Protein AF-A0ABD3MF37-F1 (afdb_monomer_lite)

InterPro domains:
  IPR027417 P-loop containing nucleoside triphosphate hydrolase [G3DSA:3.40.50.300] (199-392)

Sequence (802 aa):
MTTIVPPADPLAPPHRRRGDCADDDGMEHRRRSLGVLLLLLVAVVLVVVAAIAPPAATTAAVVDEGRDGDGGDESLRDDDEVGLVSKTMPHDTDRLHHLMEEEGGKEEEGGSTTTTPEFDLAMPTDGRGRLAPSVVGGRRGLELSSQDPPPIPIPIPIRCPEGFRVISPDEHEKGRRPPGGEGGDDGGASDSGGRFFLRQSTYAASFPGSGDKMITKYLVEGITGLRVGEASSSGGGEGGKDAVVARRGDVVAVRTHWPHSSGKLASWDDDISRAFVVLRNPLVAIPRYFDQQYELRNHLPTGSASLPRYTDDSRNAWSKWRDNQIRSQIMLYRRFVSFWMERYKDEGSRLYFSYEDLVDPISGPVEAARLANFFAAGLKNNALEWAMESVEGGGGGGDSAQEAIDRALDEATRTMAKFEDVPCIWREVVYSTIMSSPSSSSSSSQKLEGDKRRSLVADDEAVGKPPHDGGEGGGGGLADVDIARGGEVWNPAERPYTPENLAEISQMLLELMNRWNRHQRLLTILAVYHREVNRAYLDITGELDEAIVERDRMSDQPYLPRQPPPGTTGHISLPHGKFHIIQASHPSANVASIVASNWLMGLFEPEKDIAFMNFNWPEEPIRQSGKDAVINSNLVTKTNKVDLMSLYKLIRPHYDEVFFVVSNRGSDPHLRISDELCGYKNVLCIEYKDLRYDNVDELRAMVGSLNMKLRRRFEYFFGANPDWLTPESESNAVDRLDATARAVAAMKDQPPNKVDLKFGVRGGDTFSLDDSPPAMIMPSDRRDRLLRSVSKLYPDSYRLWS

Radius of gyration: 37.94 Å; chains: 1; bounding box: 102×113×122 Å

Structure (mmCIF, N/CA/C/O backbone):
data_AF-A0ABD3MF37-F1
#
_entry.id   AF-A0ABD3MF37-F1
#
loop_
_atom_site.group_PDB
_atom_site.id
_atom_site.type_symbol
_atom_site.label_atom_id
_atom_site.label_alt_id
_atom_site.label_comp_id
_atom_site.label_asym_id
_atom_site.label_entity_id
_atom_site.label_seq_id
_atom_site.pdbx_PDB_ins_code
_atom_site.Cartn_x
_atom_site.Cartn_y
_atom_site.Cartn_z
_atom_site.occupancy
_atom_site.B_iso_or_equiv
_atom_site.auth_seq_id
_atom_site.auth_comp_id
_atom_site.auth_asym_id
_atom_site.auth_atom_id
_atom_site.pdbx_PDB_model_num
ATOM 1 N N . MET A 1 1 ? -39.335 10.832 -63.673 1.00 34.56 1 MET A N 1
ATOM 2 C CA . MET A 1 1 ? -39.040 11.342 -65.029 1.00 34.56 1 MET A CA 1
ATOM 3 C C . MET A 1 1 ? -38.193 12.595 -64.881 1.00 34.56 1 MET A C 1
ATOM 5 O O . MET A 1 1 ? -38.533 13.424 -64.050 1.00 34.56 1 MET A O 1
ATOM 9 N N . THR A 1 2 ? -37.107 12.658 -65.659 1.00 34.72 2 THR A N 1
ATOM 10 C CA . THR A 1 2 ? -36.182 13.790 -65.892 1.00 34.72 2 THR A CA 1
ATOM 11 C C . THR A 1 2 ? -35.375 14.340 -64.711 1.00 34.72 2 THR A C 1
ATOM 13 O O . THR A 1 2 ? -35.793 15.267 -64.026 1.00 34.72 2 THR A O 1
ATOM 16 N N . THR A 1 3 ? -34.147 13.828 -64.589 1.00 27.88 3 THR A N 1
ATOM 17 C CA . THR A 1 3 ? -32.992 14.509 -63.986 1.00 27.88 3 THR A CA 1
ATOM 18 C C . THR A 1 3 ? -32.108 15.056 -65.112 1.00 27.88 3 THR A C 1
ATOM 20 O O . THR A 1 3 ? -31.880 14.374 -66.111 1.00 27.88 3 THR A O 1
ATOM 23 N N . ILE A 1 4 ? -31.653 16.299 -64.954 1.00 37.47 4 ILE A N 1
ATOM 24 C CA . ILE A 1 4 ? -30.818 17.065 -65.889 1.00 37.47 4 ILE A CA 1
ATOM 25 C C . ILE A 1 4 ? -29.334 16.861 -65.530 1.00 37.47 4 ILE A C 1
ATOM 27 O O . ILE A 1 4 ? -28.975 16.889 -64.357 1.00 37.47 4 ILE A O 1
ATOM 31 N N . VAL A 1 5 ? -28.494 16.674 -66.551 1.00 46.03 5 VAL A N 1
ATOM 32 C CA . VAL A 1 5 ? -27.011 16.646 -66.537 1.00 46.03 5 VAL A CA 1
ATOM 33 C C . VAL A 1 5 ? -26.519 17.996 -67.091 1.00 46.03 5 VAL A C 1
ATOM 35 O O . VAL A 1 5 ? -27.181 18.483 -68.015 1.00 46.03 5 VAL A O 1
ATOM 38 N N . PRO A 1 6 ? -25.462 18.660 -66.553 1.00 49.94 6 PRO A N 1
ATOM 39 C CA . PRO A 1 6 ? -24.084 18.576 -67.125 1.00 49.94 6 PRO A CA 1
ATOM 40 C C . PRO A 1 6 ? -22.933 18.961 -66.135 1.00 49.94 6 PRO A C 1
ATOM 42 O O . PRO A 1 6 ? -23.218 19.226 -64.971 1.00 49.94 6 PRO A O 1
ATOM 45 N N . PRO A 1 7 ? -21.658 19.151 -66.561 1.00 51.78 7 PRO A N 1
ATOM 46 C CA . PRO A 1 7 ? -20.755 18.284 -67.341 1.00 51.78 7 PRO A CA 1
ATOM 47 C C . PRO A 1 7 ? -19.366 18.050 -66.662 1.00 51.78 7 PRO A C 1
ATOM 49 O O . PRO A 1 7 ? -19.007 18.719 -65.696 1.00 51.78 7 PRO A O 1
ATOM 52 N N . ALA A 1 8 ? -18.579 17.111 -67.212 1.00 40.81 8 ALA A N 1
ATOM 53 C CA . ALA A 1 8 ? -17.157 16.833 -66.913 1.00 40.81 8 ALA A CA 1
ATOM 54 C C . ALA A 1 8 ? -16.212 17.924 -67.482 1.00 40.81 8 ALA A C 1
ATOM 56 O O . ALA A 1 8 ? -16.606 18.613 -68.423 1.00 40.81 8 ALA A O 1
ATOM 57 N N . ASP A 1 9 ? -15.035 18.214 -66.898 1.00 35.22 9 ASP A N 1
ATOM 58 C CA . ASP A 1 9 ? -13.689 17.620 -67.156 1.00 35.22 9 ASP A CA 1
ATOM 59 C C . ASP A 1 9 ? -12.602 18.511 -66.448 1.00 35.22 9 ASP A C 1
ATOM 61 O O . ASP A 1 9 ? -12.963 19.617 -66.038 1.00 35.22 9 ASP A O 1
ATOM 65 N N . PRO A 1 10 ? -11.265 18.238 -66.426 1.00 53.22 10 PRO A N 1
ATOM 66 C CA . PRO A 1 10 ? -10.511 16.970 -66.425 1.00 53.22 10 PRO A CA 1
ATOM 67 C C . PRO A 1 10 ? -9.186 16.979 -65.566 1.00 53.22 10 PRO A C 1
ATOM 69 O O . PRO A 1 10 ? -8.785 17.989 -64.997 1.00 53.22 10 PRO A O 1
ATOM 72 N N . LEU A 1 11 ? -8.451 15.849 -65.600 1.00 36.44 11 LEU A N 1
ATOM 73 C CA . LEU A 1 11 ? -6.990 15.645 -65.380 1.00 36.44 11 LEU A CA 1
ATOM 74 C C . LEU A 1 11 ? -6.386 15.592 -63.949 1.00 36.44 11 LEU A C 1
ATOM 76 O O . LEU A 1 11 ? -5.990 16.605 -63.381 1.00 36.44 11 LEU A O 1
ATOM 80 N N . ALA A 1 12 ? -6.081 14.367 -63.484 1.00 33.66 12 ALA A N 1
ATOM 81 C CA . ALA A 1 12 ? -4.890 14.051 -62.671 1.00 33.66 12 ALA A CA 1
ATOM 82 C C . ALA A 1 12 ? -4.422 12.581 -62.904 1.00 33.66 12 ALA A C 1
ATOM 84 O O . ALA A 1 12 ? -5.271 11.729 -63.176 1.00 33.66 12 ALA A O 1
ATOM 85 N N . PRO A 1 13 ? -3.105 12.262 -62.851 1.00 43.38 13 PRO A N 1
ATOM 86 C CA . PRO A 1 13 ? -2.517 11.003 -63.348 1.00 43.38 13 PRO A CA 1
ATOM 87 C C . PRO A 1 13 ? -2.174 10.008 -62.191 1.00 43.38 13 PRO A C 1
ATOM 89 O O . PRO A 1 13 ? -2.634 10.212 -61.072 1.00 43.38 13 PRO A O 1
ATOM 92 N N . PRO A 1 14 ? -1.448 8.884 -62.400 1.00 49.84 14 PRO A N 1
ATOM 93 C CA . PRO A 1 14 ? -2.025 7.549 -62.530 1.00 49.84 14 PRO A CA 1
ATOM 94 C C . PRO A 1 14 ? -1.706 6.569 -61.375 1.00 49.84 14 PRO A C 1
ATOM 96 O O . PRO A 1 14 ? -0.678 6.632 -60.709 1.00 49.84 14 PRO A O 1
ATOM 99 N N . HIS A 1 15 ? -2.609 5.595 -61.235 1.00 31.36 15 HIS A N 1
ATOM 100 C CA . HIS A 1 15 ? -2.485 4.232 -60.698 1.00 31.36 15 HIS A CA 1
ATOM 101 C C . HIS A 1 15 ? -1.174 3.768 -60.015 1.00 31.36 15 HIS A C 1
ATOM 103 O O . HIS A 1 15 ? -0.163 3.504 -60.667 1.00 31.36 15 HIS A O 1
ATOM 109 N N . ARG A 1 16 ? -1.301 3.376 -58.736 1.00 32.91 16 ARG A N 1
ATOM 110 C CA . ARG A 1 16 ? -0.629 2.190 -58.167 1.00 32.91 16 ARG A CA 1
ATOM 111 C C . ARG A 1 16 ? -1.684 1.165 -57.731 1.00 32.91 16 ARG A C 1
ATOM 113 O O . ARG A 1 16 ? -2.752 1.520 -57.247 1.00 32.91 16 ARG A O 1
ATOM 120 N N . ARG A 1 17 ? -1.383 -0.100 -58.020 1.00 33.78 17 ARG A N 1
ATOM 121 C CA . ARG A 1 17 ? -2.272 -1.271 -58.037 1.00 33.78 17 ARG A CA 1
ATOM 122 C C . ARG A 1 17 ? -2.896 -1.584 -56.668 1.00 33.78 17 ARG A C 1
ATOM 124 O O . ARG A 1 17 ? -2.170 -1.696 -55.687 1.00 33.78 17 ARG A O 1
ATOM 131 N N . ARG A 1 18 ? -4.216 -1.814 -56.653 1.00 31.97 18 ARG A N 1
ATOM 132 C CA . ARG A 1 18 ? -4.914 -2.623 -55.640 1.00 31.97 18 ARG A CA 1
ATOM 133 C C . ARG A 1 18 ? -4.604 -4.099 -55.894 1.00 31.97 18 ARG A C 1
ATOM 135 O O . ARG A 1 18 ? -4.713 -4.550 -57.032 1.00 31.97 18 ARG A O 1
ATOM 142 N N . GLY A 1 19 ? -4.221 -4.805 -54.837 1.00 31.94 19 GLY A N 1
ATOM 143 C CA . GLY A 1 19 ? -4.442 -6.238 -54.697 1.00 31.94 19 GLY A CA 1
ATOM 144 C C . GLY A 1 19 ? -5.697 -6.434 -53.852 1.00 31.94 19 GLY A C 1
ATOM 145 O O . GLY A 1 19 ? -5.858 -5.762 -52.833 1.00 31.94 19 GLY A O 1
ATOM 146 N N . ASP A 1 20 ? -6.582 -7.297 -54.331 1.00 36.06 20 ASP A N 1
ATOM 147 C CA . ASP A 1 20 ? -7.776 -7.771 -53.643 1.00 36.06 20 ASP A CA 1
ATOM 148 C C . ASP A 1 20 ? -7.402 -8.657 -52.446 1.00 36.06 20 ASP A C 1
ATOM 150 O O . ASP A 1 20 ? -6.563 -9.544 -52.590 1.00 36.06 20 ASP A O 1
ATOM 154 N N . CYS A 1 21 ? -8.068 -8.461 -51.304 1.00 35.47 21 CYS A N 1
ATOM 155 C CA . CYS A 1 21 ? -8.282 -9.489 -50.282 1.00 35.47 21 CYS A CA 1
ATOM 156 C C . CYS A 1 21 ? -9.670 -9.286 -49.653 1.00 35.47 21 CYS A C 1
ATOM 158 O O . CYS A 1 21 ? -10.125 -8.157 -49.482 1.00 35.47 21 CYS A O 1
ATOM 160 N N . ALA A 1 22 ? -10.318 -10.415 -49.385 1.00 36.91 22 ALA A N 1
ATOM 161 C CA . ALA A 1 22 ? -11.745 -10.621 -49.184 1.00 36.91 22 ALA A CA 1
ATOM 162 C C . ALA A 1 22 ? -12.302 -10.197 -47.810 1.00 36.91 22 ALA A C 1
ATOM 164 O O . ALA A 1 22 ? -11.603 -10.256 -46.803 1.00 36.91 22 ALA A O 1
ATOM 165 N N . ASP A 1 23 ? -13.584 -9.819 -47.841 1.00 41.50 23 ASP A N 1
ATOM 166 C CA . ASP A 1 23 ? -14.696 -10.113 -46.921 1.00 41.50 23 ASP A CA 1
ATOM 167 C C . ASP A 1 23 ? -14.392 -10.450 -45.444 1.00 41.50 23 ASP A C 1
ATOM 169 O O . ASP A 1 23 ? -13.926 -11.542 -45.120 1.00 41.50 23 ASP A O 1
ATOM 173 N N . ASP A 1 24 ? -14.822 -9.562 -44.535 1.00 45.25 24 ASP A N 1
ATOM 174 C CA . ASP A 1 24 ? -14.989 -9.831 -43.096 1.00 45.25 24 ASP A CA 1
ATOM 175 C C . ASP A 1 24 ? -16.343 -9.290 -42.580 1.00 45.25 24 ASP A C 1
ATOM 177 O O . ASP A 1 24 ? -16.416 -8.328 -41.818 1.00 45.25 24 ASP A O 1
ATOM 181 N N . ASP A 1 25 ? -17.442 -9.922 -43.009 1.00 42.50 25 ASP A N 1
ATOM 182 C CA . ASP A 1 25 ? -18.814 -9.673 -42.511 1.00 42.50 25 ASP A CA 1
ATOM 183 C C . ASP A 1 25 ? -19.189 -10.576 -41.305 1.00 42.50 25 ASP A C 1
ATOM 185 O O . ASP A 1 25 ? -20.344 -10.664 -40.879 1.00 42.50 25 ASP A O 1
ATOM 189 N N . GLY A 1 26 ? -18.220 -11.276 -40.701 1.00 43.72 26 GLY A N 1
ATOM 190 C CA . GLY A 1 26 ? -18.477 -12.279 -39.658 1.00 43.72 26 GLY A CA 1
ATOM 191 C C . GLY A 1 26 ? -18.686 -11.725 -38.241 1.00 43.72 26 GLY A C 1
ATOM 192 O O . GLY A 1 26 ? -19.204 -12.430 -37.365 1.00 43.72 26 GLY A O 1
ATOM 193 N N . MET A 1 27 ? -18.283 -10.478 -37.976 1.00 41.44 27 MET A N 1
ATOM 194 C CA . MET A 1 27 ? -18.171 -9.970 -36.601 1.00 41.44 27 MET A CA 1
ATOM 195 C C . MET A 1 27 ? -19.429 -9.240 -36.094 1.00 41.44 27 MET A C 1
ATOM 197 O O . MET A 1 27 ? -19.671 -9.191 -34.882 1.00 41.44 27 MET A O 1
ATOM 201 N N . GLU A 1 28 ? -20.290 -8.744 -36.985 1.00 46.84 28 GLU A N 1
ATOM 202 C CA . GLU A 1 28 ? -21.488 -7.993 -36.583 1.00 46.84 28 GLU A CA 1
ATOM 203 C C . GLU A 1 28 ? -22.611 -8.905 -36.056 1.00 46.84 28 GLU A C 1
ATOM 205 O O . GLU A 1 28 ? -23.336 -8.551 -35.119 1.00 46.84 28 GLU A O 1
ATOM 210 N N . HIS A 1 29 ? -22.693 -10.141 -36.559 1.00 48.09 29 HIS A N 1
ATOM 211 C CA . HIS A 1 29 ? -23.728 -11.091 -36.147 1.00 48.09 29 HIS A CA 1
ATOM 212 C C . HIS A 1 29 ? -23.518 -11.623 -34.715 1.00 48.09 29 HIS A C 1
ATOM 214 O O . HIS A 1 29 ? -24.489 -11.897 -34.003 1.00 48.09 29 HIS A O 1
ATOM 220 N N . ARG A 1 30 ? -22.260 -11.701 -34.245 1.00 48.62 30 ARG A N 1
ATOM 221 C CA . ARG A 1 30 ? -21.929 -12.133 -32.871 1.00 48.62 30 ARG A CA 1
ATOM 222 C C . ARG A 1 30 ? -22.205 -11.056 -31.822 1.00 48.62 30 ARG A C 1
ATOM 224 O O . ARG A 1 30 ? -22.617 -11.394 -30.713 1.00 48.62 30 ARG A O 1
ATOM 231 N N . ARG A 1 31 ? -22.046 -9.770 -32.160 1.00 56.28 31 ARG A N 1
ATOM 232 C CA . ARG A 1 31 ? -22.350 -8.662 -31.232 1.00 56.28 31 ARG A CA 1
ATOM 233 C C . ARG A 1 31 ? -23.848 -8.526 -30.967 1.00 56.28 31 ARG A C 1
ATOM 235 O O . ARG A 1 31 ? -24.242 -8.309 -29.825 1.00 56.28 31 ARG A O 1
ATOM 242 N N . ARG A 1 32 ? -24.686 -8.754 -31.984 1.00 59.56 32 ARG A N 1
ATOM 243 C CA . ARG A 1 32 ? -26.150 -8.749 -31.819 1.00 59.56 32 ARG A CA 1
ATOM 244 C C . ARG A 1 32 ? -26.639 -9.925 -30.967 1.00 59.56 32 ARG A C 1
ATOM 246 O O . ARG A 1 32 ? -27.524 -9.746 -30.139 1.00 59.56 32 ARG A O 1
ATOM 253 N N . SER A 1 33 ? -26.005 -11.094 -31.082 1.00 60.44 33 SER A N 1
ATOM 254 C CA . SER A 1 33 ? -26.401 -12.283 -30.313 1.00 60.44 33 SER A CA 1
ATOM 255 C C . SER A 1 33 ? -26.075 -12.186 -28.813 1.00 60.44 33 SER A C 1
ATOM 257 O O . SER A 1 33 ? -26.823 -12.713 -27.992 1.00 60.44 33 SER A O 1
ATOM 259 N N . LEU A 1 34 ? -24.993 -11.490 -28.437 1.00 65.25 34 LEU A N 1
ATOM 260 C CA . LEU A 1 34 ? -24.621 -11.301 -27.027 1.00 65.25 34 LEU A CA 1
ATOM 261 C C . LEU A 1 34 ? -25.517 -10.281 -26.305 1.00 65.25 34 LEU A C 1
ATOM 263 O O . LEU A 1 34 ? -25.835 -10.471 -25.133 1.00 65.25 34 LEU A O 1
ATOM 267 N N . GLY A 1 35 ? -25.953 -9.226 -27.003 1.00 72.81 35 GLY A N 1
ATOM 268 C CA . GLY A 1 35 ? -26.863 -8.222 -26.439 1.00 72.81 35 GLY A CA 1
ATOM 269 C C . GLY A 1 35 ? -28.226 -8.808 -26.060 1.00 72.81 35 GLY A C 1
ATOM 270 O O . GLY A 1 35 ? -28.762 -8.499 -24.997 1.00 72.81 35 GLY A O 1
ATOM 271 N N . VAL A 1 36 ? -28.744 -9.728 -26.880 1.00 75.19 36 VAL A N 1
ATOM 272 C CA . VAL A 1 36 ? -30.022 -10.417 -26.625 1.00 75.19 36 VAL A CA 1
ATOM 273 C C . VAL A 1 36 ? -29.929 -11.348 -25.410 1.00 75.19 36 VAL A C 1
ATOM 275 O O . VAL A 1 36 ? -30.849 -11.389 -24.595 1.00 75.19 36 VAL A O 1
ATOM 278 N N . LEU A 1 37 ? -28.801 -12.045 -25.233 1.00 77.19 37 LEU A N 1
ATOM 279 C CA . LEU A 1 37 ? -28.585 -12.928 -24.081 1.00 77.19 37 LEU A CA 1
ATOM 280 C C . LEU A 1 37 ? -28.530 -12.146 -22.756 1.00 77.19 37 LEU A C 1
ATOM 282 O O . LEU A 1 37 ? -29.066 -12.596 -21.743 1.00 77.19 37 LEU A O 1
ATOM 286 N N . LEU A 1 38 ? -27.910 -10.961 -22.766 1.00 74.62 38 LEU A N 1
ATOM 287 C CA . LEU A 1 38 ? -27.797 -10.110 -21.582 1.00 74.62 38 LEU A CA 1
ATOM 288 C C . LEU A 1 38 ? -29.161 -9.538 -21.161 1.00 74.62 38 LEU A C 1
ATOM 290 O O . LEU A 1 38 ? -29.487 -9.535 -19.976 1.00 74.62 38 LEU A O 1
ATOM 294 N N . LEU A 1 39 ? -29.984 -9.120 -22.127 1.00 79.06 39 LEU A N 1
ATOM 295 C CA . LEU A 1 39 ? -31.342 -8.626 -21.874 1.00 79.06 39 LEU A CA 1
ATOM 296 C C . LEU A 1 39 ? -32.266 -9.716 -21.310 1.00 79.06 39 LEU A C 1
ATOM 298 O O . LEU A 1 39 ? -33.033 -9.448 -20.385 1.00 79.06 39 LEU A O 1
ATOM 302 N N . LEU A 1 40 ? -32.147 -10.955 -21.799 1.00 81.12 40 LEU A N 1
ATOM 303 C CA . LEU A 1 40 ? -32.900 -12.096 -21.267 1.00 81.12 40 LEU A CA 1
ATOM 304 C C . LEU A 1 40 ? -32.533 -12.408 -19.811 1.00 81.12 40 LEU A C 1
ATOM 306 O O . LEU A 1 40 ? -33.418 -12.665 -18.998 1.00 81.12 40 LEU A O 1
ATOM 310 N N . LEU A 1 41 ? -31.247 -12.333 -19.457 1.00 78.31 41 LEU A N 1
ATOM 311 C CA . LEU A 1 41 ? -30.800 -12.532 -18.075 1.00 78.31 41 LEU A CA 1
ATOM 312 C C . LEU A 1 41 ? -31.349 -11.458 -17.127 1.00 78.31 41 LEU A C 1
ATOM 314 O O . LEU A 1 41 ? -31.805 -11.790 -16.034 1.00 78.31 41 LEU A O 1
ATOM 318 N N . VAL A 1 42 ? -31.365 -10.191 -17.549 1.00 82.12 42 VAL A N 1
ATOM 319 C CA . VAL A 1 42 ? -31.922 -9.089 -16.744 1.00 82.12 42 VAL A CA 1
ATOM 320 C C . VAL A 1 42 ? -33.431 -9.258 -16.537 1.00 82.12 42 VAL A C 1
ATOM 322 O O . VAL A 1 42 ? -33.918 -9.084 -15.420 1.00 82.12 42 VAL A O 1
ATOM 325 N N . ALA A 1 43 ? -34.167 -9.667 -17.573 1.00 78.50 43 ALA A N 1
ATOM 326 C CA . ALA A 1 43 ? -35.605 -9.908 -17.472 1.00 78.50 43 ALA A CA 1
ATOM 327 C C . ALA A 1 43 ? -35.941 -11.051 -16.495 1.00 78.50 43 ALA A C 1
ATOM 329 O O . ALA A 1 43 ? -36.850 -10.913 -15.676 1.00 78.50 43 ALA A O 1
ATOM 330 N N . VAL A 1 44 ? -35.178 -12.151 -16.518 1.00 83.19 44 VAL A N 1
ATOM 331 C CA . VAL A 1 44 ? -35.363 -13.273 -15.580 1.00 83.19 44 VAL A CA 1
ATOM 332 C C . VAL A 1 44 ? -35.117 -12.832 -14.136 1.00 83.19 44 VAL A C 1
ATOM 334 O O . VAL A 1 44 ? -35.898 -13.178 -13.250 1.00 83.19 44 VAL A O 1
ATOM 337 N N . VAL A 1 45 ? -34.082 -12.025 -13.892 1.00 78.31 45 VAL A N 1
ATOM 338 C CA . VAL A 1 45 ? -33.792 -11.498 -12.549 1.00 78.31 45 VAL A CA 1
ATOM 339 C C . VAL A 1 45 ? -34.930 -10.606 -12.048 1.00 78.31 45 VAL A C 1
ATOM 341 O O . VAL A 1 45 ? -35.351 -10.756 -10.904 1.00 78.31 45 VAL A O 1
ATOM 344 N N . LEU A 1 46 ? -35.488 -9.736 -12.894 1.00 74.19 46 LEU A N 1
ATOM 345 C CA . LEU A 1 46 ? -36.601 -8.861 -12.506 1.00 74.19 46 LEU A CA 1
ATOM 346 C C . LEU A 1 46 ? -37.885 -9.636 -12.179 1.00 74.19 46 LEU A C 1
ATOM 348 O O . LEU A 1 46 ? -38.566 -9.298 -11.213 1.00 74.19 46 LEU A O 1
ATOM 352 N N . VAL A 1 47 ? -38.191 -10.706 -12.921 1.00 78.19 47 VAL A N 1
ATOM 353 C CA . VAL A 1 47 ? -39.348 -11.574 -12.631 1.00 78.19 47 VAL A CA 1
ATOM 354 C C . VAL A 1 47 ? -39.170 -12.306 -11.301 1.00 78.19 47 VAL A C 1
ATOM 356 O O . VAL A 1 47 ? -40.110 -12.386 -10.511 1.00 78.19 47 VAL A O 1
ATOM 359 N N . VAL A 1 48 ? -37.961 -12.797 -11.014 1.00 75.38 48 VAL A N 1
ATOM 360 C CA . VAL A 1 48 ? -37.657 -13.451 -9.733 1.00 75.38 48 VAL A CA 1
ATOM 361 C C . VAL A 1 48 ? -37.763 -12.457 -8.573 1.00 75.38 48 VAL A C 1
ATOM 363 O O . VAL A 1 48 ? -38.344 -12.790 -7.546 1.00 75.38 48 VAL A O 1
ATOM 366 N N . VAL A 1 49 ? -37.286 -11.221 -8.740 1.00 73.25 49 VAL A N 1
ATOM 367 C CA . VAL A 1 49 ? -37.401 -10.173 -7.710 1.00 73.25 49 VAL A CA 1
ATOM 368 C C . VAL A 1 49 ? -38.863 -9.784 -7.464 1.00 73.25 49 VAL A C 1
ATOM 370 O O . VAL A 1 49 ? -39.272 -9.658 -6.311 1.00 73.25 49 VAL A O 1
ATOM 373 N N . ALA A 1 50 ? -39.676 -9.670 -8.517 1.00 65.88 50 ALA A N 1
ATOM 374 C CA . ALA A 1 50 ? -41.102 -9.370 -8.388 1.00 65.88 50 ALA A CA 1
ATOM 375 C C . ALA A 1 50 ? -41.894 -10.509 -7.717 1.00 65.88 50 ALA A C 1
ATOM 377 O O . ALA A 1 50 ? -42.834 -10.245 -6.972 1.00 65.88 50 ALA A O 1
ATOM 378 N N . ALA A 1 51 ? -41.498 -11.768 -7.930 1.00 67.31 51 ALA A N 1
ATOM 379 C CA . ALA A 1 51 ? -42.154 -12.932 -7.330 1.00 67.31 51 ALA A CA 1
ATOM 380 C C . ALA A 1 51 ? -41.864 -13.107 -5.826 1.00 67.31 51 ALA A C 1
ATOM 382 O O . ALA A 1 51 ? -42.586 -13.835 -5.147 1.00 67.31 51 ALA A O 1
ATOM 383 N N . ILE A 1 52 ? -40.816 -12.463 -5.303 1.00 71.50 52 ILE A N 1
ATOM 384 C CA . ILE A 1 52 ? -40.384 -12.602 -3.901 1.00 71.50 52 ILE A CA 1
ATOM 385 C C . ILE A 1 52 ? -40.894 -11.434 -3.029 1.00 71.50 52 ILE A C 1
ATOM 387 O O . ILE A 1 52 ? -40.814 -11.495 -1.803 1.00 71.50 52 ILE A O 1
ATOM 391 N N . ALA A 1 53 ? -41.473 -10.385 -3.623 1.00 56.97 53 ALA A N 1
ATOM 392 C CA . ALA A 1 53 ? -41.981 -9.236 -2.876 1.00 56.97 53 ALA A CA 1
ATOM 393 C C . ALA A 1 53 ? -43.315 -9.558 -2.151 1.00 56.97 53 ALA A C 1
ATOM 395 O O . ALA A 1 53 ? -44.291 -9.935 -2.804 1.00 56.97 53 ALA A O 1
ATOM 396 N N . PRO A 1 54 ? -43.403 -9.403 -0.815 1.00 54.78 54 PRO A N 1
ATOM 397 C CA . PRO A 1 54 ? -44.646 -9.615 -0.073 1.00 54.78 54 PRO A CA 1
ATOM 398 C C . PRO A 1 54 ? -45.657 -8.471 -0.306 1.00 54.78 54 PRO A C 1
ATOM 400 O O . PRO A 1 54 ? -45.249 -7.323 -0.502 1.00 54.78 54 PRO A O 1
ATOM 403 N N . PRO A 1 55 ? -46.977 -8.742 -0.256 1.00 45.50 55 PRO A N 1
ATOM 404 C CA . PRO A 1 55 ? -47.996 -7.716 -0.455 1.00 45.50 55 PRO A CA 1
ATOM 405 C C . PRO A 1 55 ? -48.003 -6.715 0.708 1.00 45.50 55 PRO A C 1
ATOM 407 O O . PRO A 1 55 ? -48.103 -7.093 1.877 1.00 45.50 55 PRO A O 1
ATOM 410 N N . ALA A 1 56 ? -47.908 -5.427 0.374 1.00 39.62 56 ALA A N 1
ATOM 411 C CA . ALA A 1 56 ? -47.960 -4.328 1.328 1.00 39.62 56 ALA A CA 1
ATOM 412 C C . ALA A 1 56 ? -49.340 -4.249 2.002 1.00 39.62 56 ALA A C 1
ATOM 414 O O . ALA A 1 56 ? -50.374 -4.165 1.336 1.00 39.62 56 ALA A O 1
ATOM 415 N N . ALA A 1 57 ? -49.347 -4.263 3.334 1.00 37.38 57 ALA A N 1
ATOM 416 C CA . ALA A 1 57 ? -50.537 -4.051 4.141 1.00 37.38 57 ALA A CA 1
ATOM 417 C C . ALA A 1 57 ? -50.944 -2.568 4.105 1.00 37.38 57 ALA A C 1
ATOM 419 O O . ALA A 1 57 ? -50.198 -1.693 4.538 1.00 37.38 57 ALA A O 1
ATOM 420 N N . THR A 1 58 ? -52.148 -2.298 3.611 1.00 39.31 58 THR A N 1
ATOM 421 C CA . THR A 1 58 ? -52.857 -1.022 3.760 1.00 39.31 58 THR A CA 1
ATOM 422 C C . THR A 1 58 ? -53.178 -0.762 5.231 1.00 39.31 58 THR A C 1
ATOM 424 O O . THR A 1 58 ? -54.007 -1.460 5.817 1.00 39.31 58 THR A O 1
ATOM 427 N N . THR A 1 59 ? -52.557 0.254 5.827 1.00 37.91 59 THR A N 1
ATOM 428 C CA . THR A 1 59 ? -52.932 0.795 7.136 1.00 37.91 59 THR A CA 1
ATOM 429 C C . THR A 1 59 ? -54.027 1.847 6.971 1.00 37.91 59 THR A C 1
ATOM 431 O O . THR A 1 59 ? -53.848 2.878 6.326 1.00 37.91 59 THR A O 1
ATOM 434 N N . ALA A 1 60 ? -55.193 1.563 7.551 1.00 34.75 60 ALA A N 1
ATOM 435 C CA . ALA A 1 60 ? -56.279 2.516 7.719 1.00 34.75 60 ALA A CA 1
ATOM 436 C C . ALA A 1 60 ? -55.961 3.450 8.898 1.00 34.75 60 ALA A C 1
ATOM 438 O O . ALA A 1 60 ? -55.666 2.984 9.999 1.00 34.75 60 ALA A O 1
ATOM 439 N N . ALA A 1 61 ? -56.021 4.759 8.662 1.00 33.22 61 ALA A N 1
ATOM 440 C CA . ALA A 1 61 ? -55.921 5.778 9.696 1.00 33.22 61 ALA A CA 1
ATOM 441 C C . ALA A 1 61 ? -57.262 5.904 10.437 1.00 33.22 61 ALA A C 1
ATOM 443 O O . ALA A 1 61 ? -58.299 6.141 9.816 1.00 33.22 61 ALA A O 1
ATOM 444 N N . VAL A 1 62 ? -57.229 5.749 11.761 1.00 35.25 62 VAL A N 1
ATOM 445 C CA . VAL A 1 62 ? -58.326 6.102 12.668 1.00 35.25 62 VAL A CA 1
ATOM 446 C C . VAL A 1 62 ? -57.987 7.454 13.286 1.00 35.25 62 VAL A C 1
ATOM 448 O O . VAL A 1 62 ? -56.921 7.633 13.869 1.00 35.25 62 VAL A O 1
ATOM 451 N N . VAL A 1 63 ? -58.903 8.396 13.087 1.00 41.09 63 VAL A N 1
ATOM 452 C CA . VAL A 1 63 ? -58.969 9.719 13.710 1.00 41.09 63 VAL A CA 1
ATOM 453 C C . VAL A 1 63 ? -59.416 9.543 15.159 1.00 41.09 63 VAL A C 1
ATOM 455 O O . VAL A 1 63 ? -60.407 8.852 15.389 1.00 41.09 63 VAL A O 1
ATOM 458 N N . ASP A 1 64 ? -58.734 10.188 16.106 1.00 35.50 64 ASP A N 1
ATOM 459 C CA . ASP A 1 64 ? -59.285 10.428 17.442 1.00 35.50 64 ASP A CA 1
ATOM 460 C C . ASP A 1 64 ? -59.024 11.881 17.863 1.00 35.50 64 ASP A C 1
ATOM 462 O O . ASP A 1 64 ? -57.908 12.394 17.747 1.00 35.50 64 ASP A O 1
ATOM 466 N N . GLU A 1 65 ? -60.103 12.548 18.264 1.00 44.22 65 GLU A N 1
ATOM 467 C CA . GLU A 1 65 ? -60.177 13.947 18.677 1.00 44.22 65 GLU A CA 1
ATOM 468 C C . GLU A 1 65 ? -60.121 14.066 20.205 1.00 44.22 65 GLU A C 1
ATOM 470 O O . GLU A 1 65 ? -60.816 13.355 20.926 1.00 44.22 65 GLU A O 1
ATOM 475 N N . GLY A 1 66 ? -59.431 15.112 20.669 1.00 34.56 66 GLY A N 1
ATOM 476 C CA . GLY A 1 66 ? -59.782 15.840 21.890 1.00 34.56 66 GLY A CA 1
ATOM 477 C C . GLY A 1 66 ? -58.996 15.463 23.148 1.00 34.56 66 GLY A C 1
ATOM 478 O O . GLY A 1 66 ? -59.022 14.326 23.603 1.00 34.56 66 GLY A O 1
ATOM 479 N N . ARG A 1 67 ? -58.415 16.457 23.832 1.00 34.00 67 ARG A N 1
ATOM 480 C CA . ARG A 1 67 ? -59.126 17.245 24.859 1.00 34.00 67 ARG A CA 1
ATOM 481 C C . ARG A 1 67 ? -58.177 18.220 25.574 1.00 34.00 67 ARG A C 1
ATOM 483 O O . ARG A 1 67 ? -56.975 18.003 25.653 1.00 34.00 67 ARG A O 1
ATOM 490 N N . ASP A 1 68 ? -58.798 19.283 26.066 1.00 39.22 68 ASP A N 1
ATOM 491 C CA . ASP A 1 68 ? -58.290 20.521 26.655 1.00 39.22 68 ASP A CA 1
ATOM 492 C C . ASP A 1 68 ? -57.609 20.417 28.037 1.00 39.22 68 ASP A C 1
ATOM 494 O O . ASP A 1 68 ? -57.825 19.464 28.788 1.00 39.22 68 ASP A O 1
ATOM 498 N N . GLY A 1 69 ? -56.907 21.501 28.400 1.00 35.50 69 GLY A N 1
ATOM 499 C CA . GLY A 1 69 ? -56.491 21.889 29.760 1.00 35.50 69 GLY A CA 1
ATOM 500 C C . GLY A 1 69 ? -55.153 22.636 29.709 1.00 35.50 69 GLY A C 1
ATOM 501 O O . GLY A 1 69 ? -54.119 21.999 29.555 1.00 35.50 69 GLY A O 1
ATOM 502 N N . ASP A 1 70 ? -55.092 23.960 29.557 1.00 35.94 70 ASP A N 1
ATOM 503 C CA . ASP A 1 70 ? -55.443 25.047 30.496 1.00 35.94 70 ASP A CA 1
ATOM 504 C C . ASP A 1 70 ? -54.595 25.080 31.785 1.00 35.94 70 ASP A C 1
ATOM 506 O O . ASP A 1 70 ? -54.600 24.126 32.562 1.00 35.94 70 ASP A O 1
ATOM 510 N N . GLY A 1 71 ? -53.935 26.225 32.017 1.00 33.78 71 GLY A N 1
ATOM 511 C CA . GLY A 1 71 ? -53.633 26.731 33.362 1.00 33.78 71 GLY A CA 1
ATOM 512 C C . GLY A 1 71 ? -52.170 27.014 33.751 1.00 33.78 71 GLY A C 1
ATOM 513 O O . GLY A 1 71 ? -51.444 26.090 34.101 1.00 33.78 71 GLY A O 1
ATOM 514 N N . GLY A 1 72 ? -51.835 28.313 33.865 1.00 32.28 72 GLY A N 1
ATOM 515 C CA . GLY A 1 72 ? -50.920 28.896 34.878 1.00 32.28 72 GLY A CA 1
ATOM 516 C C . GLY A 1 72 ? -49.438 28.983 34.483 1.00 32.28 72 GLY A C 1
ATOM 517 O O . GLY A 1 72 ? -48.776 27.956 34.437 1.00 32.28 72 GLY A O 1
ATOM 518 N N . ASP A 1 73 ? -48.845 30.108 34.073 1.00 33.84 73 ASP A N 1
ATOM 519 C CA . ASP A 1 73 ? -48.745 31.472 34.637 1.00 33.84 73 ASP A CA 1
ATOM 520 C C . ASP A 1 73 ? -47.685 31.635 35.752 1.00 33.84 73 ASP A C 1
ATOM 522 O O . ASP A 1 73 ? -47.496 30.753 36.585 1.00 33.84 73 ASP A O 1
ATOM 526 N N . GLU A 1 74 ? -47.042 32.811 35.722 1.00 35.62 74 GLU A N 1
ATOM 527 C CA . GLU A 1 74 ? -45.999 33.379 36.601 1.00 35.62 74 GLU A CA 1
ATOM 528 C C . GLU A 1 74 ? -44.539 32.884 36.442 1.00 35.62 74 GLU A C 1
ATOM 530 O O . GLU A 1 74 ? -44.254 31.697 36.425 1.00 35.62 74 GLU A O 1
ATOM 535 N N . SER A 1 75 ? -43.488 33.713 36.452 1.00 33.38 75 SER A N 1
ATOM 536 C CA . SER A 1 75 ? -43.312 35.171 36.404 1.00 33.38 75 SER A CA 1
ATOM 537 C C . SER A 1 75 ? -41.793 35.488 36.417 1.00 33.38 75 SER A C 1
ATOM 539 O O . SER A 1 75 ? -41.004 34.724 36.969 1.00 33.38 75 SER A O 1
ATOM 541 N N . LEU A 1 76 ? -41.428 36.662 35.878 1.00 35.22 76 LEU A N 1
ATOM 542 C CA . LEU A 1 76 ? -40.334 37.559 36.314 1.00 35.22 76 LEU A CA 1
ATOM 543 C C . LEU A 1 76 ? -38.851 37.181 36.078 1.00 35.22 76 LEU A C 1
ATOM 545 O O . LEU A 1 76 ? -38.244 36.462 36.872 1.00 35.22 76 LEU A O 1
ATOM 549 N N . ARG A 1 77 ? -38.213 37.871 35.112 1.00 35.78 77 ARG A N 1
ATOM 550 C CA . ARG A 1 77 ? -37.280 39.012 35.345 1.00 35.78 77 ARG A CA 1
ATOM 551 C C . ARG A 1 77 ? -36.610 39.496 34.037 1.00 35.78 77 ARG A C 1
ATOM 553 O O . ARG A 1 77 ? -35.847 38.742 33.441 1.00 35.78 77 ARG A O 1
ATOM 560 N N . ASP A 1 78 ? -36.960 40.713 33.598 1.00 36.41 78 ASP A N 1
ATOM 561 C CA . ASP A 1 78 ? -36.119 41.934 33.466 1.00 36.41 78 ASP A CA 1
ATOM 562 C C . ASP A 1 78 ? -34.591 41.731 33.555 1.00 36.41 78 ASP A C 1
ATOM 564 O O . ASP A 1 78 ? -34.129 40.959 34.393 1.00 36.41 78 ASP A O 1
ATOM 568 N N . ASP A 1 79 ? -33.681 42.422 32.873 1.00 37.25 79 ASP A N 1
ATOM 569 C CA . ASP A 1 79 ? -33.582 43.482 31.853 1.00 37.25 79 ASP A CA 1
ATOM 570 C C . ASP A 1 79 ? -32.109 43.331 31.354 1.00 37.25 79 ASP A C 1
ATOM 572 O O . ASP A 1 79 ? -31.273 42.762 32.057 1.00 37.25 79 ASP A O 1
ATOM 576 N N . ASP A 1 80 ? -31.726 43.640 30.116 1.00 38.78 80 ASP A N 1
ATOM 577 C CA . ASP A 1 80 ? -31.085 44.925 29.816 1.00 38.78 80 ASP A CA 1
ATOM 578 C C . ASP A 1 80 ? -30.931 45.117 28.294 1.00 38.78 80 ASP A C 1
ATOM 580 O O . ASP A 1 80 ? -30.397 44.273 27.565 1.00 38.78 80 ASP A O 1
ATOM 584 N N . GLU A 1 81 ? -31.379 46.290 27.842 1.00 37.88 81 GLU A N 1
ATOM 585 C CA . GLU A 1 81 ? -31.045 46.946 26.578 1.00 37.88 81 GLU A CA 1
ATOM 586 C C . GLU A 1 81 ? -29.532 47.172 26.425 1.00 37.88 81 GLU A C 1
ATOM 588 O O . GLU A 1 81 ? -28.902 47.561 27.397 1.00 37.88 81 GLU A O 1
ATOM 593 N N . VAL A 1 82 ? -28.998 47.139 25.188 1.00 36.25 82 VAL A N 1
ATOM 594 C CA . VAL A 1 82 ? -28.275 48.289 24.584 1.00 36.25 82 VAL A CA 1
ATOM 595 C C . VAL A 1 82 ? -28.316 48.214 23.041 1.00 36.25 82 VAL A C 1
ATOM 597 O O . VAL A 1 82 ? -27.685 47.364 22.422 1.00 36.25 82 VAL A O 1
ATOM 600 N N . GLY A 1 83 ? -29.018 49.171 22.424 1.00 31.86 83 GLY A N 1
ATOM 601 C CA . GLY A 1 83 ? -28.481 50.088 21.400 1.00 31.86 83 GLY A CA 1
ATOM 602 C C . GLY A 1 83 ? -27.916 49.577 20.060 1.00 31.86 83 GLY A C 1
ATOM 603 O O . GLY A 1 83 ? -26.722 49.336 19.921 1.00 31.86 83 GLY A O 1
ATOM 604 N N . LEU A 1 84 ? -28.782 49.617 19.040 1.00 34.09 84 LEU A N 1
ATOM 605 C CA . LEU A 1 84 ? -28.588 50.108 17.656 1.00 34.09 84 LEU A CA 1
ATOM 606 C C . LEU A 1 84 ? -27.193 50.638 17.246 1.00 34.09 84 LEU A C 1
ATOM 608 O O . LEU A 1 84 ? -26.751 51.617 17.830 1.00 34.09 84 LEU A O 1
ATOM 612 N N . VAL A 1 85 ? -26.669 50.191 16.089 1.00 30.00 85 VAL A N 1
ATOM 613 C CA . VAL A 1 85 ? -26.318 51.058 14.930 1.00 30.00 85 VAL A CA 1
ATOM 614 C C . VAL A 1 85 ? -26.338 50.232 13.631 1.00 30.00 85 VAL A C 1
ATOM 616 O O . VAL A 1 85 ? -25.553 49.308 13.442 1.00 30.00 85 VAL A O 1
ATOM 619 N N . SER A 1 86 ? -27.212 50.625 12.699 1.00 30.34 86 SER A N 1
ATOM 620 C CA . SER A 1 86 ? -27.187 50.223 11.287 1.00 30.34 86 SER A CA 1
ATOM 621 C C . SER A 1 86 ? -26.039 50.896 10.533 1.00 30.34 86 SER A C 1
ATOM 623 O O . SER A 1 86 ? -25.864 52.112 10.634 1.00 30.34 86 SER A O 1
ATOM 625 N N . LYS A 1 87 ? -25.333 50.145 9.679 1.00 29.08 87 LYS A N 1
ATOM 626 C CA . LYS A 1 87 ? -24.606 50.721 8.540 1.00 29.08 87 LYS A CA 1
ATOM 627 C C . LYS A 1 87 ? -24.592 49.753 7.356 1.00 29.08 87 LYS A C 1
ATOM 629 O O . LYS A 1 87 ? -23.881 48.759 7.338 1.00 29.08 87 LYS A O 1
ATOM 634 N N . THR A 1 88 ? -25.433 50.073 6.382 1.00 31.00 88 THR A N 1
ATOM 635 C CA . THR A 1 88 ? -25.507 49.514 5.028 1.00 31.00 88 THR A CA 1
ATOM 636 C C . THR A 1 88 ? -24.403 50.065 4.124 1.00 31.00 88 THR A C 1
ATOM 638 O O . THR A 1 88 ? -24.152 51.269 4.193 1.00 31.00 88 THR A O 1
ATOM 641 N N . MET A 1 89 ? -23.851 49.213 3.242 1.00 28.66 89 MET A N 1
ATOM 642 C CA . MET A 1 89 ? -23.407 49.440 1.837 1.00 28.66 89 MET A CA 1
ATOM 643 C C . MET A 1 89 ? -22.194 48.547 1.471 1.00 28.66 89 MET A C 1
ATOM 645 O O . MET A 1 89 ? -21.389 48.271 2.356 1.00 28.66 89 MET A O 1
ATOM 649 N N . PRO A 1 90 ? -21.938 48.239 0.182 1.00 45.12 90 PRO A N 1
ATOM 650 C CA . PRO A 1 90 ? -22.868 47.787 -0.853 1.00 45.12 90 PRO A CA 1
ATOM 651 C C . PRO A 1 90 ? -22.352 46.534 -1.608 1.00 45.12 90 PRO A C 1
ATOM 653 O O . PRO A 1 90 ? -21.238 46.058 -1.405 1.00 45.12 90 PRO A O 1
ATOM 656 N N . HIS A 1 91 ? -23.214 46.021 -2.485 1.00 31.97 91 HIS A N 1
ATOM 657 C CA . HIS A 1 91 ? -22.956 44.980 -3.478 1.00 31.97 91 HIS A CA 1
ATOM 658 C C . HIS A 1 91 ? -21.798 45.309 -4.430 1.00 31.97 91 HIS A C 1
ATOM 660 O O . HIS A 1 91 ? -21.744 46.417 -4.955 1.00 31.97 91 HIS A O 1
ATOM 666 N N . ASP A 1 92 ? -20.996 44.290 -4.743 1.00 28.81 92 ASP A N 1
ATOM 667 C CA . ASP A 1 92 ? -20.282 44.157 -6.016 1.00 28.81 92 ASP A CA 1
ATOM 668 C C . ASP A 1 92 ? -20.168 42.656 -6.348 1.00 28.81 92 ASP A C 1
ATOM 670 O O . ASP A 1 92 ? -19.295 41.940 -5.857 1.00 28.81 92 ASP A O 1
ATOM 674 N N . THR A 1 93 ? -21.116 42.142 -7.132 1.00 29.06 93 THR A N 1
ATOM 675 C CA . THR A 1 93 ? -21.072 40.782 -7.686 1.00 29.06 93 THR A CA 1
ATOM 676 C C . THR A 1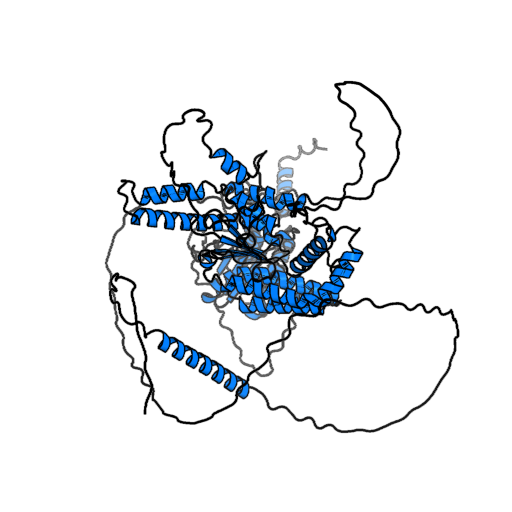 93 ? -21.566 40.833 -9.119 1.00 29.06 93 THR A C 1
ATOM 678 O O . THR A 1 93 ? -22.739 40.591 -9.377 1.00 29.06 93 THR A O 1
ATOM 681 N N . ASP A 1 94 ? -20.653 41.139 -10.035 1.00 30.17 94 ASP A N 1
ATOM 682 C CA . ASP A 1 94 ? -20.827 40.942 -11.470 1.00 30.17 94 ASP A CA 1
ATOM 683 C C . ASP A 1 94 ? -19.524 40.374 -12.042 1.00 30.17 94 ASP A C 1
ATOM 685 O O . ASP A 1 94 ? -18.569 41.109 -12.294 1.00 30.17 94 ASP A O 1
ATOM 689 N N . ARG A 1 95 ? -19.479 39.044 -12.210 1.00 31.28 95 ARG A N 1
ATOM 690 C CA . ARG A 1 95 ? -18.859 38.307 -13.334 1.00 31.28 95 ARG A CA 1
ATOM 691 C C . ARG A 1 95 ? -18.662 36.829 -12.988 1.00 31.28 95 ARG A C 1
ATOM 693 O O . ARG A 1 95 ? -18.157 36.500 -11.923 1.00 31.28 95 ARG A O 1
ATOM 700 N N . LEU A 1 96 ? -18.957 35.988 -13.985 1.00 29.42 96 LEU A N 1
ATOM 701 C CA . LEU A 1 96 ? -18.774 34.528 -14.078 1.00 29.42 96 LEU A CA 1
ATOM 702 C C . LEU A 1 96 ? -19.923 33.645 -13.562 1.00 29.42 96 LEU A C 1
ATOM 704 O O . LEU A 1 96 ? -19.761 32.845 -12.650 1.00 29.42 96 LEU A O 1
ATOM 708 N N . HIS A 1 97 ? -21.047 33.689 -14.281 1.00 28.64 97 HIS A N 1
ATOM 709 C CA . HIS A 1 97 ? -21.880 32.508 -14.522 1.00 28.64 97 HIS A CA 1
ATOM 710 C C . HIS A 1 97 ? -22.002 32.308 -16.035 1.00 28.64 97 HIS A C 1
ATOM 712 O O . HIS A 1 97 ? -22.796 32.967 -16.696 1.00 28.64 97 HIS A O 1
ATOM 718 N N . HIS A 1 98 ? -21.173 31.431 -16.597 1.00 29.98 98 HIS A N 1
ATOM 719 C CA . HIS A 1 98 ? -21.505 30.721 -17.828 1.00 29.98 98 HIS A CA 1
ATOM 720 C C . HIS A 1 98 ? -20.581 29.516 -17.960 1.00 29.98 98 HIS A C 1
ATOM 722 O O . HIS A 1 98 ? -19.380 29.682 -18.157 1.00 29.98 98 HIS A O 1
ATOM 728 N N . LEU A 1 99 ? -21.171 28.333 -17.804 1.00 30.28 99 LEU A N 1
ATOM 729 C CA . LEU A 1 99 ? -20.909 27.060 -18.485 1.00 30.28 99 LEU A CA 1
ATOM 730 C C . LEU A 1 99 ? -21.360 25.932 -17.548 1.00 30.28 99 LEU A C 1
ATOM 732 O O . LEU A 1 99 ? -20.998 25.932 -16.376 1.00 30.28 99 LEU A O 1
ATOM 736 N N . MET A 1 100 ? -22.087 24.970 -18.121 1.00 30.06 100 MET A N 1
ATOM 737 C CA . MET A 1 100 ? -22.616 23.729 -17.531 1.00 30.06 100 MET A CA 1
ATOM 738 C C . MET A 1 100 ? -24.093 23.729 -17.105 1.00 30.06 100 MET A C 1
ATOM 740 O O . MET A 1 100 ? -24.405 23.414 -15.966 1.00 30.06 100 MET A O 1
ATOM 744 N N . GLU A 1 101 ? -24.996 23.950 -18.063 1.00 29.89 101 GLU A N 1
ATOM 745 C CA . GLU A 1 101 ? -26.294 23.260 -18.110 1.00 29.89 101 GLU A CA 1
ATOM 746 C C . GLU A 1 101 ? -26.621 22.958 -19.578 1.00 29.89 101 GLU A C 1
ATOM 748 O O . GLU A 1 101 ? -26.861 23.884 -20.341 1.00 29.89 101 GLU A O 1
ATOM 753 N N . GLU A 1 102 ? -26.543 21.688 -19.981 1.00 29.75 102 GLU A N 1
ATOM 754 C CA . GLU A 1 102 ? -27.349 21.060 -21.042 1.00 29.75 102 GLU A CA 1
ATOM 755 C C . GLU A 1 102 ? -26.902 19.595 -21.182 1.00 29.75 102 GLU A C 1
ATOM 757 O O . GLU A 1 102 ? -25.773 19.313 -21.569 1.00 29.75 102 GLU A O 1
ATOM 762 N N . GLU A 1 103 ? -27.751 18.663 -20.748 1.00 29.28 103 GLU A N 1
ATOM 763 C CA . GLU A 1 103 ? -28.306 17.588 -21.585 1.00 29.28 103 GLU A CA 1
ATOM 764 C C . GLU A 1 103 ? -29.075 16.605 -20.692 1.00 29.28 103 GLU A C 1
ATOM 766 O O . GLU A 1 103 ? -28.515 15.781 -19.968 1.00 29.28 103 GLU A O 1
ATOM 771 N N . GLY A 1 104 ? -30.401 16.724 -20.746 1.00 26.19 104 GLY A N 1
ATOM 772 C CA . GLY A 1 104 ? -31.343 15.753 -20.220 1.00 26.19 104 GLY A CA 1
ATOM 773 C C . GLY A 1 104 ? -32.214 15.202 -21.346 1.00 26.19 104 GLY A C 1
ATOM 774 O O . GLY A 1 104 ? -32.697 15.958 -22.183 1.00 26.19 104 GLY A O 1
ATOM 775 N N . GLY A 1 105 ? -32.455 13.891 -21.285 1.00 27.92 105 GLY A N 1
ATOM 776 C CA . GLY A 1 105 ? -33.719 13.265 -21.675 1.00 27.92 105 GLY A CA 1
ATOM 777 C C . GLY A 1 105 ? -33.894 12.850 -23.137 1.00 27.92 105 GLY A C 1
ATOM 778 O O . GLY A 1 105 ? -33.975 13.686 -24.030 1.00 27.92 105 GLY A O 1
ATOM 779 N N . LYS A 1 106 ? -34.114 11.543 -23.338 1.00 28.70 106 LYS A N 1
ATOM 780 C CA . LYS A 1 106 ? -35.143 11.005 -24.245 1.00 28.70 106 LYS A CA 1
ATOM 781 C C . LYS A 1 106 ? -35.422 9.537 -23.908 1.00 28.70 106 LYS A C 1
ATOM 783 O O . LYS A 1 106 ? -34.634 8.654 -24.233 1.00 28.70 106 LYS A O 1
ATOM 788 N N . GLU A 1 107 ? -36.539 9.314 -23.224 1.00 29.86 107 GLU A N 1
ATOM 789 C CA . GLU A 1 107 ? -37.238 8.030 -23.152 1.00 29.86 107 GLU A CA 1
ATOM 790 C C . GLU A 1 107 ? -38.194 7.948 -24.350 1.00 29.86 107 GLU A C 1
ATOM 792 O O . GLU A 1 107 ? -38.897 8.917 -24.640 1.00 29.86 107 GLU A O 1
ATOM 797 N N . GLU A 1 108 ? -38.224 6.809 -25.043 1.00 31.77 108 GLU A N 1
ATOM 798 C CA . GLU A 1 108 ? -39.278 6.478 -26.006 1.00 31.77 108 GLU A CA 1
ATOM 799 C C . GLU A 1 108 ? -39.958 5.164 -25.612 1.00 31.77 108 GLU A C 1
ATOM 801 O O . GLU A 1 108 ? -39.316 4.153 -25.316 1.00 31.77 108 GLU A O 1
ATOM 806 N N . GLU A 1 109 ? -41.286 5.233 -25.605 1.00 30.38 109 GLU A N 1
ATOM 807 C CA . GLU A 1 109 ? -42.242 4.154 -25.411 1.00 30.38 109 GLU A CA 1
ATOM 808 C C . GLU A 1 109 ? -42.334 3.227 -26.638 1.00 30.38 109 GLU A C 1
ATOM 810 O O . GLU A 1 109 ? -42.230 3.670 -27.780 1.00 30.38 109 GLU A O 1
ATOM 815 N N . GLY A 1 110 ? -42.727 1.968 -26.401 1.00 29.23 110 GLY A N 1
ATOM 816 C CA . GLY A 1 110 ? -43.704 1.302 -27.270 1.00 29.23 110 GLY A CA 1
ATOM 817 C C . GLY A 1 110 ? -43.363 -0.100 -27.790 1.00 29.23 110 GLY A C 1
ATOM 818 O O . GLY A 1 110 ? -42.326 -0.327 -28.402 1.00 29.23 110 GLY A O 1
ATOM 819 N N . GLY A 1 111 ? -44.338 -1.014 -27.662 1.00 29.66 111 GLY A N 1
ATOM 820 C CA . GLY A 1 111 ? -44.618 -2.005 -28.713 1.00 29.66 111 GLY A CA 1
ATOM 821 C C . GLY A 1 111 ? -44.542 -3.489 -28.340 1.00 29.66 111 GLY A C 1
ATOM 822 O O . GLY A 1 111 ? -43.573 -4.167 -28.654 1.00 29.66 111 GLY A O 1
ATOM 823 N N . SER A 1 112 ? -45.623 -4.020 -27.765 1.00 26.69 112 SER A N 1
ATOM 824 C CA . SER A 1 112 ? -45.901 -5.458 -27.627 1.00 26.69 112 SER A CA 1
ATOM 825 C C . SER A 1 112 ? -46.342 -6.079 -28.960 1.00 26.69 112 SER A C 1
ATOM 827 O O . SER A 1 112 ? -47.267 -5.559 -29.577 1.00 26.69 112 SER A O 1
ATOM 829 N N . THR A 1 113 ? -45.758 -7.216 -29.366 1.00 28.50 113 THR A N 1
ATOM 830 C CA . THR A 1 113 ? -46.448 -8.252 -30.163 1.00 28.50 113 THR A CA 1
ATOM 831 C C . THR A 1 113 ? -45.894 -9.649 -29.853 1.00 28.50 113 THR A C 1
ATOM 833 O O . THR A 1 113 ? -44.690 -9.879 -29.781 1.00 28.50 113 THR A O 1
ATOM 836 N N . THR A 1 114 ? -46.819 -10.573 -29.617 1.00 27.81 114 THR A N 1
ATOM 837 C CA . THR A 1 114 ? -46.666 -11.970 -29.200 1.00 27.81 114 THR A CA 1
ATOM 838 C C . THR A 1 114 ? -46.548 -12.911 -30.397 1.00 27.81 114 THR A C 1
ATOM 840 O O . THR A 1 114 ? -47.462 -12.948 -31.212 1.00 27.81 114 THR A O 1
ATOM 843 N N . THR A 1 115 ? -45.526 -13.772 -30.430 1.00 27.69 115 THR A N 1
ATOM 844 C CA . THR A 1 115 ? -45.551 -15.056 -31.167 1.00 27.69 115 THR A CA 1
ATOM 845 C C . THR A 1 115 ? -44.566 -16.049 -30.540 1.00 27.69 115 THR A C 1
ATOM 847 O O . THR A 1 115 ? -43.368 -15.779 -30.483 1.00 27.69 115 THR A O 1
ATOM 850 N N . THR A 1 116 ? -45.070 -17.191 -30.071 1.00 32.34 116 THR A N 1
ATOM 851 C CA . THR A 1 116 ? -44.319 -18.366 -29.588 1.00 32.34 116 THR A CA 1
ATOM 852 C C . THR A 1 116 ? -43.928 -19.292 -30.746 1.00 32.34 116 THR A C 1
ATOM 854 O O . THR A 1 116 ? -44.677 -19.405 -31.717 1.00 32.34 116 THR A O 1
ATOM 857 N N . PRO A 1 117 ? -42.789 -20.001 -30.633 1.00 30.95 117 PRO A N 1
ATOM 858 C CA . PRO A 1 117 ? -42.856 -21.446 -30.865 1.00 30.95 117 PRO A CA 1
ATOM 859 C C . PRO A 1 117 ? -42.030 -22.289 -29.874 1.00 30.95 117 PRO A C 1
ATOM 861 O O . PRO A 1 117 ? -40.941 -21.909 -29.444 1.00 30.95 117 PRO A O 1
ATOM 864 N N . GLU A 1 118 ? -42.595 -23.453 -29.545 1.00 28.02 118 GLU A N 1
ATOM 865 C CA . GLU A 1 118 ? -41.970 -24.616 -28.901 1.00 28.02 118 GLU A CA 1
ATOM 866 C C . GLU A 1 118 ? -40.703 -25.074 -29.634 1.00 28.02 118 GLU A C 1
ATOM 868 O O . GLU A 1 118 ? -40.710 -25.115 -30.862 1.00 28.02 118 GLU A O 1
ATOM 873 N N . PHE A 1 119 ? -39.677 -25.525 -28.900 1.00 28.19 119 PHE A N 1
ATOM 874 C CA . PHE A 1 119 ? -38.789 -26.593 -29.375 1.00 28.19 119 PHE A CA 1
ATOM 875 C C . PHE A 1 119 ? -38.203 -27.421 -28.223 1.00 28.19 119 PHE A C 1
ATOM 877 O O . PHE A 1 119 ? -37.692 -26.895 -27.233 1.00 28.19 119 PHE A O 1
ATOM 884 N N . ASP A 1 120 ? -38.311 -28.732 -28.420 1.00 25.91 120 ASP A N 1
ATOM 885 C CA . ASP A 1 120 ? -37.976 -29.836 -27.533 1.00 25.91 120 ASP A CA 1
ATOM 886 C C . ASP A 1 120 ? -36.474 -30.076 -27.316 1.00 25.91 120 ASP A C 1
ATOM 888 O O . ASP A 1 120 ? -35.619 -29.848 -28.173 1.00 25.91 120 ASP A O 1
ATOM 892 N N . LEU A 1 121 ? -36.204 -30.637 -26.137 1.00 28.17 121 LEU A N 1
ATOM 893 C CA . LEU A 1 121 ? -34.947 -31.205 -25.662 1.00 28.17 121 LEU A CA 1
ATOM 894 C C . LEU A 1 121 ? -34.586 -32.508 -26.394 1.00 28.17 121 LEU A C 1
ATOM 896 O O . LEU A 1 121 ? -35.386 -33.439 -26.437 1.00 28.17 121 LEU A O 1
ATOM 900 N N . ALA A 1 122 ? -33.323 -32.649 -26.804 1.00 28.67 122 ALA A N 1
ATOM 901 C CA . ALA A 1 122 ? -32.691 -33.959 -26.963 1.00 28.67 122 ALA A CA 1
ATOM 902 C C . ALA A 1 122 ? -31.172 -33.881 -26.720 1.00 28.67 122 ALA A C 1
ATOM 904 O O . ALA A 1 122 ? -30.426 -33.276 -27.486 1.00 28.67 122 ALA A O 1
ATOM 905 N N . MET A 1 123 ? -30.725 -34.526 -25.642 1.00 32.69 123 MET A N 1
ATOM 906 C CA . MET A 1 123 ? -29.328 -34.879 -25.367 1.00 32.69 123 MET A CA 1
ATOM 907 C C . MET A 1 123 ? -29.052 -36.291 -25.900 1.00 32.69 123 MET A C 1
ATOM 909 O O . MET A 1 123 ? -29.918 -37.153 -25.733 1.00 32.69 123 MET A O 1
ATOM 913 N N . PRO A 1 124 ? -27.843 -36.593 -26.405 1.00 34.50 124 PRO A N 1
ATOM 914 C CA . PRO A 1 124 ? -27.363 -37.962 -26.459 1.00 34.50 124 PRO A CA 1
ATOM 915 C C . PRO A 1 124 ? -26.234 -38.213 -25.452 1.00 34.50 124 PRO A C 1
ATOM 917 O O . PRO A 1 124 ? -25.281 -37.446 -25.309 1.00 34.50 124 PRO A O 1
ATOM 920 N N . THR A 1 125 ? -26.391 -39.333 -24.758 1.00 32.88 125 THR A N 1
ATOM 921 C CA . THR A 1 125 ? -25.430 -40.021 -23.901 1.00 32.88 125 THR A CA 1
ATOM 922 C C . THR A 1 125 ? -24.473 -40.907 -24.708 1.00 32.88 125 THR A C 1
ATOM 924 O O . THR A 1 125 ? -24.707 -41.178 -25.881 1.00 32.88 125 THR A O 1
ATOM 927 N N . ASP A 1 126 ? -23.474 -41.428 -23.986 1.00 32.12 126 ASP A N 1
ATOM 928 C CA . ASP A 1 126 ? -22.502 -42.492 -24.303 1.00 32.12 126 ASP A CA 1
ATOM 929 C C . ASP A 1 126 ? -21.101 -42.010 -24.740 1.00 32.12 126 ASP A C 1
ATOM 931 O O . ASP A 1 126 ? -20.950 -41.074 -25.509 1.00 32.12 126 ASP A O 1
ATOM 935 N N . GLY A 1 127 ? -19.995 -42.589 -24.258 1.00 29.77 127 GLY A N 1
ATOM 936 C CA . GLY A 1 127 ? -19.870 -43.877 -23.587 1.00 29.77 127 GLY A CA 1
ATOM 937 C C . GLY A 1 127 ? -18.508 -44.135 -22.932 1.00 29.77 127 GLY A C 1
ATOM 938 O O . GLY A 1 127 ? -17.553 -43.368 -23.020 1.00 29.77 127 GLY A O 1
ATOM 939 N N . ARG A 1 128 ? -18.489 -45.265 -22.221 1.00 35.59 128 ARG A N 1
ATOM 940 C CA . ARG A 1 128 ? -17.399 -45.852 -21.434 1.00 35.59 128 ARG A CA 1
ATOM 941 C C . ARG A 1 128 ? -16.254 -46.373 -22.312 1.00 35.59 128 ARG A C 1
ATOM 943 O O . ARG A 1 128 ? -16.501 -46.973 -23.351 1.00 35.59 128 ARG A O 1
ATOM 950 N N . GLY A 1 129 ? -15.030 -46.329 -21.785 1.00 28.98 129 GLY A N 1
ATOM 951 C CA . GLY A 1 129 ? -13.882 -47.092 -22.285 1.00 28.98 129 GLY A CA 1
ATOM 952 C C . GLY A 1 129 ? -12.857 -47.326 -21.174 1.00 28.98 129 GLY A C 1
ATOM 953 O O . GLY A 1 129 ? -12.569 -46.427 -20.397 1.00 28.98 129 GLY A O 1
ATOM 954 N N . ARG A 1 130 ? -12.379 -48.562 -21.046 1.00 34.59 130 ARG A N 1
ATOM 955 C CA . ARG A 1 130 ? -11.716 -49.164 -19.878 1.00 34.59 130 ARG A CA 1
ATOM 956 C C . ARG A 1 130 ? -10.245 -49.501 -20.203 1.00 34.59 130 ARG A C 1
ATOM 958 O O . ARG A 1 130 ? -9.966 -49.876 -21.332 1.00 34.59 130 ARG A O 1
ATOM 965 N N . LEU A 1 131 ? -9.425 -49.560 -19.145 1.00 33.00 131 LEU A N 1
ATOM 966 C CA . LEU A 1 131 ? -8.222 -50.400 -18.928 1.00 33.00 131 LEU A CA 1
ATOM 967 C C . LEU A 1 131 ? -6.841 -49.968 -19.480 1.00 33.00 131 LEU A C 1
ATOM 969 O O . LEU A 1 131 ? -6.643 -49.728 -20.663 1.00 33.00 131 LEU A O 1
ATOM 973 N N . ALA A 1 132 ? -5.876 -49.989 -18.548 1.00 33.56 132 ALA A N 1
ATOM 974 C CA . ALA A 1 132 ? -4.417 -49.990 -18.719 1.00 33.56 132 ALA A CA 1
ATOM 975 C C . ALA A 1 132 ? -3.886 -51.388 -19.138 1.00 33.56 132 ALA A C 1
ATOM 977 O O . ALA A 1 132 ? -4.665 -52.347 -19.100 1.00 33.56 132 ALA A O 1
ATOM 978 N N . PRO A 1 133 ? -2.581 -51.551 -19.479 1.00 48.56 133 PRO A N 1
ATOM 979 C CA . PRO A 1 133 ? -1.579 -51.830 -18.427 1.00 48.56 133 PRO A CA 1
ATOM 980 C C . PRO A 1 133 ? -0.110 -51.360 -18.665 1.00 48.56 133 PRO A C 1
ATOM 982 O O . PRO A 1 133 ? 0.363 -51.226 -19.785 1.00 48.56 133 PRO A O 1
ATOM 985 N N . SER A 1 134 ? 0.592 -51.174 -17.535 1.00 32.09 134 SER A N 1
ATOM 986 C CA . SER A 1 134 ? 2.010 -51.436 -17.163 1.00 32.09 134 SER A CA 1
ATOM 987 C C . SER A 1 134 ? 3.133 -51.612 -18.216 1.00 32.09 134 SER A C 1
ATOM 989 O O . SER A 1 134 ? 3.094 -52.576 -18.973 1.00 32.09 134 SER A O 1
ATOM 991 N N . VAL A 1 135 ? 4.235 -50.834 -18.094 1.00 31.56 135 VAL A N 1
ATOM 992 C CA . VAL A 1 135 ? 5.621 -51.227 -18.481 1.00 31.56 135 VAL A CA 1
ATOM 993 C C . VAL A 1 135 ? 6.699 -50.586 -17.566 1.00 31.56 135 VAL A C 1
ATOM 995 O O . VAL A 1 135 ? 6.871 -49.375 -17.515 1.00 31.56 135 VAL A O 1
ATOM 998 N N . VAL A 1 136 ? 7.401 -51.462 -16.839 1.00 32.22 136 VAL A N 1
ATOM 999 C CA . VAL A 1 136 ? 8.851 -51.593 -16.534 1.00 32.22 136 VAL A CA 1
ATOM 1000 C C . VAL A 1 136 ? 9.839 -50.426 -16.806 1.00 32.22 136 VAL A C 1
ATOM 1002 O O . VAL A 1 136 ? 10.127 -50.105 -17.949 1.00 32.22 136 VAL A O 1
ATOM 1005 N N . GLY A 1 137 ? 10.536 -49.997 -15.736 1.00 30.05 137 GLY A N 1
ATOM 1006 C CA . GLY A 1 137 ? 12.012 -50.054 -15.604 1.00 30.05 137 GLY A CA 1
ATOM 1007 C C . GLY A 1 137 ? 12.892 -48.872 -16.058 1.00 30.05 137 GLY A C 1
ATOM 1008 O O . GLY A 1 137 ? 12.972 -48.560 -17.238 1.00 30.05 137 GLY A O 1
ATOM 1009 N N . GLY A 1 138 ? 13.705 -48.330 -15.134 1.00 28.97 138 GLY A N 1
ATOM 1010 C CA . GLY A 1 138 ? 14.894 -47.534 -15.485 1.00 28.97 138 GLY A CA 1
ATOM 1011 C C . GLY A 1 138 ? 15.467 -46.659 -14.364 1.00 28.97 138 GLY A C 1
ATOM 1012 O O . GLY A 1 138 ? 15.193 -45.468 -14.311 1.00 28.97 138 GLY A O 1
ATOM 1013 N N . ARG A 1 139 ? 16.306 -47.228 -13.484 1.00 36.34 139 ARG A N 1
ATOM 1014 C CA . ARG A 1 139 ? 17.177 -46.471 -12.562 1.00 36.34 139 ARG A CA 1
ATOM 1015 C C . ARG A 1 139 ? 18.341 -45.839 -13.341 1.00 36.34 139 ARG A C 1
ATOM 1017 O O . ARG A 1 139 ? 19.143 -46.574 -13.914 1.00 36.34 139 ARG A O 1
ATOM 1024 N N . ARG A 1 140 ? 18.507 -44.516 -13.269 1.00 32.50 140 ARG A N 1
ATOM 1025 C CA . ARG A 1 140 ? 19.808 -43.835 -13.411 1.00 32.50 140 ARG A CA 1
ATOM 1026 C C . ARG A 1 140 ? 19.938 -42.796 -12.303 1.00 32.50 140 ARG A C 1
ATOM 1028 O O . ARG A 1 140 ? 19.052 -41.968 -12.132 1.00 32.50 140 ARG A O 1
ATOM 1035 N N . GLY A 1 141 ? 21.018 -42.908 -11.534 1.00 34.84 141 GLY A N 1
ATOM 1036 C CA . GLY A 1 141 ? 21.412 -41.916 -10.544 1.00 34.84 141 GLY A CA 1
ATOM 1037 C C . GLY A 1 141 ? 21.933 -40.662 -11.236 1.00 34.84 141 GLY A C 1
ATOM 1038 O O . GLY A 1 141 ? 22.742 -40.757 -12.158 1.00 34.84 141 GLY A O 1
ATOM 1039 N N . LEU A 1 142 ? 21.445 -39.513 -10.784 1.00 32.44 142 LEU A N 1
ATOM 1040 C CA . LEU A 1 142 ? 22.010 -38.198 -11.046 1.00 32.44 142 LEU A CA 1
ATOM 1041 C C . LEU A 1 142 ? 22.452 -37.645 -9.689 1.00 32.44 142 LEU A C 1
ATOM 1043 O O . LEU A 1 142 ? 21.622 -37.419 -8.810 1.00 32.44 142 LEU A O 1
ATOM 1047 N N . GLU A 1 143 ? 23.764 -37.495 -9.517 1.00 32.44 143 GLU A N 1
ATOM 1048 C CA . GLU A 1 143 ? 24.359 -36.657 -8.479 1.00 32.44 143 GLU A CA 1
ATOM 1049 C C . GLU A 1 143 ? 23.948 -35.206 -8.753 1.00 32.44 143 GLU A C 1
ATOM 1051 O O . GLU A 1 143 ? 24.392 -34.594 -9.723 1.00 32.44 143 GLU A O 1
ATOM 1056 N N . LEU A 1 144 ? 23.063 -34.668 -7.914 1.00 30.91 144 LEU A N 1
ATOM 1057 C CA . LEU A 1 144 ? 22.758 -33.243 -7.868 1.00 30.91 144 LEU A CA 1
ATOM 1058 C C . LEU A 1 144 ? 23.629 -32.609 -6.784 1.00 30.91 144 LEU A C 1
ATOM 1060 O O . LEU A 1 144 ? 23.475 -32.883 -5.595 1.00 30.91 144 LEU A O 1
ATOM 1064 N N . SER A 1 145 ? 24.566 -31.783 -7.243 1.00 28.70 145 SER A N 1
ATOM 1065 C CA . SER A 1 145 ? 25.357 -30.859 -6.440 1.00 28.70 145 SER A CA 1
ATOM 1066 C C . SER A 1 145 ? 24.423 -29.949 -5.638 1.00 28.70 145 SER A C 1
ATOM 1068 O O . SER A 1 145 ? 23.581 -29.250 -6.202 1.00 28.70 145 SER A O 1
ATOM 1070 N N . SER A 1 146 ? 24.547 -30.000 -4.313 1.00 29.28 146 SER A N 1
ATOM 1071 C CA . SER A 1 146 ? 23.830 -29.147 -3.373 1.00 29.28 146 SER A CA 1
ATOM 1072 C C . SER A 1 146 ? 24.376 -27.721 -3.448 1.00 29.28 146 SER A C 1
ATOM 1074 O O . SER A 1 146 ? 25.427 -27.426 -2.878 1.00 29.28 146 SER A O 1
ATOM 1076 N N . GLN A 1 147 ? 23.671 -26.836 -4.146 1.00 34.28 147 GLN A N 1
ATOM 1077 C CA . GLN A 1 147 ? 23.746 -25.407 -3.862 1.00 34.28 147 GLN A CA 1
ATOM 1078 C C . GLN A 1 147 ? 22.694 -25.090 -2.799 1.00 34.28 147 GLN A C 1
ATOM 1080 O O . GLN A 1 147 ? 21.508 -25.369 -2.981 1.00 34.28 147 GLN A O 1
ATOM 1085 N N . ASP A 1 148 ? 23.165 -24.578 -1.664 1.00 34.94 148 ASP A N 1
ATOM 1086 C CA . ASP A 1 148 ? 22.338 -24.168 -0.536 1.00 34.94 148 ASP A CA 1
ATOM 1087 C C . ASP A 1 148 ? 21.332 -23.077 -0.953 1.00 34.94 148 ASP A C 1
ATOM 1089 O O . ASP A 1 148 ? 21.691 -22.162 -1.701 1.00 34.94 148 ASP A O 1
ATOM 1093 N N . PRO A 1 149 ? 20.079 -23.118 -0.466 1.00 34.12 149 PRO A N 1
ATOM 1094 C CA . PRO A 1 149 ? 19.150 -22.010 -0.641 1.00 34.12 149 PRO A CA 1
ATOM 1095 C C . PRO A 1 149 ? 19.613 -20.793 0.186 1.00 34.12 149 PRO A C 1
ATOM 1097 O O . PRO A 1 149 ? 20.031 -20.958 1.337 1.00 34.12 149 PRO A O 1
ATOM 1100 N N . PRO A 1 150 ? 19.533 -19.563 -0.355 1.00 29.81 150 PRO A N 1
ATOM 1101 C CA . PRO A 1 150 ? 19.966 -18.371 0.361 1.00 29.81 150 PRO A CA 1
ATOM 1102 C C . PRO A 1 150 ? 19.056 -18.066 1.573 1.00 29.81 150 PRO A C 1
ATOM 1104 O O . PRO A 1 150 ? 17.863 -18.380 1.559 1.00 29.81 150 PRO A O 1
ATOM 1107 N N . PRO A 1 151 ? 19.605 -17.457 2.640 1.00 35.28 151 PRO A N 1
ATOM 1108 C CA . PRO A 1 151 ? 18.894 -17.159 3.885 1.00 35.28 151 PRO A CA 1
ATOM 1109 C C . PRO A 1 151 ? 17.769 -16.121 3.716 1.00 35.28 151 PRO A C 1
ATOM 1111 O O . PRO A 1 151 ? 17.862 -15.207 2.901 1.00 35.28 151 PRO A O 1
ATOM 1114 N N . ILE A 1 152 ? 16.729 -16.223 4.552 1.00 37.59 152 ILE A N 1
ATOM 1115 C CA . ILE A 1 152 ? 15.639 -15.235 4.656 1.00 37.59 152 ILE A CA 1
ATOM 1116 C C . ILE A 1 152 ? 16.103 -14.074 5.564 1.00 37.59 152 ILE A C 1
ATOM 1118 O O . ILE A 1 152 ? 16.491 -14.341 6.706 1.00 37.59 152 ILE A O 1
ATOM 1122 N N . PRO A 1 153 ? 16.072 -12.805 5.112 1.00 31.75 153 PRO A N 1
ATOM 1123 C CA . PRO A 1 153 ? 16.614 -11.681 5.870 1.00 31.75 153 PRO A CA 1
ATOM 1124 C C . PRO A 1 153 ? 15.667 -11.201 6.985 1.00 31.75 153 PRO A C 1
ATOM 1126 O O . PRO A 1 153 ? 14.475 -10.983 6.778 1.00 31.75 153 PRO A O 1
ATOM 1129 N N . ILE A 1 154 ? 16.235 -11.000 8.176 1.00 37.31 154 ILE A N 1
ATOM 1130 C CA . ILE A 1 154 ? 15.694 -10.153 9.257 1.00 37.31 154 ILE A CA 1
ATOM 1131 C C . ILE A 1 154 ? 15.659 -8.695 8.735 1.00 37.31 154 ILE A C 1
ATOM 1133 O O . ILE A 1 154 ? 16.507 -8.374 7.899 1.00 37.31 154 ILE A O 1
ATOM 1137 N N . PRO A 1 155 ? 14.766 -7.788 9.197 1.00 40.56 155 PRO A N 1
ATOM 1138 C CA . PRO A 1 155 ? 14.859 -6.363 8.871 1.00 40.56 155 PRO A CA 1
ATOM 1139 C C . PRO A 1 155 ? 16.129 -5.784 9.506 1.00 40.56 155 PRO A C 1
ATOM 1141 O O . PRO A 1 155 ? 16.144 -5.308 10.639 1.00 40.56 155 PRO A O 1
ATOM 1144 N N . ILE A 1 156 ? 17.246 -5.915 8.801 1.00 49.62 156 ILE A N 1
ATOM 1145 C CA . ILE A 1 156 ? 18.503 -5.274 9.152 1.00 49.62 156 ILE A CA 1
ATOM 1146 C C . ILE A 1 156 ? 18.290 -3.784 8.859 1.00 49.62 156 ILE A C 1
ATOM 1148 O O . ILE A 1 156 ? 17.823 -3.464 7.762 1.00 49.62 156 ILE A O 1
ATOM 1152 N N . PRO A 1 157 ? 18.604 -2.863 9.791 1.00 61.81 157 PRO A N 1
ATOM 1153 C CA . PRO A 1 157 ? 18.581 -1.438 9.486 1.00 61.81 157 PRO A CA 1
ATOM 1154 C C . PRO A 1 157 ? 19.381 -1.203 8.207 1.00 61.81 157 PRO A C 1
ATOM 1156 O O . PRO A 1 157 ? 20.526 -1.648 8.114 1.00 61.81 157 PRO A O 1
ATOM 1159 N N . ILE A 1 158 ? 18.759 -0.561 7.215 1.00 72.62 158 ILE A N 1
ATOM 1160 C CA . ILE A 1 158 ? 19.328 -0.395 5.875 1.00 72.62 158 ILE A CA 1
ATOM 1161 C C . ILE A 1 158 ? 20.665 0.334 6.012 1.00 72.62 158 ILE A C 1
ATOM 1163 O O . ILE A 1 158 ? 20.717 1.547 6.252 1.00 72.62 158 ILE A O 1
ATOM 1167 N N . ARG A 1 159 ? 21.759 -0.422 5.902 1.00 82.62 159 ARG A N 1
ATOM 1168 C CA . ARG A 1 159 ? 23.116 0.114 5.908 1.00 82.62 159 ARG A CA 1
ATOM 1169 C C . ARG A 1 159 ? 23.446 0.543 4.495 1.00 82.62 159 ARG A C 1
ATOM 1171 O O . ARG A 1 159 ? 23.899 -0.261 3.689 1.00 82.62 159 ARG A O 1
ATOM 1178 N N . CYS A 1 160 ? 23.202 1.814 4.217 1.00 90.06 160 CYS A N 1
ATOM 1179 C CA . CYS A 1 160 ? 23.690 2.425 2.996 1.00 90.06 1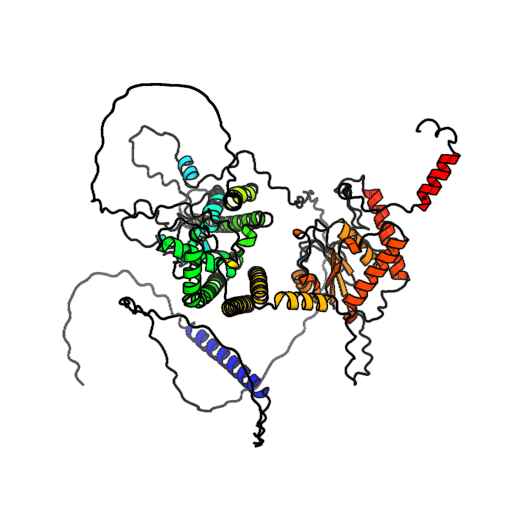60 CYS A CA 1
ATOM 1180 C C . CYS A 1 160 ? 25.188 2.695 3.126 1.00 90.06 160 CYS A C 1
ATOM 1182 O O . CYS A 1 160 ? 25.623 3.099 4.210 1.00 90.06 160 CYS A O 1
ATOM 1184 N N . PRO A 1 161 ? 25.978 2.467 2.063 1.00 87.75 161 PRO A N 1
ATOM 1185 C CA . PRO A 1 161 ? 27.375 2.875 2.037 1.00 87.75 161 PRO A CA 1
ATOM 1186 C C . PRO A 1 161 ? 27.512 4.351 2.431 1.00 87.75 161 PRO A C 1
ATOM 1188 O O . PRO A 1 161 ? 26.699 5.184 2.023 1.00 87.75 161 PRO A O 1
ATOM 1191 N N . GLU A 1 162 ? 28.528 4.687 3.227 1.00 85.44 162 GLU A N 1
ATOM 1192 C CA . GLU A 1 162 ? 28.827 6.089 3.528 1.00 85.44 162 GLU A CA 1
ATOM 1193 C C . GLU A 1 162 ? 29.101 6.846 2.220 1.00 85.44 162 GLU A C 1
ATOM 1195 O O . GLU A 1 162 ? 29.884 6.399 1.383 1.00 85.44 162 GLU A O 1
ATOM 1200 N N . GLY A 1 163 ? 28.420 7.979 2.026 1.00 84.56 163 GLY A N 1
ATOM 1201 C CA . GLY A 1 163 ? 28.506 8.759 0.790 1.00 84.56 163 GLY A CA 1
ATOM 1202 C C . GLY A 1 163 ? 27.636 8.249 -0.364 1.00 84.56 163 GLY A C 1
ATOM 1203 O O . GLY A 1 163 ? 27.822 8.710 -1.490 1.00 84.56 163 GLY A O 1
ATOM 1204 N N . PHE A 1 164 ? 26.690 7.331 -0.120 1.00 86.50 164 PHE A N 1
ATOM 1205 C CA . PHE A 1 164 ? 25.689 6.963 -1.123 1.00 86.50 164 PHE A CA 1
ATOM 1206 C C . PHE A 1 164 ? 24.941 8.214 -1.609 1.00 86.50 164 PHE A C 1
ATOM 1208 O O . PHE A 1 164 ? 24.314 8.913 -0.815 1.00 86.50 164 PHE A O 1
ATOM 1215 N N . ARG A 1 165 ? 25.010 8.495 -2.913 1.00 88.31 165 ARG A N 1
ATOM 1216 C CA . ARG A 1 165 ? 24.326 9.620 -3.557 1.00 88.31 165 ARG A CA 1
ATOM 1217 C C . ARG A 1 165 ? 23.574 9.112 -4.777 1.00 88.31 165 ARG A C 1
ATOM 1219 O O . ARG A 1 165 ? 24.139 8.397 -5.602 1.00 88.31 165 ARG A O 1
ATOM 1226 N N . VAL A 1 166 ? 22.312 9.511 -4.899 1.00 86.94 166 VAL A N 1
ATOM 1227 C CA . VAL A 1 166 ? 21.508 9.238 -6.094 1.00 86.94 166 VAL A CA 1
ATOM 1228 C C . VAL A 1 166 ? 22.071 10.068 -7.249 1.00 86.94 166 VAL A C 1
ATOM 1230 O O . VAL A 1 166 ? 22.114 11.296 -7.171 1.00 86.94 166 VAL A O 1
ATOM 1233 N N . ILE A 1 167 ? 22.542 9.391 -8.296 1.00 83.50 167 ILE A N 1
ATOM 1234 C CA . ILE A 1 167 ? 23.066 10.031 -9.508 1.00 83.50 167 ILE A CA 1
ATOM 1235 C C . ILE A 1 167 ? 21.875 10.555 -10.307 1.00 83.50 167 ILE A C 1
ATOM 1237 O O . ILE A 1 167 ? 20.945 9.801 -10.597 1.00 83.50 167 ILE A O 1
ATOM 1241 N N . SER A 1 168 ? 21.885 11.839 -10.667 1.00 84.62 168 SER A N 1
ATOM 1242 C CA . SER A 1 168 ? 20.795 12.387 -11.477 1.00 84.62 168 SER A CA 1
ATOM 1243 C C . SER A 1 168 ? 20.884 11.888 -12.929 1.00 84.62 168 SER A C 1
ATOM 1245 O O . SER A 1 168 ? 21.990 11.662 -13.436 1.00 84.62 168 SER A O 1
ATOM 1247 N N . PRO A 1 169 ? 19.755 11.766 -13.654 1.00 80.12 169 PRO A N 1
ATOM 1248 C CA . PRO A 1 169 ? 19.781 11.402 -15.073 1.00 80.12 169 PRO A CA 1
ATOM 1249 C C . PRO A 1 169 ? 20.691 12.315 -15.919 1.00 80.12 169 PRO A C 1
ATOM 1251 O O . PRO A 1 169 ? 21.351 11.850 -16.848 1.00 80.12 169 PRO A O 1
ATOM 1254 N N . ASP A 1 170 ? 20.794 13.602 -15.567 1.00 81.38 170 ASP A N 1
ATOM 1255 C CA . ASP A 1 170 ? 21.671 14.567 -16.246 1.00 81.38 170 ASP A CA 1
ATOM 1256 C C . ASP A 1 170 ? 23.165 14.295 -16.008 1.00 81.38 170 ASP A C 1
ATOM 1258 O O . ASP A 1 170 ? 23.987 14.475 -16.912 1.00 81.38 170 ASP A O 1
ATOM 1262 N N . GLU A 1 171 ? 23.542 13.859 -14.803 1.00 82.94 171 GLU A N 1
ATOM 1263 C CA . GLU A 1 171 ? 24.915 13.439 -14.497 1.00 82.94 171 GLU A CA 1
ATOM 1264 C C . GLU A 1 171 ? 25.274 12.164 -15.279 1.00 82.94 171 GLU A C 1
ATOM 1266 O O . GLU A 1 171 ? 26.367 12.075 -15.849 1.00 82.94 171 GLU A O 1
ATOM 1271 N N . HIS A 1 172 ? 24.327 11.225 -15.404 1.00 78.56 172 HIS A N 1
ATOM 1272 C CA . HIS A 1 172 ? 24.511 10.010 -16.198 1.00 78.56 172 HIS A CA 1
ATOM 1273 C C . HIS A 1 172 ? 24.682 10.317 -17.699 1.00 78.56 172 HIS A C 1
ATOM 1275 O O . HIS A 1 172 ? 25.464 9.652 -18.387 1.00 78.56 172 HIS A O 1
ATOM 1281 N N . GLU A 1 173 ? 23.985 11.325 -18.230 1.00 77.38 173 GLU A N 1
ATOM 1282 C CA . GLU A 1 173 ? 24.111 11.722 -19.637 1.00 77.38 173 GLU A CA 1
ATOM 1283 C C . GLU A 1 173 ? 25.445 12.430 -19.926 1.00 77.38 173 GLU A C 1
ATOM 1285 O O . GLU A 1 173 ? 26.075 12.168 -20.956 1.00 77.38 173 GLU A O 1
ATOM 1290 N N . LYS A 1 174 ? 25.937 13.262 -18.998 1.00 80.56 174 LYS A N 1
ATOM 1291 C CA . LYS A 1 174 ? 27.251 13.921 -19.119 1.00 80.56 174 LYS A CA 1
ATOM 1292 C C . LYS A 1 174 ? 28.409 12.920 -19.119 1.00 80.56 174 LYS A C 1
ATOM 1294 O O . LYS A 1 174 ? 29.341 13.093 -19.900 1.00 80.56 174 LYS A O 1
ATOM 1299 N N . GLY A 1 175 ? 28.329 11.861 -18.312 1.00 72.94 175 GLY A N 1
ATOM 1300 C CA . GLY A 1 175 ? 29.352 10.809 -18.256 1.00 72.94 175 GLY A CA 1
ATOM 1301 C C . GLY A 1 175 ? 29.439 9.923 -19.507 1.00 72.94 175 GLY A C 1
ATOM 1302 O O . GLY A 1 175 ? 30.457 9.272 -19.717 1.00 72.94 175 GLY A O 1
ATOM 1303 N N . ARG A 1 176 ? 28.401 9.901 -20.360 1.00 67.38 176 ARG A N 1
ATOM 1304 C CA . ARG A 1 176 ? 28.391 9.116 -21.611 1.00 67.38 176 ARG A CA 1
ATOM 1305 C C . ARG A 1 176 ? 29.070 9.811 -22.791 1.00 67.38 176 ARG A C 1
ATOM 1307 O O . ARG A 1 176 ? 29.293 9.158 -23.807 1.00 67.38 176 ARG A O 1
ATOM 1314 N N . ARG A 1 177 ? 29.379 11.111 -22.708 1.00 66.06 177 ARG A N 1
ATOM 1315 C CA . ARG A 1 177 ? 30.116 11.785 -23.787 1.00 66.06 177 ARG A CA 1
ATOM 1316 C C . ARG A 1 177 ? 31.592 11.371 -23.708 1.00 66.06 177 ARG A C 1
ATOM 1318 O O . ARG A 1 177 ? 32.197 11.592 -22.659 1.00 66.06 177 ARG A O 1
ATOM 1325 N N . PRO A 1 178 ? 32.177 10.776 -24.765 1.00 58.41 178 PRO A N 1
ATOM 1326 C CA . PRO A 1 178 ? 33.582 10.392 -24.747 1.00 58.41 178 PRO A CA 1
ATOM 1327 C C . PRO A 1 178 ? 34.453 11.630 -24.461 1.00 58.41 178 PRO A C 1
ATOM 1329 O O . PRO A 1 178 ? 34.225 12.686 -25.062 1.00 58.41 178 PRO A O 1
ATOM 1332 N N . PRO A 1 179 ? 35.410 11.548 -23.520 1.00 55.78 179 PRO A N 1
ATOM 1333 C CA . PRO A 1 179 ? 36.224 12.691 -23.139 1.00 55.78 179 PRO A CA 1
ATOM 1334 C C . PRO A 1 179 ? 37.157 13.085 -24.292 1.00 55.78 179 PRO A C 1
ATOM 1336 O O . PRO A 1 179 ? 38.058 12.335 -24.647 1.00 55.78 179 PRO A O 1
ATOM 1339 N N . GLY A 1 180 ? 36.946 14.280 -24.848 1.00 53.47 180 GLY A N 1
ATOM 1340 C CA . GLY A 1 180 ? 37.990 15.061 -25.517 1.00 53.47 180 GLY A CA 1
ATOM 1341 C C . GLY A 1 180 ? 38.613 14.452 -26.774 1.00 53.47 180 GLY A C 1
ATOM 1342 O O . GLY A 1 180 ? 39.819 14.240 -26.817 1.00 53.47 180 GLY A O 1
ATOM 1343 N N . GLY A 1 181 ? 37.820 14.271 -27.830 1.00 50.09 181 GLY A N 1
ATOM 1344 C CA . GLY A 1 181 ? 38.327 14.364 -29.202 1.00 50.09 181 GLY A CA 1
ATOM 1345 C C . GLY A 1 181 ? 38.300 15.820 -29.674 1.00 50.09 181 GLY A C 1
ATOM 1346 O O . GLY A 1 181 ? 37.522 16.160 -30.559 1.00 50.09 181 GLY A O 1
ATOM 1347 N N . GLU A 1 182 ? 39.071 16.709 -29.042 1.00 60.16 182 GLU A N 1
ATOM 1348 C CA . GLU A 1 182 ? 39.299 18.054 -29.583 1.00 60.16 182 GLU A CA 1
ATOM 1349 C C . GLU A 1 182 ? 40.336 17.955 -30.709 1.00 60.16 182 GLU A C 1
ATOM 1351 O O . GLU A 1 182 ? 41.530 17.816 -30.455 1.00 60.16 182 GLU A O 1
ATOM 1356 N N . GLY A 1 183 ? 39.876 18.021 -31.960 1.00 58.38 183 GLY A N 1
ATOM 1357 C CA . GLY A 1 183 ? 40.737 18.268 -33.118 1.00 58.38 183 GLY A CA 1
ATOM 1358 C C . GLY A 1 183 ? 40.584 17.249 -34.241 1.00 58.38 183 GLY A C 1
ATOM 1359 O O . GLY A 1 183 ? 41.257 16.224 -34.254 1.00 58.38 183 GLY A O 1
ATOM 1360 N N . GLY A 1 184 ? 39.741 17.574 -35.219 1.00 52.62 184 GLY A N 1
ATOM 1361 C CA . GLY A 1 184 ? 39.639 16.845 -36.482 1.00 52.62 184 GLY A CA 1
ATOM 1362 C C . GLY A 1 184 ? 38.335 17.170 -37.196 1.00 52.62 184 GLY A C 1
ATOM 1363 O O . GLY A 1 184 ? 37.334 16.496 -36.983 1.00 52.62 184 GLY A O 1
ATOM 1364 N N . ASP A 1 185 ? 38.345 18.215 -38.020 1.00 59.12 185 ASP A N 1
ATOM 1365 C CA . ASP A 1 185 ? 37.226 18.674 -38.860 1.00 59.12 185 ASP A CA 1
ATOM 1366 C C . ASP A 1 185 ? 37.053 17.778 -40.111 1.00 59.12 185 ASP A C 1
ATOM 1368 O O . ASP A 1 185 ? 36.858 18.252 -41.229 1.00 59.12 185 ASP A O 1
ATOM 1372 N N . ASP A 1 186 ? 37.167 16.456 -39.933 1.00 49.69 186 ASP A N 1
ATOM 1373 C CA . ASP A 1 186 ? 37.229 15.483 -41.023 1.00 49.69 186 ASP A CA 1
ATOM 1374 C C . ASP A 1 186 ? 35.955 14.618 -41.068 1.00 49.69 186 ASP A C 1
ATOM 1376 O O . ASP A 1 186 ? 35.838 13.575 -40.433 1.00 49.69 186 ASP A O 1
ATOM 1380 N N . GLY A 1 187 ? 34.988 15.060 -41.877 1.00 51.72 187 GLY A N 1
ATOM 1381 C CA . GLY A 1 187 ? 34.171 14.184 -42.725 1.00 51.72 187 GLY A CA 1
ATOM 1382 C C . GLY A 1 187 ? 33.209 13.180 -42.070 1.00 51.72 187 GLY A C 1
ATOM 1383 O O . GLY A 1 187 ? 33.448 11.980 -42.090 1.00 51.72 187 GLY A O 1
ATOM 1384 N N . GLY A 1 188 ? 32.018 13.650 -41.684 1.00 49.97 188 GLY A N 1
ATOM 1385 C CA . GLY A 1 188 ? 30.743 13.100 -42.184 1.00 49.97 188 GLY A CA 1
ATOM 1386 C C . GLY A 1 188 ? 30.394 11.614 -41.990 1.00 49.97 188 GLY A C 1
ATOM 1387 O O . GLY A 1 188 ? 29.514 11.130 -42.701 1.00 49.97 188 GLY A O 1
ATOM 1388 N N . ALA A 1 189 ? 31.005 10.879 -41.062 1.00 51.06 189 ALA A N 1
ATOM 1389 C CA . ALA A 1 189 ? 30.479 9.584 -40.640 1.00 51.06 189 ALA A CA 1
ATOM 1390 C C . ALA A 1 189 ? 29.402 9.823 -39.574 1.00 51.06 189 ALA A C 1
ATOM 1392 O O . ALA A 1 189 ? 29.703 10.175 -38.437 1.00 51.06 189 ALA A O 1
ATOM 1393 N N . SER A 1 190 ? 28.132 9.680 -39.965 1.00 52.56 190 SER A N 1
ATOM 1394 C CA . SER A 1 190 ? 26.999 9.627 -39.040 1.00 52.56 190 SER A CA 1
ATOM 1395 C C . SER A 1 190 ? 27.219 8.454 -38.086 1.00 52.56 190 SER A C 1
ATOM 1397 O O . SER A 1 190 ? 26.873 7.316 -38.406 1.00 52.56 190 SER A O 1
ATOM 1399 N N . ASP A 1 191 ? 27.830 8.739 -36.934 1.00 47.00 191 ASP A N 1
ATOM 1400 C CA . ASP A 1 191 ? 27.911 7.834 -35.794 1.00 47.00 191 ASP A CA 1
ATOM 1401 C C . ASP A 1 191 ? 26.487 7.628 -35.275 1.00 47.00 191 ASP A C 1
ATOM 1403 O O . ASP A 1 191 ? 25.975 8.314 -34.394 1.00 47.00 191 ASP A O 1
ATOM 1407 N N . SER A 1 192 ? 25.800 6.716 -35.950 1.00 51.00 192 SER A N 1
ATOM 1408 C CA . SER A 1 192 ? 24.492 6.179 -35.611 1.00 51.00 192 SER A CA 1
ATOM 1409 C C . SER A 1 192 ? 24.635 5.092 -34.550 1.00 51.00 192 SER A C 1
ATOM 1411 O O . SER A 1 192 ? 23.821 4.172 -34.521 1.00 51.00 192 SER A O 1
ATOM 1413 N N . GLY A 1 193 ? 25.663 5.196 -33.687 1.00 55.44 193 GLY A N 1
ATOM 1414 C CA . GLY A 1 193 ? 25.836 4.384 -32.492 1.00 55.44 193 GLY A CA 1
ATOM 1415 C C . GLY A 1 193 ? 24.490 4.256 -31.798 1.00 55.44 193 GLY A C 1
ATOM 1416 O O . GLY A 1 193 ? 23.962 5.233 -31.263 1.00 55.44 193 GLY A O 1
ATOM 1417 N N . GLY A 1 194 ? 23.893 3.072 -31.956 1.00 60.56 194 GLY A N 1
ATOM 1418 C CA . GLY A 1 194 ? 22.471 2.830 -31.770 1.00 60.56 194 GLY A CA 1
ATOM 1419 C C . GLY A 1 194 ? 22.087 3.041 -30.323 1.00 60.56 194 GLY A C 1
ATOM 1420 O O . GLY A 1 194 ? 22.137 2.113 -29.529 1.00 60.56 194 GLY A O 1
ATOM 1421 N N . ARG A 1 195 ? 21.735 4.278 -29.973 1.00 68.81 195 ARG A N 1
ATOM 1422 C CA . ARG A 1 195 ? 21.236 4.619 -28.648 1.00 68.81 195 ARG A CA 1
ATOM 1423 C C . ARG A 1 195 ? 19.973 3.787 -28.429 1.00 68.81 195 ARG A C 1
ATOM 1425 O O . ARG A 1 195 ? 19.049 3.868 -29.235 1.00 68.81 195 ARG A O 1
ATOM 1432 N N . PHE A 1 196 ? 19.939 2.987 -27.366 1.00 72.44 196 PHE A N 1
ATOM 1433 C CA . PHE A 1 196 ? 18.734 2.262 -26.979 1.00 72.44 196 PHE A CA 1
ATOM 1434 C C . PHE A 1 196 ? 17.559 3.238 -26.807 1.00 72.44 196 PHE A C 1
ATOM 1436 O O . PHE A 1 196 ? 17.581 4.100 -25.925 1.00 72.44 196 PHE A O 1
ATOM 1443 N N . PHE A 1 197 ? 16.550 3.123 -27.673 1.00 78.75 197 PHE A N 1
ATOM 1444 C CA . PHE A 1 197 ? 15.311 3.896 -27.601 1.00 78.75 197 PHE A CA 1
ATOM 1445 C C . PHE A 1 197 ? 14.237 3.055 -26.922 1.00 78.75 197 PHE A C 1
ATOM 1447 O O . PHE A 1 197 ? 13.978 1.918 -27.321 1.00 78.75 197 PHE A O 1
ATOM 1454 N N . LEU A 1 198 ? 13.576 3.619 -25.911 1.00 84.12 198 LEU A N 1
ATOM 1455 C CA . LEU A 1 198 ? 12.488 2.923 -25.236 1.00 84.12 198 LEU A CA 1
ATOM 1456 C C . LEU A 1 198 ? 11.291 2.793 -26.188 1.00 84.12 198 LEU A C 1
ATOM 1458 O O . LEU A 1 198 ? 10.728 3.781 -26.646 1.00 84.12 198 LEU A O 1
ATOM 1462 N N . ARG A 1 199 ? 10.870 1.567 -26.492 1.00 85.38 199 ARG A N 1
ATOM 1463 C CA . ARG A 1 199 ? 9.669 1.329 -27.311 1.00 85.38 199 ARG A CA 1
ATOM 1464 C C . ARG A 1 199 ? 8.394 1.728 -26.575 1.00 85.38 199 ARG A C 1
ATOM 1466 O O . ARG A 1 199 ? 7.540 2.406 -27.150 1.00 85.38 199 ARG A O 1
ATOM 1473 N N . GLN A 1 200 ? 8.304 1.332 -25.306 1.00 90.38 200 GLN A N 1
ATOM 1474 C CA . GLN A 1 200 ? 7.138 1.547 -24.458 1.00 90.38 200 GLN A CA 1
ATOM 1475 C C . GLN A 1 200 ? 7.549 2.282 -23.181 1.00 90.38 200 GLN A C 1
ATOM 1477 O O . GLN A 1 200 ? 8.466 1.867 -22.464 1.00 90.38 200 GLN A O 1
ATOM 1482 N N . SER A 1 201 ? 6.851 3.374 -22.883 1.00 95.25 201 SER A N 1
ATOM 1483 C CA . SER A 1 201 ? 6.920 4.032 -21.576 1.00 95.25 201 SER A CA 1
ATOM 1484 C C . SER A 1 201 ? 5.931 3.374 -20.608 1.00 95.25 201 SER A C 1
ATOM 1486 O O . SER A 1 201 ? 5.080 2.582 -21.003 1.00 95.25 201 SER A O 1
ATOM 1488 N N . THR A 1 202 ? 6.029 3.706 -19.324 1.00 97.00 202 THR A N 1
ATOM 1489 C CA . THR A 1 202 ? 5.072 3.289 -18.285 1.00 97.00 202 THR A CA 1
ATOM 1490 C C . THR A 1 202 ? 4.331 4.505 -17.731 1.00 97.00 202 THR A C 1
ATOM 1492 O O . THR A 1 202 ? 4.957 5.517 -17.434 1.00 97.00 202 THR A O 1
ATOM 1495 N N . TYR A 1 203 ? 3.017 4.452 -17.526 1.00 97.56 203 TYR A N 1
ATOM 1496 C CA . TYR A 1 203 ? 2.345 5.524 -16.787 1.00 97.56 203 TYR A CA 1
ATOM 1497 C C . TYR A 1 203 ? 2.688 5.481 -15.299 1.00 97.56 203 TYR A C 1
ATOM 1499 O O . TYR A 1 203 ? 2.596 4.440 -14.654 1.00 97.56 203 TYR A O 1
ATOM 1507 N N . ALA A 1 204 ? 3.026 6.643 -14.754 1.00 97.31 204 ALA A N 1
ATOM 1508 C CA . ALA A 1 204 ? 3.157 6.894 -13.329 1.00 97.31 204 ALA A CA 1
ATOM 1509 C C . ALA A 1 204 ? 1.933 7.698 -12.870 1.00 97.31 204 ALA A C 1
ATOM 1511 O O . ALA A 1 204 ? 1.929 8.932 -12.901 1.00 97.31 204 ALA A O 1
ATOM 1512 N N . ALA A 1 205 ? 0.853 6.996 -12.535 1.00 97.38 205 ALA A N 1
ATOM 1513 C CA . ALA A 1 205 ? -0.441 7.605 -12.263 1.00 97.38 205 ALA A CA 1
ATOM 1514 C C . ALA A 1 205 ? -0.636 7.884 -10.769 1.00 97.38 205 ALA A C 1
ATOM 1516 O O . ALA A 1 205 ? -0.367 7.031 -9.925 1.00 97.38 205 ALA A O 1
ATOM 1517 N N . SER A 1 206 ? -1.164 9.057 -10.427 1.00 97.62 206 SER A N 1
ATOM 1518 C CA . SER A 1 206 ? -1.574 9.368 -9.050 1.00 97.62 206 SER A CA 1
ATOM 1519 C C . SER A 1 206 ? -2.746 10.344 -9.029 1.00 97.62 206 SER A C 1
ATOM 1521 O O . SER A 1 206 ? -2.857 11.199 -9.908 1.00 97.62 206 SER A O 1
ATOM 1523 N N . PHE A 1 207 ? -3.632 10.246 -8.036 1.00 97.38 207 PHE A N 1
ATOM 1524 C CA . PHE A 1 207 ? -4.644 11.284 -7.826 1.00 97.38 207 PHE A CA 1
ATOM 1525 C C . PHE A 1 207 ? -3.956 12.558 -7.293 1.00 97.38 207 PHE A C 1
ATOM 1527 O O . PHE A 1 207 ? -3.028 12.431 -6.482 1.00 97.38 207 PHE A O 1
ATOM 1534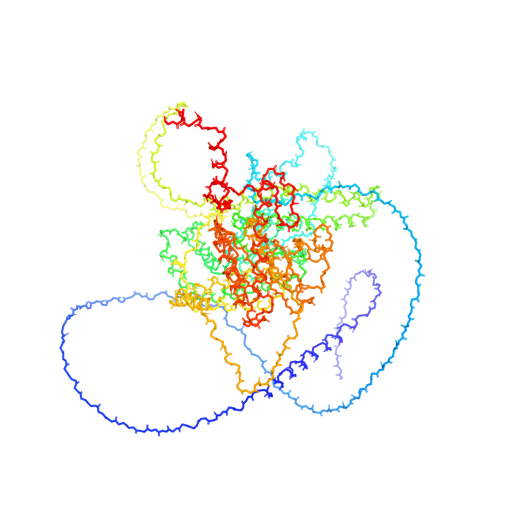 N N . PRO A 1 208 ? -4.360 13.777 -7.701 1.00 95.81 208 PRO A N 1
ATOM 1535 C CA . PRO A 1 208 ? -3.782 15.010 -7.161 1.00 95.81 208 PRO A CA 1
ATOM 1536 C C . PRO A 1 208 ? -3.758 15.028 -5.623 1.00 95.81 208 PRO A C 1
ATOM 1538 O O . PRO A 1 208 ? -4.674 14.532 -4.977 1.00 95.81 208 PRO A O 1
ATOM 1541 N N . GLY A 1 209 ? -2.685 15.548 -5.021 1.00 92.56 209 GLY A N 1
ATOM 1542 C CA . GLY A 1 209 ? -2.488 15.501 -3.562 1.00 92.56 209 GLY A CA 1
ATOM 1543 C C . GLY A 1 209 ? -1.903 14.185 -3.016 1.00 92.56 209 GLY A C 1
ATOM 1544 O O . GLY A 1 209 ? -1.580 14.098 -1.829 1.00 92.56 209 GLY A O 1
ATOM 1545 N N . SER A 1 210 ? -1.657 13.179 -3.864 1.00 93.25 210 SER A N 1
ATOM 1546 C CA . SER A 1 210 ? -1.066 11.886 -3.459 1.00 93.25 210 SER A CA 1
ATOM 1547 C C . SER A 1 210 ? 0.475 11.868 -3.406 1.00 93.25 210 SER A C 1
ATOM 1549 O O . SER A 1 210 ? 1.079 10.814 -3.561 1.00 93.25 210 SER A O 1
ATOM 1551 N N . GLY A 1 211 ? 1.131 13.025 -3.217 1.00 68.75 211 GLY A N 1
ATOM 1552 C CA . GLY A 1 211 ? 2.599 13.116 -3.076 1.00 68.75 211 GLY A CA 1
ATOM 1553 C C . GLY A 1 211 ? 3.393 12.790 -4.350 1.00 68.75 211 GLY A C 1
ATOM 1554 O O . GLY A 1 211 ? 4.516 12.294 -4.294 1.00 68.75 211 GLY A O 1
ATOM 1555 N N . ASP A 1 212 ? 2.773 13.097 -5.486 1.00 72.19 212 ASP A N 1
ATOM 1556 C CA . ASP A 1 212 ? 3.142 12.756 -6.855 1.00 72.19 212 ASP A CA 1
ATOM 1557 C C . ASP A 1 212 ? 4.658 12.818 -7.155 1.00 72.19 212 ASP A C 1
ATOM 1559 O O . ASP A 1 212 ? 5.279 11.765 -7.268 1.00 72.19 212 ASP A O 1
ATOM 1563 N N . LYS A 1 213 ? 5.297 14.000 -7.217 1.00 89.81 213 LYS A N 1
ATOM 1564 C CA . LYS A 1 213 ? 6.668 14.135 -7.774 1.00 89.81 213 LYS A CA 1
ATOM 1565 C C . LYS A 1 213 ? 7.727 13.271 -7.081 1.00 89.81 213 LYS A C 1
ATOM 1567 O O . LYS A 1 213 ? 8.604 12.728 -7.748 1.00 89.81 213 LYS A O 1
ATOM 1572 N N . MET A 1 214 ? 7.653 13.139 -5.758 1.00 91.38 214 MET A N 1
ATOM 1573 C CA . MET A 1 214 ? 8.626 12.367 -4.980 1.00 91.38 214 MET A CA 1
ATOM 1574 C C . MET A 1 214 ? 8.688 10.911 -5.446 1.00 91.38 214 MET A C 1
ATOM 1576 O O . MET A 1 214 ? 9.765 10.382 -5.709 1.00 91.38 214 MET A O 1
ATOM 1580 N N . ILE A 1 215 ? 7.524 10.284 -5.594 1.00 91.88 215 ILE A N 1
ATOM 1581 C CA . ILE A 1 215 ? 7.417 8.864 -5.924 1.00 91.88 215 ILE A CA 1
ATOM 1582 C C . ILE A 1 215 ? 7.432 8.657 -7.430 1.00 91.88 215 ILE A C 1
ATOM 1584 O O . ILE A 1 215 ? 8.167 7.822 -7.943 1.00 91.88 215 ILE A O 1
ATOM 1588 N N . THR A 1 216 ? 6.603 9.397 -8.155 1.00 92.94 216 THR A N 1
ATOM 1589 C CA . THR A 1 216 ? 6.349 9.126 -9.568 1.00 92.94 216 THR A CA 1
ATOM 1590 C C . THR A 1 216 ? 7.457 9.659 -10.474 1.00 92.94 216 THR A C 1
ATOM 1592 O O . THR A 1 216 ? 7.572 9.184 -11.601 1.00 92.94 216 THR A O 1
ATOM 1595 N N . LYS A 1 217 ? 8.263 10.625 -10.000 1.00 95.00 217 LYS A N 1
ATOM 1596 C CA . LYS A 1 217 ? 9.425 11.176 -10.710 1.00 95.00 217 LYS A CA 1
ATOM 1597 C C . LYS A 1 217 ? 10.728 10.792 -10.023 1.00 95.00 217 LYS A C 1
ATOM 1599 O O . LYS A 1 217 ? 11.437 9.945 -10.546 1.00 95.00 217 LYS A O 1
ATOM 1604 N N . TYR A 1 218 ? 11.040 11.370 -8.864 1.00 95.50 218 TYR A N 1
ATOM 1605 C CA . TYR A 1 218 ? 12.398 11.281 -8.313 1.00 95.50 218 TYR A CA 1
ATOM 1606 C C . TYR A 1 218 ? 12.796 9.855 -7.924 1.00 95.50 218 TYR A C 1
ATOM 1608 O O . TYR A 1 218 ? 13.918 9.438 -8.203 1.00 95.50 218 TYR A O 1
ATOM 1616 N N . LEU A 1 219 ? 11.882 9.076 -7.334 1.00 96.44 219 LEU A N 1
ATOM 1617 C CA . LEU A 1 219 ? 12.170 7.682 -6.993 1.00 96.44 219 LEU A CA 1
ATOM 1618 C C . LEU A 1 219 ? 12.354 6.831 -8.257 1.00 96.44 219 LEU A C 1
ATOM 1620 O O . LEU A 1 219 ? 13.271 6.017 -8.317 1.00 96.44 219 LEU A O 1
ATOM 1624 N N . VAL A 1 220 ? 11.522 7.039 -9.281 1.00 96.94 220 VAL A N 1
ATOM 1625 C CA . VAL A 1 220 ? 11.649 6.338 -10.568 1.00 96.94 220 VAL A CA 1
ATOM 1626 C C . VAL A 1 220 ? 12.965 6.691 -11.258 1.00 96.94 220 VAL A C 1
ATOM 1628 O O . VAL A 1 220 ? 13.669 5.788 -11.704 1.00 96.94 220 VAL A O 1
ATOM 1631 N N . GLU A 1 221 ? 13.326 7.972 -11.317 1.00 96.19 221 GLU A N 1
ATOM 1632 C CA . GLU A 1 221 ? 14.594 8.438 -11.891 1.00 96.19 221 GLU A CA 1
ATOM 1633 C C . GLU A 1 221 ? 15.787 7.851 -11.129 1.00 96.19 221 GLU A C 1
ATOM 1635 O O . GLU A 1 221 ? 16.716 7.344 -11.752 1.00 96.19 221 GLU A O 1
ATOM 1640 N N . GLY A 1 222 ? 15.728 7.823 -9.794 1.00 96.25 222 GLY A N 1
ATOM 1641 C CA . GLY A 1 222 ? 16.768 7.218 -8.965 1.00 96.25 222 GLY A CA 1
ATOM 1642 C C . GLY A 1 222 ? 16.910 5.708 -9.171 1.00 96.25 222 GLY A C 1
ATOM 1643 O O . GLY A 1 222 ? 18.026 5.204 -9.242 1.00 96.25 222 GLY A O 1
ATOM 1644 N N . ILE A 1 223 ? 15.797 4.978 -9.301 1.00 97.19 223 ILE A N 1
ATOM 1645 C CA . ILE A 1 223 ? 15.800 3.520 -9.510 1.00 97.19 223 ILE A CA 1
ATOM 1646 C C . ILE A 1 223 ? 16.264 3.151 -10.924 1.00 97.19 223 ILE A C 1
ATOM 1648 O O . ILE A 1 223 ? 16.954 2.151 -11.108 1.00 97.19 223 ILE A O 1
ATOM 1652 N N . THR A 1 224 ? 15.841 3.906 -11.936 1.00 96.12 224 THR A N 1
ATOM 1653 C CA . THR A 1 224 ? 16.010 3.518 -13.347 1.00 96.12 224 THR A CA 1
ATOM 1654 C C . THR A 1 224 ? 17.182 4.2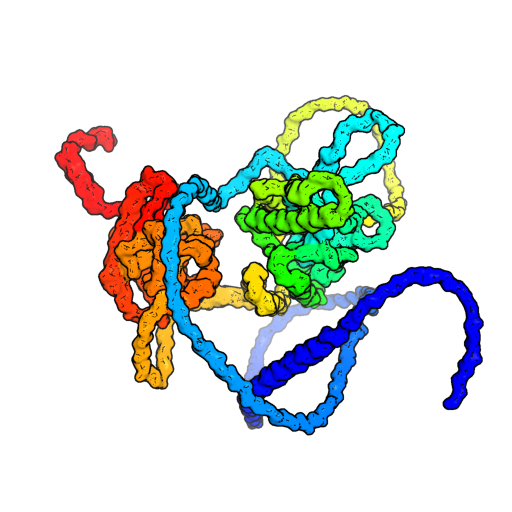01 -14.042 1.00 96.12 224 THR A C 1
ATOM 1656 O O . THR A 1 224 ? 17.575 3.745 -15.116 1.00 96.12 224 THR A O 1
ATOM 1659 N N . GLY A 1 225 ? 17.687 5.309 -13.487 1.00 94.31 225 GLY A N 1
ATOM 1660 C CA . GLY A 1 225 ? 18.659 6.193 -14.135 1.00 94.31 225 GLY A CA 1
ATOM 1661 C C . GLY A 1 225 ? 18.108 6.931 -15.364 1.00 94.31 225 GLY A C 1
ATOM 1662 O O . GLY A 1 225 ? 18.866 7.587 -16.078 1.00 94.31 225 GLY A O 1
ATOM 1663 N N . LEU A 1 226 ? 16.806 6.810 -15.642 1.00 93.38 226 LEU A N 1
ATOM 1664 C CA . LEU A 1 226 ? 16.141 7.313 -16.843 1.00 93.38 226 LEU A CA 1
ATOM 1665 C C . LEU A 1 226 ? 15.135 8.405 -16.476 1.00 93.38 226 LEU A C 1
ATOM 1667 O O . LEU A 1 226 ? 14.537 8.378 -15.404 1.00 93.38 226 LEU A O 1
ATOM 1671 N N . ARG A 1 227 ? 14.926 9.362 -17.385 1.00 93.69 227 ARG A N 1
ATOM 1672 C CA . ARG A 1 227 ? 14.050 10.521 -17.154 1.00 93.69 227 ARG A CA 1
ATOM 1673 C C . ARG A 1 227 ? 12.575 10.120 -17.089 1.00 93.69 227 ARG A C 1
ATOM 1675 O O . ARG A 1 227 ? 12.119 9.259 -17.850 1.00 93.69 227 ARG A O 1
ATOM 1682 N N . VAL A 1 22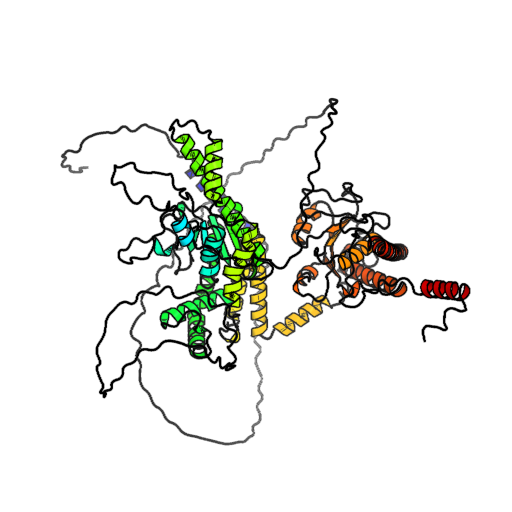8 ? 11.814 10.820 -16.250 1.00 94.69 228 VAL A N 1
ATOM 1683 C CA . VAL A 1 228 ? 10.347 10.742 -16.218 1.00 94.69 228 VAL A CA 1
ATOM 1684 C C . VAL A 1 228 ? 9.738 11.997 -16.841 1.00 94.69 228 VAL A C 1
ATOM 1686 O O . VAL A 1 228 ? 10.028 13.119 -16.426 1.00 94.69 228 VAL A O 1
ATOM 1689 N N . GLY A 1 229 ? 8.866 11.806 -17.831 1.00 93.19 229 GLY A N 1
ATOM 1690 C CA . GLY A 1 229 ? 8.123 12.882 -18.489 1.00 93.19 229 GLY A CA 1
ATOM 1691 C C . GLY A 1 229 ? 6.822 13.241 -17.769 1.00 93.19 229 GLY A C 1
ATOM 1692 O O . GLY A 1 229 ? 6.313 12.474 -16.953 1.00 93.19 229 GLY A O 1
ATOM 1693 N N . GLU A 1 230 ? 6.236 14.387 -18.111 1.00 92.12 230 GLU A N 1
ATOM 1694 C CA . GLU A 1 230 ? 4.884 14.779 -17.688 1.00 92.12 230 GLU A CA 1
ATOM 1695 C C . GLU A 1 230 ? 3.936 14.762 -18.894 1.00 92.12 230 GLU A C 1
ATOM 1697 O O . GLU A 1 230 ? 4.240 15.344 -19.936 1.00 92.12 230 GLU A O 1
ATOM 1702 N N . ALA A 1 231 ? 2.771 14.117 -18.766 1.00 88.38 231 ALA A N 1
ATOM 1703 C CA . ALA A 1 231 ? 1.799 14.024 -19.860 1.00 88.38 231 ALA A CA 1
ATOM 1704 C C . ALA A 1 231 ? 1.226 15.390 -20.280 1.00 88.38 231 ALA A C 1
ATOM 1706 O O . ALA A 1 231 ? 0.799 15.569 -21.415 1.00 88.38 231 ALA A O 1
ATOM 1707 N N . SER A 1 232 ? 1.223 16.378 -19.383 1.00 81.62 232 SER A N 1
ATOM 1708 C CA . SER A 1 232 ? 0.787 17.748 -19.678 1.00 81.62 232 SER A CA 1
ATOM 1709 C C . SER A 1 232 ? 1.683 18.468 -20.688 1.00 81.62 232 SER A C 1
ATOM 1711 O O . SER A 1 232 ? 1.206 19.382 -21.360 1.00 81.62 232 SER A O 1
ATOM 1713 N N . SER A 1 233 ? 2.943 18.046 -20.826 1.00 74.44 233 SER A N 1
ATOM 1714 C CA . SER A 1 233 ? 3.959 18.712 -21.649 1.00 74.44 233 SER A CA 1
ATOM 1715 C C . SER A 1 233 ? 3.991 18.238 -23.108 1.00 74.44 233 SER A C 1
ATOM 1717 O O . SER A 1 233 ? 4.807 18.721 -23.887 1.00 74.44 233 SER A O 1
ATOM 1719 N N . SER A 1 234 ? 3.118 17.306 -23.512 1.00 59.38 234 SER A N 1
ATOM 1720 C CA . SER A 1 234 ? 3.114 16.737 -24.871 1.00 59.38 234 SER A CA 1
ATOM 1721 C C . SER A 1 234 ? 2.341 17.567 -25.910 1.00 59.38 234 SER A C 1
ATOM 1723 O O . SER A 1 234 ? 2.248 17.166 -27.069 1.00 59.38 234 SER A O 1
ATOM 1725 N N . GLY A 1 235 ? 1.762 18.709 -25.521 1.00 55.25 235 GLY A N 1
ATOM 1726 C CA . GLY A 1 235 ? 1.029 19.599 -26.424 1.00 55.25 235 GLY A CA 1
ATOM 1727 C C . GLY A 1 235 ? 1.954 20.613 -27.092 1.00 55.25 235 GLY A C 1
ATOM 1728 O O . GLY A 1 235 ? 2.403 21.548 -26.438 1.00 55.25 235 GLY A O 1
ATOM 1729 N N . GLY A 1 236 ? 2.222 20.435 -28.388 1.00 50.16 236 GLY A N 1
ATOM 1730 C CA . GLY A 1 236 ? 3.030 21.348 -29.197 1.00 50.16 236 GLY A CA 1
ATOM 1731 C C . GLY A 1 236 ? 2.469 22.772 -29.203 1.00 50.16 236 GLY A C 1
ATOM 1732 O O . GLY A 1 236 ? 1.459 23.045 -29.844 1.00 50.16 236 GLY A O 1
ATOM 1733 N N . GLY A 1 237 ? 3.139 23.670 -28.487 1.00 47.78 237 GLY A N 1
ATOM 1734 C CA . GLY A 1 237 ? 2.867 25.102 -28.456 1.00 47.78 237 GLY A CA 1
ATOM 1735 C C . GLY A 1 237 ? 4.154 25.841 -28.110 1.00 47.78 237 GLY A C 1
ATOM 1736 O O . GLY A 1 237 ? 4.771 25.585 -27.081 1.00 47.78 237 GLY A O 1
ATOM 1737 N N . GLU A 1 238 ? 4.591 26.685 -29.034 1.00 47.28 238 GLU A N 1
ATOM 1738 C CA . GLU A 1 238 ? 5.867 27.396 -29.076 1.00 47.28 238 GLU A CA 1
ATOM 1739 C C . GLU A 1 238 ? 6.167 28.212 -27.799 1.00 47.28 238 GLU A C 1
ATOM 1741 O O . GLU A 1 238 ? 5.319 28.959 -27.320 1.00 47.28 238 GLU A O 1
ATOM 1746 N N . GLY A 1 239 ? 7.407 28.150 -27.289 1.00 45.78 239 GLY A N 1
ATOM 1747 C CA . GLY A 1 239 ? 8.012 29.316 -26.618 1.00 45.78 239 GLY A CA 1
ATOM 1748 C C . GLY A 1 239 ? 8.765 29.114 -25.298 1.00 45.78 239 GLY A C 1
ATOM 1749 O O . GLY A 1 239 ? 9.561 29.981 -24.944 1.00 45.78 239 GLY A O 1
ATOM 1750 N N . GLY A 1 240 ? 8.596 28.004 -24.575 1.00 53.03 240 GLY A N 1
ATOM 1751 C CA . GLY A 1 240 ? 9.343 27.754 -23.331 1.00 53.03 240 GLY A CA 1
ATOM 1752 C C . GLY A 1 240 ? 10.654 27.009 -23.588 1.00 53.03 240 GLY A C 1
ATOM 1753 O O . GLY A 1 240 ? 10.617 25.806 -23.822 1.00 53.03 240 GLY A O 1
ATOM 1754 N N . LYS A 1 241 ? 11.807 27.693 -23.546 1.00 56.03 241 LYS A N 1
ATOM 1755 C CA . LYS A 1 241 ? 13.130 27.126 -23.899 1.00 56.03 241 LYS A CA 1
ATOM 1756 C C . LYS A 1 241 ? 13.587 25.913 -23.066 1.00 56.03 241 LYS A C 1
ATOM 1758 O O . LYS A 1 241 ? 14.481 25.213 -23.527 1.00 56.03 241 LYS A O 1
ATOM 1763 N N . ASP A 1 242 ? 12.945 25.622 -21.933 1.00 54.41 242 ASP A N 1
ATOM 1764 C CA . ASP A 1 242 ? 13.384 24.569 -21.003 1.00 54.41 242 ASP A CA 1
ATOM 1765 C C . ASP A 1 242 ? 12.384 23.407 -20.830 1.00 54.41 242 ASP A C 1
ATOM 1767 O O . ASP A 1 242 ? 12.674 22.434 -20.132 1.00 54.41 242 ASP A O 1
ATOM 1771 N N . ALA A 1 243 ? 11.218 23.447 -21.489 1.00 56.91 243 ALA A N 1
ATOM 1772 C CA . ALA A 1 243 ? 10.277 22.330 -21.449 1.00 56.91 243 ALA A CA 1
ATOM 1773 C C . ALA A 1 243 ? 10.741 21.235 -22.419 1.00 56.91 243 ALA A C 1
ATOM 1775 O O . ALA A 1 243 ? 10.428 21.259 -23.610 1.00 56.91 243 ALA A O 1
ATOM 1776 N N . VAL A 1 244 ? 11.506 20.267 -21.908 1.00 59.44 244 VAL A N 1
ATOM 1777 C CA . VAL A 1 244 ? 11.838 19.041 -22.643 1.00 59.44 244 VAL A CA 1
ATOM 1778 C C . VAL A 1 244 ? 10.527 18.323 -22.960 1.00 59.44 244 VAL A C 1
ATOM 1780 O O . VAL A 1 244 ? 9.943 17.653 -22.108 1.00 59.44 244 VAL A O 1
ATOM 1783 N N . VAL A 1 245 ? 10.036 18.499 -24.188 1.00 65.38 245 VAL A N 1
ATOM 1784 C CA . VAL A 1 245 ? 8.906 17.737 -24.718 1.00 65.38 245 VAL A CA 1
ATOM 1785 C C . VAL A 1 245 ? 9.347 16.284 -24.716 1.00 65.38 245 VAL A C 1
ATOM 1787 O O . VAL A 1 245 ? 10.182 15.894 -25.531 1.00 65.38 245 VAL A O 1
ATOM 1790 N N . ALA A 1 246 ? 8.827 15.502 -23.770 1.00 68.56 246 ALA A N 1
ATOM 1791 C CA . ALA A 1 246 ? 9.054 14.069 -23.739 1.00 68.56 246 ALA A CA 1
ATOM 1792 C C . ALA A 1 246 ? 8.621 13.517 -25.099 1.00 68.56 246 ALA A C 1
ATOM 1794 O O . ALA A 1 246 ? 7.453 13.628 -25.468 1.00 68.56 246 ALA A O 1
ATOM 1795 N N . ARG A 1 247 ? 9.564 13.001 -25.887 1.00 75.12 247 ARG A N 1
ATOM 1796 C CA . ARG A 1 247 ? 9.225 12.267 -27.101 1.00 75.12 247 ARG A CA 1
ATOM 1797 C C . ARG A 1 247 ? 9.042 10.808 -26.730 1.00 75.12 247 ARG A C 1
ATOM 1799 O O . ARG A 1 247 ? 9.619 10.318 -25.753 1.00 75.12 247 ARG A O 1
ATOM 1806 N N . ARG A 1 248 ? 8.238 10.111 -27.530 1.00 83.50 248 ARG A N 1
ATOM 1807 C CA . ARG A 1 248 ? 8.149 8.655 -27.473 1.00 83.50 248 ARG A CA 1
ATOM 1808 C C . ARG A 1 248 ? 9.571 8.082 -27.510 1.00 83.50 248 ARG A C 1
ATOM 1810 O O . ARG A 1 248 ? 10.320 8.346 -28.445 1.00 83.50 248 ARG A O 1
ATOM 1817 N N . GLY A 1 249 ? 9.916 7.340 -26.464 1.00 84.06 249 GLY A N 1
ATOM 1818 C CA . GLY A 1 249 ? 11.193 6.651 -26.308 1.00 84.06 249 GLY A CA 1
ATOM 1819 C C . GLY A 1 249 ? 12.307 7.367 -25.554 1.00 84.06 249 GLY A C 1
ATOM 1820 O O . GLY A 1 249 ? 13.309 6.722 -25.249 1.00 84.06 249 GLY A O 1
ATOM 1821 N N . ASP A 1 250 ? 12.103 8.625 -25.156 1.00 87.25 250 ASP A N 1
ATOM 1822 C CA . ASP A 1 250 ? 13.077 9.374 -24.345 1.00 87.25 250 ASP A CA 1
ATOM 1823 C C . ASP A 1 250 ? 12.849 9.216 -22.831 1.00 87.25 250 ASP A C 1
ATOM 1825 O O . ASP A 1 250 ? 13.729 9.527 -22.027 1.00 87.25 250 ASP A O 1
ATOM 1829 N N . VAL A 1 251 ? 11.660 8.755 -22.423 1.00 93.06 251 VAL A N 1
ATOM 1830 C CA . VAL A 1 251 ? 11.247 8.682 -21.013 1.00 93.06 251 VAL A CA 1
ATOM 1831 C C . VAL A 1 251 ? 10.808 7.276 -20.616 1.00 93.06 251 VAL A C 1
ATOM 1833 O O . VAL A 1 251 ? 10.039 6.618 -21.324 1.00 93.06 251 VAL A O 1
ATOM 1836 N N . VAL A 1 252 ? 11.265 6.825 -19.444 1.00 95.50 252 VAL A N 1
ATOM 1837 C CA . VAL A 1 252 ? 10.904 5.505 -18.890 1.00 95.50 252 VAL A CA 1
ATOM 1838 C C . VAL A 1 252 ? 9.480 5.487 -18.360 1.00 95.50 252 VAL A C 1
ATOM 1840 O O . VAL A 1 252 ? 8.766 4.489 -18.486 1.00 95.50 252 VAL A O 1
ATOM 1843 N N . ALA A 1 253 ? 9.040 6.618 -17.812 1.00 96.25 253 ALA A N 1
ATOM 1844 C CA . ALA A 1 253 ? 7.689 6.784 -17.330 1.00 96.25 253 ALA A CA 1
ATOM 1845 C C . ALA A 1 253 ? 7.106 8.145 -17.705 1.00 96.25 253 ALA A C 1
ATOM 1847 O O . ALA A 1 253 ? 7.834 9.118 -17.908 1.00 96.25 253 ALA A O 1
ATOM 1848 N N . VAL A 1 254 ? 5.779 8.201 -17.781 1.00 95.94 254 VAL A N 1
ATOM 1849 C CA . VAL A 1 254 ? 5.009 9.421 -18.018 1.00 95.94 254 VAL A CA 1
ATOM 1850 C C . VAL A 1 254 ? 4.071 9.643 -16.841 1.00 95.94 254 VAL A C 1
ATOM 1852 O O . VAL A 1 254 ? 3.186 8.830 -16.574 1.00 95.94 254 VAL A O 1
ATOM 1855 N N . ARG A 1 255 ? 4.246 10.754 -16.132 1.00 96.06 255 ARG A N 1
ATOM 1856 C CA . ARG A 1 255 ? 3.376 11.151 -15.026 1.00 96.06 255 ARG A CA 1
ATOM 1857 C C . ARG A 1 255 ? 2.038 11.665 -15.510 1.00 96.06 255 ARG A C 1
ATOM 1859 O O . ARG A 1 255 ? 1.968 12.431 -16.473 1.00 96.06 255 ARG A O 1
ATOM 1866 N N . THR A 1 256 ? 0.981 11.280 -14.803 1.00 96.38 256 THR A N 1
ATOM 1867 C CA . THR A 1 256 ? -0.368 11.760 -15.093 1.00 96.38 256 THR A CA 1
ATOM 1868 C C . THR A 1 256 ? -1.295 11.708 -13.877 1.00 96.38 256 THR A C 1
ATOM 1870 O O . THR A 1 256 ? -1.184 10.838 -13.013 1.00 96.38 256 THR A O 1
ATOM 1873 N N . HIS A 1 257 ? -2.251 12.637 -13.858 1.00 96.69 257 HIS A N 1
ATOM 1874 C CA . HIS A 1 257 ? -3.399 12.647 -12.949 1.00 96.69 257 HIS A CA 1
ATOM 1875 C C . HIS A 1 257 ? -4.705 12.224 -13.628 1.00 96.69 257 HIS A C 1
ATOM 1877 O O . HIS A 1 257 ? -5.771 12.287 -13.018 1.00 96.69 257 HIS A O 1
ATOM 1883 N N . TRP A 1 258 ? -4.655 11.832 -14.903 1.00 96.56 258 TRP A N 1
ATOM 1884 C CA . TRP A 1 258 ? -5.843 11.451 -15.658 1.00 96.56 258 TRP A CA 1
ATOM 1885 C C . TRP A 1 258 ? -6.610 10.324 -14.939 1.00 96.56 258 TRP A C 1
ATOM 1887 O O . TRP A 1 258 ? -5.974 9.421 -14.389 1.00 96.56 258 TRP A O 1
ATOM 1897 N N . PRO A 1 259 ? -7.957 10.351 -14.896 1.00 97.12 259 PRO A N 1
ATOM 1898 C CA . PRO A 1 259 ? -8.894 11.240 -15.587 1.00 97.12 259 PRO A CA 1
ATOM 1899 C C . PRO A 1 259 ? -9.295 12.490 -14.790 1.00 97.12 259 PRO A C 1
ATOM 1901 O O . PRO A 1 259 ? -10.339 13.079 -15.067 1.00 97.12 259 PRO A O 1
ATOM 1904 N N . HIS A 1 260 ? -8.513 12.896 -13.785 1.00 95.50 260 HIS A N 1
ATOM 1905 C CA . HIS A 1 260 ? -8.730 14.183 -13.130 1.00 95.50 260 HIS A CA 1
ATOM 1906 C C . HIS A 1 260 ? -8.511 15.331 -14.131 1.00 95.50 260 HIS A C 1
ATOM 1908 O O . HIS A 1 260 ? -7.638 15.243 -14.994 1.00 95.50 260 HIS A O 1
ATOM 1914 N N . SER A 1 261 ? -9.266 16.425 -14.000 1.00 92.38 261 SER A N 1
ATOM 1915 C CA . SER A 1 261 ? -9.239 17.568 -14.932 1.00 92.38 261 SER A CA 1
ATOM 1916 C C . SER A 1 261 ? -7.891 18.296 -15.002 1.00 92.38 261 SER A C 1
ATOM 1918 O O . SER A 1 261 ? -7.592 18.951 -15.996 1.00 92.38 261 SER A O 1
ATOM 1920 N N . SER A 1 262 ? -7.060 18.166 -13.967 1.00 90.19 262 SER A N 1
ATOM 1921 C CA . SER A 1 262 ? -5.676 18.665 -13.951 1.00 90.19 262 SER A CA 1
ATOM 1922 C C . SER A 1 262 ? -4.680 17.758 -14.685 1.00 90.19 262 SER A C 1
ATOM 1924 O O . SER A 1 262 ? -3.529 18.146 -14.871 1.00 90.19 262 SER A O 1
ATOM 1926 N N . GLY A 1 263 ? -5.085 16.546 -15.072 1.00 92.00 263 GLY A N 1
ATOM 1927 C CA . GLY A 1 263 ? -4.254 15.574 -15.773 1.00 92.00 263 GLY A CA 1
ATOM 1928 C C . GLY A 1 263 ? -4.583 15.477 -17.260 1.00 92.00 263 GLY A C 1
ATOM 1929 O O . GLY A 1 263 ? -5.671 15.831 -17.705 1.00 92.00 263 GLY A O 1
ATOM 1930 N N . LYS A 1 264 ? -3.635 14.943 -18.032 1.00 95.00 264 LYS A N 1
ATOM 1931 C CA . LYS A 1 264 ? -3.812 14.569 -19.443 1.00 95.00 264 LYS A CA 1
ATOM 1932 C C . LYS A 1 264 ? -3.199 13.195 -19.689 1.00 95.00 264 LYS A C 1
ATOM 1934 O O . LYS A 1 264 ? -2.337 12.761 -18.923 1.00 95.00 264 LYS A O 1
ATOM 1939 N N . LEU A 1 265 ? -3.639 12.517 -20.740 1.00 94.62 265 LEU A N 1
ATOM 1940 C CA . LEU A 1 265 ? -2.900 11.388 -21.297 1.00 94.62 265 LEU A CA 1
ATOM 1941 C C . LEU A 1 265 ? -1.806 11.910 -22.235 1.00 94.62 265 LEU A C 1
ATOM 1943 O O . LEU A 1 265 ? -1.886 13.036 -22.729 1.00 94.62 265 LEU A O 1
ATOM 1947 N N . ALA A 1 266 ? -0.766 11.103 -22.430 1.00 92.56 266 ALA A N 1
ATOM 1948 C CA . ALA A 1 266 ? 0.271 11.407 -23.416 1.00 92.56 266 ALA A CA 1
ATOM 1949 C C . ALA A 1 266 ? -0.338 11.378 -24.826 1.00 92.56 266 ALA A C 1
ATOM 1951 O O . ALA A 1 266 ? -1.303 10.658 -25.055 1.00 92.56 266 ALA A O 1
ATOM 1952 N N . SER A 1 267 ? 0.242 12.095 -25.789 1.00 91.88 267 SER A N 1
ATOM 1953 C CA . SER A 1 267 ? -0.226 12.032 -27.186 1.00 91.88 267 SER A CA 1
ATOM 1954 C C . SER A 1 267 ? 0.044 10.686 -27.878 1.00 91.88 267 SER A C 1
ATOM 1956 O O . SER A 1 267 ? -0.423 10.478 -28.991 1.00 91.88 267 SER A O 1
ATOM 1958 N N . TRP A 1 268 ? 0.789 9.789 -27.226 1.00 93.06 268 TRP A N 1
ATOM 1959 C CA . TRP A 1 268 ? 1.067 8.410 -27.641 1.00 93.06 268 TRP A CA 1
ATOM 1960 C C . TRP A 1 268 ? 0.555 7.402 -26.593 1.00 93.06 268 TRP A C 1
ATOM 1962 O O . TRP A 1 268 ? 1.223 6.423 -26.270 1.00 93.06 268 TRP A O 1
ATOM 1972 N N . ASP A 1 269 ? -0.599 7.668 -25.979 1.00 94.31 269 ASP A N 1
ATOM 1973 C CA . ASP A 1 269 ? -1.164 6.821 -24.920 1.00 94.31 269 ASP A CA 1
ATOM 1974 C C . ASP A 1 269 ? -1.456 5.383 -25.364 1.00 94.31 269 ASP A C 1
ATOM 1976 O O . ASP A 1 269 ? -1.314 4.459 -24.561 1.00 94.31 269 ASP A O 1
ATOM 1980 N N . ASP A 1 270 ? -1.802 5.181 -26.634 1.00 94.19 270 ASP A N 1
ATOM 1981 C CA . ASP A 1 270 ? -1.980 3.857 -27.236 1.00 94.19 270 ASP A CA 1
ATOM 1982 C C . ASP A 1 270 ? -0.694 3.011 -27.221 1.00 94.19 270 ASP A C 1
ATOM 1984 O O . ASP A 1 270 ? -0.766 1.784 -27.159 1.00 94.19 270 ASP A O 1
ATOM 1988 N N . ASP A 1 271 ? 0.480 3.651 -27.198 1.00 92.44 271 ASP A N 1
ATOM 1989 C CA . ASP A 1 271 ? 1.784 2.980 -27.150 1.00 92.44 271 ASP A CA 1
ATOM 1990 C C . ASP A 1 271 ? 2.250 2.663 -25.717 1.00 92.44 271 ASP A C 1
ATOM 1992 O O . ASP A 1 271 ? 3.287 2.024 -25.515 1.00 92.44 271 ASP A O 1
ATOM 1996 N N . ILE A 1 272 ? 1.523 3.133 -24.700 1.00 95.19 272 ILE A N 1
ATOM 1997 C CA . ILE A 1 272 ? 1.855 2.900 -23.295 1.00 95.19 272 ILE A CA 1
ATOM 1998 C C . ILE A 1 272 ? 1.043 1.705 -22.799 1.00 95.19 272 ILE A C 1
ATOM 2000 O O . ILE A 1 272 ? -0.162 1.778 -22.571 1.00 95.19 272 ILE A O 1
ATOM 2004 N N . SER A 1 273 ? 1.727 0.578 -22.620 1.00 95.00 273 SER A N 1
ATOM 2005 C CA . SER A 1 273 ? 1.123 -0.714 -22.271 1.00 95.00 273 SER A CA 1
ATOM 2006 C C . SER A 1 273 ? 1.125 -1.011 -20.767 1.00 95.00 273 SER A C 1
ATOM 2008 O O . SER A 1 273 ? 0.544 -2.007 -20.338 1.00 95.00 273 SER A O 1
ATOM 2010 N N . ARG A 1 274 ? 1.778 -0.170 -19.953 1.00 97.44 274 ARG A N 1
ATOM 2011 C CA . ARG A 1 274 ? 1.993 -0.409 -18.519 1.00 97.44 274 ARG A CA 1
ATOM 2012 C C . ARG A 1 274 ? 1.654 0.812 -17.682 1.00 97.44 274 ARG A C 1
ATOM 2014 O O . ARG A 1 274 ? 1.876 1.945 -18.107 1.00 97.44 274 ARG A O 1
ATOM 2021 N N . ALA A 1 275 ? 1.218 0.584 -16.448 1.00 97.69 275 ALA A N 1
ATOM 2022 C CA . ALA A 1 275 ? 1.022 1.645 -15.468 1.00 97.69 275 ALA A CA 1
ATOM 2023 C C . ALA A 1 275 ? 1.375 1.187 -14.052 1.00 97.69 275 ALA A C 1
ATOM 2025 O O . ALA A 1 275 ? 1.044 0.076 -13.649 1.00 97.69 275 ALA A O 1
ATOM 2026 N N . PHE A 1 276 ? 1.968 2.063 -13.251 1.00 97.69 276 PHE A N 1
ATOM 2027 C CA . PHE A 1 276 ? 1.865 1.948 -11.804 1.00 97.69 276 PHE A CA 1
ATOM 2028 C C . PHE A 1 276 ? 1.038 3.109 -11.257 1.00 97.69 276 PHE A C 1
ATOM 2030 O O . PHE A 1 276 ? 1.088 4.227 -11.769 1.00 97.69 276 PHE A O 1
ATOM 2037 N N . VAL A 1 277 ? 0.237 2.817 -10.240 1.00 97.69 277 VAL A N 1
ATOM 2038 C CA . VAL A 1 277 ? -0.769 3.717 -9.694 1.00 97.69 277 VAL A CA 1
ATOM 2039 C C . VAL A 1 277 ? -0.520 3.878 -8.203 1.00 97.69 277 VAL A C 1
ATOM 2041 O O . VAL A 1 277 ? -0.556 2.905 -7.446 1.00 97.69 277 VAL A O 1
ATOM 2044 N N . VAL A 1 278 ? -0.276 5.115 -7.787 1.00 97.62 278 VAL A N 1
ATOM 2045 C CA . VAL A 1 278 ? -0.127 5.489 -6.381 1.00 97.62 278 VAL A CA 1
ATOM 2046 C C . VAL A 1 278 ? -1.478 5.973 -5.873 1.00 97.62 278 VAL A C 1
ATOM 2048 O O . VAL A 1 278 ? -2.036 6.947 -6.386 1.00 97.62 278 VAL A O 1
ATOM 2051 N N . LEU A 1 279 ? -2.008 5.276 -4.874 1.00 97.62 279 LEU A N 1
ATOM 2052 C CA . LEU A 1 279 ? -3.209 5.662 -4.147 1.00 97.62 279 LEU A CA 1
ATOM 2053 C C . LEU A 1 279 ? -2.795 6.256 -2.811 1.00 97.62 279 LEU A C 1
ATOM 2055 O O . LEU A 1 279 ? -1.877 5.756 -2.183 1.00 97.62 279 LEU A O 1
ATOM 2059 N N . ARG A 1 280 ? -3.469 7.314 -2.382 1.00 97.25 280 ARG A N 1
ATOM 2060 C CA . ARG A 1 280 ? -3.346 7.878 -1.035 1.00 97.25 280 ARG A CA 1
ATOM 2061 C C . ARG A 1 280 ? -4.730 7.922 -0.419 1.00 97.25 280 ARG A C 1
ATOM 2063 O O . ARG A 1 280 ? -5.701 8.068 -1.176 1.00 97.25 280 ARG A O 1
ATOM 2070 N N . ASN A 1 281 ? -4.835 7.826 0.905 1.00 97.56 281 ASN A N 1
ATOM 2071 C CA . ASN A 1 281 ? -6.133 7.893 1.571 1.00 97.56 281 ASN A CA 1
ATOM 2072 C C . ASN A 1 281 ? -6.898 9.156 1.105 1.00 97.56 281 ASN A C 1
ATOM 2074 O O . ASN A 1 281 ? -6.331 10.253 1.174 1.00 97.56 281 ASN A O 1
ATOM 2078 N N . PRO A 1 282 ? -8.153 9.052 0.611 1.00 97.88 282 PRO A N 1
ATOM 2079 C CA . PRO A 1 282 ? -8.931 10.210 0.162 1.00 97.88 282 PRO A CA 1
ATOM 2080 C C . PRO A 1 282 ? -9.124 11.289 1.240 1.00 97.88 282 PRO A C 1
ATOM 2082 O O . PRO A 1 282 ? -9.228 12.460 0.875 1.00 97.88 282 PRO A O 1
ATOM 2085 N N . LEU A 1 283 ? -9.086 10.930 2.533 1.00 96.19 283 LEU A N 1
ATOM 2086 C CA . LEU A 1 283 ? -9.068 11.888 3.651 1.00 96.19 283 LEU A CA 1
ATOM 2087 C C . LEU A 1 283 ? -7.872 12.836 3.605 1.00 96.19 283 LEU A C 1
ATOM 2089 O O . LEU A 1 283 ? -7.938 13.939 4.127 1.00 96.19 283 LEU A O 1
ATOM 2093 N N . VAL A 1 284 ? -6.768 12.402 2.999 1.00 95.06 284 VAL A N 1
ATOM 2094 C CA . VAL A 1 284 ? -5.524 13.168 2.931 1.00 95.06 284 VAL A CA 1
ATOM 2095 C C . VAL A 1 284 ? -5.296 13.709 1.525 1.00 95.06 284 VAL A C 1
ATOM 2097 O O . VAL A 1 284 ? -4.874 14.851 1.362 1.00 95.06 284 VAL A O 1
ATOM 2100 N N . ALA A 1 285 ? -5.591 12.924 0.489 1.00 96.25 285 ALA A N 1
ATOM 2101 C CA . ALA A 1 285 ? -5.358 13.317 -0.896 1.00 96.25 285 ALA A CA 1
ATOM 2102 C C . ALA A 1 285 ? -6.206 14.534 -1.308 1.00 96.25 285 ALA A C 1
ATOM 2104 O O . ALA A 1 285 ? -5.680 15.472 -1.905 1.00 96.25 285 ALA A O 1
ATOM 2105 N N . ILE A 1 286 ? -7.498 14.551 -0.958 1.00 96.62 286 ILE A N 1
ATOM 2106 C CA . ILE A 1 286 ? -8.418 15.616 -1.384 1.00 96.62 286 ILE A CA 1
ATOM 2107 C C . ILE A 1 286 ? -8.090 16.965 -0.714 1.00 96.62 286 ILE A C 1
ATOM 2109 O O . ILE A 1 286 ? -7.988 17.960 -1.438 1.00 96.62 286 ILE A O 1
ATOM 2113 N N . PRO A 1 287 ? -7.850 17.053 0.611 1.00 94.88 287 PRO A N 1
ATOM 2114 C CA . PRO A 1 287 ? -7.470 18.317 1.233 1.00 94.88 287 PRO A CA 1
ATOM 2115 C C . PRO A 1 287 ? -6.101 18.796 0.763 1.00 94.88 287 PRO A C 1
ATOM 2117 O O . PRO A 1 287 ? -5.932 19.980 0.495 1.00 94.88 287 PRO A O 1
ATOM 2120 N N . ARG A 1 288 ? -5.145 17.880 0.550 1.00 92.62 288 ARG A N 1
ATOM 2121 C CA . ARG A 1 288 ? -3.835 18.236 -0.015 1.00 92.62 288 ARG A CA 1
ATOM 2122 C C . ARG A 1 288 ? -3.941 18.786 -1.435 1.00 92.62 288 ARG A C 1
ATOM 2124 O O . ARG A 1 288 ? -3.186 19.687 -1.793 1.00 92.62 288 ARG A O 1
ATOM 2131 N N . TYR A 1 289 ? -4.871 18.279 -2.244 1.00 94.94 289 TYR A N 1
ATOM 2132 C CA . TYR A 1 289 ? -5.157 18.872 -3.548 1.00 94.94 289 TYR A CA 1
ATOM 2133 C C . TYR A 1 289 ? -5.723 20.292 -3.413 1.00 94.94 289 TYR A C 1
ATOM 2135 O O . TYR A 1 289 ? -5.281 21.191 -4.130 1.00 94.94 289 TYR A O 1
ATOM 2143 N N . PHE A 1 290 ? -6.649 20.521 -2.476 1.00 95.00 290 PHE A N 1
ATOM 2144 C CA . PHE A 1 290 ? -7.129 21.872 -2.184 1.00 95.00 290 PHE A CA 1
ATOM 2145 C C . PHE A 1 290 ? -5.992 22.805 -1.760 1.00 95.00 290 PHE A C 1
ATOM 2147 O O . PHE A 1 290 ? -5.890 23.894 -2.320 1.00 95.00 290 PHE A O 1
ATOM 2154 N N . ASP A 1 291 ? -5.133 22.385 -0.828 1.00 92.75 291 ASP A N 1
ATOM 2155 C CA . ASP A 1 291 ? -4.018 23.205 -0.341 1.00 92.75 291 ASP A CA 1
ATOM 2156 C C . ASP A 1 291 ? -3.127 23.643 -1.508 1.00 92.75 291 ASP A C 1
ATOM 2158 O O . ASP A 1 291 ? -2.842 24.828 -1.663 1.00 92.75 291 ASP A O 1
ATOM 2162 N N . GLN A 1 292 ? -2.800 22.715 -2.413 1.00 91.94 292 GLN A N 1
ATOM 2163 C CA . GLN A 1 292 ? -2.042 23.023 -3.624 1.00 91.94 292 GLN A CA 1
ATOM 2164 C C . GLN A 1 292 ? -2.754 24.059 -4.511 1.00 91.94 292 GLN A C 1
ATOM 2166 O O . GLN A 1 292 ? -2.125 24.979 -5.032 1.00 91.94 292 GLN A O 1
ATOM 2171 N N . GLN A 1 293 ? -4.070 23.929 -4.710 1.00 93.12 293 GLN A N 1
ATOM 2172 C CA . GLN A 1 293 ? -4.846 24.900 -5.490 1.00 93.12 293 GLN A CA 1
ATOM 2173 C C . GLN A 1 293 ? -4.907 26.270 -4.810 1.00 93.12 293 GLN A C 1
ATOM 2175 O O . GLN A 1 293 ? -4.843 27.296 -5.488 1.00 93.12 293 GLN A O 1
ATOM 2180 N N . TYR A 1 294 ? -5.038 26.291 -3.487 1.00 93.06 294 TYR A N 1
ATOM 2181 C CA . TYR A 1 294 ? -5.067 27.509 -2.693 1.00 93.06 294 TYR A CA 1
ATOM 2182 C C . TYR A 1 294 ? -3.728 28.245 -2.771 1.00 93.06 294 TYR A C 1
ATOM 2184 O O . TYR A 1 294 ? -3.707 29.443 -3.044 1.00 93.06 294 TYR A O 1
ATOM 2192 N N . GLU A 1 295 ? -2.615 27.531 -2.610 1.00 92.94 295 GLU A N 1
ATOM 2193 C CA . GLU A 1 295 ? -1.265 28.089 -2.715 1.00 92.94 295 GLU A CA 1
ATOM 2194 C C . GLU A 1 295 ? -1.016 28.692 -4.098 1.00 92.94 295 GLU A C 1
ATOM 2196 O O . GLU A 1 295 ? -0.618 29.852 -4.205 1.00 92.94 295 GLU A O 1
ATOM 2201 N N . LEU A 1 296 ? -1.355 27.952 -5.161 1.00 91.44 296 LEU A N 1
ATOM 2202 C CA . LEU A 1 296 ? -1.212 28.419 -6.541 1.00 91.44 296 LEU A CA 1
ATOM 2203 C C . LEU A 1 296 ? -2.031 29.686 -6.823 1.00 91.44 296 LEU A C 1
ATOM 2205 O O . LEU A 1 296 ? -1.528 30.607 -7.464 1.00 91.44 296 LEU A O 1
ATOM 2209 N N . ARG A 1 297 ? -3.281 29.755 -6.349 1.00 94.00 297 ARG A N 1
ATOM 2210 C CA . ARG A 1 297 ? -4.171 30.909 -6.584 1.00 94.00 297 ARG A CA 1
ATOM 2211 C C . ARG A 1 297 ? -3.768 32.156 -5.807 1.00 94.00 297 ARG A C 1
ATOM 2213 O O . ARG A 1 297 ? -4.051 33.256 -6.265 1.00 94.00 297 ARG A O 1
ATOM 2220 N N . ASN A 1 298 ? -3.135 31.983 -4.652 1.00 93.44 298 ASN A N 1
ATOM 2221 C CA . ASN A 1 298 ? -2.735 33.082 -3.776 1.00 93.44 298 ASN A CA 1
ATOM 2222 C C . ASN A 1 298 ? -1.237 33.416 -3.878 1.00 93.44 298 ASN A C 1
ATOM 2224 O O . ASN A 1 298 ? -0.737 34.204 -3.080 1.00 93.44 298 ASN A O 1
ATOM 2228 N N . HIS A 1 299 ? -0.519 32.824 -4.842 1.00 94.12 299 HIS A N 1
ATOM 2229 C CA . HIS A 1 299 ? 0.929 32.985 -5.020 1.00 94.12 299 HIS A CA 1
ATOM 2230 C C . HIS A 1 299 ? 1.739 32.670 -3.751 1.00 94.12 299 HIS A C 1
ATOM 2232 O O . HIS A 1 299 ? 2.753 33.311 -3.468 1.00 94.12 299 HIS A O 1
ATOM 2238 N N . LEU A 1 300 ? 1.282 31.688 -2.972 1.00 91.25 300 LEU A N 1
ATOM 2239 C CA . LEU A 1 300 ? 1.960 31.266 -1.754 1.00 91.25 300 LEU A CA 1
ATOM 2240 C C . LEU A 1 300 ? 2.998 30.173 -2.065 1.00 91.25 300 LEU A C 1
ATOM 2242 O O . LEU A 1 300 ? 2.797 29.386 -2.994 1.00 91.25 300 LEU A O 1
ATOM 2246 N N . PRO A 1 301 ? 4.101 30.084 -1.298 1.00 88.25 301 PRO A N 1
ATOM 2247 C CA . PRO A 1 301 ? 5.054 28.985 -1.431 1.00 88.25 301 PRO A CA 1
ATOM 2248 C C . PRO A 1 301 ? 4.389 27.619 -1.216 1.00 88.25 301 PRO A C 1
ATOM 2250 O O . PRO A 1 301 ? 3.502 27.484 -0.373 1.00 88.25 301 PRO A O 1
ATOM 2253 N N . THR A 1 302 ? 4.853 26.591 -1.923 1.00 83.75 302 THR A N 1
ATOM 2254 C CA . THR A 1 302 ? 4.350 25.219 -1.755 1.00 83.75 302 THR A CA 1
ATOM 2255 C C . THR A 1 302 ? 4.477 24.747 -0.304 1.00 83.75 302 THR A C 1
ATOM 2257 O O . THR A 1 302 ? 5.544 24.870 0.300 1.00 83.75 302 THR A O 1
ATOM 2260 N N . GLY A 1 303 ? 3.404 24.179 0.248 1.00 83.44 303 GLY A N 1
ATOM 2261 C CA . GLY A 1 303 ? 3.329 23.703 1.633 1.00 83.44 303 GLY A CA 1
ATOM 2262 C C . GLY A 1 303 ? 3.102 24.802 2.677 1.00 83.44 303 GLY A C 1
ATOM 2263 O O . GLY A 1 303 ? 3.095 24.515 3.872 1.00 83.44 303 GLY A O 1
ATOM 2264 N N . SER A 1 304 ? 2.920 26.059 2.267 1.00 85.50 304 SER A N 1
ATOM 2265 C CA . SER A 1 304 ? 2.668 27.161 3.198 1.00 85.50 304 SER A CA 1
ATOM 2266 C C . SER A 1 304 ? 1.220 27.246 3.689 1.00 85.50 304 SER A C 1
ATOM 2268 O O . SER A 1 304 ? 0.981 27.911 4.697 1.00 85.50 304 SER A O 1
ATOM 2270 N N . ALA A 1 305 ? 0.261 26.561 3.052 1.00 82.00 305 ALA A N 1
ATOM 2271 C CA . ALA A 1 305 ? -1.145 26.556 3.474 1.00 82.00 305 ALA A CA 1
ATOM 2272 C C . ALA A 1 305 ? -1.360 25.962 4.879 1.00 82.00 305 ALA A C 1
ATOM 2274 O O . ALA A 1 305 ? -2.380 26.244 5.511 1.00 82.00 305 ALA A O 1
ATOM 2275 N N . SER A 1 306 ? -0.404 25.167 5.363 1.00 78.31 306 SER A N 1
ATOM 2276 C CA . SER A 1 306 ? -0.389 24.590 6.712 1.00 78.31 306 SER A CA 1
ATOM 2277 C C . SER A 1 306 ? 0.333 25.475 7.743 1.00 78.31 306 SER A C 1
ATOM 2279 O O . SER A 1 306 ? 0.256 25.221 8.941 1.00 78.31 306 SER A O 1
ATOM 2281 N N . LEU A 1 307 ? 1.008 26.557 7.327 1.00 80.19 307 LEU A N 1
ATOM 2282 C CA . LEU A 1 307 ? 1.718 27.430 8.267 1.00 80.19 307 LEU A CA 1
ATOM 2283 C C . LEU A 1 307 ? 0.735 28.255 9.115 1.00 80.19 307 LEU A C 1
ATOM 2285 O O . LEU A 1 307 ? -0.172 28.866 8.544 1.00 80.19 307 LEU A O 1
ATOM 2289 N N . PRO A 1 308 ? 0.979 28.435 10.433 1.00 81.31 308 PRO A N 1
ATOM 2290 C CA . PRO A 1 308 ? 0.083 29.160 11.348 1.00 81.31 308 PRO A CA 1
ATOM 2291 C C . PRO A 1 308 ? -0.306 30.585 10.927 1.00 81.31 308 PRO A C 1
ATOM 2293 O O . PRO A 1 308 ? -1.282 31.137 11.417 1.00 81.31 308 PRO A O 1
ATOM 2296 N N . ARG A 1 309 ? 0.470 31.220 10.038 1.00 77.94 309 ARG A N 1
ATOM 2297 C CA . ARG A 1 309 ? 0.155 32.558 9.511 1.00 77.94 309 ARG A CA 1
ATOM 2298 C C . ARG A 1 309 ? -0.978 32.557 8.484 1.00 77.94 309 ARG A C 1
ATOM 2300 O O . ARG A 1 309 ? -1.580 33.601 8.278 1.00 77.94 309 ARG A O 1
ATOM 2307 N N . TYR A 1 310 ? -1.233 31.422 7.839 1.00 79.50 310 TYR A N 1
ATOM 2308 C CA . TYR A 1 310 ? -2.227 31.265 6.776 1.00 79.50 310 TYR A CA 1
ATOM 2309 C C . TYR A 1 310 ? -3.324 30.264 7.153 1.00 79.50 310 TYR A C 1
ATOM 2311 O O . TYR A 1 310 ? -4.233 30.026 6.358 1.00 79.50 310 TYR A O 1
ATOM 2319 N N . THR A 1 311 ? -3.254 29.659 8.343 1.00 80.31 311 THR A N 1
ATOM 2320 C CA . THR A 1 311 ? -4.163 28.588 8.768 1.00 80.31 311 THR A CA 1
ATOM 2321 C C . THR A 1 311 ? -5.614 29.035 8.802 1.00 80.31 311 THR A C 1
ATOM 2323 O O . THR A 1 311 ? -6.463 28.285 8.340 1.00 80.31 311 THR A O 1
ATOM 2326 N N . ASP A 1 312 ? -5.921 30.237 9.293 1.00 87.88 312 ASP A N 1
ATOM 2327 C CA . ASP A 1 312 ? -7.317 30.672 9.433 1.00 87.88 312 ASP A CA 1
ATOM 2328 C C . ASP A 1 312 ? -7.950 31.023 8.079 1.00 87.88 312 ASP A C 1
ATOM 2330 O O . ASP A 1 312 ? -9.026 30.515 7.754 1.00 87.88 312 ASP A O 1
ATOM 2334 N N . ASP A 1 313 ? -7.256 31.795 7.238 1.00 90.31 313 ASP A N 1
ATOM 2335 C CA . ASP A 1 313 ? -7.731 32.128 5.889 1.00 90.31 313 ASP A CA 1
ATOM 2336 C C . ASP A 1 313 ? -7.847 30.878 5.006 1.00 90.31 313 ASP A C 1
ATOM 2338 O O . ASP A 1 313 ? -8.869 30.670 4.347 1.00 90.31 313 ASP A O 1
ATOM 2342 N N . SER A 1 314 ? -6.840 29.997 5.041 1.00 92.06 314 SER A N 1
ATOM 2343 C CA . SER A 1 314 ? -6.873 28.733 4.295 1.00 92.06 314 SER A CA 1
ATOM 2344 C C . SER A 1 314 ? -7.951 27.779 4.814 1.00 92.06 314 SER A C 1
ATOM 2346 O O . SER A 1 314 ? -8.591 27.110 4.006 1.00 92.06 314 SER A O 1
ATOM 2348 N N . ARG A 1 315 ? -8.225 27.742 6.127 1.00 90.31 315 ARG A N 1
ATOM 2349 C CA . ARG A 1 315 ? -9.308 26.939 6.728 1.00 90.31 315 ARG A CA 1
ATOM 2350 C C . ARG A 1 315 ? -10.689 27.460 6.331 1.00 90.31 315 ARG A C 1
ATOM 2352 O O . ARG A 1 315 ? -11.584 26.669 6.021 1.00 90.31 315 ARG A O 1
ATOM 2359 N N . ASN A 1 316 ? -10.873 28.777 6.293 1.00 93.12 316 ASN A N 1
ATOM 2360 C CA . ASN A 1 316 ? -12.119 29.390 5.831 1.00 93.12 316 ASN A CA 1
ATOM 2361 C C . ASN A 1 316 ? -12.335 29.134 4.333 1.00 93.12 316 ASN A C 1
ATOM 2363 O O . ASN A 1 316 ? -13.423 28.730 3.912 1.00 93.12 316 ASN A O 1
ATOM 2367 N N . ALA A 1 317 ? -11.279 29.289 3.529 1.00 94.50 317 ALA A N 1
ATOM 2368 C CA . ALA A 1 317 ? -11.301 28.961 2.109 1.00 94.50 317 ALA A CA 1
ATOM 2369 C C . ALA A 1 317 ? -11.555 27.465 1.866 1.00 94.50 317 ALA A C 1
ATOM 2371 O O . ALA A 1 317 ? -12.316 27.126 0.958 1.00 94.50 317 ALA A O 1
ATOM 2372 N N . TRP A 1 318 ? -10.981 26.586 2.695 1.00 94.56 318 TRP A N 1
ATOM 2373 C CA . TRP A 1 318 ? -11.239 25.146 2.675 1.00 94.56 318 TRP A CA 1
ATOM 2374 C C . TRP A 1 318 ? -12.711 24.866 2.908 1.00 94.56 318 TRP A C 1
ATOM 2376 O O . TRP A 1 318 ? -13.312 24.172 2.103 1.00 94.56 318 TRP A O 1
ATOM 2386 N N . SER A 1 319 ? -13.304 25.434 3.958 1.00 94.00 319 SER A N 1
ATOM 2387 C CA . SER A 1 319 ? -14.710 25.190 4.299 1.00 94.00 319 SER A CA 1
ATOM 2388 C C . SER A 1 319 ? -15.623 25.573 3.131 1.00 94.00 319 SER A C 1
ATOM 2390 O O . SER A 1 319 ? -16.400 24.750 2.653 1.00 94.00 319 SER A O 1
ATOM 2392 N N . LYS A 1 320 ? -15.421 26.768 2.557 1.00 96.31 320 LYS A N 1
ATOM 2393 C CA . LYS A 1 320 ? -16.164 27.211 1.369 1.00 96.31 320 LYS A CA 1
ATOM 2394 C C . LYS A 1 320 ? -15.925 26.306 0.158 1.00 96.31 320 LYS A C 1
ATOM 2396 O O . LYS A 1 320 ? -16.855 26.031 -0.595 1.00 96.31 320 LYS A O 1
ATOM 2401 N N . TRP A 1 321 ? -14.690 25.878 -0.090 1.00 96.75 321 TRP A N 1
ATOM 2402 C CA . TRP A 1 321 ? -14.386 25.003 -1.222 1.00 96.75 321 TRP A CA 1
ATOM 2403 C C . TRP A 1 321 ? -14.982 23.607 -1.038 1.00 96.75 321 TRP A C 1
ATOM 2405 O O . TRP A 1 321 ? -15.611 23.100 -1.962 1.00 96.75 321 TRP A O 1
ATOM 2415 N N . ARG A 1 322 ? -14.838 23.020 0.153 1.00 95.62 322 ARG A N 1
ATOM 2416 C CA . ARG A 1 322 ? -15.370 21.712 0.544 1.00 95.62 322 ARG A CA 1
ATOM 2417 C C . ARG A 1 322 ? -16.867 21.675 0.284 1.00 95.62 322 ARG A C 1
ATOM 2419 O O . ARG A 1 322 ? -17.316 20.831 -0.480 1.00 95.62 322 ARG A O 1
ATOM 2426 N N . ASP A 1 323 ? -17.604 22.649 0.806 1.00 93.75 323 ASP A N 1
ATOM 2427 C CA . ASP A 1 323 ? -19.065 22.689 0.692 1.00 93.75 323 ASP A CA 1
ATOM 2428 C C . ASP A 1 323 ? -19.545 22.782 -0.769 1.00 93.75 323 ASP A C 1
ATOM 2430 O O . ASP A 1 323 ? -20.622 22.300 -1.103 1.00 93.75 323 ASP A O 1
ATOM 2434 N N . ASN A 1 324 ? -18.722 23.338 -1.666 1.00 96.25 324 ASN A N 1
ATOM 2435 C CA . ASN A 1 324 ? -19.064 23.505 -3.081 1.00 96.25 324 ASN A CA 1
ATOM 2436 C C . ASN A 1 324 ? -18.507 22.411 -4.008 1.00 96.25 324 ASN A C 1
ATOM 2438 O O . ASN A 1 324 ? -19.043 22.202 -5.094 1.00 96.25 324 ASN A O 1
ATOM 2442 N N . GLN A 1 325 ? -17.390 21.771 -3.656 1.00 95.25 325 GLN A N 1
ATOM 2443 C CA . GLN A 1 325 ? -16.596 20.955 -4.586 1.00 95.25 325 GLN A CA 1
ATOM 2444 C C . GLN A 1 325 ? -16.269 19.557 -4.061 1.00 95.25 325 GLN A C 1
ATOM 2446 O O . GLN A 1 325 ? -15.854 18.710 -4.848 1.00 95.25 325 GLN A O 1
ATOM 2451 N N . ILE A 1 326 ? -16.455 19.257 -2.772 1.00 96.06 326 ILE A N 1
ATOM 2452 C CA . ILE A 1 326 ? -15.978 17.981 -2.219 1.00 96.06 326 ILE A CA 1
ATOM 2453 C C . ILE A 1 326 ? -16.610 16.772 -2.913 1.00 96.06 326 ILE A C 1
ATOM 2455 O O . ILE A 1 326 ? -15.906 15.834 -3.280 1.00 96.06 326 ILE A O 1
ATOM 2459 N N . ARG A 1 327 ? -17.911 16.834 -3.208 1.00 96.94 327 ARG A N 1
ATOM 2460 C CA . ARG A 1 327 ? -18.638 15.754 -3.881 1.00 96.94 327 ARG A CA 1
ATOM 2461 C C . ARG A 1 327 ? -18.102 15.476 -5.287 1.00 96.94 327 ARG A C 1
ATOM 2463 O O . ARG A 1 327 ? -17.970 14.316 -5.682 1.00 96.94 327 ARG A O 1
ATOM 2470 N N . SER A 1 328 ? -17.736 16.520 -6.038 1.00 97.06 328 SER A N 1
ATOM 2471 C CA . SER A 1 328 ? -17.132 16.352 -7.367 1.00 97.06 328 SER A CA 1
ATOM 2472 C C . SER A 1 328 ? -15.755 15.689 -7.260 1.00 97.06 328 SER A C 1
ATOM 2474 O O . SER A 1 328 ? -15.434 14.801 -8.050 1.00 97.06 328 SER A O 1
ATOM 2476 N N . GLN A 1 329 ? -14.980 16.031 -6.230 1.00 97.62 329 GLN A N 1
ATOM 2477 C CA . GLN A 1 329 ? -13.663 15.450 -5.970 1.00 97.62 329 GLN A CA 1
ATOM 2478 C C . GLN A 1 329 ? -13.733 13.988 -5.518 1.00 97.62 329 GLN A C 1
ATOM 2480 O O . GLN A 1 329 ? -12.952 13.170 -6.003 1.00 97.62 329 GLN A O 1
ATOM 2485 N N . ILE A 1 330 ? -14.711 13.621 -4.684 1.00 98.12 330 ILE A N 1
ATOM 2486 C CA . ILE A 1 330 ? -14.985 12.222 -4.309 1.00 98.12 330 ILE A CA 1
ATOM 2487 C C . ILE A 1 330 ? -15.299 11.392 -5.563 1.00 98.12 330 ILE A C 1
ATOM 2489 O O . ILE A 1 330 ? -14.733 10.314 -5.770 1.00 98.12 330 ILE A O 1
ATOM 2493 N N . MET A 1 331 ? -16.140 11.920 -6.457 1.00 97.62 331 MET A N 1
ATOM 2494 C CA . MET A 1 331 ? -16.467 11.257 -7.722 1.00 97.62 331 MET A CA 1
ATOM 2495 C C . MET A 1 331 ? -15.267 11.153 -8.670 1.00 97.62 331 MET A C 1
ATOM 2497 O O . MET A 1 331 ? -15.090 10.122 -9.326 1.00 97.62 331 MET A O 1
ATOM 2501 N N . LEU A 1 332 ? -14.410 12.175 -8.732 1.00 97.56 332 LEU A N 1
ATOM 2502 C CA . LEU A 1 332 ? -13.179 12.130 -9.523 1.00 97.56 332 LEU A CA 1
ATOM 2503 C C . LEU A 1 332 ? -12.177 11.115 -8.966 1.00 97.56 332 LEU A C 1
ATOM 2505 O O . LEU A 1 332 ? -11.560 10.401 -9.755 1.00 97.56 332 LEU A O 1
ATOM 2509 N N . TYR A 1 333 ? -12.059 10.981 -7.642 1.00 98.44 333 TYR A N 1
ATOM 2510 C CA . TYR A 1 333 ? -11.232 9.947 -7.014 1.00 98.44 333 TYR A CA 1
ATOM 2511 C C . TYR A 1 333 ? -11.731 8.543 -7.384 1.00 98.44 333 TYR A C 1
ATOM 2513 O O . TYR A 1 333 ? -10.965 7.700 -7.860 1.00 98.44 333 TYR A O 1
ATOM 2521 N N . ARG A 1 334 ? -13.045 8.304 -7.279 1.00 98.31 334 ARG A N 1
ATOM 2522 C CA . ARG A 1 334 ? -13.678 7.047 -7.716 1.00 98.31 334 ARG A CA 1
ATOM 2523 C C . ARG A 1 334 ? -13.397 6.736 -9.187 1.00 98.31 334 ARG A C 1
ATOM 2525 O O . ARG A 1 334 ? -13.069 5.595 -9.541 1.00 98.31 334 ARG A O 1
ATOM 2532 N N . ARG A 1 335 ? -13.549 7.744 -10.053 1.00 98.00 335 ARG A N 1
ATOM 2533 C CA . ARG A 1 335 ? -13.299 7.627 -11.495 1.00 98.00 335 ARG A CA 1
ATOM 2534 C C . ARG A 1 335 ? -11.828 7.345 -11.777 1.00 98.00 335 ARG A C 1
ATOM 2536 O O . ARG A 1 335 ? -11.543 6.532 -12.647 1.00 98.00 335 ARG A O 1
ATOM 2543 N N . PHE A 1 336 ? -10.918 7.960 -11.025 1.00 98.12 336 PHE A N 1
ATOM 2544 C CA . PHE A 1 336 ? -9.485 7.716 -11.123 1.00 98.12 336 PHE A CA 1
ATOM 2545 C C . PHE A 1 336 ? -9.140 6.255 -10.850 1.00 98.12 336 PHE A C 1
ATOM 2547 O O . PHE A 1 336 ? -8.559 5.604 -11.718 1.00 98.12 336 PHE A O 1
ATOM 2554 N N . VAL A 1 337 ? -9.572 5.703 -9.711 1.00 98.06 337 VAL A N 1
ATOM 2555 C CA . VAL A 1 337 ? -9.315 4.290 -9.391 1.00 98.06 337 VAL A CA 1
ATOM 2556 C C . VAL A 1 337 ? -9.910 3.379 -10.467 1.00 98.06 337 VAL A C 1
ATOM 2558 O O . VAL A 1 337 ? -9.216 2.508 -10.985 1.00 98.06 337 VAL A O 1
ATOM 2561 N N . SER A 1 338 ? -11.166 3.614 -10.860 1.00 97.81 338 SER A N 1
ATOM 2562 C CA . SER A 1 338 ? -11.850 2.779 -11.859 1.00 97.81 338 SER A CA 1
ATOM 2563 C C . SER A 1 338 ? -11.181 2.831 -13.237 1.00 97.81 338 SER A C 1
ATOM 2565 O O . SER A 1 338 ? -11.000 1.789 -13.857 1.00 97.81 338 SER A O 1
ATOM 2567 N N . PHE A 1 339 ? -10.754 4.009 -13.699 1.00 97.94 339 PHE A N 1
ATOM 2568 C CA . PHE A 1 339 ? -10.119 4.170 -15.008 1.00 97.94 339 PHE A CA 1
ATOM 2569 C C . PHE A 1 339 ? -8.840 3.336 -15.129 1.00 97.94 339 PHE A C 1
ATOM 2571 O O . PHE A 1 339 ? -8.696 2.558 -16.071 1.00 97.94 339 PHE A O 1
ATOM 2578 N N . TRP A 1 340 ? -7.927 3.447 -14.159 1.00 97.19 340 TRP A N 1
ATOM 2579 C CA . TRP A 1 340 ? -6.669 2.694 -14.202 1.00 97.19 340 TRP A CA 1
ATOM 2580 C C . TRP A 1 340 ? -6.878 1.190 -14.013 1.00 97.19 340 TRP A C 1
ATOM 2582 O O . TRP A 1 340 ? -6.110 0.392 -14.553 1.00 97.19 340 TRP A O 1
ATOM 2592 N N . MET A 1 341 ? -7.949 0.802 -13.313 1.00 96.12 341 MET A N 1
ATOM 2593 C CA . MET A 1 341 ? -8.344 -0.598 -13.192 1.00 96.12 341 MET A CA 1
ATOM 2594 C C . MET A 1 341 ? -8.856 -1.181 -14.513 1.00 96.12 341 MET A C 1
ATOM 2596 O O . MET A 1 341 ? -8.573 -2.331 -14.842 1.00 96.12 341 MET A O 1
ATOM 2600 N N . GLU A 1 342 ? -9.617 -0.395 -15.269 1.00 96.56 342 GLU A N 1
ATOM 2601 C CA . GLU A 1 342 ? -10.242 -0.819 -16.523 1.00 96.56 342 GLU A CA 1
ATOM 2602 C C . GLU A 1 342 ? -9.267 -0.793 -17.705 1.00 96.56 342 GLU A C 1
ATOM 2604 O O . GLU A 1 342 ? -9.332 -1.672 -18.568 1.00 96.56 342 GLU A O 1
ATOM 2609 N N . ARG A 1 343 ? -8.362 0.196 -17.739 1.00 96.25 343 ARG A N 1
ATOM 2610 C CA . ARG A 1 343 ? -7.424 0.416 -18.851 1.00 96.25 343 ARG A CA 1
ATOM 2611 C C . ARG A 1 343 ? -6.402 -0.712 -18.995 1.00 96.25 343 ARG A C 1
ATOM 2613 O O . ARG A 1 343 ? -6.092 -1.090 -20.122 1.00 96.25 343 ARG A O 1
ATOM 2620 N N . TYR A 1 344 ? -5.905 -1.241 -17.877 1.00 94.44 344 TYR A N 1
ATOM 2621 C CA . TYR A 1 344 ? -4.887 -2.294 -17.832 1.00 94.44 344 TYR A CA 1
ATOM 2622 C C . TYR A 1 344 ? -5.450 -3.514 -17.109 1.00 94.44 344 TYR A C 1
ATOM 2624 O O . TYR A 1 344 ? -5.461 -3.566 -15.876 1.00 94.44 344 TYR A O 1
ATOM 2632 N N . LYS A 1 345 ? -5.976 -4.467 -17.885 1.00 90.56 345 LYS A N 1
ATOM 2633 C CA . LYS A 1 345 ? -6.646 -5.671 -17.364 1.00 90.56 345 LYS A CA 1
ATOM 2634 C C . LYS A 1 345 ? -5.660 -6.733 -16.885 1.00 90.56 345 LYS A C 1
ATOM 2636 O O . LYS A 1 345 ? -5.978 -7.470 -15.955 1.00 90.56 345 LYS A O 1
ATOM 2641 N N . ASP A 1 346 ? -4.480 -6.786 -17.496 1.00 91.00 346 ASP A N 1
ATOM 2642 C CA . ASP A 1 346 ? -3.472 -7.791 -17.184 1.00 91.00 346 ASP A CA 1
ATOM 2643 C C . ASP A 1 346 ? -2.725 -7.407 -15.907 1.00 91.00 346 ASP A C 1
ATOM 2645 O O . ASP A 1 346 ? -2.132 -6.329 -15.823 1.00 91.00 346 ASP A O 1
ATOM 2649 N N . GLU A 1 347 ? -2.701 -8.297 -14.916 1.00 85.44 347 GLU A N 1
ATOM 2650 C CA . GLU A 1 347 ? -2.067 -8.019 -13.620 1.00 85.44 347 GLU A CA 1
ATOM 2651 C C . GLU A 1 347 ? -0.564 -7.721 -13.744 1.00 85.44 347 GLU A C 1
ATOM 2653 O O . GLU A 1 347 ? -0.030 -6.932 -12.974 1.00 85.44 347 GLU A O 1
ATOM 2658 N N . GLY A 1 348 ? 0.115 -8.278 -14.753 1.00 90.31 348 GLY A N 1
ATOM 2659 C CA . GLY A 1 348 ? 1.530 -7.995 -15.024 1.00 90.31 348 GLY A CA 1
ATOM 2660 C C . GLY A 1 348 ? 1.799 -6.617 -15.642 1.00 90.31 348 GLY A C 1
ATOM 2661 O O . GLY A 1 348 ? 2.930 -6.132 -15.594 1.00 90.31 348 GLY A O 1
ATOM 2662 N N . SER A 1 349 ? 0.775 -5.972 -16.207 1.00 94.81 349 SER A N 1
ATOM 2663 C CA . SER A 1 349 ? 0.878 -4.649 -16.841 1.00 94.81 349 SER A CA 1
ATOM 2664 C C . SER A 1 349 ? 0.615 -3.498 -15.869 1.00 94.81 349 SER A C 1
ATOM 2666 O O . SER A 1 349 ? 0.843 -2.334 -16.202 1.00 94.81 349 SER A O 1
ATOM 2668 N N . ARG A 1 350 ? 0.155 -3.807 -14.650 1.00 95.81 350 ARG A N 1
ATOM 2669 C CA . ARG A 1 350 ? -0.330 -2.807 -13.706 1.00 95.81 350 ARG A CA 1
ATOM 2670 C C . ARG A 1 350 ? 0.141 -3.064 -12.286 1.00 95.81 350 ARG A C 1
ATOM 2672 O O . ARG A 1 350 ? 0.021 -4.172 -11.778 1.00 95.81 350 ARG A O 1
ATOM 2679 N N . LEU A 1 351 ? 0.569 -2.013 -11.598 1.00 96.62 351 LEU A N 1
ATOM 2680 C CA . LEU A 1 351 ? 1.013 -2.113 -10.211 1.00 96.62 351 LEU A CA 1
ATOM 2681 C C . LEU A 1 351 ? 0.379 -1.037 -9.328 1.00 96.62 351 LEU A C 1
ATOM 2683 O O . LEU A 1 351 ? 0.492 0.141 -9.627 1.00 96.62 351 LEU A O 1
ATOM 2687 N N . TYR A 1 352 ? -0.272 -1.427 -8.231 1.00 95.69 352 TYR A N 1
ATOM 2688 C CA . TYR A 1 352 ? -0.826 -0.483 -7.250 1.00 95.69 352 TYR A CA 1
ATOM 2689 C C . TYR A 1 352 ? 0.048 -0.392 -6.016 1.00 95.69 352 TYR A C 1
ATOM 2691 O O . TYR A 1 352 ? 0.521 -1.422 -5.543 1.00 95.69 352 TYR A O 1
ATOM 2699 N N . PHE A 1 353 ? 0.164 0.807 -5.458 1.00 94.62 353 PHE A N 1
ATOM 2700 C CA . PHE A 1 353 ? 0.770 1.049 -4.154 1.00 94.62 353 PHE A CA 1
ATOM 2701 C C . PHE A 1 353 ? -0.098 1.994 -3.334 1.00 94.62 353 PHE A C 1
ATOM 2703 O O . PHE A 1 353 ? -0.716 2.905 -3.887 1.00 94.62 353 PHE A O 1
ATOM 2710 N N . SER A 1 354 ? -0.100 1.780 -2.023 1.00 96.38 354 SER A N 1
ATOM 2711 C CA . SER A 1 354 ? -0.494 2.798 -1.059 1.00 96.38 354 SER A CA 1
ATOM 2712 C C . SER A 1 354 ? 0.669 3.779 -0.897 1.00 96.38 354 SER A C 1
ATOM 2714 O O . SER A 1 354 ? 1.829 3.368 -0.813 1.00 96.38 354 SER A O 1
ATOM 2716 N N . TYR A 1 355 ? 0.369 5.072 -0.890 1.00 96.62 355 TYR A N 1
ATOM 2717 C CA . TYR A 1 355 ? 1.319 6.131 -0.590 1.00 96.62 355 TYR A CA 1
ATOM 2718 C C . TYR A 1 355 ? 1.885 5.911 0.809 1.00 96.62 355 TYR A C 1
ATOM 2720 O O . TYR A 1 355 ? 3.095 5.978 0.985 1.00 96.62 355 TYR A O 1
ATOM 2728 N N . GLU A 1 356 ? 1.011 5.582 1.761 1.00 95.38 356 GLU A N 1
ATOM 2729 C CA . GLU A 1 356 ? 1.328 5.321 3.160 1.00 95.38 356 GLU A CA 1
ATOM 2730 C C . GLU A 1 356 ? 2.330 4.162 3.298 1.00 95.38 356 GLU A C 1
ATOM 2732 O O . GLU A 1 356 ? 3.346 4.320 3.968 1.00 95.38 356 GLU A O 1
ATOM 2737 N N . ASP A 1 357 ? 2.131 3.057 2.569 1.00 94.00 357 ASP A N 1
ATOM 2738 C CA . ASP A 1 357 ? 3.065 1.918 2.588 1.00 94.00 357 ASP A CA 1
ATOM 2739 C C . ASP A 1 357 ? 4.432 2.283 1.997 1.00 94.00 357 ASP A C 1
ATOM 2741 O O . ASP A 1 357 ? 5.458 1.751 2.418 1.00 94.00 357 ASP A O 1
ATOM 2745 N N . LEU A 1 358 ? 4.454 3.161 0.988 1.00 94.81 358 LEU A N 1
ATOM 2746 C CA . LEU A 1 358 ? 5.684 3.550 0.307 1.00 94.81 358 LEU A CA 1
ATOM 2747 C C . LEU A 1 358 ? 6.494 4.568 1.111 1.00 94.81 358 LEU A C 1
ATOM 2749 O O . LEU A 1 358 ? 7.708 4.628 0.948 1.00 94.81 358 LEU A O 1
ATOM 2753 N N . VAL A 1 359 ? 5.852 5.374 1.954 1.00 93.75 359 VAL A N 1
ATOM 2754 C CA . VAL A 1 359 ? 6.545 6.321 2.837 1.00 93.75 359 VAL A CA 1
ATOM 2755 C C . VAL A 1 359 ? 6.922 5.728 4.191 1.00 93.75 359 VAL A C 1
ATOM 2757 O O . VAL A 1 359 ? 7.748 6.302 4.901 1.00 93.75 359 VAL A O 1
ATOM 2760 N N . ASP A 1 360 ? 6.341 4.584 4.542 1.00 91.31 360 ASP A N 1
ATOM 2761 C CA . ASP A 1 360 ? 6.621 3.890 5.788 1.00 91.31 360 ASP A CA 1
ATOM 2762 C C . ASP A 1 360 ? 8.084 3.391 5.855 1.00 91.31 360 ASP A C 1
ATOM 2764 O O . ASP A 1 360 ? 8.591 2.819 4.884 1.00 91.31 360 ASP A O 1
ATOM 2768 N N . PRO A 1 361 ? 8.788 3.559 6.992 1.00 88.38 361 PRO A N 1
ATOM 2769 C CA . PRO A 1 361 ? 10.186 3.142 7.142 1.00 88.38 361 PRO A CA 1
ATOM 2770 C C . PRO A 1 361 ? 10.445 1.642 6.983 1.00 88.38 361 PRO A C 1
ATOM 2772 O O . PRO A 1 361 ? 11.578 1.247 6.699 1.00 88.38 361 PRO A O 1
ATOM 2775 N N . ILE A 1 362 ? 9.426 0.809 7.199 1.00 84.81 362 ILE A N 1
ATOM 2776 C CA . ILE A 1 362 ? 9.523 -0.649 7.204 1.00 84.81 362 ILE A CA 1
ATOM 2777 C C . ILE A 1 362 ? 9.072 -1.206 5.851 1.00 84.81 362 ILE A C 1
ATOM 2779 O O . ILE A 1 362 ? 9.813 -1.972 5.230 1.00 84.81 362 ILE A O 1
ATOM 2783 N N . SER A 1 363 ? 7.883 -0.832 5.368 1.00 88.88 363 SER A N 1
ATOM 2784 C CA . SER A 1 363 ? 7.352 -1.322 4.090 1.00 88.88 363 SER A CA 1
ATOM 2785 C C . SER A 1 363 ? 7.869 -0.554 2.876 1.00 88.88 363 SER A C 1
ATOM 2787 O O . SER A 1 363 ? 7.990 -1.148 1.803 1.00 88.88 363 SER A O 1
ATOM 2789 N N . GLY A 1 364 ? 8.256 0.713 3.019 1.00 93.81 364 GLY A N 1
ATOM 2790 C CA . GLY A 1 364 ? 8.706 1.566 1.916 1.00 93.81 364 GLY A CA 1
ATOM 2791 C C . GLY A 1 364 ? 9.846 0.977 1.073 1.00 93.81 364 GLY A C 1
ATOM 2792 O O . GLY A 1 364 ? 9.707 0.904 -0.151 1.00 93.81 364 GLY A O 1
ATOM 2793 N N . PRO A 1 365 ? 10.929 0.451 1.678 1.00 94.94 365 PRO A N 1
ATOM 2794 C CA . PRO A 1 365 ? 11.996 -0.239 0.950 1.00 94.94 365 PRO A CA 1
ATOM 2795 C C . PRO A 1 365 ? 11.504 -1.450 0.147 1.00 94.94 365 PRO A C 1
ATOM 2797 O O . PRO A 1 365 ? 11.963 -1.688 -0.972 1.00 94.94 365 PRO A O 1
ATOM 2800 N N . VAL A 1 366 ? 10.556 -2.212 0.702 1.00 92.19 366 VAL A N 1
ATOM 2801 C CA . VAL A 1 366 ? 9.964 -3.389 0.049 1.00 92.19 366 VAL A CA 1
ATOM 2802 C C . VAL A 1 366 ? 9.112 -2.960 -1.144 1.00 92.19 366 VAL A C 1
ATOM 2804 O O . VAL A 1 366 ? 9.173 -3.578 -2.210 1.00 92.19 366 VAL A O 1
ATOM 2807 N N . GLU A 1 367 ? 8.352 -1.876 -1.003 1.00 95.31 367 GLU A N 1
ATOM 2808 C CA . GLU A 1 367 ? 7.540 -1.334 -2.088 1.00 95.31 367 GLU A CA 1
ATOM 2809 C C . GLU A 1 367 ? 8.382 -0.688 -3.193 1.00 95.31 367 GLU A C 1
ATOM 2811 O O . GLU A 1 367 ? 8.106 -0.902 -4.376 1.00 95.31 367 GLU A O 1
ATOM 2816 N N . ALA A 1 368 ? 9.474 -0.005 -2.844 1.00 97.00 368 ALA A N 1
ATOM 2817 C CA . ALA A 1 368 ? 10.445 0.503 -3.810 1.00 97.00 368 ALA A CA 1
ATOM 2818 C C . ALA A 1 368 ? 11.128 -0.631 -4.587 1.00 97.00 368 ALA A C 1
ATOM 2820 O O . ALA A 1 368 ? 11.251 -0.563 -5.810 1.00 97.00 368 ALA A O 1
ATOM 2821 N N . ALA A 1 369 ? 11.509 -1.714 -3.907 1.00 96.19 369 ALA A N 1
ATOM 2822 C CA . ALA A 1 369 ? 12.053 -2.910 -4.542 1.00 96.19 369 ALA A CA 1
ATOM 2823 C C . ALA A 1 369 ? 11.040 -3.550 -5.511 1.00 96.19 369 ALA A C 1
ATOM 2825 O O . ALA A 1 369 ? 11.382 -3.951 -6.627 1.00 96.19 369 ALA A O 1
ATOM 2826 N N . ARG A 1 370 ? 9.757 -3.588 -5.139 1.00 95.44 370 ARG A N 1
ATOM 2827 C CA . ARG A 1 370 ? 8.688 -4.066 -6.024 1.00 95.44 370 ARG A CA 1
ATOM 2828 C C . ARG A 1 370 ? 8.502 -3.161 -7.248 1.00 95.44 370 ARG A C 1
ATOM 2830 O O . ARG A 1 370 ? 8.319 -3.679 -8.350 1.00 95.44 370 ARG A O 1
ATOM 2837 N N . LEU A 1 371 ? 8.599 -1.841 -7.081 1.00 97.19 371 LEU A N 1
ATOM 2838 C CA . LEU A 1 371 ? 8.589 -0.878 -8.186 1.00 97.19 371 LEU A CA 1
ATOM 2839 C C . LEU A 1 371 ? 9.790 -1.083 -9.123 1.00 97.19 371 LEU A C 1
ATOM 2841 O O . LEU A 1 371 ? 9.616 -1.121 -10.340 1.00 97.19 371 LEU A O 1
ATOM 2845 N N . ALA A 1 372 ? 10.989 -1.298 -8.576 1.00 97.38 372 ALA A N 1
ATOM 2846 C CA . ALA A 1 372 ? 12.185 -1.597 -9.360 1.00 97.38 372 ALA A CA 1
ATOM 2847 C C . ALA A 1 372 ? 12.020 -2.877 -10.191 1.00 97.38 372 ALA A C 1
ATOM 2849 O O . ALA A 1 372 ? 12.274 -2.866 -11.393 1.00 97.38 372 ALA A O 1
ATOM 2850 N N . ASN A 1 373 ? 11.502 -3.956 -9.599 1.00 96.25 373 ASN A N 1
ATOM 2851 C CA . ASN A 1 373 ? 11.213 -5.193 -10.334 1.00 96.25 373 ASN A CA 1
ATOM 2852 C C . ASN A 1 373 ? 10.200 -4.985 -11.465 1.00 96.25 373 ASN A C 1
ATOM 2854 O O . ASN A 1 373 ? 10.339 -5.566 -12.543 1.00 96.25 373 ASN A O 1
ATOM 2858 N N . PHE A 1 374 ? 9.195 -4.138 -11.243 1.00 96.81 374 PHE A N 1
ATOM 2859 C CA . PHE A 1 374 ? 8.214 -3.804 -12.267 1.00 96.81 374 PHE A CA 1
ATOM 2860 C C . PHE A 1 374 ? 8.840 -3.069 -13.455 1.00 96.81 374 PHE A C 1
ATOM 2862 O O . PHE A 1 374 ? 8.561 -3.430 -14.599 1.00 96.81 374 PHE A O 1
ATOM 2869 N N . PHE A 1 375 ? 9.728 -2.103 -13.208 1.00 96.75 375 PHE A N 1
ATOM 2870 C CA . PHE A 1 375 ? 10.472 -1.436 -14.279 1.00 96.75 375 PHE A CA 1
ATOM 2871 C C . PHE A 1 375 ? 11.454 -2.366 -14.978 1.00 96.75 375 PHE A C 1
ATOM 2873 O O . PHE A 1 375 ? 11.506 -2.357 -16.205 1.00 96.75 375 PHE A O 1
ATOM 2880 N N . ALA A 1 376 ? 12.165 -3.214 -14.233 1.00 95.31 376 ALA A N 1
ATOM 2881 C CA . ALA A 1 376 ? 13.064 -4.201 -14.816 1.00 95.31 376 ALA A CA 1
ATOM 2882 C C . ALA A 1 376 ? 12.305 -5.099 -15.798 1.00 95.31 376 ALA A C 1
ATOM 2884 O O . ALA A 1 376 ? 12.712 -5.232 -16.945 1.00 95.31 376 ALA A O 1
ATOM 2885 N N . ALA A 1 377 ? 11.152 -5.646 -15.405 1.00 94.81 377 ALA A N 1
ATOM 2886 C CA . ALA A 1 377 ? 10.323 -6.449 -16.304 1.00 94.81 377 ALA A CA 1
ATOM 2887 C C . ALA A 1 377 ? 9.861 -5.668 -17.553 1.00 94.81 377 ALA A C 1
ATOM 2889 O O . ALA A 1 377 ? 9.840 -6.225 -18.647 1.00 94.81 377 ALA A O 1
ATOM 2890 N N . GLY A 1 378 ? 9.513 -4.384 -17.413 1.00 94.44 378 GLY A N 1
ATOM 2891 C CA . GLY A 1 378 ? 9.146 -3.523 -18.546 1.00 94.44 378 GLY A CA 1
ATOM 2892 C C . GLY A 1 378 ? 10.295 -3.278 -19.517 1.00 94.44 378 GLY A C 1
ATOM 2893 O O . GLY A 1 378 ? 10.130 -3.447 -20.722 1.00 94.44 378 GLY A O 1
ATOM 2894 N N . LEU A 1 379 ? 11.475 -2.952 -18.994 1.00 93.75 379 LEU A N 1
ATOM 2895 C CA . LEU A 1 379 ? 12.676 -2.707 -19.789 1.00 93.75 379 LEU A CA 1
ATOM 2896 C C . LEU A 1 379 ? 13.156 -3.967 -20.512 1.00 93.75 379 LEU A C 1
ATOM 2898 O O . LEU A 1 379 ? 13.553 -3.884 -21.671 1.00 93.75 379 LEU A O 1
ATOM 2902 N N . LYS A 1 380 ? 13.051 -5.139 -19.874 1.00 93.25 380 LYS A N 1
ATOM 2903 C CA . LYS A 1 380 ? 13.353 -6.424 -20.519 1.00 93.25 380 LYS A CA 1
ATOM 2904 C C . LYS A 1 380 ? 12.420 -6.705 -21.697 1.00 93.25 380 LYS A C 1
ATOM 2906 O O . LYS A 1 380 ? 12.897 -7.089 -22.759 1.00 93.25 380 LYS A O 1
ATOM 2911 N N . ASN A 1 381 ? 11.116 -6.468 -21.537 1.00 92.38 381 ASN A N 1
ATOM 2912 C CA . ASN A 1 381 ? 10.157 -6.634 -22.632 1.00 92.38 381 ASN A CA 1
ATOM 2913 C C . ASN A 1 381 ? 10.455 -5.665 -23.788 1.00 92.38 381 ASN A C 1
ATOM 2915 O O . ASN A 1 381 ? 10.492 -6.092 -24.937 1.00 92.38 381 ASN A O 1
ATOM 2919 N N . ASN A 1 382 ? 10.768 -4.400 -23.483 1.00 90.69 382 ASN A N 1
ATOM 2920 C CA . ASN A 1 382 ? 11.188 -3.416 -24.489 1.00 90.69 382 ASN A CA 1
ATOM 2921 C C . ASN A 1 382 ? 12.447 -3.855 -25.254 1.00 90.69 382 ASN A C 1
ATOM 2923 O O . ASN A 1 382 ? 12.520 -3.690 -26.470 1.00 90.69 382 ASN A O 1
ATOM 2927 N N . ALA A 1 383 ? 13.440 -4.404 -24.549 1.00 91.25 383 ALA A N 1
ATOM 2928 C CA . ALA A 1 383 ? 14.679 -4.885 -25.156 1.00 91.25 383 ALA A CA 1
ATOM 2929 C C . ALA A 1 383 ? 14.445 -6.087 -26.081 1.00 91.25 383 ALA A C 1
ATOM 2931 O O . ALA A 1 383 ? 15.026 -6.147 -27.163 1.00 91.25 383 ALA A O 1
ATOM 2932 N N . LEU A 1 384 ? 13.569 -7.013 -25.679 1.00 90.81 384 LEU A N 1
ATOM 2933 C CA . LEU A 1 384 ? 13.188 -8.163 -26.497 1.00 90.81 384 LEU A CA 1
ATOM 2934 C C . LEU A 1 384 ? 12.477 -7.732 -27.782 1.00 90.81 384 LEU A C 1
ATOM 2936 O O . LEU A 1 384 ? 12.864 -8.184 -28.855 1.00 90.81 384 LEU A O 1
ATOM 2940 N N . GLU A 1 385 ? 11.499 -6.826 -27.693 1.00 90.12 385 GLU A N 1
ATOM 2941 C CA . GLU A 1 385 ? 10.812 -6.285 -28.876 1.00 90.12 385 GLU A CA 1
ATOM 2942 C C . GLU A 1 385 ? 11.803 -5.622 -29.844 1.00 90.12 385 GLU A C 1
ATOM 2944 O O . GLU A 1 385 ? 11.798 -5.908 -31.041 1.00 90.12 385 GLU A O 1
ATOM 2949 N N . TRP A 1 386 ? 12.720 -4.801 -29.322 1.00 87.38 386 TRP A N 1
ATOM 2950 C CA . TRP A 1 386 ? 13.748 -4.144 -30.132 1.00 87.38 386 TRP A CA 1
ATOM 2951 C C . TRP A 1 386 ? 14.706 -5.136 -30.813 1.00 87.38 386 TRP A C 1
ATOM 2953 O O . TRP A 1 386 ? 15.053 -4.972 -31.988 1.00 87.38 386 TRP A O 1
ATOM 2963 N N . ALA A 1 387 ? 15.126 -6.183 -30.097 1.00 89.44 387 ALA A N 1
ATOM 2964 C CA . ALA A 1 387 ? 16.012 -7.205 -30.641 1.00 89.44 387 ALA A CA 1
ATOM 2965 C C . ALA A 1 387 ? 15.325 -8.027 -31.744 1.00 89.44 387 ALA A C 1
ATOM 2967 O O . ALA A 1 387 ? 15.940 -8.295 -32.775 1.00 89.44 387 ALA A O 1
ATOM 2968 N N . MET A 1 388 ? 14.046 -8.379 -31.570 1.00 88.25 388 MET A N 1
ATOM 2969 C CA . MET A 1 388 ? 13.280 -9.132 -32.572 1.00 88.25 388 MET A CA 1
ATOM 2970 C C . MET A 1 388 ? 13.121 -8.344 -33.877 1.00 88.25 388 MET A C 1
ATOM 2972 O O . MET A 1 388 ? 13.376 -8.885 -34.951 1.00 88.25 388 MET A O 1
ATOM 2976 N N . GLU A 1 389 ? 12.812 -7.050 -33.800 1.00 88.06 389 GLU A N 1
ATOM 2977 C CA . GLU A 1 389 ? 12.726 -6.198 -34.993 1.00 88.06 389 GLU A CA 1
ATOM 2978 C C . GLU A 1 389 ? 14.074 -6.041 -35.712 1.00 88.06 389 GLU A C 1
ATOM 2980 O O . GLU A 1 389 ? 14.133 -5.998 -36.943 1.00 88.06 389 GLU A O 1
ATOM 2985 N N . SER A 1 390 ? 15.172 -5.993 -34.953 1.00 85.06 390 SER A N 1
ATOM 2986 C CA . SER A 1 390 ? 16.524 -5.918 -35.520 1.00 85.06 390 SER A CA 1
ATOM 2987 C C . SER A 1 390 ? 16.887 -7.185 -36.301 1.00 85.06 390 SER A C 1
ATOM 2989 O O . SER A 1 390 ? 17.546 -7.103 -37.338 1.00 85.06 390 SER A O 1
ATOM 2991 N N . VAL A 1 391 ? 16.420 -8.352 -35.842 1.00 87.56 391 VAL A N 1
ATOM 2992 C CA . VAL A 1 391 ? 16.602 -9.640 -36.531 1.00 87.56 391 VAL A CA 1
ATOM 2993 C C . VAL A 1 391 ? 15.756 -9.711 -37.809 1.00 87.56 391 VAL A C 1
ATOM 2995 O O . VAL A 1 391 ? 16.227 -10.210 -38.831 1.00 87.56 391 VAL A O 1
ATOM 2998 N N . GLU A 1 392 ? 14.534 -9.175 -37.791 1.00 88.12 392 GLU A N 1
ATOM 2999 C CA . GLU A 1 392 ? 13.648 -9.147 -38.965 1.00 88.12 392 GLU A CA 1
ATOM 3000 C C . GLU A 1 392 ? 14.103 -8.145 -40.044 1.00 88.12 392 GLU A C 1
ATOM 3002 O O . GLU A 1 392 ? 13.838 -8.347 -41.231 1.00 88.12 392 GLU A O 1
ATOM 3007 N N . GLY A 1 393 ? 14.852 -7.103 -39.663 1.00 86.81 393 GLY A N 1
ATOM 3008 C CA . GLY A 1 393 ? 15.358 -6.049 -40.553 1.00 86.81 393 GLY A CA 1
ATOM 3009 C C . GLY A 1 393 ? 16.417 -6.466 -41.591 1.00 86.81 393 GLY A C 1
ATOM 3010 O O . GLY A 1 393 ? 16.808 -5.641 -42.416 1.00 86.81 393 GLY A O 1
ATOM 3011 N N . GLY A 1 394 ? 16.885 -7.721 -41.597 1.00 67.00 394 GLY A N 1
ATOM 3012 C CA . GLY A 1 394 ? 17.607 -8.329 -42.730 1.00 67.00 394 GLY A CA 1
ATOM 3013 C C . GLY A 1 394 ? 19.026 -7.816 -43.035 1.00 67.00 394 GLY A C 1
ATOM 3014 O O . GLY A 1 394 ? 19.592 -8.166 -44.074 1.00 67.00 394 GLY A O 1
ATOM 3015 N N . GLY A 1 395 ? 19.638 -7.012 -42.163 1.00 68.19 395 GLY A N 1
ATOM 3016 C CA . GLY A 1 395 ? 21.031 -6.581 -42.314 1.00 68.19 395 GLY A CA 1
ATOM 3017 C C . GLY A 1 395 ? 21.997 -7.689 -41.894 1.00 68.19 395 GLY A C 1
ATOM 3018 O O . GLY A 1 395 ? 22.180 -7.904 -40.705 1.00 68.19 395 GLY A O 1
ATOM 3019 N N . GLY A 1 396 ? 22.607 -8.390 -42.857 1.00 56.03 396 GLY A N 1
ATOM 3020 C CA . GLY A 1 396 ? 23.460 -9.580 -42.675 1.00 56.03 396 GLY A CA 1
ATOM 3021 C C . GLY A 1 396 ? 24.792 -9.399 -41.924 1.00 56.03 396 GLY A C 1
ATOM 3022 O O . GLY A 1 396 ? 25.819 -9.901 -42.381 1.00 56.03 396 GLY A O 1
ATOM 3023 N N . GLY A 1 397 ? 24.798 -8.700 -40.789 1.00 67.81 397 GLY A N 1
ATOM 3024 C CA . GLY A 1 397 ? 25.876 -8.756 -39.803 1.00 67.81 397 GLY A CA 1
ATOM 3025 C C . GLY A 1 397 ? 25.735 -10.032 -38.976 1.00 67.81 397 GLY A C 1
ATOM 3026 O O . GLY A 1 397 ? 24.679 -10.278 -38.409 1.00 67.81 397 GLY A O 1
ATOM 3027 N N . GLY A 1 398 ? 26.771 -10.868 -38.948 1.00 71.25 398 GLY A N 1
ATOM 3028 C CA . GLY A 1 398 ? 26.745 -12.229 -38.395 1.00 71.25 398 GLY A CA 1
ATOM 3029 C C . GLY A 1 398 ? 26.621 -12.368 -36.872 1.00 71.25 398 GLY A C 1
ATOM 3030 O O . GLY A 1 398 ? 27.050 -13.398 -36.359 1.00 71.25 398 GLY A O 1
ATOM 3031 N N . ASP A 1 399 ? 26.063 -11.382 -36.165 1.00 76.06 399 ASP A N 1
ATOM 3032 C CA . ASP A 1 399 ? 25.726 -11.526 -34.745 1.00 76.06 399 ASP A CA 1
ATOM 3033 C C . ASP A 1 399 ? 24.511 -12.455 -34.628 1.00 76.06 399 ASP A C 1
ATOM 3035 O O . ASP A 1 399 ? 23.512 -12.313 -35.342 1.00 76.06 399 ASP A O 1
ATOM 3039 N N . SER A 1 400 ? 24.587 -13.440 -33.738 1.00 88.38 400 SER A N 1
ATOM 3040 C CA . SER A 1 400 ? 23.449 -14.323 -33.496 1.00 88.38 400 SER A CA 1
ATOM 3041 C C . SER A 1 400 ? 22.283 -13.533 -32.885 1.00 88.38 400 SER A C 1
ATOM 3043 O O . SER A 1 400 ? 22.483 -12.604 -32.103 1.00 88.38 400 SER A O 1
ATOM 3045 N N . ALA A 1 401 ? 21.039 -13.920 -33.190 1.00 86.12 401 ALA A N 1
ATOM 3046 C CA . ALA A 1 401 ? 19.850 -13.304 -32.586 1.00 86.12 401 ALA A CA 1
ATOM 3047 C C . ALA A 1 401 ? 19.917 -13.289 -31.045 1.00 86.12 401 ALA A C 1
ATOM 3049 O O . ALA A 1 401 ? 19.445 -12.351 -30.408 1.00 86.12 401 ALA A O 1
ATOM 3050 N N . GLN A 1 402 ? 20.559 -14.302 -30.455 1.00 88.88 402 GLN A N 1
ATOM 3051 C CA . GLN A 1 402 ? 20.784 -14.385 -29.017 1.00 88.88 402 GLN A CA 1
ATOM 3052 C C . GLN A 1 402 ? 21.745 -13.300 -28.513 1.00 88.88 402 GLN A C 1
ATOM 3054 O O . GLN A 1 402 ? 21.437 -12.639 -27.530 1.00 88.88 402 GLN A O 1
ATOM 3059 N N . GLU A 1 403 ? 22.864 -13.056 -29.200 1.00 89.38 403 GLU A N 1
ATOM 3060 C CA . GLU A 1 403 ? 23.803 -11.988 -28.826 1.00 89.38 403 GLU A CA 1
ATOM 3061 C C . GLU A 1 403 ? 23.172 -10.598 -28.954 1.00 89.38 403 GLU A C 1
ATOM 3063 O O . GLU A 1 403 ? 23.457 -9.720 -28.140 1.00 89.38 403 GLU A O 1
ATOM 3068 N N . ALA A 1 404 ? 22.290 -10.391 -29.939 1.00 86.62 404 ALA A N 1
ATOM 3069 C CA . ALA A 1 404 ? 21.530 -9.149 -30.067 1.00 86.62 404 ALA A CA 1
ATOM 3070 C C . ALA A 1 404 ? 20.557 -8.951 -28.890 1.00 86.62 404 ALA A C 1
ATOM 3072 O O . ALA A 1 404 ? 20.483 -7.851 -28.339 1.00 86.62 404 ALA A O 1
ATOM 3073 N N . ILE A 1 405 ? 19.859 -10.016 -28.473 1.00 88.06 405 ILE A N 1
ATOM 3074 C CA . ILE A 1 405 ? 18.983 -10.008 -27.292 1.00 88.06 405 ILE A CA 1
ATOM 3075 C C . ILE A 1 405 ? 19.788 -9.720 -26.024 1.00 88.06 405 ILE A C 1
ATOM 3077 O O . ILE A 1 405 ? 19.418 -8.826 -25.267 1.00 88.06 405 ILE A O 1
ATOM 3081 N N . ASP A 1 406 ? 20.894 -10.432 -25.804 1.00 90.25 406 ASP A N 1
ATOM 3082 C CA . ASP A 1 406 ? 21.713 -10.283 -24.599 1.00 90.25 406 ASP A CA 1
ATOM 3083 C C . ASP A 1 406 ? 22.314 -8.873 -24.522 1.00 90.25 406 ASP A C 1
ATOM 3085 O O . ASP A 1 406 ? 22.261 -8.236 -23.472 1.00 90.25 406 ASP A O 1
ATOM 3089 N N . ARG A 1 407 ? 22.790 -8.328 -25.651 1.00 89.12 407 ARG A N 1
ATOM 3090 C CA . ARG A 1 407 ? 23.294 -6.948 -25.742 1.00 89.12 407 ARG A CA 1
ATOM 3091 C C . ARG A 1 407 ? 22.206 -5.920 -25.428 1.00 89.12 407 ARG A C 1
ATOM 3093 O O . ARG A 1 407 ? 22.468 -4.985 -24.673 1.00 89.12 407 ARG A O 1
ATOM 3100 N N . ALA A 1 408 ? 21.003 -6.092 -25.979 1.00 86.75 408 ALA A N 1
ATOM 3101 C CA . ALA A 1 408 ? 19.873 -5.200 -25.722 1.00 86.75 408 ALA A CA 1
ATOM 3102 C C . ALA A 1 408 ? 19.425 -5.261 -24.255 1.00 86.75 408 ALA A C 1
ATOM 3104 O O . ALA A 1 408 ? 19.128 -4.233 -23.649 1.00 86.75 408 ALA A O 1
ATOM 3105 N N . LEU A 1 409 ? 19.401 -6.461 -23.673 1.00 89.94 409 LEU A N 1
ATOM 3106 C CA . LEU A 1 409 ? 19.035 -6.691 -22.281 1.00 89.94 409 LEU A CA 1
ATOM 3107 C C . LEU A 1 409 ? 20.037 -6.043 -21.323 1.00 89.94 409 LEU A C 1
ATOM 3109 O O . LEU A 1 409 ? 19.637 -5.356 -20.378 1.00 89.94 409 LEU A O 1
ATOM 3113 N N . ASP A 1 410 ? 21.328 -6.234 -21.591 1.00 90.69 410 ASP A N 1
ATOM 3114 C CA . ASP A 1 410 ? 22.409 -5.599 -20.848 1.00 90.69 410 ASP A CA 1
ATOM 3115 C C . ASP A 1 410 ? 22.310 -4.079 -20.956 1.00 90.69 410 ASP A C 1
ATOM 3117 O O . ASP A 1 410 ? 22.390 -3.392 -19.944 1.00 90.69 410 ASP A O 1
ATOM 3121 N N . GLU A 1 411 ? 22.092 -3.524 -22.150 1.00 88.50 411 GLU A N 1
ATOM 3122 C CA . GLU A 1 411 ? 21.981 -2.074 -22.325 1.00 88.50 411 GLU A CA 1
ATOM 3123 C C . GLU A 1 411 ? 20.757 -1.486 -21.609 1.00 88.50 411 GLU A C 1
ATOM 3125 O O . GLU A 1 411 ? 20.883 -0.467 -20.923 1.00 88.50 411 GLU A O 1
ATOM 3130 N N . ALA A 1 412 ? 19.602 -2.150 -21.705 1.00 86.38 412 ALA A N 1
ATOM 3131 C CA . ALA A 1 412 ? 18.358 -1.720 -21.073 1.00 86.38 412 ALA A CA 1
ATOM 3132 C C . ALA A 1 412 ? 18.421 -1.770 -19.541 1.00 86.38 412 ALA A C 1
ATOM 3134 O O . ALA A 1 412 ? 17.838 -0.924 -18.865 1.00 86.38 412 ALA A O 1
ATOM 3135 N N . THR A 1 413 ? 19.113 -2.763 -18.977 1.00 89.31 413 THR A N 1
ATOM 3136 C CA . THR A 1 413 ? 19.223 -2.933 -17.520 1.00 89.31 413 THR A CA 1
ATOM 3137 C C . THR A 1 413 ? 20.418 -2.200 -16.918 1.00 89.31 413 THR A C 1
ATOM 3139 O O . THR A 1 413 ? 20.384 -1.885 -15.732 1.00 89.31 413 THR A O 1
ATOM 3142 N N . ARG A 1 414 ? 21.434 -1.841 -17.716 1.00 92.31 414 ARG A N 1
ATOM 3143 C CA . ARG A 1 414 ? 22.642 -1.135 -17.252 1.00 92.31 414 ARG A CA 1
ATOM 3144 C C . ARG A 1 414 ? 22.359 0.225 -16.617 1.00 92.31 414 ARG A C 1
ATOM 3146 O O . ARG A 1 414 ? 23.162 0.674 -15.808 1.00 92.31 414 ARG A O 1
ATOM 3153 N N . THR A 1 415 ? 21.269 0.900 -16.986 1.00 90.56 415 THR A N 1
ATOM 3154 C CA . THR A 1 415 ? 20.900 2.185 -16.364 1.00 90.56 415 THR A CA 1
ATOM 3155 C C . THR A 1 415 ? 20.221 2.020 -15.014 1.00 90.56 415 THR A C 1
ATOM 3157 O O . THR A 1 415 ? 20.219 2.962 -14.226 1.00 90.56 415 THR A O 1
ATOM 3160 N N . MET A 1 416 ? 19.645 0.847 -14.741 1.00 94.69 416 MET A N 1
ATOM 3161 C CA . MET A 1 416 ? 18.973 0.600 -13.477 1.00 94.69 416 MET A CA 1
ATOM 3162 C C . MET A 1 416 ? 19.982 0.518 -12.342 1.00 94.69 416 MET A C 1
ATOM 3164 O O . MET A 1 416 ? 21.056 -0.075 -12.465 1.00 94.69 416 MET A O 1
ATOM 3168 N N . ALA A 1 417 ? 19.590 1.058 -11.196 1.00 95.38 417 ALA A N 1
ATOM 3169 C CA . ALA A 1 417 ? 20.285 0.798 -9.958 1.00 95.38 417 ALA A CA 1
ATOM 3170 C C . ALA A 1 417 ? 20.302 -0.704 -9.662 1.00 95.38 417 ALA A C 1
ATOM 3172 O O . ALA A 1 417 ? 19.353 -1.437 -9.973 1.00 95.38 417 ALA A O 1
ATOM 3173 N N . LYS A 1 418 ? 21.367 -1.163 -9.003 1.00 95.06 418 LYS A N 1
ATOM 3174 C CA . LYS A 1 418 ? 21.390 -2.533 -8.504 1.00 95.06 418 LYS A CA 1
ATOM 3175 C C . LYS A 1 418 ? 20.261 -2.710 -7.500 1.00 95.06 418 LYS A C 1
ATOM 3177 O O . LYS A 1 418 ? 19.963 -1.819 -6.709 1.00 95.06 418 LYS A O 1
ATOM 3182 N N . PHE A 1 419 ? 19.656 -3.890 -7.503 1.00 93.94 419 PHE A N 1
ATOM 3183 C CA . PHE A 1 419 ? 18.507 -4.171 -6.645 1.00 93.94 419 PHE A CA 1
ATOM 3184 C C . PHE A 1 419 ? 18.819 -3.993 -5.147 1.00 93.94 419 PHE A C 1
ATOM 3186 O O . PHE A 1 419 ? 17.976 -3.528 -4.386 1.00 93.94 419 PHE A O 1
ATOM 3193 N N . GLU A 1 420 ? 20.053 -4.300 -4.743 1.00 94.75 420 GLU A N 1
ATOM 3194 C CA . GLU A 1 420 ? 20.585 -4.095 -3.388 1.00 94.75 420 GLU A CA 1
ATOM 3195 C C . GLU A 1 420 ? 20.680 -2.618 -2.968 1.00 94.75 420 GLU A C 1
ATOM 3197 O O . GLU A 1 420 ? 20.580 -2.316 -1.779 1.00 94.75 420 GLU A O 1
ATOM 3202 N N . ASP A 1 421 ? 20.782 -1.698 -3.932 1.00 96.19 421 ASP A N 1
ATOM 3203 C CA . ASP A 1 421 ? 20.866 -0.254 -3.696 1.00 96.19 421 ASP A CA 1
ATOM 3204 C C . ASP A 1 421 ? 19.480 0.413 -3.639 1.00 96.19 421 ASP A C 1
ATOM 3206 O O . ASP A 1 421 ? 19.349 1.534 -3.142 1.00 96.19 421 ASP A O 1
ATOM 3210 N N . VAL A 1 422 ? 18.418 -0.259 -4.106 1.00 96.19 422 VAL A N 1
ATOM 3211 C CA . VAL A 1 422 ? 17.053 0.302 -4.150 1.00 96.19 422 VAL A CA 1
ATOM 3212 C C . VAL A 1 422 ? 16.552 0.763 -2.773 1.00 96.19 422 VAL A C 1
ATOM 3214 O O . VAL A 1 422 ? 16.032 1.878 -2.697 1.00 96.19 422 VAL A O 1
ATOM 3217 N N . PRO A 1 423 ? 16.741 0.013 -1.667 1.00 96.06 423 PRO A N 1
ATOM 3218 C CA . PRO A 1 423 ? 16.418 0.501 -0.324 1.00 96.06 423 PRO A CA 1
ATOM 3219 C C . PRO A 1 423 ? 17.128 1.812 0.049 1.00 96.06 423 PRO A C 1
ATOM 3221 O O . PRO A 1 423 ? 16.558 2.647 0.750 1.00 96.06 423 PRO A O 1
ATOM 3224 N N . CYS A 1 424 ? 18.356 2.018 -0.430 1.00 96.50 424 CYS A N 1
ATOM 3225 C CA . CYS A 1 424 ? 19.130 3.231 -0.173 1.00 96.50 424 CYS A CA 1
ATOM 3226 C C . CYS A 1 424 ? 18.678 4.412 -1.021 1.00 96.50 424 CYS A C 1
ATOM 3228 O O . CYS A 1 424 ? 18.562 5.520 -0.504 1.00 96.50 424 CYS A O 1
ATOM 3230 N N . ILE A 1 425 ? 18.340 4.168 -2.287 1.00 96.19 425 ILE A N 1
ATOM 3231 C CA . ILE A 1 425 ? 17.721 5.171 -3.164 1.00 96.19 425 ILE A CA 1
ATOM 3232 C C . ILE A 1 425 ? 16.386 5.610 -2.581 1.00 96.19 425 ILE A C 1
ATOM 3234 O O . ILE A 1 425 ? 16.117 6.802 -2.479 1.00 96.19 425 ILE A O 1
ATOM 3238 N N . TRP A 1 426 ? 15.565 4.651 -2.152 1.00 96.44 426 TRP A N 1
ATOM 3239 C CA . TRP A 1 426 ? 14.307 4.940 -1.482 1.00 96.44 426 TRP A CA 1
ATOM 3240 C C . TRP A 1 426 ? 14.524 5.789 -0.231 1.00 96.44 426 TRP A C 1
ATOM 3242 O O . TRP A 1 426 ? 13.861 6.811 -0.065 1.00 96.44 426 TRP A O 1
ATOM 3252 N N . ARG A 1 427 ? 15.483 5.413 0.622 1.00 95.06 427 ARG A N 1
ATOM 3253 C CA . ARG A 1 427 ? 15.783 6.171 1.836 1.00 95.06 427 ARG A CA 1
ATOM 3254 C C . ARG A 1 427 ? 16.183 7.607 1.501 1.00 95.06 427 ARG A C 1
ATOM 3256 O O . ARG A 1 427 ? 15.683 8.533 2.125 1.00 95.06 427 ARG A O 1
ATOM 3263 N N . GLU A 1 428 ? 17.040 7.799 0.507 1.00 94.75 428 GLU A N 1
ATOM 3264 C CA . GLU A 1 428 ? 17.528 9.135 0.177 1.00 94.75 428 GLU A CA 1
ATOM 3265 C C . GLU A 1 428 ? 16.488 10.007 -0.535 1.00 94.75 428 GLU A C 1
ATOM 3267 O O . GLU A 1 428 ? 16.405 11.206 -0.293 1.00 94.75 428 GLU A O 1
ATOM 3272 N N . VAL A 1 429 ? 15.653 9.422 -1.392 1.00 93.81 429 VAL A N 1
ATOM 3273 C CA . VAL A 1 429 ? 14.649 10.186 -2.143 1.00 93.81 429 VAL A CA 1
ATOM 3274 C C . VAL A 1 429 ? 13.372 10.386 -1.339 1.00 93.81 429 VAL A C 1
ATOM 3276 O O . VAL A 1 429 ? 12.838 11.489 -1.289 1.00 93.81 429 VAL A O 1
ATOM 3279 N N . VAL A 1 430 ? 12.847 9.322 -0.736 1.00 92.75 430 VAL A N 1
ATOM 3280 C CA . VAL A 1 430 ? 11.540 9.328 -0.070 1.00 92.75 430 VAL A CA 1
ATOM 3281 C C . VAL A 1 430 ? 11.700 9.672 1.402 1.00 92.75 430 VAL A C 1
ATOM 3283 O O . VAL A 1 430 ? 11.149 10.666 1.869 1.00 92.75 430 VAL A O 1
ATOM 3286 N N . TYR A 1 431 ? 12.487 8.888 2.137 1.00 90.75 431 TYR A N 1
ATOM 3287 C CA . TYR A 1 431 ? 12.584 9.045 3.587 1.00 90.75 431 TYR A CA 1
ATOM 3288 C C . TYR A 1 431 ? 13.253 10.369 3.985 1.00 90.75 431 TYR A C 1
ATOM 3290 O O . TYR A 1 431 ? 12.713 11.084 4.829 1.00 90.75 431 TYR A O 1
ATOM 3298 N N . SER A 1 432 ? 14.363 10.759 3.344 1.00 90.06 432 SER A N 1
ATOM 3299 C CA . SER A 1 432 ? 15.020 12.050 3.608 1.00 90.06 432 SER A CA 1
ATOM 3300 C C . SER A 1 432 ? 14.100 13.229 3.291 1.00 90.06 432 SER A C 1
ATOM 3302 O O . SER A 1 432 ? 14.074 14.192 4.054 1.00 90.06 432 SER A O 1
ATOM 3304 N N . THR A 1 433 ? 13.292 13.150 2.230 1.00 88.62 433 THR A N 1
ATOM 3305 C CA . THR A 1 433 ? 12.309 14.190 1.885 1.00 88.62 433 THR A CA 1
ATOM 3306 C C . THR A 1 433 ? 11.275 14.381 2.992 1.00 88.62 433 THR A C 1
ATOM 3308 O O . THR A 1 433 ? 10.974 15.510 3.375 1.00 88.62 433 THR A O 1
ATOM 3311 N N . ILE A 1 434 ? 10.765 13.284 3.553 1.00 85.94 434 ILE A N 1
ATOM 3312 C CA . ILE A 1 434 ? 9.741 13.330 4.602 1.00 85.94 434 ILE A CA 1
ATOM 3313 C C . ILE A 1 434 ? 10.347 13.808 5.924 1.00 85.94 434 ILE A C 1
ATOM 3315 O O . ILE A 1 434 ? 9.779 14.682 6.580 1.00 85.94 434 ILE A O 1
ATOM 3319 N N . MET A 1 435 ? 11.524 13.287 6.287 1.00 83.25 435 MET A N 1
ATOM 3320 C CA . MET A 1 435 ? 12.218 13.623 7.536 1.00 83.25 435 MET A CA 1
ATOM 3321 C C . MET A 1 435 ? 12.834 15.025 7.544 1.00 83.25 435 MET A C 1
ATOM 3323 O O . MET A 1 435 ? 13.009 15.599 8.613 1.00 83.25 435 MET A O 1
ATOM 3327 N N . SER A 1 436 ? 13.147 15.600 6.380 1.00 80.38 436 SER A N 1
ATOM 3328 C CA . SER A 1 436 ? 13.694 16.964 6.277 1.00 80.38 436 SER A CA 1
ATOM 3329 C C . SER A 1 436 ? 12.640 18.062 6.475 1.00 80.38 436 SER A C 1
ATOM 3331 O O . SER A 1 436 ? 12.951 19.247 6.327 1.00 80.38 436 SER A O 1
ATOM 3333 N N . SER A 1 437 ? 11.398 17.695 6.811 1.00 61.59 437 SER A N 1
ATOM 3334 C CA . SER A 1 437 ? 10.369 18.647 7.230 1.00 61.59 437 SER A CA 1
ATOM 3335 C C . SER A 1 437 ? 10.827 19.338 8.525 1.00 61.59 437 SER A C 1
ATOM 3337 O O . SER A 1 437 ? 11.247 18.654 9.460 1.00 61.59 437 SER A O 1
ATOM 3339 N N . PRO A 1 438 ? 10.820 20.681 8.598 1.00 50.75 438 PRO A N 1
ATOM 3340 C CA . PRO A 1 438 ? 11.490 21.406 9.668 1.00 50.75 438 PRO A CA 1
ATOM 3341 C C . PRO A 1 438 ? 10.831 21.123 11.020 1.00 50.75 438 PRO A C 1
ATOM 3343 O O . PRO A 1 438 ? 9.782 21.675 11.342 1.00 50.75 438 PRO A O 1
ATOM 3346 N N . SER A 1 439 ? 11.492 20.325 11.862 1.00 39.88 439 SER A N 1
ATOM 3347 C CA . SER A 1 439 ? 11.288 20.409 13.304 1.00 39.88 439 SER A CA 1
ATOM 3348 C C . SER A 1 439 ? 11.622 21.843 13.703 1.00 39.88 439 SER A C 1
ATOM 3350 O O . SER A 1 439 ? 12.757 22.280 13.499 1.00 39.88 439 SER A O 1
ATOM 3352 N N . SER A 1 440 ? 10.625 22.576 14.199 1.00 40.75 440 SER A N 1
ATOM 3353 C CA . SER A 1 440 ? 10.730 23.941 14.717 1.00 40.75 440 SER A CA 1
ATOM 3354 C C . SER A 1 440 ? 12.116 24.212 15.301 1.00 40.75 440 SER A C 1
ATOM 3356 O O . SER A 1 440 ? 12.486 23.640 16.328 1.00 40.75 440 SER A O 1
ATOM 3358 N N . SER A 1 441 ? 12.892 25.063 14.634 1.00 36.56 441 SER A N 1
ATOM 3359 C CA . SER A 1 441 ? 14.188 25.513 15.121 1.00 36.56 441 SER A CA 1
ATOM 3360 C C . SER A 1 441 ? 13.981 26.257 16.441 1.00 36.56 441 SER A C 1
ATOM 3362 O O . SER A 1 441 ? 13.663 27.447 16.451 1.00 36.56 441 SER A O 1
ATOM 3364 N N . SER A 1 442 ? 14.144 25.559 17.564 1.00 33.66 442 SER A N 1
ATOM 3365 C CA . SER A 1 442 ? 14.350 26.194 18.856 1.00 33.66 442 SER A CA 1
ATOM 3366 C C . SER A 1 442 ? 15.653 26.977 18.766 1.00 33.66 442 SER A C 1
ATOM 3368 O O . SER A 1 442 ? 16.724 26.415 18.539 1.00 33.66 442 SER A O 1
ATOM 3370 N N . SER A 1 443 ? 15.539 28.290 18.905 1.00 41.91 443 SER A N 1
ATOM 3371 C CA . SER A 1 443 ? 16.639 29.237 18.968 1.00 41.91 443 SER A CA 1
ATOM 3372 C C . SER A 1 443 ? 17.656 28.837 20.042 1.00 41.91 443 SER A C 1
ATOM 3374 O O . SER A 1 443 ? 17.453 29.101 21.226 1.00 41.91 443 SER A O 1
ATOM 3376 N N . SER A 1 444 ? 18.780 28.256 19.636 1.00 34.91 444 SER A N 1
ATOM 3377 C CA . SER A 1 444 ? 20.001 28.265 20.435 1.00 34.91 444 SER A CA 1
ATOM 3378 C C . SER A 1 444 ? 21.066 29.033 19.668 1.00 34.91 444 SER A C 1
ATOM 3380 O O . SER A 1 444 ? 21.690 28.520 18.741 1.00 34.91 444 SER A O 1
ATOM 3382 N N . SER A 1 445 ? 21.250 30.289 20.066 1.00 42.91 445 SER A N 1
ATOM 3383 C CA . SER A 1 445 ? 22.402 31.106 19.716 1.00 42.91 445 SER A CA 1
ATOM 3384 C C . SER A 1 445 ? 23.685 30.363 20.089 1.00 42.91 445 SER A C 1
ATOM 3386 O O . SER A 1 445 ? 24.084 30.361 21.252 1.00 42.91 445 SER A O 1
ATOM 3388 N N . GLN A 1 446 ? 24.357 29.757 19.113 1.00 33.94 446 GLN A N 1
ATOM 3389 C CA . GLN A 1 446 ? 25.770 29.424 19.241 1.00 33.94 446 GLN A CA 1
ATOM 3390 C C . GLN A 1 446 ? 26.589 30.391 18.395 1.00 33.94 446 GLN A C 1
ATOM 3392 O O . GLN A 1 446 ? 26.694 30.307 17.176 1.00 33.94 446 GLN A O 1
ATOM 3397 N N . LYS A 1 447 ? 27.145 31.347 19.136 1.00 41.59 447 LYS A N 1
ATOM 3398 C CA . LYS A 1 447 ? 28.298 32.171 18.814 1.00 41.59 447 LYS A CA 1
ATOM 3399 C C . LYS A 1 447 ? 29.423 31.260 18.311 1.00 41.59 447 LYS A C 1
ATOM 3401 O O . LYS A 1 447 ? 29.984 30.503 19.098 1.00 41.59 447 LYS A O 1
ATOM 3406 N N . LEU A 1 448 ? 29.744 31.339 17.023 1.00 33.47 448 LEU A N 1
ATOM 3407 C CA . LEU A 1 448 ? 30.976 30.776 16.483 1.00 33.47 448 LEU A CA 1
ATOM 3408 C C . LEU A 1 448 ? 31.863 31.918 16.003 1.00 33.47 448 LEU A C 1
ATOM 3410 O O . LEU A 1 448 ? 31.518 32.730 15.146 1.00 33.47 448 LEU A O 1
ATOM 3414 N N . GLU A 1 449 ? 32.974 32.000 16.711 1.00 33.03 449 GLU A N 1
ATOM 3415 C CA . GLU A 1 449 ? 33.963 33.050 16.750 1.00 33.03 449 GLU A CA 1
ATOM 3416 C C . GLU A 1 449 ? 35.159 32.567 15.925 1.00 33.03 449 GLU A C 1
ATOM 3418 O O . GLU A 1 449 ? 35.771 31.565 16.273 1.00 33.03 449 GLU A O 1
ATOM 3423 N N . GLY A 1 450 ? 35.453 33.286 14.838 1.00 31.61 450 GLY A N 1
ATOM 3424 C CA . GLY A 1 450 ? 36.765 33.377 14.191 1.00 31.61 450 GLY A CA 1
ATOM 3425 C C . GLY A 1 450 ? 37.261 32.175 13.378 1.00 31.61 450 GLY A C 1
ATOM 3426 O O . GLY A 1 450 ? 37.667 31.172 13.941 1.00 31.61 450 GLY A O 1
ATOM 3427 N N . ASP A 1 451 ? 37.486 32.379 12.073 1.00 28.48 451 ASP A N 1
ATOM 3428 C CA . ASP A 1 451 ? 38.870 32.644 11.671 1.00 28.48 451 ASP A CA 1
ATOM 3429 C C . ASP A 1 451 ? 39.024 33.452 10.363 1.00 28.48 451 ASP A C 1
ATOM 3431 O O . ASP A 1 451 ? 38.140 33.570 9.523 1.00 28.48 451 ASP A O 1
ATOM 3435 N N . LYS A 1 452 ? 40.197 34.073 10.317 1.00 33.78 452 LYS A N 1
ATOM 3436 C CA . LYS A 1 452 ? 40.763 35.209 9.581 1.00 33.78 452 LYS A CA 1
ATOM 3437 C C . LYS A 1 452 ? 40.905 35.165 8.044 1.00 33.78 452 LYS A C 1
ATOM 3439 O O . LYS A 1 452 ? 41.308 34.161 7.473 1.00 33.78 452 LYS A O 1
ATOM 3444 N N . ARG A 1 453 ? 40.957 36.416 7.523 1.00 30.61 453 ARG A N 1
ATOM 3445 C CA . ARG A 1 453 ? 41.750 36.997 6.390 1.00 30.61 453 ARG A CA 1
ATOM 3446 C C . ARG A 1 453 ? 41.098 36.901 4.998 1.00 30.61 453 ARG A C 1
ATOM 3448 O O . ARG A 1 453 ? 40.684 35.832 4.598 1.00 30.61 453 ARG A O 1
ATOM 3455 N N . ARG A 1 454 ? 41.025 37.957 4.168 1.00 29.86 454 ARG A N 1
ATOM 3456 C CA . ARG A 1 454 ? 41.889 39.147 3.950 1.00 29.86 454 ARG A CA 1
ATOM 3457 C C . ARG A 1 454 ? 41.054 40.220 3.194 1.00 29.86 454 ARG A C 1
ATOM 3459 O O . ARG A 1 454 ? 40.488 39.897 2.165 1.00 29.86 454 ARG A O 1
ATOM 3466 N N . SER A 1 455 ? 40.744 41.373 3.797 1.00 27.56 455 SER A N 1
ATOM 3467 C CA . SER A 1 455 ? 41.317 42.723 3.555 1.00 27.56 455 SER A CA 1
ATOM 3468 C C . SER A 1 455 ? 41.454 43.185 2.092 1.00 27.56 455 SER A C 1
ATOM 3470 O O . SER A 1 455 ? 42.280 42.622 1.378 1.00 27.56 455 SER A O 1
ATOM 3472 N N . LEU A 1 456 ? 40.703 44.242 1.732 1.00 29.62 456 LEU A N 1
ATOM 3473 C CA . LEU A 1 456 ? 41.087 45.505 1.048 1.00 29.62 456 LEU A CA 1
ATOM 3474 C C . LEU A 1 456 ? 39.812 46.392 1.003 1.00 29.62 456 LEU A C 1
ATOM 3476 O O . LEU A 1 456 ? 38.849 46.021 0.347 1.00 29.62 456 LEU A O 1
ATOM 3480 N N . VAL A 1 457 ? 39.608 47.338 1.931 1.00 31.36 457 VAL A N 1
ATOM 3481 C CA . VAL A 1 457 ? 39.968 48.780 1.869 1.00 31.36 457 VAL A CA 1
ATOM 3482 C C . VAL A 1 457 ? 39.429 49.497 0.622 1.00 31.36 457 VAL A C 1
ATOM 3484 O O . VAL A 1 457 ? 40.022 49.370 -0.443 1.00 31.36 457 VAL A O 1
ATOM 3487 N N . ALA A 1 458 ? 38.356 50.281 0.773 1.00 32.38 458 ALA A N 1
ATOM 3488 C CA . ALA A 1 458 ? 38.392 51.754 0.789 1.00 32.38 458 ALA A CA 1
ATOM 3489 C C . ALA A 1 458 ? 36.963 52.330 0.825 1.00 32.38 458 ALA A C 1
ATOM 3491 O O . ALA A 1 458 ? 36.094 51.914 0.060 1.00 32.38 458 ALA A O 1
ATOM 3492 N N . ASP A 1 459 ? 36.775 53.274 1.740 1.00 31.19 459 ASP A N 1
ATOM 3493 C CA . ASP A 1 459 ? 35.598 54.103 1.988 1.00 31.19 459 ASP A CA 1
ATOM 3494 C C . ASP A 1 459 ? 35.291 55.054 0.810 1.00 31.19 459 ASP A C 1
ATOM 3496 O O . ASP A 1 459 ? 36.207 55.459 0.097 1.00 31.19 459 ASP A O 1
ATOM 3500 N N . ASP A 1 460 ? 34.025 55.428 0.588 1.00 29.53 460 ASP A N 1
ATOM 3501 C CA . ASP A 1 460 ? 33.534 56.741 1.039 1.00 29.53 460 ASP A CA 1
ATOM 3502 C C . ASP A 1 460 ? 32.045 56.989 0.728 1.00 29.53 460 ASP A C 1
ATOM 3504 O O . ASP A 1 460 ? 31.436 56.421 -0.179 1.00 29.53 460 ASP A O 1
ATOM 3508 N N . GLU A 1 461 ? 31.490 57.848 1.575 1.00 35.12 461 GLU A N 1
ATOM 3509 C CA . GLU A 1 461 ? 30.108 58.277 1.773 1.00 35.12 461 GLU A CA 1
ATOM 3510 C C . GLU A 1 461 ? 29.395 58.889 0.546 1.00 35.12 461 GLU A C 1
ATOM 3512 O O . GLU A 1 461 ? 30.015 59.542 -0.289 1.00 35.12 461 GLU A O 1
ATOM 3517 N N . ALA A 1 462 ? 28.052 58.815 0.511 1.00 31.89 462 ALA A N 1
ATOM 3518 C CA . ALA A 1 462 ? 27.198 60.009 0.674 1.00 31.89 462 ALA A CA 1
ATOM 3519 C C . ALA A 1 462 ? 25.695 59.769 0.389 1.00 31.89 462 ALA A C 1
ATOM 3521 O O . ALA A 1 462 ? 25.295 59.348 -0.689 1.00 31.89 462 ALA A O 1
ATOM 3522 N N . VAL A 1 463 ? 24.889 60.173 1.382 1.00 34.75 463 VAL A N 1
ATOM 3523 C CA . VAL A 1 463 ? 23.693 61.044 1.298 1.00 34.75 463 VAL A CA 1
ATOM 3524 C C . VAL A 1 463 ? 22.535 60.636 0.370 1.00 34.75 463 VAL A C 1
ATOM 3526 O O . VAL A 1 463 ? 22.626 60.625 -0.851 1.00 34.75 463 VAL A O 1
ATOM 3529 N N . GLY A 1 464 ? 21.376 60.399 0.991 1.00 31.34 464 GLY A N 1
ATOM 3530 C CA . GLY A 1 464 ? 20.178 59.899 0.327 1.00 31.34 464 GLY A CA 1
ATOM 3531 C C . GLY A 1 464 ? 19.257 60.900 -0.372 1.00 31.34 464 GLY A C 1
ATOM 3532 O O . GLY A 1 464 ? 19.437 62.113 -0.333 1.00 31.34 464 GLY A O 1
ATOM 3533 N N . LYS A 1 465 ? 18.207 60.324 -0.966 1.00 30.27 465 LYS A N 1
ATOM 3534 C CA . LYS A 1 465 ? 16.829 60.829 -1.115 1.00 30.27 465 LYS A CA 1
ATOM 3535 C C . LYS A 1 465 ? 15.977 59.750 -1.823 1.00 30.27 465 LYS A C 1
ATOM 3537 O O . LYS A 1 465 ? 16.526 59.016 -2.640 1.00 30.27 465 LYS A O 1
ATOM 3542 N N . PRO A 1 466 ? 14.666 59.643 -1.529 1.00 46.88 466 PRO A N 1
ATOM 3543 C CA . PRO A 1 466 ? 13.695 58.861 -2.312 1.00 46.88 466 PRO A CA 1
ATOM 3544 C C . PRO A 1 466 ? 13.185 59.730 -3.491 1.00 46.88 466 PRO A C 1
ATOM 3546 O O . PRO A 1 466 ? 13.675 60.858 -3.624 1.00 46.88 466 PRO A O 1
ATOM 3549 N N . PRO A 1 467 ? 12.145 59.370 -4.275 1.00 57.50 467 PRO A N 1
ATOM 3550 C CA . PRO A 1 467 ? 11.458 58.094 -4.544 1.00 57.50 467 PRO A CA 1
ATOM 3551 C C . PRO A 1 467 ? 11.501 57.743 -6.057 1.00 57.50 467 PRO A C 1
ATOM 3553 O O . PRO A 1 467 ? 11.914 58.578 -6.854 1.00 57.50 467 PRO A O 1
ATOM 3556 N N . HIS A 1 468 ? 11.012 56.573 -6.489 1.00 31.73 468 HIS A N 1
ATOM 3557 C CA . HIS A 1 468 ? 10.283 56.502 -7.767 1.00 31.73 468 HIS A CA 1
ATOM 3558 C C . HIS A 1 468 ? 9.457 55.220 -7.919 1.00 31.73 468 HIS A C 1
ATOM 3560 O O . HIS A 1 468 ? 9.983 54.110 -7.929 1.00 31.73 468 HIS A O 1
ATOM 3566 N N . ASP A 1 469 ? 8.153 55.447 -8.058 1.00 44.59 469 ASP A N 1
ATOM 3567 C CA . ASP A 1 469 ? 7.182 54.601 -8.744 1.00 44.59 469 ASP A CA 1
ATOM 3568 C C . ASP A 1 469 ? 7.627 54.294 -10.181 1.00 44.59 469 ASP A C 1
ATOM 3570 O O . ASP A 1 469 ? 8.179 55.169 -10.861 1.00 44.59 469 ASP A O 1
ATOM 3574 N N . GLY A 1 470 ? 7.259 53.102 -10.656 1.00 38.62 470 GLY A N 1
ATOM 3575 C CA . GLY A 1 470 ? 7.162 52.779 -12.081 1.00 38.62 470 GLY A CA 1
ATOM 3576 C C . GLY A 1 470 ? 8.056 51.626 -12.529 1.00 38.62 470 GLY A C 1
ATOM 3577 O O . GLY A 1 470 ? 9.247 51.808 -12.765 1.00 38.62 470 GLY A O 1
ATOM 3578 N N . GLY A 1 471 ? 7.459 50.448 -12.715 1.00 30.30 471 GLY A N 1
ATOM 3579 C CA . GLY A 1 471 ? 8.144 49.294 -13.294 1.00 30.30 471 GLY A CA 1
ATOM 3580 C C . GLY A 1 471 ? 7.259 48.062 -13.441 1.00 30.30 471 GLY A C 1
ATOM 3581 O O . GLY A 1 471 ? 7.577 47.015 -12.888 1.00 30.30 471 GLY A O 1
ATOM 3582 N N . GLU A 1 472 ? 6.147 48.188 -14.169 1.00 43.78 472 GLU A N 1
ATOM 3583 C CA . GLU A 1 472 ? 5.477 47.040 -14.788 1.00 43.78 472 GLU A CA 1
ATOM 3584 C C . GLU A 1 472 ? 6.403 46.394 -15.833 1.00 43.78 472 GLU A C 1
ATOM 3586 O O . GLU A 1 472 ? 6.999 47.073 -16.670 1.00 43.78 472 GLU A O 1
ATOM 3591 N N . GLY A 1 473 ? 6.498 45.067 -15.782 1.00 30.48 473 GLY A N 1
ATOM 3592 C CA . GLY A 1 473 ? 7.259 44.214 -16.695 1.00 30.48 473 GLY A CA 1
ATOM 3593 C C . GLY A 1 473 ? 7.646 42.945 -15.937 1.00 30.48 473 GLY A C 1
ATOM 3594 O O . GLY A 1 473 ? 8.573 42.953 -15.144 1.00 30.48 473 GLY A O 1
ATOM 3595 N N . GLY A 1 474 ? 6.896 41.848 -16.004 1.00 34.81 474 GLY A N 1
ATOM 3596 C CA . GLY A 1 474 ? 6.531 41.162 -17.238 1.00 34.81 474 GLY A CA 1
ATOM 3597 C C . GLY A 1 474 ? 7.490 39.985 -17.405 1.00 34.81 474 GLY A C 1
ATOM 3598 O O . GLY A 1 474 ? 8.549 40.130 -18.002 1.00 34.81 474 GLY A O 1
ATOM 3599 N N . GLY A 1 475 ? 7.135 38.838 -16.819 1.00 29.03 475 GLY A N 1
ATOM 3600 C CA . GLY A 1 475 ? 7.966 37.633 -16.854 1.00 29.03 475 GLY A CA 1
ATOM 3601 C C . GLY A 1 475 ? 7.650 36.641 -15.739 1.00 29.03 475 GLY A C 1
ATOM 3602 O O . GLY A 1 475 ? 8.552 36.211 -15.030 1.00 29.03 475 GLY A O 1
ATOM 3603 N N . GLY A 1 476 ? 6.372 36.294 -15.557 1.00 29.06 476 GLY A N 1
ATOM 3604 C CA . GLY A 1 476 ? 5.955 35.205 -14.672 1.00 29.06 476 GLY A CA 1
ATOM 3605 C C . GLY A 1 476 ? 6.317 33.846 -15.272 1.00 29.06 476 GLY A C 1
ATOM 3606 O O . GLY A 1 476 ? 5.443 33.121 -15.736 1.00 29.06 476 GLY A O 1
ATOM 3607 N N . GLY A 1 477 ? 7.607 33.514 -15.303 1.00 30.55 477 GLY A N 1
ATOM 3608 C CA . GLY A 1 477 ? 8.038 32.129 -15.420 1.00 30.55 477 GLY A CA 1
ATOM 3609 C C . GLY A 1 477 ? 7.687 31.430 -14.114 1.00 30.55 477 GLY A C 1
ATOM 3610 O O . GLY A 1 477 ? 8.204 31.817 -13.067 1.00 30.55 477 GLY A O 1
ATOM 3611 N N . LEU A 1 478 ? 6.781 30.447 -14.162 1.00 35.88 478 LEU A N 1
ATOM 3612 C CA . LEU A 1 478 ? 6.591 29.496 -13.069 1.00 35.88 478 LEU A CA 1
ATOM 3613 C C . LEU A 1 478 ? 7.954 28.860 -12.780 1.00 35.88 478 LEU A C 1
ATOM 3615 O O . LEU A 1 478 ? 8.407 27.983 -13.510 1.00 35.88 478 LEU A O 1
ATOM 3619 N N . ALA A 1 479 ? 8.626 29.351 -11.746 1.00 32.34 479 ALA A N 1
ATOM 3620 C CA . ALA A 1 479 ? 9.828 28.735 -11.236 1.00 32.34 479 ALA A CA 1
ATOM 3621 C C . ALA A 1 479 ? 9.451 27.362 -10.660 1.00 32.34 479 ALA A C 1
ATOM 3623 O O . ALA A 1 479 ? 8.547 27.256 -9.828 1.00 32.34 479 ALA A O 1
ATOM 3624 N N . ASP A 1 480 ? 10.152 26.327 -11.122 1.00 34.78 480 ASP A N 1
ATOM 3625 C CA . ASP A 1 480 ? 10.220 24.986 -10.538 1.00 34.78 480 ASP A CA 1
ATOM 3626 C C . ASP A 1 480 ? 10.788 25.076 -9.105 1.00 34.78 480 ASP A C 1
ATOM 3628 O O . ASP A 1 480 ? 11.952 24.778 -8.844 1.00 34.78 480 ASP A O 1
ATOM 3632 N N . VAL A 1 481 ? 9.976 25.558 -8.162 1.00 36.25 481 VAL A N 1
ATOM 3633 C CA . VAL A 1 481 ? 10.329 25.661 -6.743 1.00 36.25 481 VAL A CA 1
ATOM 3634 C C . VAL A 1 481 ? 9.895 24.380 -6.030 1.00 36.25 481 VAL A C 1
ATOM 3636 O O . VAL A 1 481 ? 8.704 24.131 -5.854 1.00 36.25 481 VAL A O 1
ATOM 3639 N N . ASP A 1 482 ? 10.889 23.569 -5.658 1.00 39.59 482 ASP A N 1
ATOM 3640 C CA . ASP A 1 482 ? 10.910 22.484 -4.661 1.00 39.59 482 ASP A CA 1
ATOM 3641 C C . ASP A 1 482 ? 9.551 22.061 -4.054 1.00 39.59 482 ASP A C 1
ATOM 3643 O O . ASP A 1 482 ? 9.147 22.492 -2.974 1.00 39.59 482 ASP A O 1
ATOM 3647 N N . ILE A 1 483 ? 8.866 21.128 -4.727 1.00 47.28 483 ILE A N 1
ATOM 3648 C CA . ILE A 1 483 ? 7.533 20.594 -4.360 1.00 47.28 483 ILE A CA 1
ATOM 3649 C C . ILE A 1 483 ? 7.588 19.509 -3.256 1.00 47.28 483 ILE A C 1
ATOM 3651 O O . ILE A 1 483 ? 6.563 18.986 -2.825 1.00 47.28 483 ILE A O 1
ATOM 3655 N N . ALA A 1 484 ? 8.769 19.154 -2.750 1.00 45.19 484 ALA A N 1
ATOM 3656 C CA . ALA A 1 484 ? 8.943 17.965 -1.911 1.00 45.19 484 ALA A CA 1
ATOM 3657 C C . ALA A 1 484 ? 8.783 18.197 -0.385 1.00 45.19 484 ALA A C 1
ATOM 3659 O O . ALA A 1 484 ? 8.807 17.245 0.383 1.00 45.19 484 ALA A O 1
ATOM 3660 N N . ARG A 1 485 ? 8.577 19.432 0.092 1.00 50.00 485 ARG A N 1
ATOM 3661 C CA . ARG A 1 485 ? 8.693 19.797 1.527 1.00 50.00 485 ARG A CA 1
ATOM 3662 C C . ARG A 1 485 ? 7.467 19.550 2.434 1.00 50.00 485 ARG A C 1
ATOM 3664 O O . ARG A 1 485 ? 7.442 20.035 3.558 1.00 50.00 485 ARG A O 1
ATOM 3671 N N . GLY A 1 486 ? 6.458 18.803 1.988 1.00 46.81 486 GLY A N 1
ATOM 3672 C CA . GLY A 1 486 ? 5.147 18.700 2.656 1.00 46.81 486 GLY A CA 1
ATOM 3673 C C . GLY A 1 486 ? 4.903 17.445 3.506 1.00 46.81 486 GLY A C 1
ATOM 3674 O O . GLY A 1 486 ? 3.806 16.891 3.433 1.00 46.81 486 GLY A O 1
ATOM 3675 N N . GLY A 1 487 ? 5.886 16.972 4.279 1.00 50.44 487 GLY A N 1
ATOM 3676 C CA . GLY A 1 487 ? 5.755 15.789 5.148 1.00 50.44 487 GLY A CA 1
ATOM 3677 C C . GLY A 1 487 ? 4.907 15.991 6.413 1.00 50.44 487 GLY A C 1
ATOM 3678 O O . GLY A 1 487 ? 4.889 15.114 7.272 1.00 50.44 487 GLY A O 1
ATOM 3679 N N . GLU A 1 488 ? 4.216 17.126 6.560 1.00 57.91 488 GLU A N 1
ATOM 3680 C CA . GLU A 1 488 ? 3.327 17.362 7.699 1.00 57.91 488 GLU A CA 1
ATOM 3681 C C . GLU A 1 488 ? 2.196 16.326 7.743 1.00 57.91 488 GLU A C 1
ATOM 3683 O O . GLU A 1 488 ? 1.501 16.063 6.752 1.00 57.91 488 GLU A O 1
ATOM 3688 N N . VAL A 1 489 ? 2.014 15.734 8.922 1.00 65.94 489 VAL A N 1
ATOM 3689 C CA . VAL A 1 489 ? 0.878 14.871 9.236 1.00 65.94 489 VAL A CA 1
ATOM 3690 C C . VAL A 1 489 ? -0.379 15.712 9.045 1.00 65.94 489 VAL A C 1
ATOM 3692 O O . VAL A 1 489 ? -0.540 16.742 9.695 1.00 65.94 489 VAL A O 1
ATOM 3695 N N . TRP A 1 490 ? -1.239 15.312 8.107 1.00 70.25 490 TRP A N 1
ATOM 3696 C CA . TRP A 1 490 ? -2.513 15.991 7.896 1.00 70.25 490 TRP A CA 1
ATOM 3697 C C . TRP A 1 490 ? -3.286 16.022 9.214 1.00 70.25 490 TRP A C 1
ATOM 3699 O O . TRP A 1 490 ? -3.475 14.983 9.847 1.00 70.25 490 TRP A O 1
ATOM 3709 N N . ASN A 1 491 ? -3.700 17.218 9.623 1.00 77.50 491 ASN A N 1
ATOM 3710 C CA . ASN A 1 491 ? -4.441 17.424 10.853 1.00 77.50 491 ASN A CA 1
ATOM 3711 C C . ASN A 1 491 ? -5.938 17.575 10.528 1.00 77.50 491 ASN A C 1
ATOM 3713 O O . ASN A 1 491 ? -6.319 18.586 9.923 1.00 77.50 491 ASN A O 1
ATOM 3717 N N . PRO A 1 492 ? -6.803 16.632 10.954 1.00 76.94 492 PRO A N 1
ATOM 3718 C CA . PRO A 1 492 ? -8.247 16.732 10.750 1.00 76.94 492 PRO A CA 1
ATOM 3719 C C . PRO A 1 492 ? -8.845 18.045 11.270 1.00 76.94 492 PRO A C 1
ATOM 3721 O O . PRO A 1 492 ? -9.807 18.552 10.697 1.00 76.94 492 PRO A O 1
ATOM 3724 N N . ALA A 1 493 ? -8.254 18.635 12.315 1.00 81.69 493 ALA A N 1
ATOM 3725 C CA . ALA A 1 493 ? -8.722 19.891 12.895 1.00 81.69 493 ALA A CA 1
ATOM 3726 C C . ALA A 1 493 ? -8.510 21.106 11.970 1.00 81.69 493 ALA A C 1
ATOM 3728 O O . ALA A 1 493 ? -9.228 22.101 12.063 1.00 81.69 493 ALA A O 1
ATOM 3729 N N . GLU A 1 494 ? -7.533 21.054 11.062 1.00 84.25 494 GLU A N 1
ATOM 3730 C CA . GLU A 1 494 ? -7.237 22.164 10.148 1.00 84.25 494 GLU A CA 1
ATOM 3731 C C . GLU A 1 494 ? -8.084 22.139 8.879 1.00 84.25 494 GLU A C 1
ATOM 3733 O O . GLU A 1 494 ? -8.318 23.186 8.268 1.00 84.25 494 GLU A O 1
ATOM 3738 N N . ARG A 1 495 ? -8.531 20.947 8.480 1.00 88.94 495 ARG A N 1
ATOM 3739 C CA . ARG A 1 495 ? -9.349 20.700 7.291 1.00 88.94 495 ARG A CA 1
ATOM 3740 C C . ARG A 1 495 ? -10.515 19.782 7.672 1.00 88.94 495 ARG A C 1
ATOM 3742 O O . ARG A 1 495 ? -10.549 18.632 7.235 1.00 88.94 495 ARG A O 1
ATOM 3749 N N . PRO A 1 496 ? -11.467 20.263 8.493 1.00 91.88 496 PRO A N 1
ATOM 3750 C CA . PRO A 1 496 ? -12.537 19.417 8.996 1.00 91.88 496 PRO A CA 1
ATOM 3751 C C . PRO A 1 496 ? -13.445 18.967 7.851 1.00 91.88 496 PRO A C 1
ATOM 3753 O O . PRO A 1 496 ? -13.818 19.763 6.979 1.00 91.88 496 PRO A O 1
ATOM 3756 N N . TYR A 1 497 ? -13.819 17.694 7.872 1.00 95.06 497 TYR A N 1
ATOM 3757 C CA . TYR A 1 497 ? -14.894 17.142 7.055 1.00 95.06 497 TYR A CA 1
ATOM 3758 C C . TYR A 1 497 ? -16.225 17.236 7.802 1.00 95.06 497 TYR A C 1
ATOM 3760 O O . TYR A 1 497 ? -16.240 17.209 9.031 1.00 95.06 497 TYR A O 1
ATOM 3768 N N . THR A 1 498 ? -17.340 17.333 7.075 1.00 96.31 498 THR A N 1
ATOM 3769 C CA . THR A 1 498 ? -18.661 17.108 7.685 1.00 96.31 498 THR A CA 1
ATOM 3770 C C . THR A 1 498 ? -18.954 15.603 7.772 1.00 96.31 498 THR A C 1
ATOM 3772 O O . THR A 1 498 ? -18.370 14.829 6.999 1.00 96.31 498 THR A O 1
ATOM 3775 N N . PRO A 1 499 ? -19.862 15.160 8.663 1.00 96.50 499 PRO A N 1
ATOM 3776 C CA . PRO A 1 499 ? -20.306 13.766 8.703 1.00 96.50 499 PRO A CA 1
ATOM 3777 C C . PRO A 1 499 ? -20.801 13.260 7.343 1.00 96.50 499 PRO A C 1
ATOM 3779 O O . PRO A 1 499 ? -20.466 12.149 6.936 1.00 96.50 499 PRO A O 1
ATOM 3782 N N . GLU A 1 500 ? -21.518 14.097 6.589 1.00 96.81 500 GLU A N 1
ATOM 3783 C CA . GLU A 1 500 ? -22.034 13.758 5.260 1.00 96.81 500 GLU A CA 1
ATOM 3784 C C . GLU A 1 500 ? -20.893 13.517 4.270 1.00 96.81 500 GLU A C 1
ATOM 3786 O O . GLU A 1 500 ? -20.938 12.567 3.491 1.00 96.81 500 GLU A O 1
ATOM 3791 N N . ASN A 1 501 ? -19.829 14.328 4.319 1.00 96.94 501 ASN A N 1
ATOM 3792 C CA . ASN A 1 501 ? -18.665 14.119 3.459 1.00 96.94 501 ASN A CA 1
ATOM 3793 C C . ASN A 1 501 ? -17.968 12.790 3.770 1.00 96.94 501 ASN A C 1
ATOM 3795 O O . ASN A 1 501 ? -17.575 12.073 2.852 1.00 96.94 501 ASN A O 1
ATOM 3799 N N . LEU A 1 502 ? -17.814 12.452 5.053 1.00 96.81 502 LEU A N 1
ATOM 3800 C CA . LEU A 1 502 ? -17.194 11.193 5.466 1.00 96.81 502 LEU A CA 1
ATOM 3801 C C . LEU A 1 502 ? -18.056 9.985 5.083 1.00 96.81 502 LEU A C 1
ATOM 3803 O O . LEU A 1 502 ? -17.517 8.990 4.599 1.00 96.81 502 LEU A O 1
ATOM 3807 N N . ALA A 1 503 ? -19.380 10.092 5.212 1.00 94.44 503 ALA A N 1
ATOM 3808 C CA . ALA A 1 503 ? -20.314 9.073 4.742 1.00 94.44 503 ALA A CA 1
ATOM 3809 C C . ALA A 1 503 ? -20.219 8.871 3.217 1.00 94.44 503 ALA A C 1
ATOM 3811 O O . ALA A 1 503 ? -20.148 7.733 2.754 1.00 94.44 503 ALA A O 1
ATOM 3812 N N . GLU A 1 504 ? -20.132 9.951 2.429 1.00 97.38 504 GLU A N 1
ATOM 3813 C CA . GLU A 1 504 ? -19.941 9.867 0.973 1.00 97.38 504 GLU A CA 1
ATOM 3814 C C . GLU A 1 504 ? -18.599 9.218 0.591 1.00 97.38 504 GLU A C 1
ATOM 3816 O O . GLU A 1 504 ? -18.556 8.375 -0.310 1.00 97.38 504 GLU A O 1
ATOM 3821 N N . ILE A 1 505 ? -17.501 9.563 1.277 1.00 98.00 505 ILE A N 1
ATOM 3822 C CA . ILE A 1 505 ? -16.190 8.928 1.056 1.00 98.00 505 ILE A CA 1
ATOM 3823 C C . ILE A 1 505 ? -16.255 7.438 1.414 1.00 98.00 505 ILE A C 1
ATOM 3825 O O . ILE A 1 505 ? -15.763 6.605 0.650 1.00 98.00 505 ILE A O 1
ATOM 3829 N N . SER A 1 506 ? -16.874 7.098 2.546 1.00 96.62 506 SER A N 1
ATOM 3830 C CA . SER A 1 506 ? -17.043 5.718 3.008 1.00 96.62 506 SER A CA 1
ATOM 3831 C C . SER A 1 506 ? -17.811 4.880 1.982 1.00 96.62 506 SER A C 1
ATOM 3833 O O . SER A 1 506 ? -17.317 3.852 1.509 1.00 96.62 506 SER A O 1
ATOM 3835 N N . GLN A 1 507 ? -18.962 5.385 1.530 1.00 96.75 507 GLN A N 1
ATOM 3836 C CA . GLN A 1 507 ? -19.780 4.755 0.497 1.00 96.75 507 GLN A CA 1
ATOM 3837 C C . GLN A 1 507 ? -19.003 4.573 -0.816 1.00 96.75 507 GLN A C 1
ATOM 3839 O O . GLN A 1 507 ? -19.033 3.499 -1.420 1.00 96.75 507 GLN A O 1
ATOM 3844 N N . MET A 1 508 ? -18.254 5.592 -1.246 1.00 98.44 508 MET A N 1
ATOM 3845 C CA . MET A 1 508 ? -17.414 5.521 -2.443 1.00 98.44 508 MET A CA 1
ATOM 3846 C C . MET A 1 508 ? -16.352 4.413 -2.343 1.00 98.44 508 MET A C 1
ATOM 3848 O O . MET A 1 508 ? -16.153 3.663 -3.305 1.00 98.44 508 MET A O 1
ATOM 3852 N N . LEU A 1 509 ? -15.697 4.268 -1.186 1.00 97.56 509 LEU A N 1
ATOM 3853 C CA . LEU A 1 509 ? -14.711 3.211 -0.953 1.00 97.56 509 LEU A CA 1
ATOM 3854 C C . LEU A 1 509 ? -15.356 1.819 -0.960 1.00 97.56 509 LEU A C 1
ATOM 3856 O O . LEU A 1 509 ? -14.825 0.922 -1.616 1.00 97.56 509 LEU A O 1
ATOM 3860 N N . LEU A 1 510 ? -16.521 1.645 -0.324 1.00 91.81 510 LEU A N 1
ATOM 3861 C CA . LEU A 1 510 ? -17.281 0.387 -0.363 1.00 91.81 510 LEU A CA 1
ATOM 3862 C C . LEU A 1 510 ? -17.656 -0.013 -1.792 1.00 91.81 510 LEU A C 1
ATOM 3864 O O . LEU A 1 510 ? -17.516 -1.175 -2.176 1.00 91.81 510 LEU A O 1
ATOM 3868 N N . GLU A 1 511 ? -18.091 0.943 -2.611 1.00 95.69 511 GLU A N 1
ATOM 3869 C CA . GLU A 1 511 ? -18.406 0.696 -4.017 1.00 95.69 511 GLU A CA 1
ATOM 3870 C C . GLU A 1 511 ? -17.177 0.245 -4.813 1.00 95.69 511 GLU A C 1
ATOM 3872 O O . GLU A 1 511 ? -17.269 -0.700 -5.601 1.00 95.69 511 GLU A O 1
ATOM 3877 N N . LEU A 1 512 ? -16.013 0.869 -4.594 1.00 97.50 512 LEU A N 1
ATOM 3878 C CA . LEU A 1 512 ? -14.758 0.443 -5.219 1.00 97.50 512 LEU A CA 1
ATOM 3879 C C . LEU A 1 512 ? -14.328 -0.954 -4.748 1.00 97.50 512 LEU A C 1
ATOM 3881 O O . LEU A 1 512 ? -13.943 -1.777 -5.580 1.00 97.50 512 LEU A O 1
ATOM 3885 N N . MET A 1 513 ? -14.422 -1.242 -3.447 1.00 94.19 513 MET A N 1
ATOM 3886 C CA . MET A 1 513 ? -14.100 -2.554 -2.874 1.00 94.19 513 MET A CA 1
ATOM 3887 C C . MET A 1 513 ? -14.989 -3.653 -3.457 1.00 94.19 513 MET A C 1
ATOM 3889 O O . MET A 1 513 ? -14.486 -4.694 -3.880 1.00 94.19 513 MET A O 1
ATOM 3893 N N . ASN A 1 514 ? -16.299 -3.409 -3.541 1.00 88.56 514 ASN A N 1
ATOM 3894 C CA . ASN A 1 514 ? -17.258 -4.350 -4.113 1.00 88.56 514 ASN A CA 1
ATOM 3895 C C . ASN A 1 514 ? -17.008 -4.574 -5.606 1.00 88.56 514 ASN A C 1
ATOM 3897 O O . ASN A 1 514 ? -16.999 -5.717 -6.069 1.00 88.56 514 ASN A O 1
ATOM 3901 N N . ARG A 1 515 ? -16.755 -3.496 -6.357 1.00 95.75 515 ARG A N 1
ATOM 3902 C CA . ARG A 1 515 ? -16.496 -3.561 -7.799 1.00 95.75 515 ARG A CA 1
ATOM 3903 C C . ARG A 1 515 ? -15.210 -4.316 -8.131 1.00 95.75 515 ARG A C 1
ATOM 3905 O O . ARG A 1 515 ? -15.176 -5.058 -9.110 1.00 95.75 515 ARG A O 1
ATOM 3912 N N . TRP A 1 516 ? -14.165 -4.138 -7.325 1.00 94.88 516 TRP A N 1
ATOM 3913 C CA . TRP A 1 516 ? -12.826 -4.673 -7.582 1.00 94.88 516 TRP A CA 1
ATOM 3914 C C . TRP A 1 516 ? -12.411 -5.782 -6.605 1.00 94.88 516 TRP A C 1
ATOM 3916 O O . TRP A 1 516 ? -11.221 -6.026 -6.415 1.00 94.88 516 TRP A O 1
ATOM 3926 N N . ASN A 1 517 ? -13.379 -6.508 -6.036 1.00 89.19 517 ASN A N 1
ATOM 3927 C CA . ASN A 1 517 ? -13.173 -7.528 -4.997 1.00 89.19 517 ASN A CA 1
ATOM 3928 C C . ASN A 1 517 ? -12.223 -8.685 -5.379 1.00 89.19 517 ASN A C 1
ATOM 3930 O O . ASN A 1 517 ? -11.701 -9.382 -4.507 1.00 89.19 517 ASN A O 1
ATOM 3934 N N . ARG A 1 518 ? -11.973 -8.896 -6.677 1.00 83.06 518 ARG A N 1
ATOM 3935 C CA . ARG A 1 518 ? -11.029 -9.904 -7.183 1.00 83.06 518 ARG A CA 1
ATOM 3936 C C . ARG A 1 518 ? -9.571 -9.468 -7.045 1.00 83.06 518 ARG A C 1
ATOM 3938 O O . ARG A 1 518 ? -8.698 -10.321 -6.922 1.00 83.06 518 ARG A O 1
ATOM 3945 N N . HIS A 1 519 ? -9.301 -8.166 -7.000 1.00 89.62 519 HIS A N 1
ATOM 3946 C CA . HIS A 1 519 ? -7.945 -7.630 -6.946 1.00 89.62 519 HIS A CA 1
ATOM 3947 C C . HIS A 1 519 ? -7.500 -7.439 -5.498 1.00 89.62 519 HIS A C 1
ATOM 3949 O O . HIS A 1 519 ? -7.686 -6.372 -4.915 1.00 89.62 519 HIS A O 1
ATOM 3955 N N . GLN A 1 520 ? -6.883 -8.481 -4.930 1.00 85.69 520 GLN A N 1
ATOM 3956 C CA . GLN A 1 520 ? -6.540 -8.540 -3.502 1.00 85.69 520 GLN A CA 1
ATOM 3957 C C . GLN A 1 520 ? -5.744 -7.324 -3.031 1.00 85.69 520 GLN A C 1
ATOM 3959 O O . GLN A 1 520 ? -6.072 -6.735 -2.011 1.00 85.69 520 GLN A O 1
ATOM 3964 N N . ARG A 1 521 ? -4.743 -6.892 -3.805 1.00 87.94 521 ARG A N 1
ATOM 3965 C CA . ARG A 1 521 ? -3.907 -5.758 -3.408 1.00 87.94 521 ARG A CA 1
ATOM 3966 C C . ARG A 1 521 ? -4.683 -4.446 -3.300 1.00 87.94 521 ARG A C 1
ATOM 3968 O O . ARG A 1 521 ? -4.533 -3.733 -2.314 1.00 87.94 521 ARG A O 1
ATOM 3975 N N . LEU A 1 522 ? -5.505 -4.135 -4.301 1.00 94.06 522 LEU A N 1
ATOM 3976 C CA . LEU A 1 522 ? -6.347 -2.942 -4.261 1.00 94.06 522 LEU A CA 1
ATOM 3977 C C . LEU A 1 522 ? -7.357 -3.041 -3.112 1.00 94.06 522 LEU A C 1
ATOM 3979 O O . LEU A 1 522 ? -7.549 -2.069 -2.391 1.00 94.06 522 LEU A O 1
ATOM 3983 N N . LEU A 1 523 ? -7.959 -4.217 -2.916 1.00 88.12 523 LEU A N 1
ATOM 3984 C CA . LEU A 1 523 ? -8.909 -4.461 -1.834 1.00 88.12 523 LEU A CA 1
ATOM 3985 C C . LEU A 1 523 ? -8.282 -4.206 -0.457 1.00 88.12 523 LEU A C 1
ATOM 3987 O O . LEU A 1 523 ? -8.912 -3.549 0.365 1.00 88.12 523 LEU A O 1
ATOM 3991 N N . THR A 1 524 ? -7.045 -4.657 -0.224 1.00 84.12 524 THR A N 1
ATOM 3992 C CA . THR A 1 524 ? -6.309 -4.391 1.021 1.00 84.12 524 THR A CA 1
ATOM 3993 C C . THR A 1 524 ? -6.120 -2.893 1.255 1.00 84.12 524 THR A C 1
ATOM 3995 O O . THR A 1 524 ? -6.428 -2.411 2.341 1.00 84.12 524 THR A O 1
ATOM 3998 N N . ILE A 1 525 ? -5.679 -2.147 0.234 1.00 93.81 525 ILE A N 1
ATOM 3999 C CA . ILE A 1 525 ? -5.472 -0.691 0.331 1.00 93.81 525 ILE A CA 1
ATOM 4000 C C . ILE A 1 525 ? -6.798 0.019 0.648 1.00 93.81 525 ILE A C 1
ATOM 4002 O O . ILE A 1 525 ? -6.888 0.793 1.598 1.00 93.81 525 ILE A O 1
ATOM 4006 N N . LEU A 1 526 ? -7.853 -0.281 -0.116 1.00 95.31 526 LEU A N 1
ATOM 4007 C CA . LEU A 1 526 ? -9.160 0.358 0.054 1.00 95.31 526 LEU A CA 1
ATOM 4008 C C . LEU A 1 526 ? -9.819 0.009 1.394 1.00 95.31 526 LEU A C 1
ATOM 4010 O O . LEU A 1 526 ? -10.475 0.868 1.975 1.00 95.31 526 LEU A O 1
ATOM 4014 N N . ALA A 1 527 ? -9.636 -1.213 1.902 1.00 84.75 527 ALA A N 1
ATOM 4015 C CA . ALA A 1 527 ? -10.170 -1.624 3.199 1.00 84.75 527 ALA A CA 1
ATOM 4016 C C . ALA A 1 527 ? -9.534 -0.843 4.358 1.00 84.75 527 ALA A C 1
ATOM 4018 O O . ALA A 1 527 ? -10.244 -0.424 5.273 1.00 84.75 527 ALA A O 1
ATOM 4019 N N . VAL A 1 528 ? -8.216 -0.607 4.300 1.00 87.94 528 VAL A N 1
ATOM 4020 C CA . VAL A 1 528 ? -7.512 0.238 5.279 1.00 87.94 528 VAL A CA 1
ATOM 4021 C C . VAL A 1 528 ? -8.066 1.661 5.236 1.00 87.94 528 VAL A C 1
ATOM 4023 O O . VAL A 1 528 ? -8.488 2.179 6.269 1.00 87.94 528 VAL A O 1
ATOM 4026 N N . TYR A 1 529 ? -8.179 2.257 4.045 1.00 97.31 529 TYR A N 1
ATOM 4027 C CA . TYR A 1 529 ? -8.741 3.604 3.901 1.00 97.31 529 TYR A CA 1
ATOM 4028 C C . TYR A 1 529 ? -10.191 3.689 4.381 1.00 97.31 529 TYR A C 1
ATOM 4030 O O . TYR A 1 529 ? -10.554 4.643 5.064 1.00 97.31 529 TYR A O 1
ATOM 4038 N N . HIS A 1 530 ? -11.019 2.686 4.079 1.00 94.38 530 HIS A N 1
ATOM 4039 C CA . HIS A 1 530 ? -12.409 2.639 4.528 1.00 94.38 530 HIS A CA 1
ATOM 4040 C C . HIS A 1 530 ? -12.498 2.608 6.057 1.00 94.38 530 HIS A C 1
ATOM 4042 O O . HIS A 1 530 ? -13.298 3.336 6.640 1.00 94.38 530 HIS A O 1
ATOM 4048 N N . ARG A 1 531 ? -11.647 1.819 6.725 1.00 86.50 531 ARG A N 1
ATOM 4049 C CA . ARG A 1 531 ? -11.591 1.784 8.192 1.00 86.50 531 ARG A CA 1
ATOM 4050 C C . ARG A 1 531 ? -11.197 3.138 8.779 1.00 86.50 531 ARG A C 1
ATOM 4052 O O . ARG A 1 531 ? -11.802 3.565 9.757 1.00 86.50 531 ARG A O 1
ATOM 4059 N N . GLU A 1 532 ? -10.205 3.806 8.199 1.00 89.25 532 GLU A N 1
ATOM 4060 C CA . GLU A 1 532 ? -9.758 5.128 8.655 1.00 89.25 532 GLU A CA 1
ATOM 4061 C C . GLU A 1 532 ? -10.847 6.195 8.474 1.00 89.25 532 GLU A C 1
ATOM 4063 O O . GLU A 1 532 ? -11.098 6.974 9.392 1.00 89.25 532 GLU A O 1
ATOM 4068 N N . VAL A 1 533 ? -11.560 6.177 7.343 1.00 94.00 533 VAL A N 1
ATOM 4069 C CA . VAL A 1 533 ? -12.729 7.041 7.093 1.00 94.00 533 VAL A CA 1
ATOM 4070 C C . VAL A 1 533 ? -13.850 6.758 8.084 1.00 94.00 533 VAL A C 1
ATOM 4072 O O . VAL A 1 533 ? -14.392 7.694 8.667 1.00 94.00 533 VAL A O 1
ATOM 4075 N N . ASN A 1 534 ? -14.170 5.487 8.327 1.00 88.25 534 ASN A N 1
ATOM 4076 C CA . ASN A 1 534 ? -15.213 5.113 9.276 1.00 88.25 534 ASN A CA 1
ATOM 4077 C C . ASN A 1 534 ? -14.849 5.517 10.712 1.00 88.25 534 ASN A C 1
ATOM 4079 O O . ASN A 1 534 ? -15.697 5.991 11.460 1.00 88.25 534 ASN A O 1
ATOM 4083 N N . ARG A 1 535 ? -13.572 5.395 11.094 1.00 86.00 535 ARG A N 1
ATOM 4084 C CA . ARG A 1 535 ? -13.086 5.875 12.391 1.00 86.00 535 ARG A CA 1
ATOM 4085 C C . ARG A 1 535 ? -13.256 7.388 12.529 1.00 86.00 535 ARG A C 1
ATOM 4087 O O . ARG A 1 535 ? -13.739 7.830 13.562 1.00 86.00 535 ARG A O 1
ATOM 4094 N N . ALA A 1 536 ? -12.892 8.163 11.506 1.00 89.75 536 ALA A N 1
ATOM 4095 C CA . ALA A 1 536 ? -13.083 9.614 11.507 1.00 89.75 536 ALA A CA 1
ATOM 4096 C C . ALA A 1 536 ? -14.572 10.004 11.555 1.00 89.75 536 ALA A C 1
ATOM 4098 O O . ALA A 1 536 ? -14.934 10.969 12.219 1.00 89.75 536 ALA A O 1
ATOM 4099 N N . TYR A 1 537 ? -15.443 9.243 10.882 1.00 93.19 537 TYR A N 1
ATOM 4100 C CA . TYR A 1 537 ? -16.893 9.453 10.918 1.00 93.19 537 TYR A CA 1
ATOM 4101 C C . TYR A 1 537 ? -17.453 9.276 12.334 1.00 93.19 537 TYR A C 1
ATOM 4103 O O . TYR A 1 537 ? -18.159 10.152 12.836 1.00 93.19 537 TYR A O 1
ATOM 4111 N N . LEU A 1 538 ? -17.091 8.172 12.992 1.00 86.94 538 LEU A N 1
ATOM 4112 C CA . LEU A 1 538 ? -17.502 7.879 14.365 1.00 86.94 538 LEU A CA 1
ATOM 4113 C C . LEU A 1 538 ? -16.952 8.907 15.364 1.00 86.94 538 LEU A C 1
ATOM 4115 O O . LEU A 1 538 ? -17.644 9.283 16.305 1.00 86.94 538 LEU A O 1
ATOM 4119 N N . ASP A 1 539 ? -15.722 9.384 15.157 1.00 88.62 539 ASP A N 1
ATOM 4120 C CA . ASP A 1 539 ? -15.103 10.406 16.012 1.00 88.62 539 ASP A CA 1
ATOM 4121 C C . ASP A 1 539 ? -15.899 11.720 15.975 1.00 88.62 539 ASP A C 1
ATOM 4123 O O . ASP A 1 539 ? -16.266 12.268 17.011 1.00 88.62 539 ASP A O 1
ATOM 4127 N N . ILE A 1 540 ? -16.259 12.189 14.774 1.00 92.81 540 ILE A N 1
ATOM 4128 C CA . ILE A 1 540 ? -16.981 13.460 14.597 1.00 92.81 540 ILE A CA 1
ATOM 4129 C C . ILE A 1 540 ? -18.443 13.375 15.059 1.00 92.81 540 ILE A C 1
ATOM 4131 O O . ILE A 1 540 ? -18.993 14.366 15.536 1.00 92.81 540 ILE A O 1
ATOM 4135 N N . THR A 1 541 ? -19.084 12.214 14.924 1.00 93.38 541 THR A N 1
ATOM 4136 C CA . THR A 1 541 ? -20.468 11.989 15.383 1.00 93.38 541 THR A CA 1
ATOM 4137 C C . THR A 1 541 ? -20.572 11.762 16.894 1.00 93.38 541 THR A C 1
ATOM 4139 O O . THR A 1 541 ? -21.676 11.770 17.432 1.00 93.38 541 THR A O 1
ATOM 4142 N N . GLY A 1 542 ? -19.441 11.608 17.595 1.00 91.75 542 GLY A N 1
ATOM 4143 C CA . GLY A 1 542 ? -19.411 11.272 19.020 1.00 91.75 542 GLY A CA 1
ATOM 4144 C C . GLY A 1 542 ? -19.740 9.804 19.312 1.00 91.75 542 GLY A C 1
ATOM 4145 O O . GLY A 1 542 ? -19.902 9.435 20.470 1.00 91.75 542 GLY A O 1
ATOM 4146 N N . GLU A 1 543 ? -19.814 8.962 18.279 1.00 89.44 543 GLU A N 1
ATOM 4147 C CA . GLU A 1 543 ? -20.144 7.536 18.375 1.00 89.44 543 GLU A CA 1
ATOM 4148 C C . GLU A 1 543 ? -18.894 6.648 18.520 1.00 89.44 543 GLU A C 1
ATOM 4150 O O . GLU A 1 543 ? -19.009 5.438 18.715 1.00 89.44 543 GLU A O 1
ATOM 4155 N N . LEU A 1 544 ? -17.677 7.205 18.429 1.00 82.50 544 LEU A N 1
ATOM 4156 C CA . LEU A 1 544 ? -16.439 6.414 18.448 1.00 82.50 544 LEU A CA 1
ATOM 4157 C C . LEU A 1 544 ? -16.235 5.652 19.755 1.00 82.50 544 LEU A C 1
ATOM 4159 O O . LEU A 1 544 ? -15.916 4.464 19.715 1.00 82.50 544 LEU A O 1
ATOM 4163 N N . ASP A 1 545 ? -16.419 6.310 20.898 1.00 82.56 545 ASP A N 1
ATOM 4164 C CA . ASP A 1 545 ? -16.254 5.663 22.201 1.00 82.56 545 ASP A CA 1
ATOM 4165 C C . ASP A 1 545 ? -17.300 4.561 22.401 1.00 82.56 545 ASP A C 1
ATOM 4167 O O . ASP A 1 545 ? -16.973 3.476 22.885 1.00 82.56 545 ASP A O 1
ATOM 4171 N N . GLU A 1 546 ? -18.541 4.790 21.959 1.00 84.88 546 GLU A N 1
ATOM 4172 C CA . GLU A 1 546 ? -19.601 3.781 21.994 1.00 84.88 546 GLU A CA 1
ATOM 4173 C C . GLU A 1 546 ? -19.281 2.594 21.086 1.00 84.88 546 GLU A C 1
ATOM 4175 O O . GLU A 1 546 ? -19.404 1.454 21.525 1.00 84.88 546 GLU A O 1
ATOM 4180 N N . ALA A 1 547 ? -18.788 2.837 19.870 1.00 69.88 547 ALA A N 1
ATOM 4181 C CA . ALA A 1 547 ? -18.396 1.794 18.928 1.00 69.88 547 ALA A CA 1
ATOM 4182 C C . ALA A 1 547 ? -17.174 0.992 19.410 1.00 69.88 547 ALA A C 1
ATOM 4184 O O . ALA A 1 547 ? -17.118 -0.225 19.218 1.00 69.88 547 ALA A O 1
ATOM 4185 N N . ILE A 1 548 ? -16.197 1.636 20.062 1.00 65.88 548 ILE A N 1
ATOM 4186 C CA . ILE A 1 548 ? -15.057 0.950 20.693 1.00 65.88 548 ILE A CA 1
ATOM 4187 C C . ILE A 1 548 ? -15.553 0.091 21.856 1.00 65.88 548 ILE A C 1
ATOM 4189 O O . ILE A 1 548 ? -15.206 -1.087 21.929 1.00 65.88 548 ILE A O 1
ATOM 4193 N N . VAL A 1 549 ? -16.406 0.638 22.725 1.00 78.69 549 VAL A N 1
ATOM 4194 C CA . VAL A 1 549 ? -17.005 -0.105 23.839 1.00 78.69 549 VAL A CA 1
ATOM 4195 C C . VAL A 1 549 ? -17.886 -1.243 23.331 1.00 78.69 549 VAL A C 1
ATOM 4197 O O . VAL A 1 549 ? -17.878 -2.314 23.925 1.00 78.69 549 VAL A O 1
ATOM 4200 N N . GLU A 1 550 ? -18.636 -1.064 22.245 1.00 70.81 550 GLU A N 1
ATOM 4201 C CA . GLU A 1 550 ? -19.445 -2.115 21.632 1.00 70.81 550 GLU A CA 1
ATOM 4202 C C . GLU A 1 550 ? -18.563 -3.204 21.023 1.00 70.81 550 GLU A C 1
ATOM 4204 O O . GLU A 1 550 ? -18.805 -4.379 21.282 1.00 70.81 550 GLU A O 1
ATOM 4209 N N . ARG A 1 551 ? -17.495 -2.850 20.300 1.00 68.94 551 ARG A N 1
ATOM 4210 C CA . ARG A 1 551 ? -16.503 -3.809 19.792 1.00 68.94 551 ARG A CA 1
ATOM 4211 C C . ARG A 1 551 ? -15.849 -4.592 20.930 1.00 68.94 551 ARG A C 1
ATOM 4213 O O . ARG A 1 551 ? -15.711 -5.813 20.835 1.00 68.94 551 ARG A O 1
ATOM 4220 N N . ASP A 1 552 ? -15.460 -3.912 22.002 1.00 60.84 552 ASP A N 1
ATOM 4221 C CA . ASP A 1 552 ? -14.830 -4.535 23.164 1.00 60.84 552 ASP A CA 1
ATOM 4222 C C . ASP A 1 552 ? -15.852 -5.396 23.923 1.00 60.84 552 ASP A C 1
ATOM 4224 O O . ASP A 1 552 ? -15.551 -6.529 24.271 1.00 60.84 552 ASP A O 1
ATOM 4228 N N . ARG A 1 553 ? -17.116 -4.964 24.041 1.00 69.69 553 ARG A N 1
ATOM 4229 C CA . ARG A 1 553 ? -18.230 -5.777 24.566 1.00 69.69 553 ARG A CA 1
ATOM 4230 C C . ARG A 1 553 ? -18.565 -6.969 23.683 1.00 69.69 553 ARG A C 1
ATOM 4232 O O . ARG A 1 553 ? -18.910 -8.009 24.222 1.00 69.69 553 ARG A O 1
ATOM 4239 N N . MET A 1 554 ? -18.491 -6.855 22.362 1.00 47.03 554 MET A N 1
ATOM 4240 C CA . MET A 1 554 ? -18.652 -7.983 21.439 1.00 47.03 554 MET A CA 1
ATOM 4241 C C . MET A 1 554 ? -17.473 -8.954 21.549 1.00 47.03 554 MET A C 1
ATOM 4243 O O . MET A 1 554 ? -17.645 -10.154 21.338 1.00 47.03 554 MET A O 1
ATOM 4247 N N . SER A 1 555 ? -16.293 -8.444 21.905 1.00 50.03 555 SER A N 1
ATOM 4248 C CA . SER A 1 555 ? -15.102 -9.248 22.187 1.00 50.03 555 SER A CA 1
ATOM 4249 C C . SER A 1 555 ? -15.169 -9.913 23.572 1.00 50.03 555 SER A C 1
ATOM 4251 O O . SER A 1 555 ? -14.708 -11.045 23.719 1.00 50.03 555 SER A O 1
ATOM 4253 N N . ASP A 1 556 ? -15.807 -9.257 24.549 1.00 43.44 556 ASP A N 1
ATOM 4254 C CA . ASP A 1 556 ? -15.891 -9.674 25.955 1.00 43.44 556 ASP A CA 1
ATOM 4255 C C . ASP A 1 556 ? -17.220 -10.347 26.346 1.00 43.44 556 ASP A C 1
ATOM 4257 O O . ASP A 1 556 ? -17.307 -10.930 27.430 1.00 43.44 556 ASP A O 1
ATOM 4261 N N . GLN A 1 557 ? -18.267 -10.308 25.510 1.00 39.94 557 GLN A N 1
ATOM 4262 C CA . GLN A 1 557 ? -19.553 -10.941 25.812 1.00 39.94 557 GLN A CA 1
ATOM 4263 C C . GLN A 1 557 ? -19.351 -12.460 25.930 1.00 39.94 557 GLN A C 1
ATOM 4265 O O . GLN A 1 557 ? -19.029 -13.119 24.934 1.00 39.94 557 GLN A O 1
ATOM 4270 N N . PRO A 1 558 ? -19.584 -13.068 27.113 1.00 43.44 558 PRO A N 1
ATOM 4271 C CA . PRO A 1 558 ? -19.719 -14.510 27.190 1.00 43.44 558 PRO A CA 1
ATOM 4272 C C . PRO A 1 558 ? -20.944 -14.871 26.354 1.00 43.44 558 PRO A C 1
ATOM 4274 O O . PRO A 1 558 ? -22.061 -14.483 26.694 1.00 43.44 558 PRO A O 1
ATOM 4277 N N . TYR A 1 559 ? -20.726 -15.563 25.234 1.00 39.03 559 TYR A N 1
ATOM 4278 C CA . TYR A 1 559 ? -21.792 -16.072 24.379 1.00 39.03 559 TYR A CA 1
ATOM 4279 C C . TYR A 1 559 ? -22.782 -16.848 25.250 1.00 39.03 559 TYR A C 1
ATOM 4281 O O . TYR A 1 559 ? -22.518 -17.979 25.658 1.00 39.03 559 TYR A O 1
ATOM 4289 N N . LEU A 1 560 ? -23.925 -16.235 25.562 1.00 34.19 560 LEU A N 1
ATOM 4290 C CA . LEU A 1 560 ? -25.039 -16.976 26.121 1.00 34.19 560 LEU A CA 1
ATOM 4291 C C . LEU A 1 560 ? -25.478 -17.959 25.030 1.00 34.19 560 LEU A C 1
ATOM 4293 O O . LEU A 1 560 ? -25.724 -17.525 23.898 1.00 34.19 560 LEU A O 1
ATOM 4297 N N . PRO A 1 561 ? -25.531 -19.270 25.322 1.00 41.25 561 PRO A N 1
ATOM 4298 C CA . PRO A 1 561 ? -25.879 -20.271 24.332 1.00 41.25 561 PRO A CA 1
ATOM 4299 C C . PRO A 1 561 ? -27.254 -19.922 23.771 1.00 41.25 561 PRO A C 1
ATOM 4301 O O . PRO A 1 561 ? -28.257 -19.911 24.486 1.00 41.25 561 PRO A O 1
ATOM 4304 N N . ARG A 1 562 ? -27.289 -19.582 22.481 1.00 35.72 562 ARG A N 1
ATOM 4305 C CA . ARG A 1 562 ? -28.524 -19.330 21.745 1.00 35.72 562 ARG A CA 1
ATOM 4306 C C . ARG A 1 562 ? -29.345 -20.613 21.856 1.00 35.72 562 ARG A C 1
ATOM 4308 O O . ARG A 1 562 ? -28.933 -21.638 21.314 1.00 35.72 562 ARG A O 1
ATOM 4315 N N . GLN A 1 563 ? -30.440 -20.579 22.618 1.00 40.66 563 GLN A N 1
ATOM 4316 C CA . GLN A 1 563 ? -31.303 -21.746 22.770 1.00 40.66 563 GLN A CA 1
ATOM 4317 C C . GLN A 1 563 ? -31.704 -22.227 21.369 1.00 40.66 563 GLN A C 1
ATOM 4319 O O . GLN A 1 563 ? -32.155 -21.409 20.559 1.00 40.66 563 GLN A O 1
ATOM 4324 N N . PRO A 1 564 ? -31.494 -23.515 21.046 1.00 39.53 564 PRO A N 1
ATOM 4325 C CA . PRO A 1 564 ? -31.914 -24.049 19.765 1.00 39.53 564 PRO A CA 1
ATOM 4326 C C . PRO A 1 564 ? -33.429 -23.846 19.622 1.00 39.53 564 PRO A C 1
ATOM 4328 O O . PRO A 1 564 ? -34.151 -23.950 20.619 1.00 39.53 564 PRO A O 1
ATOM 4331 N N . PRO A 1 565 ? -33.924 -23.530 18.412 1.00 41.12 565 PRO A N 1
ATOM 4332 C CA . PRO A 1 565 ? -35.348 -23.348 18.180 1.00 41.12 565 PRO A CA 1
ATOM 4333 C C . PRO A 1 565 ? -36.129 -24.559 18.720 1.00 41.12 565 PRO A C 1
ATOM 4335 O O . PRO A 1 565 ? -35.716 -25.704 18.495 1.00 41.12 565 PRO A O 1
ATOM 4338 N N . PRO A 1 566 ? -37.234 -24.332 19.454 1.00 42.22 566 PRO A N 1
ATOM 4339 C CA . PRO A 1 566 ? -38.014 -25.409 20.041 1.00 42.22 566 PRO A CA 1
ATOM 4340 C C . PRO A 1 566 ? -38.647 -26.226 18.912 1.00 42.22 566 PRO A C 1
ATOM 4342 O O . PRO A 1 566 ? -39.572 -25.774 18.244 1.00 42.22 566 PRO A O 1
ATOM 4345 N N . GLY A 1 567 ? -38.102 -27.417 18.664 1.00 45.31 567 GLY A N 1
ATOM 4346 C CA . GLY A 1 567 ? -38.597 -28.324 17.627 1.00 45.31 567 GLY A CA 1
ATOM 4347 C C . GLY A 1 567 ? -37.559 -29.271 17.030 1.00 45.31 567 GLY A C 1
ATOM 4348 O O . GLY A 1 567 ? -37.940 -30.291 16.464 1.00 45.31 567 GLY A O 1
ATOM 4349 N N . THR A 1 568 ? -36.259 -29.016 17.194 1.00 39.56 568 THR A N 1
ATOM 4350 C CA . THR A 1 568 ? -35.223 -29.894 16.622 1.00 39.56 568 THR A CA 1
ATOM 4351 C C . THR A 1 568 ? -34.709 -30.899 17.655 1.00 39.56 568 THR A C 1
ATOM 4353 O O . THR A 1 568 ? -33.539 -30.897 18.022 1.00 39.56 568 THR A O 1
ATOM 4356 N N . THR A 1 569 ? -35.569 -31.811 18.119 1.00 39.94 569 THR A N 1
ATOM 4357 C CA . THR A 1 569 ? -35.136 -33.064 18.774 1.00 39.94 569 THR A CA 1
ATOM 4358 C C . THR A 1 569 ? -34.663 -34.066 17.721 1.00 39.94 569 THR A C 1
ATOM 4360 O O . THR A 1 569 ? -35.167 -35.179 17.606 1.00 39.94 569 THR A O 1
ATOM 4363 N N . GLY A 1 570 ? -33.702 -33.635 16.911 1.00 38.38 570 GLY A N 1
ATOM 4364 C CA . GLY A 1 570 ? -32.851 -34.494 16.111 1.00 38.38 570 GLY A CA 1
ATOM 4365 C C . GLY A 1 570 ? -31.458 -34.358 16.690 1.00 38.38 570 GLY A C 1
ATOM 4366 O O . GLY A 1 570 ? -30.808 -33.338 16.487 1.00 38.38 570 GLY A O 1
ATOM 4367 N N . HIS A 1 571 ? -31.025 -35.361 17.444 1.00 36.94 571 HIS A N 1
ATOM 4368 C CA . HIS A 1 571 ? -29.635 -35.527 17.843 1.00 36.94 571 HIS A CA 1
ATOM 4369 C C . HIS A 1 571 ? -28.814 -35.685 16.549 1.00 36.94 571 HIS A C 1
ATOM 4371 O O . HIS A 1 571 ? -28.597 -36.796 16.074 1.00 36.94 571 HIS A O 1
ATOM 4377 N N . ILE A 1 572 ? -28.410 -34.576 15.920 1.00 34.88 572 ILE A N 1
ATOM 4378 C CA . ILE A 1 572 ? -27.364 -34.601 14.902 1.00 34.88 572 ILE A CA 1
ATOM 4379 C C . ILE A 1 572 ? -26.073 -34.789 15.687 1.00 34.88 572 ILE A C 1
ATOM 4381 O O . ILE A 1 572 ? -25.407 -33.839 16.085 1.00 34.88 572 ILE A O 1
ATOM 4385 N N . SER A 1 573 ? -25.746 -36.046 15.962 1.00 34.50 573 SER A N 1
ATOM 4386 C CA . SER A 1 573 ? -24.364 -36.462 16.124 1.00 34.50 573 SER A CA 1
ATOM 4387 C C . SER A 1 573 ? -23.637 -36.053 14.842 1.00 34.50 573 SER A C 1
ATOM 4389 O O . SER A 1 573 ? -23.734 -36.758 13.839 1.00 34.50 573 SER A O 1
ATOM 4391 N N . LEU A 1 574 ? -23.008 -34.873 14.838 1.00 39.00 574 LEU A N 1
ATOM 4392 C CA . LEU A 1 574 ? -22.109 -34.451 13.768 1.00 39.00 574 LEU A CA 1
ATOM 4393 C C . LEU A 1 574 ? -20.979 -35.489 13.724 1.00 39.00 574 LEU A C 1
ATOM 4395 O O . LEU A 1 574 ? -20.231 -35.603 14.696 1.00 39.00 574 LEU A O 1
ATOM 4399 N N . PRO A 1 575 ? -20.862 -36.296 12.656 1.00 46.06 575 PRO A N 1
ATOM 4400 C CA . PRO A 1 575 ? -19.696 -37.142 12.489 1.00 46.06 575 PRO A CA 1
ATOM 4401 C C . PRO A 1 575 ? -18.509 -36.197 12.291 1.00 46.06 575 PRO A C 1
ATOM 4403 O O . PRO A 1 575 ? -18.531 -35.378 11.377 1.00 46.06 575 PRO A O 1
ATOM 4406 N N . HIS A 1 576 ? -17.529 -36.258 13.192 1.00 58.12 576 HIS A N 1
ATOM 4407 C CA . HIS A 1 576 ? -16.344 -35.403 13.216 1.00 58.12 576 HIS A CA 1
ATOM 4408 C C . HIS A 1 576 ? -15.685 -35.316 11.829 1.00 58.12 576 HIS A C 1
ATOM 4410 O O . HIS A 1 576 ? -14.966 -36.228 11.415 1.00 58.12 576 HIS A O 1
ATOM 4416 N N . GLY A 1 577 ? -15.962 -34.231 11.103 1.00 70.56 577 GLY A N 1
ATOM 4417 C CA . GLY A 1 577 ? -15.307 -33.928 9.838 1.00 70.56 577 GLY A CA 1
ATOM 4418 C C . GLY A 1 577 ? -13.800 -33.745 10.029 1.00 70.56 577 GLY A C 1
ATOM 4419 O O . GLY A 1 577 ? -13.330 -33.441 11.127 1.00 70.56 577 GLY A O 1
ATOM 4420 N N . LYS A 1 578 ? -13.025 -33.937 8.962 1.00 86.44 578 LYS A N 1
ATOM 4421 C CA . LYS A 1 578 ? -11.581 -33.681 8.948 1.00 86.44 578 LYS A CA 1
ATOM 4422 C C . LYS A 1 578 ? -11.337 -32.202 9.212 1.00 86.44 578 LYS A C 1
ATOM 4424 O O . LYS A 1 578 ? -11.795 -31.369 8.435 1.00 86.44 578 LYS A O 1
ATOM 4429 N N . PHE A 1 579 ? -10.564 -31.863 10.235 1.00 90.00 579 PHE A N 1
ATOM 4430 C CA . PHE A 1 579 ? -10.195 -30.473 10.499 1.00 90.00 579 PHE A CA 1
ATOM 4431 C C . PHE A 1 579 ? -8.683 -30.263 10.460 1.00 90.00 579 PHE A C 1
ATOM 4433 O O . PHE A 1 579 ? -7.907 -31.184 10.699 1.00 90.00 579 PHE A O 1
ATOM 4440 N N . HIS A 1 580 ? -8.256 -29.037 10.175 1.00 92.88 580 HIS A N 1
ATOM 4441 C CA . HIS A 1 580 ? -6.847 -28.644 10.188 1.00 92.88 580 HIS A CA 1
ATOM 4442 C C . HIS A 1 580 ? -6.660 -27.475 11.149 1.00 92.88 580 HIS A C 1
ATOM 4444 O O . HIS A 1 580 ? -7.361 -26.474 11.026 1.00 92.88 580 HIS A O 1
ATOM 4450 N N . ILE A 1 581 ? -5.721 -27.584 12.091 1.00 95.50 581 ILE A N 1
ATOM 4451 C CA . ILE A 1 581 ? -5.321 -26.463 12.947 1.00 95.50 581 ILE A CA 1
ATOM 4452 C C . ILE A 1 581 ? -3.988 -25.909 12.449 1.00 95.50 581 ILE A C 1
ATOM 4454 O O . ILE A 1 581 ? -2.989 -26.621 12.384 1.00 95.50 581 ILE A O 1
ATOM 4458 N N . ILE A 1 582 ? -3.968 -24.625 12.113 1.00 95.75 582 ILE A N 1
ATOM 4459 C CA . ILE A 1 582 ? -2.789 -23.923 11.614 1.00 95.75 582 ILE A CA 1
ATOM 4460 C C . ILE A 1 582 ? -2.335 -22.936 12.681 1.00 95.75 582 ILE A C 1
ATOM 4462 O O . ILE A 1 582 ? -2.984 -21.919 12.930 1.00 95.75 582 ILE A O 1
ATOM 4466 N N . GLN A 1 583 ? -1.197 -23.222 13.300 1.00 95.81 583 GLN A N 1
ATOM 4467 C CA . GLN A 1 583 ? -0.485 -22.263 14.125 1.00 95.81 583 GLN A CA 1
ATOM 4468 C C . GLN A 1 583 ? 0.229 -21.266 13.204 1.00 95.81 583 GLN A C 1
ATOM 4470 O O . GLN A 1 583 ? 1.198 -21.619 12.531 1.00 95.81 583 GLN A O 1
ATOM 4475 N N . ALA A 1 584 ? -0.260 -20.028 13.161 1.00 93.94 584 ALA A N 1
ATOM 4476 C CA . ALA A 1 584 ? 0.328 -18.952 12.371 1.00 93.94 584 ALA A CA 1
ATOM 4477 C C . ALA A 1 584 ? 0.977 -17.910 13.285 1.00 93.94 584 ALA A C 1
ATOM 4479 O O . ALA A 1 584 ? 0.419 -17.494 14.299 1.00 93.94 584 ALA A O 1
ATOM 4480 N N . SER A 1 585 ? 2.179 -17.473 12.942 1.00 89.94 585 SER A N 1
ATOM 4481 C CA . SER A 1 585 ? 2.900 -16.473 13.733 1.00 89.94 585 SER A CA 1
ATOM 4482 C C . SER A 1 585 ? 3.917 -15.744 12.884 1.00 89.94 585 SER A C 1
ATOM 4484 O O . SER A 1 585 ? 4.496 -16.335 11.980 1.00 89.94 585 SER A O 1
ATOM 4486 N N . HIS A 1 586 ? 4.188 -14.483 13.199 1.00 83.00 586 HIS A N 1
ATOM 4487 C CA . HIS A 1 586 ? 5.240 -13.741 12.513 1.00 83.00 586 HIS A CA 1
ATOM 4488 C C . HIS A 1 586 ? 6.613 -14.441 12.687 1.00 83.00 586 HIS A C 1
ATOM 4490 O O . HIS A 1 586 ? 6.864 -14.991 13.762 1.00 83.00 586 HIS A O 1
ATOM 4496 N N . PRO A 1 587 ? 7.538 -14.404 11.704 1.00 72.50 587 PRO A N 1
ATOM 4497 C CA . PRO A 1 587 ? 8.876 -14.998 11.835 1.00 72.50 587 PRO A CA 1
ATOM 4498 C C . PRO A 1 587 ? 9.669 -14.505 13.053 1.00 72.50 587 PRO A C 1
ATOM 4500 O O . PRO A 1 587 ? 10.502 -15.223 13.594 1.00 72.50 587 PRO A O 1
ATOM 4503 N N . SER A 1 588 ? 9.410 -13.275 13.501 1.00 64.69 588 SER A N 1
ATOM 4504 C CA . SER A 1 588 ? 10.030 -12.726 14.709 1.00 64.69 588 SER A CA 1
ATOM 4505 C C . SER A 1 588 ? 9.408 -13.275 15.999 1.00 64.69 588 SER A C 1
ATOM 4507 O O . SER A 1 588 ? 9.994 -13.110 17.059 1.00 64.69 588 SER A O 1
ATOM 4509 N N . ALA A 1 589 ? 8.267 -13.965 15.966 1.00 59.03 589 ALA A N 1
ATOM 4510 C CA . ALA A 1 589 ? 7.544 -14.470 17.134 1.00 59.03 589 ALA A CA 1
ATOM 4511 C C . ALA A 1 589 ? 7.979 -15.880 17.588 1.00 59.03 589 ALA A C 1
ATOM 4513 O O . ALA A 1 589 ? 7.156 -16.641 18.094 1.00 59.03 589 ALA A O 1
ATOM 4514 N N . ASN A 1 590 ? 9.264 -16.235 17.435 1.00 70.94 590 ASN A N 1
ATOM 4515 C CA . ASN A 1 590 ? 9.759 -17.607 17.628 1.00 70.94 590 ASN A CA 1
ATOM 4516 C C . ASN A 1 590 ? 9.326 -18.246 18.955 1.00 70.94 590 ASN A C 1
ATOM 4518 O O . ASN A 1 590 ? 8.819 -19.362 18.941 1.00 70.94 590 ASN A O 1
ATOM 4522 N N . VAL A 1 591 ? 9.442 -17.541 20.084 1.00 79.81 591 VAL A N 1
ATOM 4523 C CA . VAL A 1 591 ? 9.101 -18.102 21.405 1.00 79.81 591 VAL A CA 1
ATOM 4524 C C . VAL A 1 591 ? 7.608 -18.393 21.542 1.00 79.81 591 VAL A C 1
ATOM 4526 O O . VAL A 1 591 ? 7.226 -19.517 21.859 1.00 79.81 591 VAL A O 1
ATOM 4529 N N . ALA A 1 592 ? 6.765 -17.394 21.268 1.00 85.31 592 ALA A N 1
ATOM 4530 C CA . ALA A 1 592 ? 5.312 -17.529 21.353 1.00 85.31 592 ALA A CA 1
ATOM 4531 C C . ALA A 1 592 ? 4.812 -18.639 20.414 1.00 85.31 592 ALA A C 1
ATOM 4533 O O . ALA A 1 592 ? 4.022 -19.494 20.808 1.00 85.31 592 ALA A O 1
ATOM 4534 N N . SER A 1 593 ? 5.368 -18.677 19.202 1.00 89.25 593 SER A N 1
ATOM 4535 C CA . SER A 1 593 ? 5.092 -19.708 18.208 1.00 89.25 593 SER A CA 1
ATOM 4536 C C . SER A 1 593 ? 5.495 -21.108 18.676 1.00 89.25 593 SER A C 1
ATOM 4538 O O . SER A 1 593 ? 4.728 -22.050 18.485 1.00 89.25 593 SER A O 1
ATOM 4540 N N . ILE A 1 594 ? 6.679 -21.273 19.281 1.00 91.06 594 ILE A N 1
ATOM 4541 C CA . ILE A 1 594 ? 7.170 -22.570 19.777 1.00 91.06 594 ILE A CA 1
ATOM 4542 C C . ILE A 1 594 ? 6.257 -23.099 20.885 1.00 91.06 594 ILE A C 1
ATOM 4544 O O . ILE A 1 594 ? 5.860 -24.264 20.826 1.00 91.06 594 ILE A O 1
ATOM 4548 N N . VAL A 1 595 ? 5.892 -22.261 21.861 1.00 94.31 595 VAL A N 1
ATOM 4549 C CA . VAL A 1 595 ? 5.007 -22.669 22.966 1.00 94.31 595 VAL A CA 1
ATOM 4550 C C . VAL A 1 595 ? 3.612 -22.998 22.436 1.00 94.31 595 VAL A C 1
ATOM 4552 O O . VAL A 1 595 ? 3.116 -24.094 22.682 1.00 94.31 595 VAL A O 1
ATOM 4555 N N . ALA A 1 596 ? 3.007 -22.112 21.636 1.00 95.38 596 ALA A N 1
ATOM 4556 C CA . ALA A 1 596 ? 1.674 -22.337 21.076 1.00 95.38 596 ALA A CA 1
ATOM 4557 C C . ALA A 1 596 ? 1.621 -23.592 20.188 1.00 95.38 596 ALA A C 1
ATOM 4559 O O . ALA A 1 596 ? 0.688 -24.385 20.296 1.00 95.38 596 ALA A O 1
ATOM 4560 N N . SER A 1 597 ? 2.642 -23.817 19.354 1.00 95.25 597 SER A N 1
ATOM 4561 C CA . SER A 1 597 ? 2.726 -25.018 18.514 1.00 95.25 597 SER A CA 1
ATOM 4562 C C . SER A 1 597 ? 2.831 -26.286 19.352 1.00 95.25 597 SER A C 1
ATOM 4564 O O . SER A 1 597 ? 2.097 -27.235 19.109 1.00 95.25 597 SER A O 1
ATOM 4566 N N . ASN A 1 598 ? 3.720 -26.324 20.350 1.00 96.44 598 ASN A N 1
ATOM 4567 C CA . ASN A 1 598 ? 3.914 -27.529 21.159 1.00 96.44 598 ASN A CA 1
ATOM 4568 C C . ASN A 1 598 ? 2.743 -27.810 22.104 1.00 96.44 598 ASN A C 1
ATOM 4570 O O . ASN A 1 598 ? 2.459 -28.975 22.362 1.00 96.44 598 ASN A O 1
ATOM 4574 N N . TRP A 1 599 ? 2.025 -26.783 22.554 1.00 97.62 599 TRP A N 1
ATOM 4575 C CA . TRP A 1 599 ? 0.751 -26.956 23.247 1.00 97.62 599 TRP A CA 1
ATOM 4576 C C . TRP A 1 599 ? -0.281 -27.659 22.350 1.00 97.62 599 TRP A C 1
ATOM 4578 O O . TRP A 1 599 ? -0.811 -28.702 22.732 1.00 97.62 599 TRP A O 1
ATOM 4588 N N . LEU A 1 600 ? -0.504 -27.157 21.129 1.00 97.00 600 LEU A N 1
ATOM 4589 C CA . LEU A 1 600 ? -1.440 -27.771 20.176 1.00 97.00 600 LEU A CA 1
ATOM 4590 C C . LEU A 1 600 ? -1.026 -29.192 19.795 1.00 97.00 600 LEU A C 1
ATOM 4592 O O . LEU A 1 600 ? -1.851 -30.101 19.787 1.00 97.00 600 LEU A O 1
ATOM 4596 N N . MET A 1 601 ? 0.260 -29.407 19.522 1.00 95.31 601 MET A N 1
ATOM 4597 C CA . MET A 1 601 ? 0.772 -30.744 19.242 1.00 95.31 601 MET A CA 1
ATOM 4598 C C . MET A 1 601 ? 0.555 -31.684 20.429 1.00 95.31 601 MET A C 1
ATOM 4600 O O . MET A 1 601 ? 0.238 -32.843 20.220 1.00 95.31 601 MET A O 1
ATOM 4604 N N . GLY A 1 602 ? 0.690 -31.218 21.670 1.00 95.56 602 GLY A N 1
ATOM 4605 C CA . GLY A 1 602 ? 0.459 -32.054 22.848 1.00 95.56 602 GLY A CA 1
ATOM 4606 C C . GLY A 1 602 ? -1.008 -32.445 23.032 1.00 95.56 602 GLY A C 1
ATOM 4607 O O . GLY A 1 602 ? -1.287 -33.559 23.464 1.00 95.56 602 GLY A O 1
ATOM 4608 N N . LEU A 1 603 ? -1.936 -31.571 22.632 1.00 94.75 603 LEU A N 1
ATOM 4609 C CA . LEU A 1 603 ? -3.370 -31.866 22.636 1.00 94.75 603 LEU A CA 1
ATOM 4610 C C . LEU A 1 603 ? -3.777 -32.866 21.548 1.00 94.75 603 LEU A C 1
ATOM 4612 O O . LEU A 1 603 ? -4.525 -33.800 21.825 1.00 94.75 603 LEU A O 1
ATOM 4616 N N . PHE A 1 604 ? -3.321 -32.658 20.309 1.00 93.25 604 PHE A N 1
ATOM 4617 C CA . PHE A 1 604 ? -3.859 -33.373 19.144 1.00 93.25 604 PHE A CA 1
ATOM 4618 C C . PHE A 1 604 ? -2.942 -34.480 18.610 1.00 93.25 604 PHE A C 1
ATOM 4620 O O . PHE A 1 604 ? -3.427 -35.468 18.062 1.00 93.25 604 PHE A O 1
ATOM 4627 N N . GLU A 1 605 ? -1.622 -34.329 18.735 1.00 92.94 605 GLU A N 1
ATOM 4628 C CA . GLU A 1 605 ? -0.622 -35.207 18.112 1.00 92.94 605 GLU A CA 1
ATOM 4629 C C . GLU A 1 605 ? 0.624 -35.395 19.015 1.00 92.94 605 GLU A C 1
ATOM 4631 O O . GLU A 1 605 ? 1.751 -35.120 18.582 1.00 92.94 605 GLU A O 1
ATOM 4636 N N . PRO A 1 606 ? 0.461 -35.857 20.277 1.00 93.94 606 PRO A N 1
ATOM 4637 C CA . PRO A 1 606 ? 1.489 -35.739 21.318 1.00 93.94 606 PRO A CA 1
ATOM 4638 C C . PRO A 1 606 ? 2.810 -36.434 20.983 1.00 93.94 606 PRO A C 1
ATOM 4640 O O . PRO A 1 606 ? 3.875 -35.942 21.359 1.00 93.94 606 PRO A O 1
ATOM 4643 N N . GLU A 1 607 ? 2.752 -37.509 20.198 1.00 92.12 607 GLU A N 1
ATOM 4644 C CA . GLU A 1 607 ? 3.916 -38.306 19.805 1.00 92.12 607 GLU A CA 1
ATOM 4645 C C . GLU A 1 607 ? 4.578 -37.864 18.492 1.00 92.12 607 GLU A C 1
ATOM 4647 O O . GLU A 1 607 ? 5.663 -38.347 18.163 1.00 92.12 607 GLU A O 1
ATOM 4652 N N . LYS A 1 608 ? 3.956 -36.963 17.719 1.00 92.31 608 LYS A N 1
ATOM 4653 C CA . LYS A 1 608 ? 4.472 -36.566 16.400 1.00 92.31 608 LYS A CA 1
ATOM 4654 C C . LYS A 1 608 ? 5.387 -35.344 16.467 1.00 92.31 608 LYS A C 1
ATOM 4656 O O . LYS A 1 608 ? 5.261 -34.499 17.352 1.00 92.31 608 LYS A O 1
ATOM 4661 N N . ASP A 1 609 ? 6.274 -35.212 15.490 1.00 91.62 609 ASP A N 1
ATOM 4662 C CA . ASP A 1 609 ? 7.106 -34.017 15.308 1.00 91.62 609 ASP A CA 1
ATOM 4663 C C . ASP A 1 609 ? 6.282 -32.844 14.759 1.00 91.62 609 ASP A C 1
ATOM 4665 O O . ASP A 1 609 ? 5.202 -33.047 14.206 1.00 91.62 609 ASP A O 1
ATOM 4669 N N . ILE A 1 610 ? 6.778 -31.611 14.871 1.00 90.38 610 ILE A N 1
ATOM 4670 C CA . ILE A 1 610 ? 6.069 -30.456 14.301 1.00 90.38 610 ILE A CA 1
ATOM 4671 C C . ILE A 1 610 ? 6.045 -30.557 12.772 1.00 90.38 610 ILE A C 1
ATOM 4673 O O . ILE A 1 610 ? 7.078 -30.756 12.128 1.00 90.38 610 ILE A O 1
ATOM 4677 N N . ALA A 1 611 ? 4.857 -30.384 12.191 1.00 92.00 611 ALA A N 1
ATOM 4678 C CA . ALA A 1 611 ? 4.691 -30.234 10.755 1.00 92.00 611 ALA A CA 1
ATOM 4679 C C . ALA A 1 611 ? 4.843 -28.756 10.357 1.00 92.00 611 ALA A C 1
ATOM 4681 O O . ALA A 1 611 ? 4.126 -27.885 10.851 1.00 92.00 611 ALA A O 1
ATOM 4682 N N . PHE A 1 612 ? 5.774 -28.466 9.450 1.00 89.44 612 PHE A N 1
ATOM 4683 C CA . PHE A 1 612 ? 6.041 -27.124 8.942 1.00 89.44 612 PHE A CA 1
ATOM 4684 C C . PHE A 1 612 ? 5.424 -26.942 7.560 1.00 89.44 612 PHE A C 1
ATOM 4686 O O . PHE A 1 612 ? 5.712 -27.695 6.627 1.00 89.44 612 PHE A O 1
ATOM 4693 N N . MET A 1 613 ? 4.603 -25.907 7.429 1.00 89.06 613 MET A N 1
ATOM 4694 C CA . MET A 1 613 ? 4.054 -25.462 6.157 1.00 89.06 613 MET A CA 1
ATOM 4695 C C . MET A 1 613 ? 4.921 -24.322 5.622 1.00 89.06 613 MET A C 1
ATOM 4697 O O . MET A 1 613 ? 4.985 -23.247 6.229 1.00 89.06 613 MET A O 1
ATOM 4701 N N . ASN A 1 614 ? 5.608 -24.570 4.503 1.00 80.88 614 ASN A N 1
ATOM 4702 C CA . ASN A 1 614 ? 6.476 -23.566 3.895 1.00 80.88 614 ASN A CA 1
ATOM 4703 C C . ASN A 1 614 ? 5.657 -22.422 3.268 1.00 80.88 614 ASN A C 1
ATOM 4705 O O . ASN A 1 614 ? 4.477 -22.577 2.950 1.00 80.88 614 ASN A O 1
ATOM 4709 N N . PHE A 1 615 ? 6.290 -21.264 3.083 1.00 72.38 615 PHE A N 1
ATOM 4710 C CA . PHE A 1 615 ? 5.669 -20.057 2.541 1.00 72.38 615 PHE A CA 1
ATOM 4711 C C . PHE A 1 615 ? 5.086 -20.265 1.133 1.00 72.38 615 PHE A C 1
ATOM 4713 O O . PHE A 1 615 ? 4.047 -19.683 0.809 1.00 72.38 615 PHE A O 1
ATOM 4720 N N . ASN A 1 616 ? 5.721 -21.144 0.349 1.00 70.31 616 ASN A N 1
ATOM 4721 C CA . ASN A 1 616 ? 5.354 -21.470 -1.030 1.00 70.31 616 ASN A CA 1
ATOM 4722 C C . ASN A 1 616 ? 4.309 -22.595 -1.142 1.00 70.31 616 ASN A C 1
ATOM 4724 O O . ASN A 1 616 ? 4.034 -23.061 -2.240 1.00 70.31 616 ASN A O 1
ATOM 4728 N N . TRP A 1 617 ? 3.707 -23.072 -0.044 1.00 70.75 617 TRP A N 1
ATOM 4729 C CA . TRP A 1 617 ? 2.617 -24.054 -0.140 1.00 70.75 617 TRP A CA 1
ATOM 4730 C C . TRP A 1 617 ? 1.461 -23.478 -1.001 1.00 70.75 617 TRP A C 1
ATOM 4732 O O . TRP A 1 617 ? 1.055 -22.332 -0.769 1.00 70.75 617 TRP A O 1
ATOM 4742 N N . PRO A 1 618 ? 0.949 -24.218 -2.010 1.00 74.94 618 PRO A N 1
ATOM 4743 C CA . PRO A 1 618 ? 1.004 -25.674 -2.168 1.00 74.94 618 PRO A CA 1
ATOM 4744 C C . PRO A 1 618 ? 2.142 -26.196 -3.060 1.00 74.94 618 PRO A C 1
ATOM 4746 O O . PRO A 1 618 ? 2.211 -27.401 -3.286 1.00 74.94 618 PRO A O 1
ATOM 4749 N N . GLU A 1 619 ? 3.016 -25.329 -3.576 1.00 78.75 619 GLU A N 1
ATOM 4750 C CA . GLU A 1 619 ? 4.122 -25.714 -4.469 1.00 78.75 619 GLU A CA 1
ATOM 4751 C C . GLU A 1 619 ? 5.138 -26.612 -3.756 1.00 78.75 619 GLU A C 1
ATOM 4753 O O . GLU A 1 619 ? 5.680 -27.544 -4.349 1.00 78.75 619 GLU A O 1
ATOM 4758 N N . GLU A 1 620 ? 5.351 -26.369 -2.462 1.00 79.06 620 GLU A N 1
ATOM 4759 C CA . GLU A 1 620 ? 6.178 -27.213 -1.605 1.00 79.06 620 GLU A CA 1
ATOM 4760 C C . GLU A 1 620 ? 5.332 -28.010 -0.607 1.00 79.06 620 GLU A C 1
ATOM 4762 O O . GLU A 1 620 ? 4.430 -27.442 0.014 1.00 79.06 620 GLU A O 1
ATOM 4767 N N . PRO A 1 621 ? 5.625 -29.307 -0.393 1.00 84.94 621 PRO A N 1
ATOM 4768 C CA . PRO A 1 621 ? 4.873 -30.139 0.535 1.00 84.94 621 PRO A CA 1
ATOM 4769 C C . PRO A 1 621 ? 5.093 -29.713 1.992 1.00 84.94 621 PRO A C 1
ATOM 4771 O O . PRO A 1 621 ? 6.152 -29.215 2.378 1.00 84.94 621 PRO A O 1
ATOM 4774 N N . ILE A 1 622 ? 4.087 -29.963 2.833 1.00 86.94 622 ILE A N 1
ATOM 4775 C CA . ILE A 1 622 ? 4.220 -29.831 4.289 1.00 86.94 622 ILE A CA 1
ATOM 4776 C C . ILE A 1 622 ? 5.262 -30.848 4.755 1.00 86.94 622 ILE A C 1
ATOM 4778 O O . ILE A 1 622 ? 5.179 -32.019 4.389 1.00 86.94 622 ILE A O 1
ATOM 4782 N N . ARG A 1 623 ? 6.227 -30.423 5.575 1.00 85.81 623 ARG A N 1
ATOM 4783 C CA . ARG A 1 623 ? 7.307 -31.294 6.057 1.00 85.81 623 ARG A CA 1
ATOM 4784 C C . ARG A 1 623 ? 7.185 -31.595 7.541 1.00 85.81 623 ARG A C 1
ATOM 4786 O O . ARG A 1 623 ? 7.098 -30.680 8.351 1.00 85.81 623 ARG A O 1
ATOM 4793 N N . GLN A 1 624 ? 7.263 -32.870 7.900 1.00 87.31 624 GLN A N 1
ATOM 4794 C CA . GLN A 1 624 ? 7.313 -33.367 9.274 1.00 87.31 624 GLN A CA 1
ATOM 4795 C C . GLN A 1 624 ? 8.509 -34.316 9.392 1.00 87.31 624 GLN A C 1
ATOM 4797 O O . GLN A 1 624 ? 8.671 -35.224 8.576 1.00 87.31 624 GLN A O 1
ATOM 4802 N N . SER A 1 625 ? 9.411 -34.063 10.343 1.00 82.12 625 SER A N 1
ATOM 4803 C CA . SER A 1 625 ? 10.658 -34.843 10.493 1.00 82.12 625 SER A CA 1
ATOM 4804 C C . SER A 1 625 ? 11.526 -34.897 9.218 1.00 82.12 625 SER A C 1
ATOM 4806 O O . SER A 1 625 ? 12.193 -35.896 8.948 1.00 82.12 625 SER A O 1
ATOM 4808 N N . GLY A 1 626 ? 11.478 -33.853 8.382 1.00 77.38 626 GLY A N 1
ATOM 4809 C CA . GLY A 1 626 ? 12.187 -33.809 7.095 1.00 77.38 626 GLY A CA 1
ATOM 4810 C C . GLY A 1 626 ? 11.581 -34.675 5.981 1.00 77.38 626 GLY A C 1
ATOM 4811 O O . GLY A 1 626 ? 12.183 -34.784 4.915 1.00 77.38 626 GLY A O 1
ATOM 4812 N N . LYS A 1 627 ? 10.406 -35.274 6.202 1.00 84.56 627 LYS A N 1
ATOM 4813 C CA . LYS A 1 627 ? 9.640 -36.036 5.206 1.00 84.56 627 LYS A CA 1
ATOM 4814 C C . LYS A 1 627 ? 8.344 -35.309 4.866 1.00 84.56 627 LYS A C 1
ATOM 4816 O O . LYS A 1 627 ? 7.839 -34.540 5.680 1.00 84.56 627 LYS A O 1
ATOM 4821 N N . ASP A 1 628 ? 7.798 -35.581 3.690 1.00 83.75 628 ASP A N 1
ATOM 4822 C CA . ASP A 1 628 ? 6.514 -35.016 3.281 1.00 83.75 628 ASP A CA 1
ATOM 4823 C C . ASP A 1 628 ? 5.395 -35.602 4.156 1.00 83.75 628 ASP A C 1
ATOM 4825 O O . ASP A 1 628 ? 5.242 -36.822 4.275 1.00 83.75 628 ASP A O 1
ATOM 4829 N N . ALA A 1 629 ? 4.643 -34.725 4.815 1.00 82.38 629 ALA A N 1
ATOM 4830 C CA . ALA A 1 629 ? 3.549 -35.088 5.698 1.00 82.38 629 ALA A CA 1
ATOM 4831 C C . ALA A 1 629 ? 2.297 -35.411 4.874 1.00 82.38 629 ALA A C 1
ATOM 4833 O O . ALA A 1 629 ? 1.902 -34.658 3.982 1.00 82.38 629 ALA A O 1
ATOM 4834 N N . VAL A 1 630 ? 1.645 -36.533 5.185 1.00 77.06 630 VAL A N 1
ATOM 4835 C CA . VAL A 1 630 ? 0.413 -36.936 4.501 1.00 77.06 630 VAL A CA 1
ATOM 4836 C C . VAL A 1 630 ? -0.772 -36.164 5.090 1.00 77.06 630 VAL A C 1
ATOM 4838 O O . VAL A 1 630 ? -1.090 -36.287 6.268 1.00 77.06 630 VAL A O 1
ATOM 4841 N N . ILE A 1 631 ? -1.446 -35.388 4.242 1.00 68.31 631 ILE A N 1
ATOM 4842 C CA . ILE A 1 631 ? -2.579 -34.497 4.555 1.00 68.31 631 ILE A CA 1
ATOM 4843 C C . ILE A 1 631 ? -3.895 -35.307 4.630 1.00 68.31 631 ILE A C 1
ATOM 4845 O O . ILE A 1 631 ? -4.855 -35.021 3.919 1.00 68.31 631 ILE A O 1
ATOM 4849 N N . ASN A 1 632 ? -3.938 -36.417 5.376 1.00 60.66 632 ASN A N 1
ATOM 4850 C CA . ASN A 1 632 ? -5.106 -37.318 5.380 1.00 60.66 632 ASN A CA 1
ATOM 4851 C C . ASN A 1 632 ? -5.858 -37.416 6.717 1.00 60.66 632 ASN A C 1
ATOM 4853 O O . ASN A 1 632 ? -6.965 -37.962 6.720 1.00 60.66 632 ASN A O 1
ATOM 4857 N N . SER A 1 633 ? -5.317 -36.860 7.803 1.00 63.25 633 SER A N 1
ATOM 4858 C CA . SER A 1 633 ? -5.933 -36.822 9.135 1.00 63.25 633 SER A CA 1
ATOM 4859 C C . SER A 1 633 ? -5.978 -35.403 9.702 1.00 63.25 633 SER A C 1
ATOM 4861 O O . SER A 1 633 ? -5.413 -34.484 9.114 1.00 63.25 633 SER A O 1
ATOM 4863 N N . ASN A 1 634 ? -6.619 -35.244 10.864 1.00 72.81 634 ASN A N 1
ATOM 4864 C CA . ASN A 1 634 ? -6.512 -34.022 11.658 1.00 72.81 634 ASN A CA 1
ATOM 4865 C C . ASN A 1 634 ? -5.029 -33.715 11.880 1.00 72.81 634 ASN A C 1
ATOM 4867 O O . ASN A 1 634 ? -4.295 -34.585 12.352 1.00 72.81 634 ASN A O 1
ATOM 4871 N N . LEU A 1 635 ? -4.600 -32.533 11.450 1.00 82.69 635 LEU A N 1
ATOM 4872 C CA . LEU A 1 635 ? -3.195 -32.148 11.384 1.00 82.69 635 LEU A CA 1
ATOM 4873 C C . LEU A 1 635 ? -3.019 -30.806 12.086 1.00 82.69 635 LEU A C 1
ATOM 4875 O O . LEU A 1 635 ? -3.822 -29.891 11.879 1.00 82.69 635 LEU A O 1
ATOM 4879 N N . VAL A 1 636 ? -1.970 -30.689 12.894 1.00 92.50 636 VAL A N 1
ATOM 4880 C CA . VAL A 1 636 ? -1.494 -29.409 13.417 1.00 92.50 636 VAL A CA 1
ATOM 4881 C C . VAL A 1 636 ? -0.273 -28.990 12.605 1.00 92.50 636 VAL A C 1
ATOM 4883 O O . VAL A 1 636 ? 0.747 -29.678 12.594 1.00 92.50 636 VAL A O 1
ATOM 4886 N N . THR A 1 637 ? -0.352 -27.851 11.918 1.00 94.19 637 THR A N 1
ATOM 4887 C CA . THR A 1 637 ? 0.791 -27.289 11.183 1.00 94.19 637 THR A CA 1
ATOM 4888 C C . THR A 1 637 ? 1.222 -25.951 11.740 1.00 94.19 637 THR A C 1
ATOM 4890 O O . THR A 1 637 ? 0.409 -25.165 12.214 1.00 94.19 637 THR A O 1
ATOM 4893 N N . LYS A 1 638 ? 2.519 -25.671 11.638 1.00 93.69 638 LYS A N 1
ATOM 4894 C CA . LYS A 1 638 ? 3.105 -24.362 11.912 1.00 93.69 638 LYS A CA 1
ATOM 4895 C C . LYS A 1 638 ? 3.443 -23.657 10.604 1.00 93.69 638 LYS A C 1
ATOM 4897 O O . LYS A 1 638 ? 4.077 -24.244 9.724 1.00 93.69 638 LYS A O 1
ATOM 4902 N N . THR A 1 639 ? 3.082 -22.381 10.499 1.00 92.56 639 THR A N 1
ATOM 4903 C CA . THR A 1 639 ? 3.468 -21.506 9.389 1.00 92.56 639 THR A CA 1
ATOM 4904 C C . THR A 1 639 ? 3.861 -20.117 9.877 1.00 92.56 639 THR A C 1
ATOM 4906 O O . THR A 1 639 ? 3.357 -19.614 10.881 1.00 92.56 639 THR A O 1
ATOM 4909 N N . ASN A 1 640 ? 4.744 -19.472 9.115 1.00 89.12 640 ASN A N 1
ATOM 4910 C CA . ASN A 1 640 ? 5.089 -18.070 9.325 1.00 89.12 640 ASN A CA 1
ATOM 4911 C C . ASN A 1 640 ? 4.228 -17.107 8.483 1.00 89.12 640 ASN A C 1
ATOM 4913 O O . ASN A 1 640 ? 4.401 -15.891 8.550 1.00 89.12 640 ASN A O 1
ATOM 4917 N N . LYS A 1 641 ? 3.321 -17.641 7.655 1.00 87.19 641 LYS A N 1
ATOM 4918 C CA . LYS A 1 641 ? 2.435 -16.859 6.792 1.00 87.19 641 LYS A CA 1
ATOM 4919 C C . LYS A 1 641 ? 1.216 -16.400 7.591 1.00 87.19 641 LYS A C 1
ATOM 4921 O O . LYS A 1 641 ? 0.405 -17.213 8.019 1.00 87.19 641 LYS A O 1
ATOM 4926 N N . VAL A 1 642 ? 1.092 -15.088 7.778 1.00 87.25 642 VAL A N 1
ATOM 4927 C CA . VAL A 1 642 ? -0.008 -14.461 8.538 1.00 87.25 642 VAL A CA 1
ATOM 4928 C C . VAL A 1 642 ? -1.194 -14.034 7.663 1.00 87.25 642 VAL A C 1
ATOM 4930 O O . VAL A 1 642 ? -2.184 -13.524 8.174 1.00 87.25 642 VAL A O 1
ATOM 4933 N N . ASP A 1 643 ? -1.136 -14.285 6.352 1.00 88.38 643 ASP A N 1
ATOM 4934 C CA . ASP A 1 643 ? -2.280 -14.126 5.446 1.00 88.38 643 ASP A CA 1
ATOM 4935 C C . ASP A 1 643 ? -3.247 -15.317 5.588 1.00 88.38 643 ASP A C 1
ATOM 4937 O O . ASP A 1 643 ? -3.272 -16.252 4.778 1.00 88.38 643 ASP A O 1
ATOM 4941 N N . LEU A 1 644 ? -4.012 -15.292 6.683 1.00 92.56 644 LEU A N 1
ATOM 4942 C CA . LEU A 1 644 ? -4.926 -16.368 7.076 1.00 92.56 644 LEU A CA 1
ATOM 4943 C C . LEU A 1 644 ? -6.033 -16.583 6.041 1.00 92.56 644 LEU A C 1
ATOM 4945 O O . LEU A 1 644 ? -6.463 -17.711 5.827 1.00 92.56 644 LEU A O 1
ATOM 4949 N N . MET A 1 645 ? -6.479 -15.518 5.369 1.00 90.06 645 MET A N 1
ATOM 4950 C CA . MET A 1 645 ? -7.554 -15.596 4.381 1.00 90.06 645 MET A CA 1
ATOM 4951 C C . MET A 1 645 ? -7.110 -16.369 3.137 1.00 90.06 645 MET A C 1
ATOM 4953 O O . MET A 1 645 ? -7.835 -17.249 2.664 1.00 90.06 645 MET A O 1
ATOM 4957 N N . SER A 1 646 ? -5.909 -16.089 2.622 1.00 87.94 646 SER A N 1
ATOM 4958 C CA . SER A 1 646 ? -5.354 -16.852 1.501 1.00 87.94 646 SER A CA 1
ATOM 4959 C C . SER A 1 646 ? -5.093 -18.307 1.881 1.00 87.94 646 SER A C 1
ATOM 4961 O O . SER A 1 646 ? -5.427 -19.206 1.110 1.00 87.94 646 SER A O 1
ATOM 4963 N N . LEU A 1 647 ? -4.562 -18.555 3.085 1.00 90.50 647 LEU A N 1
ATOM 4964 C CA . LEU A 1 647 ? -4.384 -19.916 3.601 1.00 90.50 647 LEU A CA 1
ATOM 4965 C C . LEU A 1 647 ? -5.719 -20.658 3.713 1.00 90.50 647 LEU A C 1
ATOM 4967 O O . LEU A 1 647 ? -5.818 -21.806 3.290 1.00 90.50 647 LEU A O 1
ATOM 4971 N N . TYR A 1 648 ? -6.759 -19.997 4.224 1.00 93.12 648 TYR A N 1
ATOM 4972 C CA . TYR A 1 648 ? -8.083 -20.591 4.369 1.00 93.12 648 TYR A CA 1
ATOM 4973 C C . TYR A 1 648 ? -8.643 -21.015 3.017 1.00 93.12 648 TYR A C 1
ATOM 4975 O O . TYR A 1 648 ? -8.972 -22.181 2.836 1.00 93.12 648 TYR A O 1
ATOM 4983 N N . LYS A 1 649 ? -8.686 -20.104 2.036 1.00 91.31 649 LYS A N 1
ATOM 4984 C CA . LYS A 1 649 ? -9.202 -20.394 0.686 1.00 91.31 649 LYS A CA 1
ATOM 4985 C C . LYS A 1 649 ? -8.487 -21.572 0.026 1.00 91.31 649 LYS A C 1
ATOM 4987 O O . LYS A 1 649 ? -9.117 -22.336 -0.699 1.00 91.31 649 LYS A O 1
ATOM 4992 N N . LEU A 1 650 ? -7.190 -21.707 0.282 1.00 88.00 650 LEU A N 1
ATOM 4993 C CA . LEU A 1 650 ? -6.356 -22.738 -0.316 1.00 88.00 650 LEU A CA 1
ATOM 4994 C C . LEU A 1 650 ? -6.494 -24.100 0.385 1.00 88.00 650 LEU A C 1
ATOM 4996 O O . LEU A 1 650 ? -6.487 -25.132 -0.276 1.00 88.00 650 LEU A O 1
ATOM 5000 N N . ILE A 1 651 ? -6.635 -24.120 1.714 1.00 89.25 651 ILE A N 1
ATOM 5001 C CA . ILE A 1 651 ? -6.660 -25.356 2.519 1.00 89.25 651 ILE A CA 1
ATOM 5002 C C . ILE A 1 651 ? -8.085 -25.886 2.695 1.00 89.25 651 ILE A C 1
ATOM 5004 O O . ILE A 1 651 ? -8.293 -27.100 2.732 1.00 89.25 651 ILE A O 1
ATOM 5008 N N . ARG A 1 652 ? -9.079 -24.995 2.762 1.00 91.44 652 ARG A N 1
ATOM 5009 C CA . ARG A 1 652 ? -10.486 -25.334 3.000 1.00 91.44 652 ARG A CA 1
ATOM 5010 C C . ARG A 1 652 ? -11.073 -26.376 2.036 1.00 91.44 652 ARG A C 1
ATOM 5012 O O . ARG A 1 652 ? -11.896 -27.154 2.501 1.00 91.44 652 ARG A O 1
ATOM 5019 N N . PRO A 1 653 ? -10.678 -26.476 0.752 1.00 89.88 653 PRO A N 1
ATOM 5020 C CA . PRO A 1 653 ? -11.155 -27.547 -0.129 1.00 89.88 653 PRO A CA 1
ATOM 5021 C C . PRO A 1 653 ? -10.746 -28.968 0.300 1.00 89.88 653 PRO A C 1
ATOM 5023 O O . PRO A 1 653 ? -11.357 -29.935 -0.148 1.00 89.88 653 PRO A O 1
ATOM 5026 N N . HIS A 1 654 ? -9.716 -29.115 1.140 1.00 86.06 654 HIS A N 1
ATOM 5027 C CA . HIS A 1 654 ? -9.166 -30.413 1.553 1.00 86.06 654 HIS A CA 1
ATOM 5028 C C . HIS A 1 654 ? -9.650 -30.888 2.929 1.00 86.06 654 HIS A C 1
ATOM 5030 O O . HIS A 1 654 ? -9.412 -32.039 3.300 1.00 86.06 654 HIS A O 1
ATOM 5036 N N . TYR A 1 655 ? -10.316 -30.011 3.678 1.00 89.31 655 TYR A N 1
ATOM 5037 C CA . TYR A 1 655 ? -10.744 -30.238 5.053 1.00 89.31 655 TYR A CA 1
ATOM 5038 C C . TYR A 1 655 ? -12.169 -29.736 5.247 1.00 89.31 655 TYR A C 1
ATOM 5040 O O . TYR A 1 655 ? -12.582 -28.762 4.624 1.00 89.31 655 TYR A O 1
ATOM 5048 N N . ASP A 1 656 ? -12.913 -30.363 6.147 1.00 89.88 656 ASP A N 1
ATOM 5049 C CA . ASP A 1 656 ? -14.258 -29.927 6.504 1.00 89.88 656 ASP A CA 1
ATOM 5050 C C . ASP A 1 656 ? -14.234 -28.602 7.267 1.00 89.88 656 ASP A C 1
ATOM 5052 O O . ASP A 1 656 ? -15.155 -27.807 7.110 1.00 89.88 656 ASP A O 1
ATOM 5056 N N . GLU A 1 657 ? -13.171 -28.321 8.026 1.00 92.06 657 GLU A N 1
ATOM 5057 C CA . GLU A 1 657 ? -12.928 -26.994 8.596 1.00 92.06 657 GLU A CA 1
ATOM 5058 C C . GLU A 1 657 ? -11.434 -26.708 8.814 1.00 92.06 657 GLU A C 1
ATOM 5060 O O . GLU A 1 657 ? -10.625 -27.618 9.010 1.00 92.06 657 GLU A O 1
ATOM 5065 N N . VAL A 1 658 ? -11.064 -25.426 8.782 1.00 94.50 658 VAL A N 1
ATOM 5066 C CA . VAL A 1 658 ? -9.700 -24.955 9.051 1.00 94.50 658 VAL A CA 1
ATOM 5067 C C . VAL A 1 658 ? -9.730 -23.917 10.165 1.00 94.50 658 VAL A C 1
ATOM 5069 O O . VAL A 1 658 ? -10.341 -22.856 10.025 1.00 94.50 658 VAL A O 1
ATOM 5072 N N . PHE A 1 659 ? -9.025 -24.216 11.250 1.00 96.69 659 PHE A N 1
ATOM 5073 C CA . PHE A 1 659 ? -8.853 -23.343 12.402 1.00 96.69 659 PHE A CA 1
ATOM 5074 C C . PHE A 1 659 ? -7.464 -22.719 12.391 1.00 96.69 659 PHE A C 1
ATOM 5076 O O . PHE A 1 659 ? -6.475 -23.380 12.079 1.00 96.69 659 PHE A O 1
ATOM 5083 N N . PHE A 1 660 ? -7.371 -21.461 12.796 1.00 96.88 660 PHE A N 1
ATOM 5084 C CA . PHE A 1 660 ? -6.109 -20.762 12.974 1.00 96.88 660 PHE A CA 1
ATOM 5085 C C . PHE A 1 660 ? -5.875 -20.474 14.446 1.00 96.88 660 PHE A C 1
ATOM 5087 O O . PHE A 1 660 ? -6.770 -20.003 15.145 1.00 96.88 660 PHE A O 1
ATOM 5094 N N . VAL A 1 661 ? -4.652 -20.710 14.903 1.00 96.81 661 VAL A N 1
ATOM 5095 C CA . VAL A 1 661 ? -4.185 -20.301 16.224 1.00 96.81 661 VAL A CA 1
ATOM 5096 C C . VAL A 1 661 ? -3.014 -19.359 16.033 1.00 96.81 661 VAL A C 1
ATOM 5098 O O . VAL A 1 661 ? -1.964 -19.729 15.510 1.00 96.81 661 VAL A O 1
ATOM 5101 N N . VAL A 1 662 ? -3.207 -18.116 16.435 1.00 94.62 662 VAL A N 1
ATOM 5102 C CA . VAL A 1 662 ? -2.330 -17.014 16.084 1.00 94.62 662 VAL A CA 1
ATOM 5103 C C . VAL A 1 662 ? -1.684 -16.471 17.344 1.00 94.62 662 VAL A C 1
ATOM 5105 O O . VAL A 1 662 ? -2.377 -16.023 18.250 1.00 94.62 662 VAL A O 1
ATOM 5108 N N . SER A 1 663 ? -0.358 -16.539 17.437 1.00 90.56 663 SER A N 1
ATOM 5109 C CA . SER A 1 663 ? 0.368 -16.104 18.636 1.00 90.56 663 SER A CA 1
ATOM 5110 C C . SER A 1 663 ? 1.071 -14.766 18.395 1.00 90.56 663 SER A C 1
ATOM 5112 O O . SER A 1 663 ? 1.967 -14.694 17.548 1.00 90.56 663 SER A O 1
ATOM 5114 N N . ASN A 1 664 ? 0.703 -13.737 19.162 1.00 82.06 664 ASN A N 1
ATOM 5115 C CA . ASN A 1 664 ? 1.331 -12.412 19.132 1.00 82.06 664 ASN A CA 1
ATOM 5116 C C . ASN A 1 664 ? 2.670 -12.404 19.889 1.00 82.06 664 ASN A C 1
ATOM 5118 O O . ASN A 1 664 ? 2.807 -13.065 20.923 1.00 82.06 664 ASN A O 1
ATOM 5122 N N . ARG A 1 665 ? 3.656 -11.619 19.423 1.00 68.25 665 ARG A N 1
ATOM 5123 C CA . ARG A 1 665 ? 4.885 -11.336 20.189 1.00 68.25 665 ARG A CA 1
ATOM 5124 C C . ARG A 1 665 ? 4.893 -9.895 20.693 1.00 68.25 665 ARG A C 1
ATOM 5126 O O . ARG A 1 665 ? 5.070 -8.970 19.914 1.00 68.25 665 ARG A O 1
ATOM 5133 N N . GLY A 1 666 ? 4.894 -9.764 22.018 1.00 58.44 666 GLY A N 1
ATOM 5134 C CA . GLY A 1 666 ? 5.374 -8.569 22.713 1.00 58.44 666 GLY A CA 1
ATOM 5135 C C . GLY A 1 666 ? 4.419 -7.376 22.721 1.00 58.44 666 GLY A C 1
ATOM 5136 O O . GLY A 1 666 ? 3.278 -7.456 22.285 1.00 58.44 666 GLY A O 1
ATOM 5137 N N . SER A 1 667 ? 4.913 -6.280 23.293 1.00 53.88 667 SER A N 1
ATOM 5138 C CA . SER A 1 667 ? 4.256 -4.970 23.345 1.00 53.88 667 SER A CA 1
ATOM 5139 C C . SER A 1 667 ? 4.478 -4.138 22.083 1.00 53.88 667 SER A C 1
ATOM 5141 O O . SER A 1 667 ? 3.958 -3.030 22.017 1.00 53.88 667 SER A O 1
ATOM 5143 N N . ASP A 1 668 ? 5.259 -4.644 21.122 1.00 59.12 668 ASP A N 1
ATOM 5144 C CA . ASP A 1 668 ? 5.521 -3.970 19.854 1.00 59.12 668 ASP A CA 1
ATOM 5145 C C . ASP A 1 668 ? 4.236 -3.964 19.007 1.00 59.12 668 ASP A C 1
ATOM 5147 O O . ASP A 1 668 ? 3.818 -5.026 18.526 1.00 59.12 668 ASP A O 1
ATOM 5151 N N . PRO A 1 669 ? 3.591 -2.796 18.817 1.00 66.44 669 PRO A N 1
ATOM 5152 C CA . PRO A 1 669 ? 2.355 -2.696 18.050 1.00 66.44 669 PRO A CA 1
ATOM 5153 C C . PRO A 1 669 ? 2.521 -3.161 16.596 1.00 66.44 669 PRO A C 1
ATOM 5155 O O . PRO A 1 669 ? 1.542 -3.577 15.984 1.00 66.44 669 PRO A O 1
ATOM 5158 N N . HIS A 1 670 ? 3.745 -3.131 16.055 1.00 60.62 670 HIS A N 1
ATOM 5159 C CA . HIS A 1 670 ? 4.048 -3.439 14.655 1.00 60.62 670 HIS A CA 1
ATOM 5160 C C . HIS A 1 670 ? 4.228 -4.938 14.381 1.00 60.62 670 HIS A C 1
ATOM 5162 O O . HIS A 1 670 ? 4.114 -5.380 13.240 1.00 60.62 670 HIS A O 1
ATOM 5168 N N . LEU A 1 671 ? 4.486 -5.738 15.420 1.00 65.38 671 LEU A N 1
ATOM 5169 C CA . LEU A 1 671 ? 4.551 -7.204 15.336 1.00 65.38 671 LEU A CA 1
ATOM 5170 C C . LEU A 1 671 ? 3.249 -7.875 15.784 1.00 65.38 671 LEU A C 1
ATOM 5172 O O . LEU A 1 671 ? 3.151 -9.109 15.796 1.00 65.38 671 LEU A O 1
ATOM 5176 N N . ARG A 1 672 ? 2.258 -7.068 16.170 1.00 74.00 672 ARG A N 1
ATOM 5177 C CA . ARG A 1 672 ? 0.956 -7.539 16.611 1.00 74.00 672 ARG A CA 1
ATOM 5178 C C . ARG A 1 672 ? 0.121 -7.922 15.394 1.00 74.00 672 ARG A C 1
ATOM 5180 O O . ARG A 1 672 ? -0.060 -7.135 14.467 1.00 74.00 672 ARG A O 1
ATOM 5187 N N . ILE A 1 673 ? -0.397 -9.147 15.391 1.00 79.06 673 ILE A N 1
ATOM 5188 C CA . ILE A 1 673 ? -1.452 -9.536 14.462 1.00 79.06 673 ILE A CA 1
ATOM 5189 C C . ILE A 1 673 ? -2.631 -8.590 14.693 1.00 79.06 673 ILE A C 1
ATOM 5191 O O . ILE A 1 673 ? -3.032 -8.365 15.833 1.00 79.06 673 ILE A O 1
ATOM 5195 N N . SER A 1 674 ? -3.164 -8.035 13.602 1.00 80.38 674 SER A N 1
ATOM 5196 C CA . SER A 1 674 ? -4.325 -7.148 13.643 1.00 80.38 674 SER A CA 1
ATOM 5197 C C . SER A 1 674 ? -5.472 -7.800 14.416 1.00 80.38 674 SER A C 1
ATOM 5199 O O . SER A 1 674 ? -5.871 -8.920 14.091 1.00 80.38 674 SER A O 1
ATOM 5201 N N . ASP A 1 675 ? -6.035 -7.078 15.387 1.00 82.62 675 ASP A N 1
ATOM 5202 C CA . ASP A 1 675 ? -7.160 -7.551 16.207 1.00 82.62 675 ASP A CA 1
ATOM 5203 C C . ASP A 1 675 ? -8.374 -7.971 15.356 1.00 82.62 675 ASP A C 1
ATOM 5205 O O . ASP A 1 675 ? -9.176 -8.808 15.761 1.00 82.62 675 ASP A O 1
ATOM 5209 N N . GLU A 1 676 ? -8.483 -7.472 14.123 1.00 84.81 676 GLU A N 1
ATOM 5210 C CA . GLU A 1 676 ? -9.522 -7.897 13.186 1.00 84.81 676 GLU A CA 1
ATOM 5211 C C . GLU A 1 676 ? -9.395 -9.349 12.739 1.00 84.81 676 GLU A C 1
ATOM 5213 O O . GLU A 1 676 ? -10.404 -10.034 12.568 1.00 84.81 676 GLU A O 1
ATOM 5218 N N . LEU A 1 677 ? -8.164 -9.848 12.576 1.00 85.88 677 LEU A N 1
ATOM 5219 C CA . LEU A 1 677 ? -7.938 -11.260 12.273 1.00 85.88 677 LEU A CA 1
ATOM 5220 C C . LEU A 1 677 ? -8.453 -12.130 13.429 1.00 85.88 677 LEU A C 1
ATOM 5222 O O . LEU A 1 677 ? -8.983 -13.216 13.205 1.00 85.88 677 LEU A O 1
ATOM 5226 N N . CYS A 1 678 ? -8.387 -11.618 14.658 1.00 89.38 678 CYS A N 1
ATOM 5227 C CA . CYS A 1 678 ? -8.944 -12.256 15.846 1.00 89.38 678 CYS A CA 1
ATOM 5228 C C . CYS A 1 678 ? -10.479 -12.187 15.906 1.00 89.38 678 CYS A C 1
ATOM 5230 O O . CYS A 1 678 ? -11.086 -12.869 16.729 1.00 89.38 678 CYS A O 1
ATOM 5232 N N . GLY A 1 679 ? -11.133 -11.419 15.029 1.00 87.31 679 GLY A N 1
ATOM 5233 C CA . GLY A 1 679 ? -12.590 -11.366 14.897 1.00 87.31 679 GLY A CA 1
ATOM 5234 C C . GLY A 1 679 ? -13.190 -12.567 14.154 1.00 87.31 679 GLY A C 1
ATOM 5235 O O . GLY A 1 679 ? -14.350 -12.916 14.378 1.00 87.31 679 GLY A O 1
ATOM 5236 N N . TYR A 1 680 ? -12.415 -13.258 13.310 1.00 91.81 680 TYR A N 1
ATOM 5237 C CA . TYR A 1 680 ? -12.915 -14.402 12.538 1.00 91.81 680 TYR A CA 1
ATOM 5238 C C . TYR A 1 680 ? -13.205 -15.616 13.424 1.00 91.81 680 TYR A C 1
ATOM 5240 O O . TYR A 1 680 ? -12.354 -16.060 14.193 1.00 91.81 680 TYR A O 1
ATOM 5248 N N . LYS A 1 681 ? -14.391 -16.219 13.267 1.00 92.69 681 LYS A N 1
ATOM 5249 C CA . LYS A 1 681 ? -14.880 -17.329 14.113 1.00 92.69 681 LYS A CA 1
ATOM 5250 C C . LYS A 1 681 ? -13.945 -18.541 14.173 1.00 92.69 681 LYS A C 1
ATOM 5252 O O . LYS A 1 681 ? -13.926 -19.243 15.176 1.00 92.69 681 LYS A O 1
ATOM 5257 N N . ASN A 1 682 ? -13.170 -18.781 13.122 1.00 94.81 682 ASN A N 1
ATOM 5258 C CA . ASN A 1 682 ? -12.206 -19.873 13.030 1.00 94.81 682 ASN A CA 1
ATOM 5259 C C . ASN A 1 682 ? -10.769 -19.456 13.396 1.00 94.81 682 ASN A C 1
ATOM 5261 O O . ASN A 1 682 ? -9.840 -20.211 13.137 1.00 94.81 682 ASN A O 1
ATOM 5265 N N . VAL A 1 683 ? -10.566 -18.282 13.999 1.00 96.31 683 VAL A N 1
ATOM 5266 C CA . VAL A 1 683 ? -9.257 -17.786 14.449 1.00 96.31 683 VAL A CA 1
ATOM 5267 C C . VAL A 1 683 ? -9.257 -17.619 15.968 1.00 96.31 683 VAL A C 1
ATOM 5269 O O . VAL A 1 683 ? -10.146 -16.976 16.522 1.00 96.31 683 VAL A O 1
ATOM 5272 N N . LEU A 1 684 ? -8.257 -18.183 16.646 1.00 96.69 684 LEU A N 1
ATOM 5273 C CA . LEU A 1 684 ? -7.947 -17.968 18.058 1.00 96.69 684 LEU A CA 1
ATOM 5274 C C . LEU A 1 684 ? -6.647 -17.171 18.164 1.00 96.69 684 LEU A C 1
ATOM 5276 O O . LEU A 1 684 ? -5.590 -17.682 17.802 1.00 96.69 684 LEU A O 1
ATOM 5280 N N . CYS A 1 685 ? -6.706 -15.960 18.708 1.00 94.38 685 CYS A N 1
ATOM 5281 C CA . CYS A 1 685 ? -5.507 -15.192 19.025 1.00 94.38 685 CYS A CA 1
ATOM 5282 C C . CYS A 1 685 ? -5.055 -15.438 20.464 1.00 94.38 685 CYS A C 1
ATOM 5284 O O . CYS A 1 685 ? -5.871 -15.477 21.386 1.00 94.38 685 CYS A O 1
ATOM 5286 N N . ILE A 1 686 ? -3.748 -15.609 20.645 1.00 93.94 686 ILE A N 1
ATOM 5287 C CA . ILE A 1 686 ? -3.102 -15.840 21.933 1.00 93.94 686 ILE A CA 1
ATOM 5288 C C . ILE A 1 686 ? -2.068 -14.743 22.146 1.00 93.94 686 ILE A C 1
ATOM 5290 O O . ILE A 1 686 ? -1.164 -14.549 21.327 1.00 93.94 686 ILE A O 1
ATOM 5294 N N . GLU A 1 687 ? -2.197 -14.029 23.258 1.00 90.81 687 GLU A N 1
ATOM 5295 C CA . GLU A 1 687 ? -1.256 -12.979 23.619 1.00 90.81 687 GLU A CA 1
ATOM 5296 C C . GLU A 1 687 ? 0.006 -13.574 24.241 1.00 90.81 687 GLU A C 1
ATOM 5298 O O . GLU A 1 687 ? -0.039 -14.600 24.918 1.00 90.81 687 GLU A O 1
ATOM 5303 N N . TYR A 1 688 ? 1.148 -12.900 24.089 1.00 87.56 688 TYR A N 1
ATOM 5304 C CA . TYR A 1 688 ? 2.414 -13.402 24.639 1.00 87.56 688 TYR A CA 1
ATOM 5305 C C . TYR A 1 688 ? 2.348 -13.658 26.153 1.00 87.56 688 TYR A C 1
ATOM 5307 O O . TYR A 1 688 ? 2.939 -14.612 26.651 1.00 87.56 688 TYR A O 1
ATOM 5315 N N . LYS A 1 689 ? 1.602 -12.824 26.888 1.00 89.25 689 LYS A N 1
ATOM 5316 C CA . LYS A 1 689 ? 1.385 -12.975 28.335 1.00 89.25 689 LYS A CA 1
ATOM 5317 C C . LYS A 1 689 ? 0.646 -14.264 28.706 1.00 89.25 689 LYS A C 1
ATOM 5319 O O . LYS A 1 689 ? 0.862 -14.773 29.796 1.00 89.25 689 LYS A O 1
ATOM 5324 N N . ASP A 1 690 ? -0.179 -14.794 27.803 1.00 92.50 690 ASP A N 1
ATOM 5325 C CA . ASP A 1 690 ? -0.948 -16.021 28.026 1.00 92.50 690 ASP A CA 1
ATOM 5326 C C . ASP A 1 690 ? -0.083 -17.281 27.911 1.00 92.50 690 ASP A C 1
ATOM 5328 O O . ASP A 1 690 ? -0.525 -18.359 28.285 1.00 92.50 690 ASP A O 1
ATOM 5332 N N . LEU A 1 691 ? 1.130 -17.150 27.367 1.00 93.06 691 LEU A N 1
ATOM 5333 C CA . LEU A 1 691 ? 2.072 -18.245 27.129 1.00 93.06 691 LEU A CA 1
ATOM 5334 C C . LEU A 1 691 ? 3.196 -18.294 28.175 1.00 93.06 691 LEU A C 1
ATOM 5336 O O . LEU A 1 691 ? 4.123 -19.091 28.038 1.00 93.06 691 LEU A O 1
ATOM 5340 N N . ARG A 1 692 ? 3.154 -17.417 29.187 1.00 90.50 692 ARG A N 1
ATOM 5341 C CA . ARG A 1 692 ? 4.173 -17.329 30.239 1.00 90.50 692 ARG A CA 1
ATOM 5342 C C . ARG A 1 692 ? 3.839 -18.264 31.398 1.00 90.50 692 ARG A C 1
ATOM 5344 O O . ARG A 1 692 ? 2.683 -18.369 31.796 1.00 90.50 692 ARG A O 1
ATOM 5351 N N . TYR A 1 693 ? 4.866 -18.916 31.927 1.00 92.31 693 TYR A N 1
ATOM 5352 C CA . TYR A 1 693 ? 4.813 -19.756 33.117 1.00 92.31 693 TYR A CA 1
ATOM 5353 C C . TYR A 1 693 ? 6.219 -19.852 33.712 1.00 92.31 693 TYR A C 1
ATOM 5355 O O . TYR A 1 693 ? 7.187 -19.955 32.954 1.00 92.31 693 TYR A O 1
ATOM 5363 N N . ASP A 1 694 ? 6.314 -19.873 35.040 1.00 88.69 694 ASP A N 1
ATOM 5364 C CA . ASP A 1 694 ? 7.599 -19.871 35.746 1.00 88.69 694 ASP A CA 1
ATOM 5365 C C . ASP A 1 694 ? 7.927 -21.218 36.406 1.00 88.69 694 ASP A C 1
ATOM 5367 O O . ASP A 1 694 ? 9.073 -21.510 36.756 1.00 88.69 694 ASP A O 1
ATOM 5371 N N . ASN A 1 695 ? 6.914 -22.063 36.600 1.00 91.62 695 ASN A N 1
ATOM 5372 C CA . ASN A 1 695 ? 7.029 -23.360 37.259 1.00 91.62 695 ASN A CA 1
ATOM 5373 C C . ASN A 1 695 ? 5.995 -24.360 36.713 1.00 91.62 695 ASN A C 1
ATOM 5375 O O . ASN A 1 695 ? 5.170 -24.030 35.865 1.00 91.62 695 ASN A O 1
ATOM 5379 N N . VAL A 1 696 ? 6.057 -25.611 37.180 1.00 90.69 696 VAL A N 1
ATOM 5380 C CA . VAL A 1 696 ? 5.198 -26.703 36.683 1.00 90.69 696 VAL A CA 1
ATOM 5381 C C . VAL A 1 696 ? 3.719 -26.471 37.006 1.00 90.69 696 VAL A C 1
ATOM 5383 O O . VAL A 1 696 ? 2.856 -26.847 36.215 1.00 90.69 696 VAL A O 1
ATOM 5386 N N . ASP A 1 697 ? 3.405 -25.848 38.140 1.00 93.62 697 ASP A N 1
ATOM 5387 C CA . ASP A 1 697 ? 2.016 -25.584 38.520 1.00 93.62 697 ASP A CA 1
ATOM 5388 C C . ASP A 1 697 ? 1.424 -24.448 37.677 1.00 93.62 697 ASP A C 1
ATOM 5390 O O . ASP A 1 697 ? 0.308 -24.571 37.173 1.00 93.62 697 ASP A O 1
ATOM 5394 N N . GLU A 1 698 ? 2.205 -23.398 37.413 1.00 94.62 698 GLU A N 1
ATOM 5395 C CA . GLU A 1 698 ? 1.854 -22.352 36.450 1.00 94.62 698 GLU A CA 1
ATOM 5396 C C . GLU A 1 698 ? 1.770 -22.876 35.018 1.00 94.62 698 GLU A C 1
ATOM 5398 O O . GLU A 1 698 ? 0.887 -22.457 34.278 1.00 94.62 698 GLU A O 1
ATOM 5403 N N . LEU A 1 699 ? 2.625 -23.827 34.629 1.00 95.19 699 LEU A N 1
ATOM 5404 C CA . LEU A 1 699 ? 2.543 -24.495 33.331 1.00 95.19 699 LEU A CA 1
ATOM 5405 C C . LEU A 1 699 ? 1.201 -25.219 33.181 1.00 95.19 699 LEU A C 1
ATOM 5407 O O . LEU A 1 699 ? 0.528 -25.052 32.166 1.00 95.19 699 LEU A O 1
ATOM 5411 N N . ARG A 1 700 ? 0.775 -25.981 34.198 1.00 96.38 700 ARG A N 1
ATOM 5412 C CA . ARG A 1 700 ? -0.548 -26.627 34.200 1.00 96.38 700 ARG A CA 1
ATOM 5413 C C . ARG A 1 700 ? -1.674 -25.601 34.141 1.00 96.38 700 ARG A C 1
ATOM 5415 O O . ARG A 1 700 ? -2.590 -25.755 33.340 1.00 96.38 700 ARG A O 1
ATOM 5422 N N . ALA A 1 701 ? -1.596 -24.540 34.943 1.00 95.69 701 ALA A N 1
ATOM 5423 C CA . ALA A 1 701 ? -2.599 -23.477 34.940 1.00 95.69 701 ALA A CA 1
ATOM 5424 C C . ALA A 1 701 ? -2.684 -22.762 33.578 1.00 95.69 701 ALA A C 1
ATOM 5426 O O . ALA A 1 701 ? -3.780 -22.482 33.088 1.00 95.69 701 ALA A O 1
ATOM 5427 N N . MET A 1 702 ? -1.537 -22.512 32.943 1.00 97.06 702 MET A N 1
ATOM 5428 C CA . MET A 1 702 ? -1.429 -21.927 31.611 1.00 97.06 702 MET A CA 1
ATOM 5429 C C . MET A 1 702 ? -2.054 -22.852 30.560 1.00 97.06 702 MET A C 1
ATOM 5431 O O . MET A 1 702 ? -2.925 -22.404 29.815 1.00 97.06 702 MET A O 1
ATOM 5435 N N . VAL A 1 703 ? -1.715 -24.147 30.555 1.00 97.69 703 VAL A N 1
ATOM 5436 C CA . VAL A 1 703 ? -2.324 -25.133 29.644 1.00 97.69 703 VAL A CA 1
ATOM 5437 C C . VAL A 1 703 ? -3.839 -25.204 29.844 1.00 97.69 703 VAL A C 1
ATOM 5439 O O . VAL A 1 703 ? -4.580 -25.115 28.866 1.00 97.69 703 VAL A O 1
ATOM 5442 N N . GLY A 1 704 ? -4.321 -25.275 31.087 1.00 96.69 704 GLY A N 1
ATOM 5443 C CA . GLY A 1 704 ? -5.755 -25.262 31.389 1.00 96.69 704 GLY A CA 1
ATOM 5444 C C . GLY A 1 704 ? -6.457 -23.993 30.881 1.00 96.69 704 GLY A C 1
ATOM 5445 O O . GLY A 1 704 ? -7.550 -24.059 30.311 1.00 96.69 704 GLY A O 1
ATOM 5446 N N . SER A 1 705 ? -5.804 -22.833 31.006 1.00 97.25 705 SER A N 1
ATOM 5447 C CA . SER A 1 705 ? -6.293 -21.554 30.476 1.00 97.25 705 SER A CA 1
ATOM 5448 C C . SER A 1 705 ? -6.368 -21.547 28.944 1.00 97.25 705 SER A C 1
ATOM 5450 O O . SER A 1 705 ? -7.402 -21.177 28.377 1.00 97.25 705 SER A O 1
ATOM 5452 N N . LEU A 1 706 ? -5.319 -22.012 28.256 1.00 97.38 706 LEU A N 1
ATOM 5453 C CA . LEU A 1 706 ? -5.300 -22.116 26.795 1.00 97.38 706 LEU A CA 1
ATOM 5454 C C . LEU A 1 706 ? -6.345 -23.114 26.279 1.00 97.38 706 LEU A C 1
ATOM 5456 O O . LEU A 1 706 ? -7.073 -22.804 25.336 1.00 97.38 706 LEU A O 1
ATOM 5460 N N . ASN A 1 707 ? -6.484 -24.269 26.933 1.00 96.75 707 ASN A N 1
ATOM 5461 C CA . ASN A 1 707 ? -7.500 -25.276 26.622 1.00 96.75 707 ASN A CA 1
ATOM 5462 C C . ASN A 1 707 ? -8.909 -24.690 26.723 1.00 96.75 707 ASN A C 1
ATOM 5464 O O . ASN A 1 707 ? -9.745 -24.888 25.839 1.00 96.75 707 ASN A O 1
ATOM 5468 N N . MET A 1 708 ? -9.168 -23.909 27.774 1.00 94.44 708 MET A N 1
ATOM 5469 C CA . MET A 1 708 ? -10.444 -23.229 27.947 1.00 94.44 708 MET A CA 1
ATOM 5470 C C . MET A 1 708 ? -10.689 -22.177 26.858 1.00 94.44 708 MET A C 1
ATOM 5472 O O . MET A 1 708 ? -11.813 -22.092 26.360 1.00 94.44 708 MET A O 1
ATOM 5476 N N . LYS A 1 709 ? -9.667 -21.405 26.460 1.00 96.50 709 LYS A N 1
ATOM 5477 C CA . LYS A 1 709 ? -9.763 -20.441 25.350 1.00 96.50 709 LYS A CA 1
ATOM 5478 C C . LYS A 1 709 ? -10.056 -21.134 24.020 1.00 96.50 709 LYS A C 1
ATOM 5480 O O . LYS A 1 709 ? -10.971 -20.713 23.319 1.00 96.50 709 LYS A O 1
ATOM 5485 N N . LEU A 1 710 ? -9.342 -22.216 23.710 1.00 95.50 710 LEU A N 1
ATOM 5486 C CA . LEU A 1 710 ? -9.544 -23.019 22.501 1.00 95.50 710 LEU A CA 1
ATOM 5487 C C . LEU A 1 710 ? -10.956 -23.594 22.440 1.00 95.50 710 LEU A C 1
ATOM 5489 O O . LEU A 1 710 ? -11.656 -23.411 21.445 1.00 95.50 710 LEU A O 1
ATOM 5493 N N . ARG A 1 711 ? -11.390 -24.224 23.538 1.00 93.81 711 ARG A N 1
ATOM 5494 C CA . ARG A 1 711 ? -12.732 -24.791 23.662 1.00 93.81 711 ARG A CA 1
ATOM 5495 C C . ARG A 1 711 ? -13.799 -23.729 23.457 1.00 93.81 711 ARG A C 1
ATOM 5497 O O . ARG A 1 711 ? -14.657 -23.919 22.614 1.00 93.81 711 ARG A O 1
ATOM 5504 N N . ARG A 1 712 ? -13.734 -22.610 24.188 1.00 93.44 712 ARG A N 1
ATOM 5505 C CA . ARG A 1 712 ? -14.723 -21.525 24.062 1.00 93.44 712 ARG A CA 1
ATOM 5506 C C . ARG A 1 712 ? -14.740 -20.942 22.656 1.00 93.44 712 ARG A C 1
ATOM 5508 O O . ARG A 1 712 ? -15.807 -20.674 22.117 1.00 93.44 712 ARG A O 1
ATOM 5515 N N . ARG A 1 713 ? -13.566 -20.747 22.049 1.00 94.56 713 ARG A N 1
ATOM 5516 C CA . ARG A 1 713 ? -13.477 -20.124 20.728 1.00 94.56 713 ARG A CA 1
ATOM 5517 C C . ARG A 1 713 ? -14.084 -20.996 19.635 1.00 94.56 713 ARG A C 1
ATOM 5519 O O . ARG 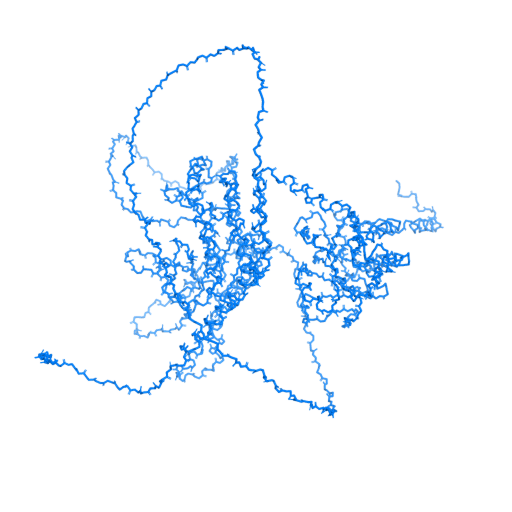A 1 713 ? -14.740 -20.474 18.740 1.00 94.56 713 ARG A O 1
ATOM 5526 N N . PHE A 1 714 ? -13.886 -22.306 19.721 1.00 94.00 714 PHE A N 1
ATOM 5527 C CA . PHE A 1 714 ? -14.323 -23.260 18.705 1.00 94.00 714 PHE A CA 1
ATOM 5528 C C . PHE A 1 714 ? -15.483 -24.153 19.174 1.00 94.00 714 PHE A C 1
ATOM 5530 O O . PHE A 1 714 ? -15.759 -25.180 18.557 1.00 94.00 714 PHE A O 1
ATOM 5537 N N . GLU A 1 715 ? -16.206 -23.743 20.222 1.00 91.62 715 GLU A N 1
ATOM 5538 C CA . GLU A 1 715 ? -17.319 -24.491 20.828 1.00 91.62 715 GLU A CA 1
ATOM 5539 C C . GLU A 1 715 ? -18.420 -24.807 19.815 1.00 91.62 715 GLU A C 1
ATOM 5541 O O . GLU A 1 715 ? -18.977 -25.899 19.819 1.00 91.62 715 GLU A O 1
ATOM 5546 N N . TYR A 1 716 ? -18.696 -23.884 18.892 1.00 86.94 716 TYR A N 1
ATOM 5547 C CA . TYR A 1 716 ? -19.680 -24.102 17.830 1.00 86.94 716 TYR A CA 1
ATOM 5548 C C . TYR A 1 716 ? -19.365 -25.340 16.972 1.00 86.94 716 TYR A C 1
ATOM 5550 O O . TYR A 1 716 ? -20.279 -26.023 16.518 1.00 86.94 716 TYR A O 1
ATOM 5558 N N . PHE A 1 717 ? -18.080 -25.631 16.758 1.00 87.00 717 PHE A N 1
ATOM 5559 C CA . PHE A 1 717 ? -17.633 -26.743 15.922 1.00 87.00 717 PHE A CA 1
ATOM 5560 C C . PHE A 1 717 ? -17.377 -28.014 16.726 1.00 87.00 717 PHE A C 1
ATOM 5562 O O . PHE A 1 717 ? -17.711 -29.107 16.279 1.00 87.00 717 PHE A O 1
ATOM 5569 N N . PHE A 1 718 ? -16.778 -27.872 17.907 1.00 86.94 718 PHE A N 1
ATOM 5570 C CA . PHE A 1 718 ? -16.358 -28.996 18.741 1.00 86.94 718 PHE A CA 1
ATOM 5571 C C . PHE A 1 718 ? -17.389 -29.409 19.800 1.00 86.94 718 PHE A C 1
ATOM 5573 O O . PHE A 1 718 ? -17.218 -30.435 20.455 1.00 86.94 718 PHE A O 1
ATOM 5580 N N . GLY A 1 719 ? -18.454 -28.628 19.972 1.00 88.50 719 GLY A N 1
ATOM 5581 C CA . GLY A 1 719 ? -19.402 -28.770 21.068 1.00 88.50 719 GLY A CA 1
ATOM 5582 C C . GLY A 1 719 ? -18.844 -28.273 22.406 1.00 88.50 719 GLY A C 1
ATOM 5583 O O . GLY A 1 719 ? -17.663 -27.955 22.551 1.00 88.50 719 GLY A O 1
ATOM 5584 N N . ALA A 1 720 ? -19.718 -28.227 23.415 1.00 85.81 720 ALA A N 1
ATOM 5585 C CA . ALA A 1 720 ? -19.372 -27.770 24.765 1.00 85.81 720 ALA A CA 1
ATOM 5586 C C . ALA A 1 720 ? -18.370 -28.696 25.483 1.00 85.81 720 ALA A C 1
ATOM 5588 O O . ALA A 1 720 ? -17.589 -28.241 26.318 1.00 85.81 720 ALA A O 1
ATOM 5589 N N . ASN A 1 721 ? -18.381 -29.991 25.149 1.00 85.81 721 ASN A N 1
ATOM 5590 C CA . ASN A 1 721 ? -17.514 -31.014 25.732 1.00 85.81 721 ASN A CA 1
ATOM 5591 C C . ASN A 1 721 ? -16.885 -31.857 24.613 1.00 85.81 721 ASN A C 1
ATOM 5593 O O . ASN A 1 721 ? -17.407 -32.928 24.309 1.00 85.81 721 ASN A O 1
ATOM 5597 N N . PRO A 1 722 ? -15.812 -31.369 23.970 1.00 87.00 722 PRO A N 1
ATOM 5598 C CA . PRO A 1 722 ? -15.153 -32.126 22.920 1.00 87.00 722 PRO A CA 1
ATOM 5599 C C . PRO A 1 722 ? -14.470 -33.387 23.438 1.00 87.00 722 PRO A C 1
ATOM 5601 O O . PRO A 1 722 ? -13.750 -33.333 24.434 1.00 87.00 722 PRO A O 1
ATOM 5604 N N . ASP A 1 723 ? -14.575 -34.474 22.674 1.00 85.81 723 ASP A N 1
ATOM 5605 C CA . ASP A 1 723 ? -13.910 -35.750 22.972 1.00 85.81 723 ASP A CA 1
ATOM 5606 C C . ASP A 1 723 ? -12.374 -35.640 22.992 1.00 85.81 723 ASP A C 1
ATOM 5608 O O . ASP A 1 723 ? -11.703 -36.442 23.635 1.00 85.81 723 ASP A O 1
ATOM 5612 N N . TRP A 1 724 ? -11.800 -34.646 22.301 1.00 85.88 724 TRP A N 1
ATOM 5613 C CA . TRP A 1 724 ? -10.352 -34.416 22.277 1.00 85.88 724 TRP A CA 1
ATOM 5614 C C . TRP A 1 724 ? -9.821 -33.718 23.533 1.00 85.88 724 TRP A C 1
ATOM 5616 O O . TRP A 1 724 ? -8.617 -33.765 23.764 1.00 85.88 724 TRP A O 1
ATOM 5626 N N . LEU A 1 725 ? -10.678 -33.087 24.347 1.00 90.50 725 LEU A N 1
ATOM 5627 C CA . LEU A 1 725 ? -10.262 -32.381 25.560 1.00 90.50 725 LEU A CA 1
ATOM 5628 C C . LEU A 1 725 ? -10.488 -33.255 26.799 1.00 90.50 725 LEU A C 1
ATOM 5630 O O . LEU A 1 725 ? -11.396 -33.030 27.601 1.00 90.50 725 LEU A O 1
ATOM 5634 N N . THR A 1 726 ? -9.644 -34.272 26.948 1.00 93.00 726 THR A N 1
ATOM 5635 C CA . THR A 1 726 ? -9.625 -35.171 28.109 1.00 93.00 726 THR A CA 1
ATOM 5636 C C . THR A 1 726 ? -8.537 -34.764 29.112 1.00 93.00 726 THR A C 1
ATOM 5638 O O . THR A 1 726 ? -7.558 -34.120 28.724 1.00 93.00 726 THR A O 1
ATOM 5641 N N . PRO A 1 727 ? -8.622 -35.193 30.386 1.00 94.25 727 PRO A N 1
ATOM 5642 C CA . PRO A 1 727 ? -7.523 -35.015 31.341 1.00 94.25 727 PRO A CA 1
ATOM 5643 C C . PRO A 1 727 ? -6.184 -35.588 30.844 1.00 94.25 727 PRO A C 1
ATOM 5645 O O . PRO A 1 727 ? -5.122 -35.067 31.171 1.00 94.25 727 PRO A O 1
ATOM 5648 N N . GLU A 1 728 ? -6.231 -36.640 30.022 1.00 95.00 728 GLU A N 1
ATOM 5649 C CA . GLU A 1 728 ? -5.053 -37.219 29.373 1.00 95.00 728 GLU A CA 1
ATOM 5650 C C . GLU A 1 728 ? -4.461 -36.270 28.322 1.00 95.00 728 GLU A C 1
ATOM 5652 O O . GLU A 1 728 ? -3.261 -36.019 28.346 1.00 95.00 728 GLU A O 1
ATOM 5657 N N . SER A 1 729 ? -5.287 -35.671 27.453 1.00 93.94 729 SER A N 1
ATOM 5658 C CA . SER A 1 729 ? -4.821 -34.674 26.473 1.00 93.94 729 SER A CA 1
ATOM 5659 C C . SER A 1 729 ? -4.176 -33.452 27.140 1.00 93.94 729 SER A C 1
ATOM 5661 O O . SER A 1 729 ? -3.163 -32.938 26.668 1.00 93.94 729 SER A O 1
ATOM 5663 N N . GLU A 1 730 ? -4.715 -33.021 28.283 1.00 95.25 730 GLU A N 1
ATOM 5664 C CA . GLU A 1 730 ? -4.157 -31.926 29.073 1.00 95.25 730 GLU A CA 1
ATOM 5665 C C . GLU A 1 730 ? -2.802 -32.311 29.679 1.00 95.25 730 GLU A C 1
ATOM 5667 O O . GLU A 1 730 ? -1.844 -31.545 29.564 1.00 95.25 730 GLU A O 1
ATOM 5672 N N . SER A 1 731 ? -2.689 -33.520 30.243 1.00 96.31 731 SER A N 1
ATOM 5673 C CA . SER A 1 731 ? -1.408 -34.059 30.717 1.00 96.31 731 SER A CA 1
ATOM 5674 C C . SER A 1 731 ? -0.380 -34.133 29.587 1.00 96.31 731 SER A C 1
ATOM 5676 O O . SER A 1 731 ? 0.747 -33.675 29.757 1.00 96.31 731 SER A O 1
ATOM 5678 N N . ASN A 1 732 ? -0.779 -34.617 28.409 1.00 97.25 732 ASN A N 1
ATOM 5679 C CA . ASN A 1 732 ? 0.089 -34.721 27.238 1.00 97.25 732 ASN A CA 1
ATOM 5680 C C . ASN A 1 732 ? 0.605 -33.350 26.771 1.00 97.25 732 ASN A C 1
ATOM 5682 O O . ASN A 1 732 ? 1.774 -33.214 26.401 1.00 97.25 732 ASN A O 1
ATOM 5686 N N . ALA A 1 733 ? -0.237 -32.314 26.816 1.00 96.88 733 ALA A N 1
ATOM 5687 C CA . ALA A 1 733 ? 0.169 -30.944 26.514 1.00 96.88 733 ALA A CA 1
ATOM 5688 C C . ALA A 1 733 ? 1.185 -30.390 27.523 1.00 96.88 733 ALA A C 1
ATOM 5690 O O . ALA A 1 733 ? 2.182 -29.784 27.119 1.00 96.88 733 ALA A O 1
ATOM 5691 N N . VAL A 1 734 ? 0.981 -30.645 28.818 1.00 97.44 734 VAL A N 1
ATOM 5692 C CA . VAL A 1 734 ? 1.923 -30.262 29.881 1.00 97.44 734 VAL A CA 1
ATOM 5693 C C . VAL A 1 734 ? 3.264 -30.977 29.704 1.00 97.44 734 VAL A C 1
ATOM 5695 O O . VAL A 1 734 ? 4.309 -30.324 29.675 1.00 97.44 734 VAL A O 1
ATOM 5698 N N . ASP A 1 735 ? 3.242 -32.296 29.512 1.00 96.56 735 ASP A N 1
ATOM 5699 C CA . ASP A 1 735 ? 4.447 -33.113 29.344 1.00 96.56 735 ASP A CA 1
ATOM 5700 C C . ASP A 1 735 ? 5.233 -32.707 28.090 1.00 96.56 735 ASP A C 1
ATOM 5702 O O . ASP A 1 735 ? 6.469 -32.634 28.106 1.00 96.56 735 ASP A O 1
ATOM 5706 N N . ARG A 1 736 ? 4.531 -32.369 26.999 1.00 96.31 736 ARG A N 1
ATOM 5707 C CA . ARG A 1 736 ? 5.166 -31.893 25.768 1.00 96.31 736 ARG A CA 1
ATOM 5708 C C . ARG A 1 736 ? 5.830 -30.530 25.938 1.00 96.31 736 ARG A C 1
ATOM 5710 O O . ARG A 1 736 ? 6.932 -30.331 25.420 1.00 96.31 736 ARG A O 1
ATOM 5717 N N . LEU A 1 737 ? 5.212 -29.594 26.653 1.00 96.62 737 LEU A N 1
ATOM 5718 C CA . LEU A 1 737 ? 5.811 -28.284 26.926 1.00 96.62 737 LEU A CA 1
ATOM 5719 C C . LEU A 1 737 ? 7.006 -28.377 27.883 1.00 96.62 737 LEU A C 1
ATOM 5721 O O . LEU A 1 737 ? 8.023 -27.724 27.653 1.00 96.62 737 LEU A O 1
ATOM 5725 N N . ASP A 1 738 ? 6.946 -29.250 28.888 1.00 94.50 738 ASP A N 1
ATOM 5726 C CA . ASP A 1 738 ? 8.090 -29.556 29.754 1.00 94.50 738 ASP A CA 1
ATOM 5727 C C . ASP A 1 738 ? 9.255 -30.178 28.953 1.00 94.50 738 ASP A C 1
ATOM 5729 O O . ASP A 1 738 ? 10.419 -29.783 29.087 1.00 94.50 738 ASP A O 1
ATOM 5733 N N . ALA A 1 739 ? 8.959 -31.093 28.024 1.00 93.75 739 ALA A N 1
ATOM 5734 C CA . ALA A 1 739 ? 9.955 -31.628 27.096 1.00 93.75 739 ALA A CA 1
ATOM 5735 C C . ALA A 1 739 ? 10.516 -30.560 26.136 1.00 93.75 739 ALA A C 1
ATOM 5737 O O . ALA A 1 739 ? 11.722 -30.548 25.880 1.00 93.75 739 ALA A O 1
ATOM 5738 N N . THR A 1 740 ? 9.678 -29.629 25.672 1.00 94.56 740 THR A N 1
ATOM 5739 C CA . THR A 1 740 ? 10.090 -28.482 24.845 1.00 94.56 740 THR A CA 1
ATOM 5740 C C . THR A 1 740 ? 11.062 -27.581 25.606 1.00 94.56 740 THR A C 1
ATOM 5742 O O . THR A 1 740 ? 12.099 -27.211 25.061 1.00 94.56 740 THR A O 1
ATOM 5745 N N . ALA A 1 741 ? 10.796 -27.285 26.882 1.00 91.06 741 ALA A N 1
ATOM 5746 C CA . ALA A 1 741 ? 11.694 -26.492 27.723 1.00 91.06 741 ALA A CA 1
ATOM 5747 C C . ALA A 1 741 ? 13.067 -27.170 27.901 1.00 91.06 741 ALA A C 1
ATOM 5749 O O . ALA A 1 741 ? 14.111 -26.514 27.838 1.00 91.06 741 ALA A O 1
ATOM 5750 N N . ARG A 1 742 ? 13.097 -28.504 28.040 1.00 90.69 742 ARG A N 1
ATOM 5751 C CA . ARG A 1 742 ? 14.356 -29.271 28.038 1.00 90.69 742 ARG A CA 1
ATOM 5752 C C . ARG A 1 742 ? 15.091 -29.194 26.700 1.00 90.69 742 ARG A C 1
ATOM 5754 O O . ARG A 1 742 ? 16.312 -29.048 26.701 1.00 90.69 742 ARG A O 1
ATOM 5761 N N . ALA A 1 743 ? 14.373 -29.287 25.581 1.00 90.88 743 ALA A N 1
ATOM 5762 C CA . ALA A 1 743 ? 14.960 -29.175 24.247 1.00 90.88 743 ALA A CA 1
ATOM 5763 C C . ALA A 1 743 ? 15.554 -27.778 24.012 1.00 90.88 743 ALA A C 1
ATOM 5765 O O . ALA A 1 743 ? 16.691 -27.666 23.564 1.00 90.88 743 ALA A O 1
ATOM 5766 N N . VAL A 1 744 ? 14.845 -26.721 24.416 1.00 88.44 744 VAL A N 1
ATOM 5767 C CA . VAL A 1 744 ? 15.346 -25.337 24.446 1.00 88.44 744 VAL A CA 1
ATOM 5768 C C . VAL A 1 744 ? 16.659 -25.231 25.217 1.00 88.44 744 VAL A C 1
ATOM 5770 O O . VAL A 1 744 ? 17.642 -24.711 24.689 1.00 88.44 744 VAL A O 1
ATOM 5773 N N . ALA A 1 745 ? 16.713 -25.777 26.433 1.00 89.00 745 ALA A N 1
ATOM 5774 C CA . ALA A 1 745 ? 17.931 -25.753 27.236 1.00 89.00 745 ALA A CA 1
ATOM 5775 C C . ALA A 1 745 ? 19.096 -26.500 26.556 1.00 89.00 745 ALA A C 1
ATOM 5777 O O . ALA A 1 745 ? 20.229 -26.027 26.597 1.00 89.00 745 ALA A O 1
ATOM 5778 N N . ALA A 1 746 ? 18.823 -27.633 25.901 1.00 90.38 746 ALA A N 1
ATOM 5779 C CA . ALA A 1 746 ? 19.830 -28.423 25.190 1.00 90.38 746 ALA A CA 1
ATOM 5780 C C . ALA A 1 746 ? 20.309 -27.775 23.874 1.00 90.38 746 ALA A C 1
ATOM 5782 O O . ALA A 1 746 ? 21.447 -27.991 23.454 1.00 90.38 746 ALA A O 1
ATOM 5783 N N . MET A 1 747 ? 19.451 -26.987 23.220 1.00 86.31 747 MET A N 1
ATOM 5784 C CA . MET A 1 747 ? 19.745 -26.306 21.955 1.00 86.31 747 MET A CA 1
ATOM 5785 C C . MET A 1 747 ? 20.455 -24.960 22.143 1.00 86.31 747 MET A C 1
ATOM 5787 O O . MET A 1 747 ? 21.027 -24.447 21.185 1.00 86.31 747 MET A O 1
ATOM 5791 N N . LYS A 1 748 ? 20.491 -24.414 23.365 1.00 89.75 748 LYS A N 1
ATOM 5792 C CA . LYS A 1 748 ? 21.105 -23.113 23.680 1.00 89.75 748 LYS A CA 1
ATOM 5793 C C . LYS A 1 748 ? 22.529 -22.950 23.130 1.00 89.75 748 LYS A C 1
ATOM 5795 O O . LYS A 1 748 ? 22.835 -21.919 22.543 1.00 89.75 748 LYS A O 1
ATOM 5800 N N . ASP A 1 749 ? 23.362 -23.978 23.281 1.00 90.19 749 ASP A N 1
ATOM 5801 C CA . ASP A 1 749 ? 24.775 -23.953 22.867 1.00 90.19 749 ASP A CA 1
ATOM 5802 C C . ASP A 1 749 ? 25.002 -24.549 21.464 1.00 90.19 749 ASP A C 1
ATOM 5804 O O . ASP A 1 749 ? 26.135 -24.743 21.023 1.00 90.19 749 ASP A O 1
ATOM 5808 N N . GLN A 1 750 ? 23.926 -24.892 20.754 1.00 91.88 750 GLN A N 1
ATOM 5809 C CA . GLN A 1 750 ? 23.988 -25.411 19.390 1.00 91.88 750 GLN A CA 1
ATOM 5810 C C . GLN A 1 750 ? 24.019 -24.260 18.375 1.00 91.88 750 GLN A C 1
ATOM 5812 O O . GLN A 1 750 ? 23.501 -23.180 18.655 1.00 91.88 750 GLN A O 1
ATOM 5817 N N . PRO A 1 751 ? 24.584 -24.465 17.174 1.00 83.88 751 PRO A N 1
ATOM 5818 C CA . PRO A 1 751 ? 24.635 -23.413 16.166 1.00 83.88 751 PRO A CA 1
ATOM 5819 C C . PRO A 1 751 ? 23.229 -23.062 15.625 1.00 83.88 751 PRO A C 1
ATOM 5821 O O . PRO A 1 751 ? 22.372 -23.949 15.560 1.00 83.88 751 PRO A O 1
ATOM 5824 N N . PRO A 1 752 ? 22.989 -21.811 15.171 1.00 79.12 752 PRO A N 1
ATOM 5825 C CA . PRO A 1 752 ? 21.682 -21.333 14.690 1.00 79.12 752 PRO A CA 1
ATOM 5826 C C . PRO A 1 752 ? 21.003 -22.134 13.578 1.00 79.12 752 PRO A C 1
ATOM 5828 O O . PRO A 1 752 ? 19.785 -22.086 13.409 1.00 79.12 752 PRO A O 1
ATOM 5831 N N . ASN A 1 753 ? 21.788 -22.878 12.804 1.00 75.12 753 ASN A N 1
ATOM 5832 C CA . ASN A 1 753 ? 21.305 -23.729 11.723 1.00 75.12 753 ASN A CA 1
ATOM 5833 C C . ASN A 1 753 ? 20.803 -25.101 12.202 1.00 75.12 753 ASN A C 1
ATOM 5835 O O . ASN A 1 753 ? 20.144 -25.804 11.437 1.00 75.12 753 ASN A O 1
ATOM 5839 N N . LYS A 1 754 ? 21.098 -25.506 13.442 1.00 84.00 754 LYS A N 1
ATOM 5840 C CA . LYS A 1 754 ? 20.601 -26.766 13.994 1.00 84.00 754 LYS A CA 1
ATOM 5841 C C . LYS A 1 754 ? 19.169 -26.572 14.479 1.00 84.00 754 LYS A C 1
ATOM 5843 O O . LYS A 1 754 ? 18.893 -25.641 15.227 1.00 84.00 754 LYS A O 1
ATOM 5848 N N . VAL A 1 755 ? 18.266 -27.470 14.094 1.00 83.00 755 VAL A N 1
ATOM 5849 C CA . VAL A 1 755 ? 16.858 -27.439 14.512 1.00 83.00 755 VAL A CA 1
ATOM 5850 C C . VAL A 1 755 ? 16.498 -28.771 15.155 1.00 83.00 755 VAL A C 1
ATOM 5852 O O . VAL A 1 755 ? 16.751 -29.828 14.578 1.00 83.00 755 VAL A O 1
ATOM 5855 N N . ASP A 1 756 ? 15.902 -28.728 16.342 1.00 87.69 756 ASP A N 1
ATOM 5856 C CA . ASP A 1 756 ? 15.190 -29.863 16.914 1.00 87.69 756 ASP A CA 1
ATOM 5857 C C . ASP A 1 756 ? 13.851 -29.996 16.179 1.00 87.69 756 ASP A C 1
ATOM 5859 O O . ASP A 1 756 ? 12.954 -29.172 16.345 1.00 87.69 756 ASP A O 1
ATOM 5863 N N . LEU A 1 757 ? 13.730 -31.000 15.309 1.00 86.75 757 LEU A N 1
ATOM 5864 C CA . LEU A 1 757 ? 12.537 -31.186 14.475 1.00 86.75 757 LEU A CA 1
ATOM 5865 C C . LEU A 1 757 ? 11.304 -31.608 15.286 1.00 86.75 757 LEU A C 1
ATOM 5867 O O . LEU A 1 757 ? 10.180 -31.334 14.861 1.00 86.75 757 LEU A O 1
ATOM 5871 N N . LYS A 1 758 ? 11.498 -32.228 16.457 1.00 89.75 758 LYS A N 1
ATOM 5872 C CA . LYS A 1 758 ? 10.401 -32.698 17.305 1.00 89.75 758 LYS A CA 1
ATOM 5873 C C . LYS A 1 758 ? 9.655 -31.531 17.939 1.00 89.75 758 LYS A C 1
ATOM 5875 O O . LYS A 1 758 ? 8.425 -31.513 17.928 1.00 89.75 758 LYS A O 1
ATOM 5880 N N . PHE A 1 759 ? 10.397 -30.546 18.440 1.00 91.56 759 PHE A N 1
ATOM 5881 C CA . PHE A 1 759 ? 9.843 -29.388 19.148 1.00 91.56 759 PHE A CA 1
ATOM 5882 C C . PHE A 1 759 ? 9.928 -28.076 18.356 1.00 91.56 759 PHE A C 1
ATOM 5884 O O . PHE A 1 759 ? 9.406 -27.053 18.798 1.00 91.56 759 PHE A O 1
ATOM 5891 N N . GLY A 1 760 ? 10.569 -28.082 17.184 1.00 87.50 760 GLY A N 1
ATOM 5892 C CA . GLY A 1 760 ? 10.741 -26.910 16.323 1.00 87.50 760 GLY A CA 1
ATOM 5893 C C . GLY A 1 760 ? 11.633 -25.817 16.912 1.00 87.50 760 GLY A C 1
ATOM 5894 O O . GLY A 1 760 ? 11.448 -24.644 16.585 1.00 87.50 760 GLY A O 1
ATOM 5895 N N . VAL A 1 761 ? 12.567 -26.196 17.787 1.00 88.19 761 VAL A N 1
ATOM 5896 C CA . VAL A 1 761 ? 13.486 -25.296 18.502 1.00 88.19 761 VAL A CA 1
ATOM 5897 C C . VAL A 1 761 ? 14.779 -25.142 17.702 1.00 88.19 761 VAL A C 1
ATOM 5899 O O . VAL A 1 761 ? 15.341 -26.147 17.265 1.00 88.19 761 VAL A O 1
ATOM 5902 N N . ARG A 1 762 ? 15.284 -23.917 17.511 1.00 83.81 762 ARG A N 1
ATOM 5903 C CA . ARG A 1 762 ? 16.560 -23.683 16.814 1.00 83.81 762 ARG A CA 1
ATOM 5904 C C . ARG A 1 762 ? 17.714 -23.518 17.801 1.00 83.81 762 ARG A C 1
ATOM 5906 O O . ARG A 1 762 ? 17.525 -23.097 18.939 1.00 83.81 762 ARG A O 1
ATOM 5913 N N . GLY A 1 763 ? 18.916 -23.884 17.366 1.00 80.56 763 GLY A N 1
ATOM 5914 C CA . GLY A 1 763 ? 20.142 -23.601 18.103 1.00 80.56 763 GLY A CA 1
ATOM 5915 C C . GLY A 1 763 ? 20.384 -22.099 18.169 1.00 80.56 763 GLY A C 1
ATOM 5916 O O . GLY A 1 763 ? 19.851 -21.358 17.351 1.00 80.56 763 GLY A O 1
ATOM 5917 N N . GLY A 1 764 ? 21.131 -21.616 19.155 1.00 76.31 764 GLY A N 1
ATOM 5918 C CA . GLY A 1 764 ? 21.482 -20.196 19.245 1.00 76.31 764 GLY A CA 1
ATOM 5919 C C . GLY A 1 764 ? 20.302 -19.233 19.424 1.00 76.31 764 GLY A C 1
ATOM 5920 O O . GLY A 1 764 ? 20.539 -18.028 19.468 1.00 76.31 764 GLY A O 1
ATOM 5921 N N . ASP A 1 765 ? 19.067 -19.733 19.573 1.00 65.25 765 ASP A N 1
ATOM 5922 C CA . ASP A 1 765 ? 17.935 -18.974 20.100 1.00 65.25 765 ASP A CA 1
ATOM 5923 C C . ASP A 1 765 ? 18.267 -18.632 21.563 1.00 65.25 765 ASP A C 1
ATOM 5925 O O . ASP A 1 765 ? 17.857 -19.294 22.521 1.00 65.25 765 ASP A O 1
ATOM 5929 N N . THR A 1 766 ? 19.087 -17.596 21.750 1.00 53.47 766 THR A N 1
ATOM 5930 C CA . THR A 1 766 ? 19.231 -16.933 23.033 1.00 53.47 766 THR A CA 1
ATOM 5931 C C . THR A 1 766 ? 17.923 -16.194 23.257 1.00 53.47 766 THR A C 1
ATOM 5933 O O . THR A 1 766 ? 17.621 -15.185 22.625 1.00 53.47 766 THR A O 1
ATOM 5936 N N . PHE A 1 767 ? 17.096 -16.730 24.150 1.00 56.34 767 PHE A N 1
ATOM 5937 C CA . PHE A 1 767 ? 16.046 -15.953 24.795 1.00 56.34 767 PHE A CA 1
ATOM 5938 C C . PHE A 1 767 ? 16.755 -14.735 25.403 1.00 56.34 767 PHE A C 1
ATOM 5940 O O . PHE A 1 767 ? 17.463 -14.884 26.400 1.00 56.34 767 PHE A O 1
ATOM 5947 N N . SER A 1 768 ? 16.717 -13.586 24.718 1.00 38.62 768 SER A N 1
ATOM 5948 C CA . SER A 1 768 ? 17.559 -12.442 25.065 1.00 38.62 768 SER A CA 1
ATOM 5949 C C . SER A 1 768 ? 17.242 -12.002 26.488 1.00 38.62 768 SER A C 1
ATOM 5951 O O . SER A 1 768 ? 16.097 -11.698 26.811 1.00 38.62 768 SER A O 1
ATOM 5953 N N . LEU A 1 769 ? 18.277 -11.991 27.322 1.00 36.09 769 LEU A N 1
ATOM 5954 C CA . LEU A 1 769 ? 18.241 -11.700 28.754 1.00 36.09 769 LEU A CA 1
ATOM 5955 C C . LEU A 1 769 ? 18.031 -10.210 29.087 1.00 36.09 769 LEU A C 1
ATOM 5957 O O . LEU A 1 769 ? 17.936 -9.884 30.266 1.00 36.09 769 LEU A O 1
ATOM 5961 N N . ASP A 1 770 ? 17.933 -9.329 28.086 1.00 35.62 770 ASP A N 1
ATOM 5962 C CA . ASP A 1 770 ? 17.921 -7.872 28.292 1.00 35.62 770 ASP A CA 1
ATOM 5963 C C . ASP A 1 770 ? 16.533 -7.249 28.538 1.00 35.62 770 ASP A C 1
ATOM 5965 O O . ASP A 1 770 ? 16.462 -6.082 28.897 1.00 35.62 770 ASP A O 1
ATOM 5969 N N . ASP A 1 771 ? 15.441 -8.021 28.474 1.00 37.66 771 ASP A N 1
ATOM 5970 C CA . ASP A 1 771 ? 14.089 -7.576 28.868 1.00 37.66 771 ASP A CA 1
ATOM 5971 C C . ASP A 1 771 ? 13.519 -8.459 29.989 1.00 37.66 771 ASP A C 1
ATOM 5973 O O . ASP A 1 771 ? 12.438 -9.030 29.874 1.00 37.66 771 ASP A O 1
ATOM 5977 N N . SER A 1 772 ? 14.261 -8.579 31.097 1.00 31.00 772 SER A N 1
ATOM 5978 C CA . SER A 1 772 ? 13.959 -9.479 32.227 1.00 31.00 772 SER A CA 1
ATOM 5979 C C . SER A 1 772 ? 13.892 -10.967 31.821 1.00 31.00 772 SER A C 1
ATOM 5981 O O . SER A 1 772 ? 13.446 -11.324 30.733 1.00 31.00 772 SER A O 1
ATOM 5983 N N . PRO A 1 773 ? 14.358 -11.905 32.663 1.00 32.16 773 PRO A N 1
ATOM 5984 C CA . PRO A 1 773 ? 14.390 -13.307 32.264 1.00 32.16 773 PRO A CA 1
ATOM 5985 C C . PRO A 1 773 ? 12.962 -13.800 31.960 1.00 32.16 773 PRO A C 1
ATOM 5987 O O . PRO A 1 773 ? 12.099 -13.683 32.832 1.00 32.16 773 PRO A O 1
ATOM 5990 N N . PRO A 1 774 ? 12.675 -14.400 30.785 1.00 37.25 774 PRO A N 1
ATOM 5991 C CA . PRO A 1 774 ? 11.574 -15.343 30.716 1.00 37.25 774 PRO A CA 1
ATOM 5992 C C . PRO A 1 774 ? 11.968 -16.478 31.652 1.00 37.25 774 PRO A C 1
ATOM 5994 O O . PRO A 1 774 ? 12.963 -17.172 31.422 1.00 37.25 774 PRO A O 1
ATOM 5997 N N . ALA A 1 775 ? 11.240 -16.629 32.750 1.00 39.62 775 ALA A N 1
ATOM 5998 C CA . ALA A 1 775 ? 11.476 -17.691 33.700 1.00 39.62 775 ALA A CA 1
ATOM 5999 C C . ALA A 1 775 ? 11.007 -19.039 33.125 1.00 39.62 775 ALA A C 1
ATOM 6001 O O . ALA A 1 775 ? 10.176 -19.723 33.680 1.00 39.62 775 ALA A O 1
ATOM 6002 N N . MET A 1 776 ? 11.664 -19.531 32.073 1.00 45.38 776 MET A N 1
ATOM 6003 C CA . MET A 1 776 ? 11.847 -20.978 31.930 1.00 45.38 776 MET A CA 1
ATOM 6004 C C . MET A 1 776 ? 12.908 -21.427 32.950 1.00 45.38 776 MET A C 1
ATOM 6006 O O . MET A 1 776 ? 14.011 -21.841 32.592 1.00 45.38 776 MET A O 1
ATOM 6010 N N . ILE A 1 777 ? 12.623 -21.271 34.247 1.00 41.28 777 ILE A N 1
ATOM 6011 C CA . ILE A 1 777 ? 13.493 -21.770 35.311 1.00 41.28 777 ILE A CA 1
ATOM 6012 C C . ILE A 1 777 ? 13.065 -23.202 35.624 1.00 41.28 777 ILE A C 1
ATOM 6014 O O . ILE A 1 777 ? 11.924 -23.487 35.969 1.00 41.28 777 ILE A O 1
ATOM 6018 N N . MET A 1 778 ? 14.030 -24.113 35.491 1.00 41.00 778 MET A N 1
ATOM 6019 C CA . MET A 1 778 ? 13.971 -25.494 35.972 1.00 41.00 778 MET A CA 1
ATOM 6020 C C . MET A 1 778 ? 13.279 -25.600 37.348 1.00 41.00 778 MET A C 1
ATOM 6022 O O . MET A 1 778 ? 13.565 -24.776 38.219 1.00 41.00 778 MET A O 1
ATOM 6026 N N . PRO A 1 779 ? 12.480 -26.653 37.609 1.00 39.09 779 PRO A N 1
ATOM 6027 C CA . PRO A 1 779 ? 11.831 -26.862 38.902 1.00 39.09 779 PRO A CA 1
ATOM 6028 C C . PRO A 1 779 ? 12.812 -26.714 40.080 1.00 39.09 779 PRO A C 1
ATOM 6030 O O . PRO A 1 779 ? 13.845 -27.396 40.143 1.00 39.09 779 PRO A O 1
ATOM 6033 N N . SER A 1 780 ? 12.478 -25.825 41.022 1.00 42.62 780 SER A N 1
ATOM 6034 C CA . SER A 1 780 ? 13.266 -25.476 42.219 1.00 42.62 780 SER A CA 1
ATOM 6035 C C . SER A 1 780 ? 13.660 -26.693 43.071 1.00 42.62 780 SER A C 1
ATOM 6037 O O . SER A 1 780 ? 14.732 -26.708 43.681 1.00 42.62 780 SER A O 1
ATOM 6039 N N . ASP A 1 781 ? 12.873 -27.767 43.001 1.00 47.03 781 ASP A N 1
ATOM 6040 C CA . ASP A 1 781 ? 13.078 -29.028 43.718 1.00 47.03 781 ASP A CA 1
ATOM 6041 C C . ASP A 1 781 ? 14.412 -29.738 43.413 1.00 47.03 781 ASP A C 1
ATOM 6043 O O . ASP A 1 781 ? 14.894 -30.548 44.214 1.00 47.03 781 ASP A O 1
ATOM 6047 N N . ARG A 1 782 ? 15.067 -29.434 42.280 1.00 48.28 782 ARG A N 1
ATOM 6048 C CA . ARG A 1 782 ? 16.413 -29.956 41.975 1.00 48.28 782 ARG A CA 1
ATOM 6049 C C . ARG A 1 782 ? 17.547 -29.065 42.456 1.00 48.28 782 ARG A C 1
ATOM 6051 O O . ARG A 1 782 ? 18.601 -29.610 42.778 1.00 48.28 782 ARG A O 1
ATOM 6058 N N . ARG A 1 783 ? 17.355 -27.745 42.547 1.00 43.38 783 ARG A N 1
ATOM 6059 C CA . ARG A 1 783 ? 18.386 -26.821 43.055 1.00 43.38 783 ARG A CA 1
ATOM 6060 C C . ARG A 1 783 ? 18.646 -27.092 44.534 1.00 43.38 783 ARG A C 1
ATOM 6062 O O . ARG A 1 783 ? 19.797 -27.183 44.941 1.00 43.38 783 ARG A O 1
ATOM 6069 N N . ASP A 1 784 ? 17.590 -27.386 45.283 1.00 45.12 784 ASP A N 1
ATOM 6070 C CA . ASP A 1 784 ? 17.668 -27.785 46.685 1.00 45.12 784 ASP A CA 1
ATOM 6071 C C . ASP A 1 784 ? 18.301 -29.168 46.894 1.00 45.12 784 ASP A C 1
ATOM 6073 O O . ASP A 1 784 ? 19.064 -29.356 47.842 1.00 45.12 784 ASP A O 1
ATOM 6077 N N . ARG A 1 785 ? 18.058 -30.141 46.002 1.00 46.91 785 ARG A N 1
ATOM 6078 C CA . ARG A 1 785 ? 18.744 -31.448 46.060 1.00 46.91 785 ARG A CA 1
ATOM 6079 C C . ARG A 1 785 ? 20.216 -31.352 45.666 1.00 46.91 785 ARG A C 1
ATOM 6081 O O . ARG A 1 785 ? 21.038 -32.007 46.296 1.00 46.91 785 ARG A O 1
ATOM 6088 N N . LEU A 1 786 ? 20.563 -30.532 44.673 1.00 42.16 786 LEU A N 1
ATOM 6089 C CA . LEU A 1 786 ? 21.955 -30.301 44.273 1.00 42.16 786 LEU A CA 1
ATOM 6090 C C . LEU A 1 786 ? 22.721 -29.510 45.333 1.00 42.16 786 LEU A C 1
ATOM 6092 O O . LEU A 1 786 ? 23.827 -29.906 45.678 1.00 42.16 786 LEU A O 1
ATOM 6096 N N . LEU A 1 787 ? 22.126 -28.475 45.928 1.00 46.75 787 LEU A N 1
ATOM 6097 C CA . LEU A 1 787 ? 22.750 -27.716 47.013 1.00 46.75 787 LEU A CA 1
ATOM 6098 C C . LEU A 1 787 ? 22.882 -28.548 48.297 1.00 46.75 787 LEU A C 1
ATOM 6100 O O . LEU A 1 787 ? 23.921 -28.482 48.948 1.00 46.75 787 LEU A O 1
ATOM 6104 N N . ARG A 1 788 ? 21.913 -29.421 48.622 1.00 52.62 788 ARG A N 1
ATOM 6105 C CA . ARG A 1 788 ? 22.048 -30.386 49.734 1.00 52.62 788 ARG A CA 1
ATOM 6106 C C . ARG A 1 788 ? 23.071 -31.491 49.451 1.00 52.62 788 ARG A C 1
ATOM 6108 O O . ARG A 1 788 ? 23.728 -31.946 50.384 1.00 52.62 788 ARG A O 1
ATOM 6115 N N . SER A 1 789 ? 23.237 -31.918 48.198 1.00 55.59 789 SER A N 1
ATOM 6116 C CA . SER A 1 789 ? 24.276 -32.889 47.820 1.00 55.59 789 SER A CA 1
ATOM 6117 C C . SER A 1 789 ? 25.675 -32.265 47.783 1.00 55.59 789 SER A C 1
ATOM 6119 O O . SER A 1 789 ? 26.627 -32.904 48.220 1.00 55.59 789 SER A O 1
ATOM 6121 N N . VAL A 1 790 ? 25.811 -31.011 47.343 1.00 54.94 790 VAL A N 1
ATOM 6122 C CA . VAL A 1 790 ? 27.087 -30.272 47.334 1.00 54.94 790 VAL A CA 1
ATOM 6123 C C . VAL A 1 790 ? 27.498 -29.864 48.756 1.00 54.94 790 VAL A C 1
ATOM 6125 O O . VAL A 1 790 ? 28.657 -30.036 49.122 1.00 54.94 790 VAL A O 1
ATOM 6128 N N . SER A 1 791 ? 26.547 -29.457 49.606 1.00 50.69 791 SER A N 1
ATOM 6129 C CA . SER A 1 791 ? 26.773 -29.194 51.039 1.00 50.69 791 SER A CA 1
ATOM 6130 C C . SER A 1 791 ? 27.249 -30.433 51.814 1.00 50.69 791 SER A C 1
ATOM 6132 O O . SER A 1 791 ? 28.006 -30.297 52.772 1.00 50.69 791 SER A O 1
ATOM 6134 N N . LYS A 1 792 ? 26.865 -31.645 51.386 1.00 57.91 792 LYS A N 1
ATOM 6135 C CA . LYS A 1 792 ? 27.360 -32.905 51.968 1.00 57.91 792 LYS A CA 1
ATOM 6136 C C . LYS A 1 792 ? 28.754 -33.310 51.486 1.00 57.91 792 LYS A C 1
ATOM 6138 O O . LYS A 1 792 ? 29.394 -34.114 52.156 1.00 57.91 792 LYS A O 1
ATOM 6143 N N . LEU A 1 793 ? 29.207 -32.795 50.343 1.00 58.53 793 LEU A N 1
ATOM 6144 C CA . LEU A 1 793 ? 30.495 -33.159 49.745 1.00 58.53 793 LEU A CA 1
ATOM 6145 C C . LEU A 1 793 ? 31.629 -32.200 50.134 1.00 58.53 793 LEU A C 1
ATOM 6147 O O . LEU A 1 793 ? 32.778 -32.629 50.155 1.00 58.53 793 LEU A O 1
ATOM 6151 N N . TYR A 1 794 ? 31.323 -30.947 50.491 1.00 50.44 794 TYR A N 1
ATOM 6152 C CA . TYR A 1 794 ? 32.329 -29.946 50.877 1.00 50.44 794 TYR A CA 1
ATOM 6153 C C . TYR A 1 794 ? 31.841 -29.043 52.027 1.00 50.44 794 TYR A C 1
ATOM 6155 O O . TYR A 1 794 ? 31.422 -27.908 51.787 1.00 50.44 794 TYR A O 1
ATOM 6163 N N . PRO A 1 795 ? 31.883 -29.516 53.287 1.00 44.41 795 PRO A N 1
ATOM 6164 C CA . PRO A 1 795 ? 31.408 -28.738 54.434 1.00 44.41 795 PRO A CA 1
ATOM 6165 C C . PRO A 1 795 ? 32.277 -27.508 54.767 1.00 44.41 795 PRO A C 1
ATOM 6167 O O . PRO A 1 795 ? 31.771 -26.560 55.363 1.00 44.41 795 PRO A O 1
ATOM 6170 N N . ASP A 1 796 ? 33.544 -27.465 54.335 1.00 42.25 796 ASP A N 1
ATOM 6171 C CA . ASP A 1 796 ? 34.507 -26.440 54.780 1.00 42.25 796 ASP A CA 1
ATOM 6172 C C . ASP A 1 796 ? 34.701 -25.250 53.818 1.00 42.25 796 ASP A C 1
ATOM 6174 O O . ASP A 1 796 ? 35.453 -24.321 54.115 1.00 42.25 796 ASP A O 1
ATOM 6178 N N . SER A 1 797 ? 34.016 -25.212 52.672 1.00 44.06 797 SER A N 1
ATOM 6179 C CA . SER A 1 797 ? 34.252 -24.174 51.648 1.00 44.06 797 SER A CA 1
ATOM 6180 C C . SER A 1 797 ? 33.450 -22.878 51.842 1.00 44.06 797 SER A C 1
ATOM 6182 O O . SER A 1 797 ? 33.677 -21.909 51.124 1.00 44.06 797 SER A O 1
ATOM 6184 N N . TYR A 1 798 ? 32.543 -22.813 52.822 1.00 38.34 798 TYR A N 1
ATOM 6185 C CA . TYR A 1 798 ? 31.638 -21.667 53.020 1.00 38.34 798 TYR A CA 1
ATOM 6186 C C . TYR A 1 798 ? 32.176 -20.549 53.935 1.00 38.34 798 TYR A C 1
ATOM 6188 O O . TYR A 1 798 ? 31.419 -19.670 54.336 1.00 38.34 798 TYR A O 1
ATOM 6196 N N . ARG A 1 799 ? 33.477 -20.539 54.264 1.00 37.91 799 ARG A N 1
ATOM 6197 C CA . ARG A 1 799 ? 34.084 -19.521 55.152 1.00 37.91 799 ARG A CA 1
ATOM 6198 C C . ARG A 1 799 ? 34.904 -18.426 54.469 1.00 37.91 799 ARG A C 1
ATOM 6200 O O . ARG A 1 799 ? 35.469 -17.597 55.170 1.00 37.91 799 ARG A O 1
ATOM 6207 N N . LEU A 1 800 ? 34.986 -18.405 53.139 1.00 35.16 800 LEU A N 1
ATOM 6208 C CA . LEU A 1 800 ? 35.838 -17.444 52.417 1.00 35.16 800 LEU A CA 1
ATOM 6209 C C . LEU A 1 800 ? 35.093 -16.479 51.488 1.00 35.16 800 LEU A C 1
ATOM 6211 O O . LEU A 1 800 ? 35.740 -15.664 50.843 1.00 35.16 800 LEU A O 1
ATOM 6215 N N . TRP A 1 801 ? 33.760 -16.530 51.446 1.00 35.59 801 TRP A N 1
ATOM 6216 C CA . TRP A 1 801 ? 32.917 -15.602 50.679 1.00 35.59 801 TRP A CA 1
ATOM 6217 C C . TRP A 1 801 ? 31.780 -15.053 51.561 1.00 35.59 801 TRP A C 1
ATOM 6219 O O . TRP A 1 801 ? 30.599 -15.266 51.289 1.00 35.59 801 TRP A O 1
ATOM 6229 N N . SER A 1 802 ? 32.160 -14.378 52.649 1.00 35.59 802 SER A N 1
ATOM 6230 C CA . SER A 1 802 ? 31.308 -13.442 53.396 1.00 35.59 802 SER A CA 1
ATOM 6231 C C . SER A 1 802 ? 32.014 -12.105 53.518 1.00 35.59 802 SER A C 1
ATOM 6233 O O . SER A 1 802 ? 33.171 -12.148 54.003 1.00 35.59 802 SER A O 1
#

Foldseek 3Di:
DDDDDDDDDDDDDDDDDDDDDDDDPPPPVVVVVVVVVVVVVVVVVVVVVVVPDDDDDDDDDDDDDDDDDDDDDDDDDDDDDDDDDDDDDDDDDDDDDDDDDDDDDDDDDDDDDDDDDDDDDDDDDDDDDDDDDDDDDDDDDDDDDDDDDDDDDDPDPQDDPVPDDQQALVNVVVVPPPPDPPDDPDDDDPPPVPQQFFQAAEEEEEAAQLLRCLVSAQLCCSQQSAGEAEQVLCDDDDDDPPRPNDDRRRGNYYYFHPPPPVTDHHPVNVRHQAYEYEYEQCLRRVVSNLLVVVCVVVVHPAQCCPPPVNLVVSLVVLVVCCVPCLLVSLVSSLVRLVVLCVSHVDPLRYHYDYSCLCLDLRNVLVVLLVVSVSSLVSLLVSLLVVLVVVVVVPPPDPDDSVNSSVVSSCSSCVSGDDSSCSSVSSCVRRVCLLVVQDPPPDDDDDDDDDDDDDDDDDDDDDDDDDDDDDDDDDDPDPPPPDNRRNNDDDDCVSNPDDLVSLVSSLVSLVVVCVVPVVPVVSNVSSVVSSVVSVCSSCVNVVNNVVVVVVVVCVVVPQPPPPPPPPPPPPPPPPPQWAEEEEEEFAPVQVVQSLLVLLLVCLLPPLPFFAWEDEPPPPVDATDGPNDRDDLPHHYYHYYHDLPVVVVCVVCVVSTVYYAYEYEADDPPPVRGRPCVQVVDLRYQYDYPVLSADQALVSLLVSSVVVLVSVCSSCCVNQPNDHPSDDPSSSVSSSVSSVVLLVVQVVLAQPDQPDADRRSRHGHVPPPDPPVPDRNPDDHPVVVVVVVVVVCVVDVPPPPPPD

Secondary structure (DSSP, 8-state):
--PPP-----------PPPP-----SSHHHHHHHHHHHHHHHHHHHHHHHHHPPPPP-PPPPP-------------------------------S---S-----------------------------------------------PPPPPPPP-----PPTT--PPPHHHHHHHTS-S-------------------S--EEEEE-TTS-HHIIIIIIHHHHHSS-EEEGGGGS--S--TT-----TTT-SEEEE-TTSTT----TTGGG--EEEEEE--HHHHHHHHHHHHHHHHTTPPTTGGGSTTTHHHHHHHHHHHHHHHHHHHHHHHHHHHHHHHHH--SGGGEEEEEHHHHHSTTTHHHHHHHHHHHHHHHHHHHHHHHHHHHHHT-------HHHHHHHHHHHHHHTSPPGGGHHHHHIIIIIHHHHTS---------------------------------------------TT---PPP-TTTSPPPHHHHHHHHHHHHHHHHHTTT-HHHHHHHHHHHHHHHHHHHHHHT-HHHHHHHHHHHHH------PPPTT-----------EEEEEE--TT-HHHHHHHHHHHHHHH-TTSPPEE--TTTTSS--EETTEEPPTTS-EEEEES---HHHHHHHHGGGSSEEEEEEE--SS-TTSSPPTTGGGSTTEEEE-GGGG--SSHHHHHHHHHHHHHHHHHHTHHHH-SS-TT--HHHHHHHHHHHHHHHHHHHHHTTS-TT-EETTTTEETT----TTSS-------THHHHHHHHHHHHH-TTGGGS--

pLDDT: mean 71.53, std 25.07, range [25.91, 98.44]

Organism: NCBI:txid2934178